Protein AF-0000000079335166 (afdb_homodimer)

Solvent-accessible surface area (backbone atoms only — not comparable to full-atom values): 75278 Å² total; per-residue (Å²): 142,80,84,79,75,81,80,76,81,77,76,79,67,79,77,89,66,68,81,70,73,46,71,49,46,24,44,39,24,45,56,52,44,36,50,33,38,49,70,44,66,40,65,79,39,37,27,33,32,36,31,27,32,75,53,46,49,80,72,39,45,51,33,27,40,34,37,55,68,61,47,53,51,45,46,72,63,39,50,53,50,72,69,52,53,54,49,50,60,68,74,43,68,82,82,60,58,70,66,54,56,54,50,52,55,68,42,58,41,37,70,32,35,35,30,28,44,58,53,22,32,64,43,52,56,68,49,57,49,31,39,42,33,23,39,35,50,59,56,53,54,44,44,40,45,48,37,15,46,27,23,36,33,15,41,36,17,30,53,27,32,52,39,33,65,56,50,56,88,47,46,36,30,41,56,21,50,39,48,6,40,24,68,43,16,22,44,48,34,48,56,27,22,35,32,20,56,33,67,28,22,17,42,40,40,42,21,72,77,65,70,41,52,65,44,67,55,57,57,62,60,59,33,62,71,31,73,34,59,85,68,57,72,61,47,61,44,54,30,70,90,55,70,73,64,36,58,44,56,60,50,21,52,55,38,39,64,61,44,29,68,77,68,72,48,57,74,60,58,32,54,48,11,48,37,32,28,52,47,47,43,31,66,65,29,47,69,62,25,45,43,64,28,55,52,72,36,46,77,60,20,22,52,48,43,47,48,14,42,42,52,40,35,44,74,36,63,33,52,51,44,35,38,33,41,62,67,79,61,57,43,62,52,27,40,53,51,46,50,49,27,40,49,48,14,64,74,68,70,35,72,71,48,43,69,44,41,31,31,38,34,63,90,41,44,59,68,51,46,46,51,38,59,75,69,61,41,52,65,48,30,38,43,32,19,56,44,55,45,32,30,54,90,50,46,57,45,66,63,46,73,44,62,13,22,46,71,90,39,65,30,68,56,54,46,94,47,70,86,64,45,56,77,54,32,59,64,39,45,33,41,29,18,37,89,85,58,30,60,61,35,35,38,37,33,54,58,88,54,78,77,82,52,63,71,38,82,37,65,36,27,37,79,86,40,83,86,46,61,46,78,44,62,21,63,36,66,41,75,43,61,38,71,40,33,44,78,61,37,75,65,51,88,77,77,53,63,68,56,26,24,50,34,27,55,55,41,54,65,29,45,54,67,56,33,70,36,79,74,82,35,42,77,69,51,59,25,23,37,74,67,55,57,59,51,47,49,52,52,40,42,65,60,44,60,38,65,71,80,80,78,84,75,86,81,80,81,76,87,83,86,79,86,81,80,84,77,77,81,79,80,69,80,69,84,66,78,75,79,81,77,89,80,89,73,84,69,79,71,75,76,79,71,76,70,75,72,72,72,70,72,71,66,50,28,61,36,68,76,75,80,86,75,87,79,87,80,80,75,76,73,67,73,71,65,79,77,85,64,94,73,86,90,87,64,95,83,80,78,82,78,88,80,86,68,89,85,75,89,73,78,67,89,80,84,75,90,81,90,93,85,93,81,78,65,95,78,81,121,142,81,84,78,78,81,79,78,84,76,76,83,65,76,77,89,67,68,81,69,73,47,72,49,45,24,44,38,24,44,55,54,44,36,50,32,38,50,72,44,66,39,65,79,38,37,26,32,30,35,31,28,34,74,53,47,52,82,73,39,44,51,35,27,39,34,37,56,69,62,47,53,52,44,47,72,63,38,52,52,51,73,70,51,53,54,50,50,60,67,74,43,67,83,82,60,58,67,67,55,56,55,51,52,55,66,42,57,42,38,70,33,35,34,30,30,41,59,53,21,32,63,42,53,55,68,49,58,47,31,40,41,33,22,38,34,51,61,56,54,53,43,44,40,44,48,38,14,47,28,24,36,32,16,42,36,16,31,52,28,32,52,40,33,65,56,50,56,87,46,45,36,31,40,56,19,50,37,48,6,41,24,69,43,15,23,45,48,33,48,56,27,23,35,31,19,56,33,68,28,20,18,42,40,38,43,21,71,78,63,70,41,52,64,45,66,56,57,58,61,59,58,33,63,72,31,73,35,59,86,68,58,73,62,48,60,45,55,30,70,90,57,69,72,62,36,58,45,56,60,51,20,52,54,37,39,63,61,44,28,68,77,68,72,50,57,73,58,59,33,54,50,11,50,38,32,28,52,47,46,42,30,64,66,29,46,68,62,26,45,42,63,27,54,52,73,35,46,78,61,20,23,50,47,43,48,48,14,43,41,50,40,35,45,74,36,62,33,53,52,43,35,38,35,43,61,64,79,61,57,42,63,53,28,40,52,50,46,52,51,27,40,50,48,14,64,75,68,72,36,73,70,48,44,69,46,41,32,30,37,36,63,90,43,44,59,68,50,45,48,51,37,58,75,70,60,44,53,66,47,29,38,42,32,19,57,46,54,45,32,30,54,90,50,45,57,46,64,62,47,73,43,64,12,20,46,71,90,37,64,30,69,56,53,46,95,46,69,89,66,46,56,77,54,31,61,66,39,44,33,40,29,18,36,87,86,59,32,60,61,36,36,38,37,33,54,59,88,54,79,76,82,50,63,72,38,82,38,64,37,27,36,81,87,42,82,86,46,63,47,78,44,62,23,63,37,68,40,75,43,63,40,71,41,33,45,77,60,37,74,66,50,88,77,78,53,64,67,56,26,24,50,34,28,54,55,40,56,66,28,45,54,67,57,32,69,35,79,74,82,34,42,77,70,50,57,26,24,38,73,66,54,58,60,49,48,49,53,50,40,43,66,59,46,62,39,66,71,80,79,77,83,75,83,80,79,81,76,88,82,88,82,85,85,80,83,77,78,89,78,80,76,85,75,84,69,98,75,84,85,79,87,87,90,78,86,76,72,79,73,76,84,66,80,69,78,69,77,71,76,67,80,80,77,31,50,47,70,70,70,83,80,76,77,79,80,75,80,78,72,70,70,78,67,79,68,82,70,83,72,89,80,92,85,89,78,83,89,76,90,78,86,91,77,92,77,92,77,93,79,88,80,84,83,78,78,92,82,86,90,92,85,82,86,79,86,82,82,134

Radius of gyration: 39.81 Å; Cα contacts (8 Å, |Δi|>4): 2363; chains: 2; bounding box: 138×121×122 Å

Foldseek 3Di:
DDCPPDDDPPPPPLQDDDPVLALVLFDVVLVVVLLVCVVVVQQQWKFKKFWFFQQFPPPAFKWFWALVVVLLSSLLPYADDPVRLVVCCVPDDVVRDPVSSVVRRPDGNLQKWKWAFFGLFIDGGQPGRIMIMGRPSNSSSSFSSSCVRTKQLRLLLRQLLLLCVLQPPFAEEEEAQVQAPDNVLSLSNQQSSLLSPHQFYCDPVNCVSAVGDHDDADDLVLLVVFQALVPDPDQWAAFPVGDDTDRLNVQLVVLLVVCCVVLVEDPVQAGRSNLNSQLNVCRVPVQEREEEQPSPHNRHYRLSSNVSSQVSSVVSVHHYAAYEYEDDDQQVSQVVSLVSQVVCCVVVVPVSSNVHAYEYEYQDHSVNSNVSVVSPGNHRYYHYHNCSSCVVSDNTRRIGMDTQDMNQHGDWDDDPDLSPTHQHAAWWKKFFAAPVLATAEIEIEHPPDDFDDAQDWFKWAAPRDRVDIDIDHGNDIGTRIDTQDHSSDGDDDRDGSVVSSVSNVVNVVRHDPQSSDSPNRDHHHYTYGPVSVVVCCVVVCVVCVPVDPPDPDDPDDDDDDDDDPVPDDDDPDDDPDPDDDDDDDDPPPDPPPVVVPPCPVPDDDPDDDDDDDDDDDDDPPPCPCPDDDPDDYDDDDDPDDDDDDDDDDPDDPDDDDDDDDDDDDPPPD/DDCPPDDDPPPPPLQDDDPVLALVLFDVVLVVVLLVCVVVVQQQWKFKKFWFFQQFPPPAFKWFWALVVVLLSSLLPYAADPVRLVVCCVPDDVVRDPVSSVVRRPDGNLQKWKWAFFGLFIDGGQPGRIMIMGRPSNVSSSFSSSCVRTKQLRLLLRQLLLLCVLQPPFAEEEEAQVQAPDNVLSLSNQQSSLLSPHQFYCDPVNCVSAVGDHDDADDLVLLVVFQALVPDPDQWAAFPVDDDTDRLNVQLVVLLVVCCVVLVEDPVQAGRSNLNSQLNQCRVPVQEREEEQPSPHNRHYRLSSNVSSQVSSVVSVHHYAAYEYEDDDQQVSQVVSLVSQVVCCVVVVPVSSNVHAYEYEYQDHSVNSNVSVVSHGNHRYYHYHNCSSCVVSDNTRRMGMDTQDMNQHGDWDDDPDLSPTHQHAAWWKKFFAAPVLATAEIEIEHPPDDFDDAQDWFKWAAPRDRVDIDIDHGNDIGTRIDTQDHSSDGDDDRDGSVVSSVSNVVNVVRHDPQSSDSPNRDHGHYTYGPVSVVVCCVVVCVVCVPVDPPDPPDPDDDDDDDDDPPVDDPDPPDDPPDDPDDDDDDPPPDDPPPPVPPVVPPDDDDDDDDDDDPDDDDCPVPVPPPPPDPDDDDDDDDDDDDDDDDDDDDDDPDPDDDDDDDDDDDPDD

Nearest PDB structures (foldseek):
  4yub-assembly1_B  TM=9.362E-01  e=2.952E-54  Homo sapiens
  4yub-assembly1_A  TM=9.460E-01  e=2.261E-52  Homo sapiens
  4mzy-assembly1_A  TM=9.341E-01  e=2.066E-49  Enterococcus faecalis V583
  2i14-assembly1_E  TM=8.113E-01  e=6.099E-25  Pyrococcus furiosus
  3tqv-assembly1_A  TM=6.255E-01  e=7.702E-09  Francisella tularensis subsp. tularensis SCHU S4

Organism: Tenebrio molitor (NCBI:txid7067)

Secondary structure (DSSP, 8-state):
------------------TT-STTSSBHHHHHHHHHHHHTT-TT-EEEEEEE-SS-STT-S-EE---HHHHHHHHHH----HHHHHHHHHHS-TTS-HHHHHHHHT--STT-EEEEPPTT-EE-TTS-SEEEEEEHHHHHHTHHHHHHHHHHHHHHHHHHHHHHHHHTTSEEEE--GGGSSSHHHHHHHHHHHHHTT--EESBHHHHHHH---B-----HHHHHT---GGG-S--EE--TT--S-EEHHHHHHHHHHHHHHHHT--GGGS-HHHHHHHHHHHHH-TTS-EEE--SS-IIIIIHHHHHHHHHHHHHTT----EEEE-SS-HHHHHHHHHHHHHHHHHHTT-GGGGG-EEEEESS--HHHHHHHHHHT----EEEE-HHHHTTTT-S----EEEEEEETTEE-----SSGGGPPPPS-EEEEEEE-TTS-EEEEEEEETTSPPP-TTS-EEEE-SS-TT-EEEE--SEEEE--EEEEETTEE-SPPP-HHHHHHHHHHHHHTS-HHHH-SSSPPPPEEEE-THHHHHHHHHHHHHHTTS---------------------SGGGGSS-TT-------------------------------------------------------------------------------------------/------------------TT-STTSSBHHHHHHHHHHHHTT-TT-EEEEEEE-SS-STT-S-EE---HHHHHHHHHH----HHHHHHHHHHS-TTS-HHHHHHHHT--STT-EEEEPPTT-EE-TTS-SEEEEEEHHHHHHTHHHHHHHHHHHHHHHHHHHHHHHHHTTSEEEE--GGGSSSHHHHHHHHHHHHHTT--EESBHHHHHHH---B-----HHHHHT---GGG-S--EE--TT--S-EEHHHHHHHHHHHHHHHHT--GGGS-HHHHHHHHHHHHH-TTS-EEE--SS-IIIIIHHHHHHHHHHHHHTT----EEEE-SS-HHHHHHHHHHHHHHHHHHTT-GGGGG-EEEEESS--HHHHHHHHHHT----EEEE-HHHHTTTT-S----EEEEEEETTEE-----SSGGGPPPPS-EEEEEEE-TTS-EEEEEEEETTSPPP-TTS-EEEE-SS-TT-EEEE--SEEEE--EEEEETTEE-SPPP-HHHHHHHHHHHHHTS-HHHH-SSSPPPPEEEE-THHHHHHHHHHHHHHTTS---------------------S--TTS-------------------------------------------------------------------------------------------SS--

InterPro domains:
  IPR006405 Nicotinate phosphoribosyltransferase pncB-type [TIGR01513] (23-531)
  IPR007229 Nicotinate phosphoribosyltransferase family [PTHR11098] (11-535)
  IPR013785 Aldolase-type TIM barrel [G3DSA:3.20.20.70] (168-389)
  IPR036068 Nicotinate phosphoribosyltransferase-like, C-terminal [SSF51690] (156-539)
  IPR040727 Nicotinate phosphoribosyltransferase, N-terminal domain [PF17767] (24-151)
  IPR041619 Nicotinate phosphoribosyltransferase C-terminal domain [PF17956] (426-532)

Structure (mmCIF, N/CA/C/O backbone):
data_AF-0000000079335166-model_v1
#
loop_
_entity.id
_entity.type
_entity.pdbx_description
1 polymer 'Nicotinate phosphoribosyltransferase'
#
loop_
_atom_site.group_PDB
_atom_site.id
_atom_site.type_symbol
_atom_site.label_atom_id
_atom_site.label_alt_id
_atom_site.label_comp_id
_atom_site.label_asym_id
_atom_site.label_entity_id
_atom_site.label_seq_id
_atom_site.pdbx_PDB_ins_code
_atom_site.Cartn_x
_atom_site.Cartn_y
_atom_site.Cartn_z
_atom_site.occupancy
_atom_site.B_iso_or_equiv
_atom_site.auth_seq_id
_atom_site.auth_comp_id
_atom_site.auth_asym_id
_atom_site.auth_atom_id
_atom_site.pdbx_PDB_model_num
ATOM 1 N N . MET A 1 1 ? 25.75 13.297 -56.562 1 22.75 1 MET A N 1
ATOM 2 C CA . MET A 1 1 ? 25.719 12.188 -55.625 1 22.75 1 MET A CA 1
ATOM 3 C C . MET A 1 1 ? 25.562 12.695 -54.188 1 22.75 1 MET A C 1
ATOM 5 O O . MET A 1 1 ? 26.562 12.969 -53.5 1 22.75 1 MET A O 1
ATOM 9 N N . SER A 1 2 ? 24.734 13.633 -53.75 1 21.33 2 SER A N 1
ATOM 10 C CA . SER A 1 2 ? 24.391 14.734 -52.844 1 21.33 2 SER A CA 1
ATOM 11 C C . SER A 1 2 ? 24.031 14.219 -51.469 1 21.33 2 SER A C 1
ATOM 13 O O . SER A 1 2 ? 23.312 13.234 -51.344 1 21.33 2 SER A O 1
ATOM 15 N N . ARG A 1 3 ? 24.922 14.516 -50.312 1 19.81 3 ARG A N 1
ATOM 16 C CA . ARG A 1 3 ? 25.141 14.188 -48.906 1 19.81 3 ARG A CA 1
ATOM 17 C C . ARG A 1 3 ? 23.875 14.43 -48.062 1 19.81 3 ARG A C 1
ATOM 19 O O . ARG A 1 3 ? 23.656 15.531 -47.562 1 19.81 3 ARG A O 1
ATOM 26 N N . VAL A 1 4 ? 22.672 14.203 -48.5 1 24.81 4 VAL A N 1
ATOM 27 C CA . VAL A 1 4 ? 21.422 14.445 -47.781 1 24.81 4 VAL A CA 1
ATOM 28 C C . VAL A 1 4 ? 21.5 13.836 -46.406 1 24.81 4 VAL A C 1
ATOM 30 O O . VAL A 1 4 ? 21.578 12.617 -46.25 1 24.81 4 VAL A O 1
ATOM 33 N N . THR A 1 5 ? 22.156 14.625 -45.406 1 25.12 5 THR A N 1
ATOM 34 C CA . THR A 1 5 ? 22.562 14.375 -44.031 1 25.12 5 THR A CA 1
ATOM 35 C C . THR A 1 5 ? 21.359 13.945 -43.188 1 25.12 5 THR A C 1
ATOM 37 O O . THR A 1 5 ? 20.328 14.602 -43.188 1 25.12 5 THR A O 1
ATOM 40 N N . ASN A 1 6 ? 21.125 12.695 -42.906 1 26.08 6 ASN A N 1
ATOM 41 C CA . ASN A 1 6 ? 20.062 11.898 -42.281 1 26.08 6 ASN A CA 1
ATOM 42 C C . ASN A 1 6 ? 19.734 12.391 -40.875 1 26.08 6 ASN A C 1
ATOM 44 O O . ASN A 1 6 ? 20.641 12.555 -40.062 1 26.08 6 ASN A O 1
ATOM 48 N N . GLY A 1 7 ? 18.766 13.336 -40.688 1 25.58 7 GLY A N 1
ATOM 49 C CA . GLY A 1 7 ? 18.188 14.094 -39.594 1 25.58 7 GLY A CA 1
ATOM 50 C C . GLY A 1 7 ? 18.094 13.289 -38.281 1 25.58 7 GLY A C 1
ATOM 51 O O . GLY A 1 7 ? 17.656 12.133 -38.312 1 25.58 7 GLY A O 1
ATOM 52 N N . SER A 1 8 ? 18.906 13.641 -37.219 1 25.36 8 SER A N 1
ATOM 53 C CA . SER A 1 8 ? 19.219 13.195 -35.875 1 25.36 8 SER A CA 1
ATOM 54 C C . SER A 1 8 ? 17.953 13.031 -35.031 1 25.36 8 SER A C 1
ATOM 56 O O . SER A 1 8 ? 17.109 13.922 -35 1 25.36 8 SER A O 1
ATOM 58 N N . VAL A 1 9 ? 17.344 11.859 -34.906 1 28.78 9 VAL A N 1
ATOM 59 C CA . VAL A 1 9 ? 16.266 11.43 -34 1 28.78 9 VAL A CA 1
ATOM 60 C C . VAL A 1 9 ? 16.5 12.023 -32.625 1 28.78 9 VAL A C 1
ATOM 62 O O . VAL A 1 9 ? 17.5 11.727 -31.953 1 28.78 9 VAL A O 1
ATOM 65 N N . SER A 1 10 ? 16.344 13.312 -32.344 1 27.17 10 SER A N 1
ATOM 66 C CA . SER A 1 10 ? 16.531 14.039 -31.078 1 27.17 10 SER A CA 1
ATOM 67 C C . SER A 1 10 ? 15.906 13.289 -29.906 1 27.17 10 SER A C 1
ATOM 69 O O . SER A 1 10 ? 14.75 12.875 -29.969 1 27.17 10 SER A O 1
ATOM 71 N N . PRO A 1 11 ? 16.562 12.766 -28.969 1 29.08 11 PRO A N 1
ATOM 72 C CA . PRO A 1 11 ? 16.391 11.953 -27.766 1 29.08 11 PRO A CA 1
ATOM 73 C C . PRO A 1 11 ? 15.367 12.547 -26.797 1 29.08 11 PRO A C 1
ATOM 75 O O . PRO A 1 11 ? 15.328 12.172 -25.625 1 29.08 11 PRO A O 1
ATOM 78 N N . GLU A 1 12 ? 14.727 13.711 -26.922 1 32.53 12 GLU A N 1
ATOM 79 C CA . GLU A 1 12 ? 14.039 14.273 -25.766 1 32.53 12 GLU A CA 1
ATOM 80 C C . GLU A 1 12 ? 12.922 13.352 -25.281 1 32.53 12 GLU A C 1
ATOM 82 O O . GLU A 1 12 ? 11.781 13.453 -25.75 1 32.53 12 GLU A O 1
ATOM 87 N N . LYS A 1 13 ? 12.977 12.141 -25.328 1 33.16 13 LYS A N 1
ATOM 88 C CA . LYS A 1 13 ? 11.922 11.242 -24.875 1 33.16 13 LYS A CA 1
ATOM 89 C C . LYS A 1 13 ? 11.461 11.594 -23.469 1 33.16 13 LYS A C 1
ATOM 91 O O . LYS A 1 13 ? 12.234 11.484 -22.516 1 33.16 13 LYS A O 1
ATOM 96 N N . ARG A 1 14 ? 10.594 12.539 -23.172 1 39.28 14 ARG A N 1
ATOM 97 C CA . ARG A 1 14 ? 9.953 12.758 -21.875 1 39.28 14 ARG A CA 1
ATOM 98 C C . ARG A 1 14 ? 9.68 11.438 -21.172 1 39.28 14 ARG A C 1
ATOM 100 O O . ARG A 1 14 ? 9.156 10.5 -21.781 1 39.28 14 ARG A O 1
ATOM 107 N N . LEU A 1 15 ? 10.367 11.078 -20.109 1 45.41 15 LEU A N 1
ATOM 108 C CA . LEU A 1 15 ? 10.344 9.875 -19.281 1 45.41 15 LEU A CA 1
ATOM 109 C C . LEU A 1 15 ? 8.914 9.531 -18.875 1 45.41 15 LEU A C 1
ATOM 111 O O . LEU A 1 15 ? 8.188 10.391 -18.375 1 45.41 15 LEU A O 1
ATOM 115 N N . GLY A 1 16 ? 8.25 8.5 -19.297 1 62.28 16 GLY A N 1
ATOM 116 C CA . GLY A 1 16 ? 6.934 8.023 -18.906 1 62.28 16 GLY A CA 1
ATOM 117 C C . GLY A 1 16 ? 6.773 7.887 -17.406 1 62.28 16 GLY A C 1
ATOM 118 O O . GLY A 1 16 ? 7.699 7.457 -16.719 1 62.28 16 GLY A O 1
ATOM 119 N N . GLN A 1 17 ? 5.875 8.758 -16.766 1 71.94 17 GLN A N 1
ATOM 120 C CA . GLN A 1 17 ? 5.559 8.664 -15.352 1 71.94 17 GLN A CA 1
ATOM 121 C C . GLN A 1 17 ? 4.07 8.391 -15.141 1 71.94 17 GLN A C 1
ATOM 123 O O . GLN A 1 17 ? 3.246 8.711 -16 1 71.94 17 GLN A O 1
ATOM 128 N N . ASN A 1 18 ? 3.83 7.676 -14.008 1 79 18 ASN A N 1
ATOM 129 C CA . ASN A 1 18 ? 2.459 7.438 -13.57 1 79 18 ASN A CA 1
ATOM 130 C C . ASN A 1 18 ? 1.632 8.719 -13.594 1 79 18 ASN A C 1
ATOM 132 O O . ASN A 1 18 ? 2.016 9.727 -13 1 79 18 ASN A O 1
ATOM 136 N N . CYS A 1 19 ? 0.513 8.766 -14.25 1 82.56 19 CYS A N 1
ATOM 137 C CA . CYS A 1 19 ? -0.309 9.945 -14.477 1 82.56 19 CYS A CA 1
ATOM 138 C C . CYS A 1 19 ? -0.905 10.453 -13.172 1 82.56 19 CYS A C 1
ATOM 140 O O . CYS A 1 19 ? -1.353 11.602 -13.086 1 82.56 19 CYS A O 1
ATOM 142 N N . ILE A 1 20 ? -0.908 9.609 -12.172 1 90.19 20 ILE A N 1
ATOM 143 C CA . ILE A 1 20 ? -1.454 10 -10.883 1 90.19 20 ILE A CA 1
ATOM 144 C C . ILE A 1 20 ? -0.507 10.992 -10.203 1 90.19 20 ILE A C 1
ATOM 146 O O . ILE A 1 20 ? -0.936 11.812 -9.383 1 90.19 20 ILE A O 1
ATOM 150 N N . VAL A 1 21 ? 0.794 10.922 -10.539 1 94.75 21 VAL A N 1
ATOM 151 C CA . VAL A 1 21 ? 1.786 11.812 -9.938 1 94.75 21 VAL A CA 1
ATOM 152 C C . VAL A 1 21 ? 1.706 13.188 -10.578 1 94.75 21 VAL A C 1
ATOM 154 O O . VAL A 1 21 ? 2.266 13.414 -11.656 1 94.75 21 VAL A O 1
ATOM 157 N N . GLN A 1 22 ? 1.04 14.062 -9.953 1 95.06 22 GLN A N 1
ATOM 158 C CA . GLN A 1 22 ? 0.802 15.43 -10.406 1 95.06 22 GLN A CA 1
ATOM 159 C C . GLN A 1 22 ? 0.646 16.375 -9.219 1 95.06 22 GLN A C 1
ATOM 161 O O . GLN A 1 22 ? 0.514 15.938 -8.078 1 95.06 22 GLN A O 1
ATOM 166 N N . PRO A 1 23 ? 0.587 17.672 -9.438 1 96.31 23 PRO A N 1
ATOM 167 C CA . PRO A 1 23 ? 0.656 18.641 -8.336 1 96.31 23 PRO A CA 1
ATOM 168 C C . PRO A 1 23 ? -0.552 18.562 -7.406 1 96.31 23 PRO A C 1
ATOM 170 O O . PRO A 1 23 ? -0.447 18.906 -6.227 1 96.31 23 PRO A O 1
ATOM 173 N N . LEU A 1 24 ? -1.709 18.109 -7.898 1 97.69 24 LEU A N 1
ATOM 174 C CA . LEU A 1 24 ? -2.889 18.047 -7.043 1 97.69 24 LEU A CA 1
ATOM 175 C C . LEU A 1 24 ? -2.836 16.812 -6.137 1 97.69 24 LEU A C 1
ATOM 177 O O . LEU A 1 24 ? -3.639 16.688 -5.211 1 97.69 24 LEU A O 1
ATOM 181 N N . LEU A 1 25 ? -1.895 15.844 -6.461 1 97.69 25 LEU A N 1
ATOM 182 C CA . LEU A 1 25 ? -1.641 14.781 -5.5 1 97.69 25 LEU A CA 1
ATOM 183 C C . LEU A 1 25 ? -0.953 15.32 -4.25 1 97.69 25 LEU A C 1
ATOM 185 O O . LEU A 1 25 ? 0.225 15.047 -4.016 1 97.69 25 LEU A O 1
ATOM 189 N N . THR A 1 26 ? -1.664 16.078 -3.492 1 98.25 26 THR A N 1
ATOM 190 C CA . THR A 1 26 ? -1.15 16.781 -2.322 1 98.25 26 THR A CA 1
ATOM 191 C C . THR A 1 26 ? -2.25 16.984 -1.283 1 98.25 26 THR A C 1
ATOM 193 O O . THR A 1 26 ? -3.41 16.641 -1.528 1 98.25 26 THR A O 1
ATOM 196 N N . ASP A 1 27 ? -1.896 17.375 -0.118 1 98.06 27 ASP A N 1
ATOM 197 C CA . ASP A 1 27 ? -2.859 17.703 0.929 1 98.06 27 ASP A CA 1
ATOM 198 C C . ASP A 1 27 ? -3.393 19.125 0.761 1 98.06 27 ASP A C 1
ATOM 200 O O . ASP A 1 27 ? -2.65 20.031 0.37 1 98.06 27 ASP A O 1
ATOM 204 N N . LEU A 1 28 ? -4.57 19.375 1.143 1 97.88 28 LEU A N 1
ATOM 205 C CA . LEU A 1 28 ? -5.207 20.688 0.98 1 97.88 28 LEU A CA 1
ATOM 206 C C . LEU A 1 28 ? -4.434 21.766 1.731 1 97.88 28 LEU A C 1
ATOM 208 O O . LEU A 1 28 ? -4.355 22.906 1.278 1 97.88 28 LEU A O 1
ATOM 212 N N . TYR A 1 29 ? -3.906 21.406 2.889 1 96.69 29 TYR A N 1
ATOM 213 C CA . TYR A 1 29 ? -3.236 22.422 3.688 1 96.69 29 TYR A CA 1
ATOM 214 C C . TYR A 1 29 ? -2.01 22.969 2.965 1 96.69 29 TYR A C 1
ATOM 216 O O . TYR A 1 29 ? -1.561 24.078 3.24 1 96.69 29 TYR A O 1
ATOM 224 N N . GLN A 1 30 ? -1.431 22.219 2.027 1 98.06 30 GLN A N 1
ATOM 225 C CA . GLN A 1 30 ? -0.332 22.734 1.223 1 98.06 30 GLN A CA 1
ATOM 226 C C . GLN A 1 30 ? -0.788 23.922 0.374 1 98.06 30 GLN A C 1
ATOM 228 O O . GLN A 1 30 ? -0.069 24.922 0.25 1 98.06 30 GLN A O 1
ATOM 233 N N . ILE A 1 31 ? -1.954 23.844 -0.164 1 98.06 31 ILE A N 1
ATOM 234 C CA . ILE A 1 31 ? -2.506 24.875 -1.037 1 98.06 31 ILE A CA 1
ATOM 235 C C . ILE A 1 31 ? -2.936 26.078 -0.204 1 98.06 31 ILE A C 1
ATOM 237 O O . ILE A 1 31 ? -2.68 27.219 -0.582 1 98.06 31 ILE A O 1
ATOM 241 N N . THR A 1 32 ? -3.605 25.828 0.88 1 97.38 32 THR A N 1
ATOM 242 C CA . THR A 1 32 ? -4.066 26.922 1.717 1 97.38 32 THR A CA 1
ATOM 243 C C . THR A 1 32 ? -2.881 27.672 2.322 1 97.38 32 THR A C 1
ATOM 245 O O . THR A 1 32 ? -2.904 28.906 2.424 1 97.38 32 THR A O 1
ATOM 248 N N . MET A 1 33 ? -1.856 26.953 2.711 1 97.88 33 MET A N 1
ATOM 249 C CA . MET A 1 33 ? -0.646 27.625 3.186 1 97.88 33 MET A CA 1
ATOM 250 C C . MET A 1 33 ? -0.003 28.438 2.07 1 97.88 33 MET A C 1
ATOM 252 O O . MET A 1 33 ? 0.491 29.547 2.312 1 97.88 33 MET A O 1
ATOM 256 N N . ALA A 1 34 ? -0.014 27.875 0.894 1 98 34 ALA A N 1
ATOM 257 C CA . ALA A 1 34 ? 0.53 28.609 -0.243 1 98 34 ALA A CA 1
ATOM 258 C C . ALA A 1 34 ? -0.165 29.969 -0.404 1 98 34 ALA A C 1
ATOM 260 O O . ALA A 1 34 ? 0.491 30.984 -0.614 1 98 34 ALA A O 1
ATOM 261 N N . TYR A 1 35 ? -1.443 29.984 -0.32 1 97.94 35 TYR A N 1
ATOM 262 C CA . TYR A 1 35 ? -2.199 31.219 -0.43 1 97.94 35 TYR A CA 1
ATOM 263 C C . TYR A 1 35 ? -1.848 32.188 0.704 1 97.94 35 TYR A C 1
ATOM 265 O O . TYR A 1 35 ? -1.622 33.375 0.473 1 97.94 35 TYR A O 1
ATOM 273 N N . ALA A 1 36 ? -1.834 31.641 1.896 1 97.38 36 ALA A N 1
ATOM 274 C CA . ALA A 1 36 ? -1.535 32.469 3.051 1 97.38 36 ALA A CA 1
ATOM 275 C C . ALA A 1 36 ? -0.142 33.094 2.938 1 97.38 36 ALA A C 1
ATOM 277 O O . ALA A 1 36 ? 0.058 34.25 3.271 1 97.38 36 ALA A O 1
ATOM 278 N N . TYR A 1 37 ? 0.837 32.281 2.518 1 97.44 37 TYR A N 1
ATOM 279 C CA . TYR A 1 37 ? 2.178 32.812 2.268 1 97.44 37 TYR A CA 1
ATOM 280 C C . TYR A 1 37 ? 2.148 33.906 1.218 1 97.44 37 TYR A C 1
ATOM 282 O O . TYR A 1 37 ? 2.781 34.969 1.391 1 97.44 37 TYR A O 1
ATOM 290 N N . TRP A 1 38 ? 1.472 33.625 0.143 1 97.56 38 TRP A N 1
ATOM 291 C CA . TRP A 1 38 ? 1.349 34.594 -0.953 1 97.56 38 TRP A CA 1
ATOM 292 C C . TRP A 1 38 ? 0.745 35.906 -0.466 1 97.56 38 TRP A C 1
ATOM 294 O O . TRP A 1 38 ? 1.265 36.969 -0.763 1 97.56 38 TRP A O 1
ATOM 304 N N . LYS A 1 39 ? -0.333 35.812 0.272 1 95.75 39 LYS A N 1
ATOM 305 C CA . LYS A 1 39 ? -1.036 36.969 0.797 1 95.75 39 LYS A CA 1
ATOM 306 C C . LYS A 1 39 ? -0.146 37.781 1.747 1 95.75 39 LYS A C 1
ATOM 308 O O . LYS A 1 39 ? -0.223 39 1.793 1 95.75 39 LYS A O 1
ATOM 313 N N . SER A 1 40 ? 0.686 37.062 2.439 1 93.44 40 SER A N 1
ATOM 314 C CA . SER A 1 40 ? 1.551 37.688 3.428 1 93.44 40 SER A CA 1
ATOM 315 C C . SER A 1 40 ? 2.826 38.219 2.785 1 93.44 40 SER A C 1
ATOM 317 O O . SER A 1 40 ? 3.764 38.625 3.486 1 93.44 40 SER A O 1
ATOM 319 N N . GLY A 1 41 ? 2.961 38.125 1.521 1 92.12 41 GLY A N 1
ATOM 320 C CA . GLY A 1 41 ? 4.102 38.688 0.819 1 92.12 41 GLY A CA 1
ATOM 321 C C . GLY A 1 41 ? 5.352 37.844 0.926 1 92.12 41 GLY A C 1
ATOM 322 O O . GLY A 1 41 ? 6.469 38.344 0.83 1 92.12 41 GLY A O 1
ATOM 323 N N . LYS A 1 42 ? 5.227 36.594 1.112 1 93 42 LYS A N 1
ATOM 324 C CA . LYS A 1 42 ? 6.375 35.719 1.299 1 93 42 LYS A CA 1
ATOM 325 C C . LYS A 1 42 ? 6.719 35 0.007 1 93 42 LYS A C 1
ATOM 327 O O . LYS A 1 42 ? 7.348 33.938 0.039 1 93 42 LYS A O 1
ATOM 332 N N . THR A 1 43 ? 6.348 35.469 -1.109 1 93.69 43 THR A N 1
ATOM 333 C CA . THR A 1 43 ? 6.559 34.812 -2.395 1 93.69 43 THR A CA 1
ATOM 334 C C . THR A 1 43 ? 8.047 34.688 -2.713 1 93.69 43 THR A C 1
ATOM 336 O O . THR A 1 43 ? 8.484 33.781 -3.404 1 93.69 43 THR A O 1
ATOM 339 N N . GLU A 1 44 ? 8.852 35.594 -2.18 1 92.06 44 GLU A N 1
ATOM 340 C CA . GLU A 1 44 ? 10.266 35.625 -2.518 1 92.06 44 GLU A CA 1
ATOM 341 C C . GLU A 1 44 ? 11.117 35.031 -1.409 1 92.06 44 GLU A C 1
ATOM 343 O O . GLU A 1 44 ? 12.336 34.938 -1.526 1 92.06 44 GLU A O 1
ATOM 348 N N . SER A 1 45 ? 10.477 34.594 -0.368 1 95.5 45 SER A N 1
ATOM 349 C CA . SER A 1 45 ? 11.227 33.969 0.706 1 95.5 45 SER A CA 1
ATOM 350 C C . SER A 1 45 ? 11.883 32.656 0.228 1 95.5 45 SER A C 1
ATOM 352 O O . SER A 1 45 ? 11.273 31.891 -0.522 1 95.5 45 SER A O 1
ATOM 354 N N . HIS A 1 46 ? 13.141 32.5 0.613 1 97.38 46 HIS A N 1
ATOM 355 C CA . HIS A 1 46 ? 13.906 31.312 0.253 1 97.38 46 HIS A CA 1
ATOM 356 C C . HIS A 1 46 ? 13.977 30.328 1.414 1 97.38 46 HIS A C 1
ATOM 358 O O . HIS A 1 46 ? 14.375 30.688 2.521 1 97.38 46 HIS A O 1
ATOM 364 N N . ALA A 1 47 ? 13.562 29.062 1.179 1 97.25 47 ALA A N 1
ATOM 365 C CA . ALA A 1 47 ? 13.5 28.078 2.26 1 97.25 47 ALA A CA 1
ATOM 366 C C . ALA A 1 47 ? 14.32 26.828 1.918 1 97.25 47 ALA A C 1
ATOM 368 O O . ALA A 1 47 ? 14.562 26.547 0.744 1 97.25 47 ALA A O 1
ATOM 369 N N . VAL A 1 48 ? 14.773 26.125 2.959 1 97.81 48 VAL A N 1
ATOM 370 C CA . VAL A 1 48 ? 15.461 24.844 2.863 1 97.81 48 VAL A CA 1
ATOM 371 C C . VAL A 1 48 ? 14.703 23.797 3.678 1 97.81 48 VAL A C 1
ATOM 373 O O . VAL A 1 48 ? 14.414 24 4.859 1 97.81 48 VAL A O 1
ATOM 376 N N . PHE A 1 49 ? 14.336 22.719 3.014 1 98.12 49 PHE A N 1
ATOM 377 C CA . PHE A 1 49 ? 13.648 21.609 3.664 1 98.12 49 PHE A CA 1
ATOM 378 C C . PHE A 1 49 ? 14.477 20.344 3.58 1 98.12 49 PHE A C 1
ATOM 380 O O . PHE A 1 49 ? 15.125 20.078 2.564 1 98.12 49 PHE A O 1
ATOM 387 N N . ASP A 1 50 ? 14.406 19.516 4.633 1 97.75 50 ASP A N 1
ATOM 388 C CA . ASP A 1 50 ? 14.984 18.172 4.664 1 97.75 50 ASP A CA 1
ATOM 389 C C . ASP A 1 50 ? 13.898 17.109 4.66 1 97.75 50 ASP A C 1
ATOM 391 O O . ASP A 1 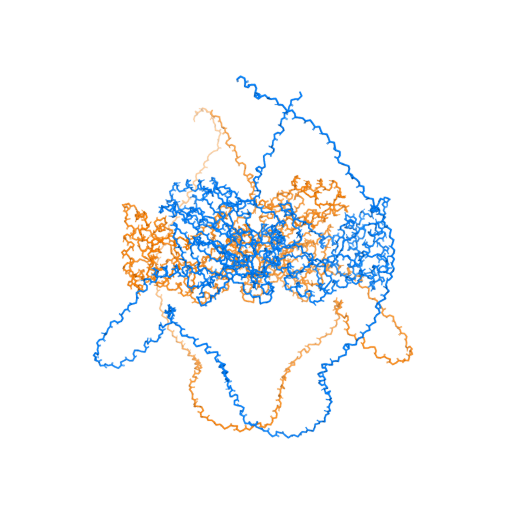50 ? 12.906 17.219 5.383 1 97.75 50 ASP A O 1
ATOM 395 N N . LEU A 1 51 ? 14.023 16.141 3.785 1 98.56 51 LEU A N 1
ATOM 396 C CA . LEU A 1 51 ? 13.266 14.898 3.879 1 98.56 51 LEU A CA 1
ATOM 397 C C . LEU A 1 51 ? 14.102 13.797 4.523 1 98.56 51 LEU A C 1
ATOM 399 O O . LEU A 1 51 ? 15.141 13.406 3.986 1 98.56 51 LEU A O 1
ATOM 403 N N . PHE A 1 52 ? 13.719 13.336 5.637 1 97.94 52 PHE A N 1
ATOM 404 C CA . PHE A 1 52 ? 14.445 12.312 6.379 1 97.94 52 PHE A CA 1
ATOM 405 C C . PHE A 1 52 ? 13.492 11.445 7.188 1 97.94 52 PHE A C 1
ATOM 407 O O . PHE A 1 52 ? 12.273 11.508 7 1 97.94 52 PHE A O 1
ATOM 414 N N . PHE A 1 53 ? 13.945 10.484 7.895 1 97.44 53 PHE A N 1
ATOM 415 C CA . PHE A 1 53 ? 13.172 9.648 8.805 1 97.44 53 PHE A CA 1
ATOM 416 C C . PHE A 1 53 ? 13.867 9.539 10.164 1 97.44 53 PHE A C 1
ATOM 418 O O . PHE A 1 53 ? 15.039 9.891 10.297 1 97.44 53 PHE A O 1
ATOM 425 N N . ARG A 1 54 ? 13.211 9.062 11.141 1 95.12 54 ARG A N 1
ATOM 426 C CA . ARG A 1 54 ? 13.734 9.164 12.5 1 95.12 54 ARG A CA 1
ATOM 427 C C . ARG A 1 54 ? 14.125 7.797 13.039 1 95.12 54 ARG A C 1
ATOM 429 O O . ARG A 1 54 ? 14.891 7.703 14.008 1 95.12 54 ARG A O 1
ATOM 436 N N . LYS A 1 55 ? 13.531 6.785 12.492 1 95.88 55 LYS A N 1
ATOM 437 C CA . LYS A 1 55 ? 13.797 5.43 12.953 1 95.88 55 LYS A CA 1
ATOM 438 C C . LYS A 1 55 ? 13.891 4.453 11.781 1 95.88 55 LYS A C 1
ATOM 440 O O . LYS A 1 55 ? 13.102 4.535 10.836 1 95.88 55 LYS A O 1
ATOM 445 N N . ASN A 1 56 ? 14.891 3.553 11.922 1 97.88 56 ASN A N 1
ATOM 446 C CA . ASN A 1 56 ? 14.969 2.506 10.906 1 97.88 56 ASN A CA 1
ATOM 447 C C . ASN A 1 56 ? 13.766 1.568 10.977 1 97.88 56 ASN A C 1
ATOM 449 O O . ASN A 1 56 ? 13.195 1.361 12.047 1 97.88 56 ASN A O 1
ATOM 453 N N . PRO A 1 57 ? 13.414 1.001 9.852 1 97.94 57 PRO A N 1
ATOM 454 C CA . PRO A 1 57 ? 12.258 0.1 9.836 1 97.94 57 PRO A CA 1
ATOM 455 C C . PRO A 1 57 ? 12.625 -1.337 10.203 1 97.94 57 PRO A C 1
ATOM 457 O O . PRO A 1 57 ? 13.812 -1.689 10.227 1 97.94 57 PRO A O 1
ATOM 460 N N . PHE A 1 58 ? 11.602 -2.184 10.547 1 97.25 58 PHE A N 1
ATOM 461 C CA . PHE A 1 58 ? 11.656 -3.631 10.711 1 97.25 58 PHE A CA 1
ATOM 462 C C . PHE A 1 58 ? 12.562 -4.012 11.875 1 97.25 58 PHE A C 1
ATOM 464 O O . PHE A 1 58 ? 13.227 -5.047 11.836 1 97.25 58 PHE A O 1
ATOM 471 N N . GLN A 1 59 ? 12.656 -3.098 12.789 1 95.62 59 GLN A N 1
ATOM 472 C CA . GLN A 1 59 ? 13.555 -3.299 13.93 1 95.62 59 GLN A CA 1
ATOM 473 C C . GLN A 1 59 ? 14.992 -3.52 13.469 1 95.62 59 GLN A C 1
ATOM 475 O O . GLN A 1 59 ? 15.742 -4.266 14.102 1 95.62 59 GLN A O 1
ATOM 480 N N . GLY A 1 60 ? 15.258 -2.961 12.305 1 96.62 60 GLY A N 1
ATOM 481 C CA . GLY A 1 60 ? 16.609 -2.992 11.766 1 96.62 60 GLY A CA 1
ATOM 482 C C . GLY A 1 60 ? 17.375 -1.709 12.016 1 96.62 60 GLY A C 1
ATOM 483 O O . GLY A 1 60 ? 16.906 -0.819 12.719 1 96.62 60 GLY A O 1
ATOM 484 N N . GLU A 1 61 ? 18.594 -1.682 11.438 1 97.44 61 GLU A N 1
ATOM 485 C CA . GLU A 1 61 ? 19.438 -0.53 11.742 1 97.44 61 GLU A CA 1
ATOM 486 C C . GLU A 1 61 ? 19.953 0.124 10.461 1 97.44 61 GLU A C 1
ATOM 488 O O . GLU A 1 61 ? 20.953 0.848 10.484 1 97.44 61 GLU A O 1
ATOM 493 N N . PHE A 1 62 ? 19.266 -0.155 9.383 1 97.88 62 PHE A N 1
ATOM 494 C CA . PHE A 1 62 ? 19.578 0.57 8.156 1 97.88 62 PHE A CA 1
ATOM 495 C C . PHE A 1 62 ? 18.328 0.756 7.301 1 97.88 62 PHE A C 1
ATOM 497 O O . PHE A 1 62 ? 17.328 0.066 7.5 1 97.88 62 PHE A O 1
ATOM 504 N N . THR A 1 63 ? 18.359 1.679 6.41 1 98.75 63 THR A N 1
ATOM 505 C CA . THR A 1 63 ? 17.359 1.95 5.387 1 98.75 63 THR A CA 1
ATOM 506 C C . THR A 1 63 ? 18.016 2.172 4.027 1 98.75 63 THR A C 1
ATOM 508 O O . THR A 1 63 ? 19.094 2.773 3.945 1 98.75 63 THR A O 1
ATOM 511 N N . VAL A 1 64 ? 17.484 1.649 3 1 98.88 64 VAL A N 1
ATOM 512 C CA . VAL A 1 64 ? 17.953 1.895 1.642 1 98.88 64 VAL A CA 1
ATOM 513 C C . VAL A 1 64 ? 17.156 3.033 1.013 1 98.88 64 VAL A C 1
ATOM 515 O O . VAL A 1 64 ? 15.914 2.99 0.981 1 98.88 64 VAL A O 1
ATOM 518 N N . PHE A 1 65 ? 17.859 4.043 0.541 1 98.88 65 PHE A N 1
ATOM 519 C CA . PHE A 1 65 ? 17.172 5.152 -0.107 1 98.88 65 PHE A CA 1
ATOM 520 C C . PHE A 1 65 ? 16.734 4.766 -1.514 1 98.88 65 PHE A C 1
ATOM 522 O O . PHE A 1 65 ? 17.531 4.262 -2.305 1 98.88 65 PHE A O 1
ATOM 529 N N . ALA A 1 66 ? 15.453 5.02 -1.844 1 98.81 66 ALA A N 1
ATOM 530 C CA . ALA A 1 66 ? 14.883 4.773 -3.166 1 98.81 66 ALA A CA 1
ATOM 531 C C . ALA A 1 66 ? 13.797 5.797 -3.492 1 98.81 66 ALA A C 1
ATOM 533 O O . ALA A 1 66 ? 13.242 6.426 -2.594 1 98.81 66 ALA A O 1
ATOM 534 N N . GLY A 1 67 ? 13.508 6.008 -4.805 1 97.88 67 GLY A N 1
ATOM 535 C CA . GLY A 1 67 ? 12.445 6.898 -5.258 1 97.88 67 GLY A CA 1
ATOM 536 C C . GLY A 1 67 ? 12.969 8.164 -5.914 1 97.88 67 GLY A C 1
ATOM 537 O O . GLY A 1 67 ? 12.188 9.023 -6.316 1 97.88 67 GLY A O 1
ATOM 538 N N . LEU A 1 68 ? 14.273 8.289 -6.098 1 98.12 68 LEU A N 1
ATOM 539 C CA . LEU A 1 68 ? 14.898 9.508 -6.59 1 98.12 68 LEU A CA 1
ATOM 540 C C . LEU A 1 68 ? 14.422 9.836 -8 1 98.12 68 LEU A C 1
ATOM 542 O O . LEU A 1 68 ? 14.086 10.984 -8.289 1 98.12 68 LEU A O 1
ATOM 546 N N . GLU A 1 69 ? 14.422 8.844 -8.867 1 96.31 69 GLU A N 1
ATOM 547 C CA . GLU A 1 69 ? 14.039 9.078 -10.258 1 96.31 69 GLU A CA 1
ATOM 548 C C . GLU A 1 69 ? 12.648 9.688 -10.359 1 96.31 69 GLU A C 1
ATOM 550 O O . GLU A 1 69 ? 12.43 10.641 -11.109 1 96.31 69 GLU A O 1
ATOM 555 N N . GLU A 1 70 ? 11.711 9.117 -9.633 1 96.5 70 GLU A N 1
ATOM 556 C CA . GLU A 1 70 ? 10.336 9.617 -9.664 1 96.5 70 GLU A CA 1
ATOM 557 C C . GLU A 1 70 ? 10.25 11.031 -9.117 1 96.5 70 GLU A C 1
ATOM 559 O O . GLU A 1 70 ? 9.43 11.836 -9.57 1 96.5 70 GLU A O 1
ATOM 564 N N . CYS A 1 71 ? 11.047 11.359 -8.109 1 97.88 71 CYS A N 1
ATOM 565 C CA . CYS A 1 71 ? 11.078 12.711 -7.559 1 97.88 71 CYS A CA 1
ATOM 566 C C . CYS A 1 71 ? 11.555 13.719 -8.602 1 97.88 71 CYS A C 1
ATOM 568 O O . CYS A 1 71 ? 10.953 14.781 -8.758 1 97.88 71 CYS A O 1
ATOM 570 N N . VAL A 1 72 ? 12.617 13.383 -9.273 1 97.31 72 VAL A N 1
ATOM 571 C CA . VAL A 1 72 ? 13.195 14.273 -10.273 1 97.31 72 VAL A CA 1
ATOM 572 C C . VAL A 1 72 ? 12.227 14.453 -11.438 1 97.31 72 VAL A C 1
ATOM 574 O O . VAL A 1 72 ? 12.047 15.555 -11.945 1 97.31 72 VAL A O 1
ATOM 577 N N . LYS A 1 73 ? 11.578 13.391 -11.859 1 95.81 73 LYS A N 1
ATOM 578 C CA . LYS A 1 73 ? 10.57 13.469 -12.914 1 95.81 73 LYS A CA 1
ATOM 579 C C . LYS A 1 73 ? 9.422 14.375 -12.508 1 95.81 73 LYS A C 1
ATOM 581 O O . LYS A 1 73 ? 8.898 15.141 -13.328 1 95.81 73 LYS A O 1
ATOM 586 N N . PHE A 1 74 ? 9.062 14.227 -11.297 1 97.19 74 PHE A N 1
ATOM 587 C CA . PHE A 1 74 ? 7.98 15.055 -10.781 1 97.19 74 PHE A CA 1
ATOM 588 C C . PHE A 1 74 ? 8.344 16.531 -10.867 1 97.19 74 PHE A C 1
ATOM 590 O O . PHE A 1 74 ? 7.523 17.359 -11.281 1 97.19 74 PHE A O 1
ATOM 597 N N . LEU A 1 75 ? 9.555 16.859 -10.43 1 97.75 75 LEU A N 1
ATOM 598 C CA . LEU A 1 75 ? 10.016 18.25 -10.531 1 97.75 75 LEU A CA 1
ATOM 599 C C . LEU A 1 75 ? 10.008 18.719 -11.984 1 97.75 75 LEU A C 1
ATOM 601 O O . LEU A 1 75 ? 9.586 19.844 -12.273 1 97.75 75 LEU A O 1
ATOM 605 N N . ASP A 1 76 ? 10.414 17.891 -12.812 1 95.56 76 ASP A N 1
ATOM 606 C CA . ASP A 1 76 ? 10.516 18.203 -14.227 1 95.56 76 ASP A CA 1
ATOM 607 C C . ASP A 1 76 ? 9.148 18.516 -14.82 1 95.56 76 ASP A C 1
ATOM 609 O O . ASP A 1 76 ? 9.023 19.375 -15.711 1 95.56 76 ASP A O 1
ATOM 613 N N . LYS A 1 77 ? 8.117 17.875 -14.32 1 94.75 77 LYS A N 1
ATOM 614 C CA . LYS A 1 77 ? 6.789 17.984 -14.906 1 94.75 77 LYS A CA 1
ATOM 615 C C . LYS A 1 77 ? 5.883 18.859 -14.047 1 94.75 77 LYS A C 1
ATOM 617 O O . LYS A 1 77 ? 4.699 19.031 -14.359 1 94.75 77 LYS A O 1
ATOM 622 N N . PHE A 1 78 ? 6.375 19.453 -13.062 1 96.94 78 PHE A N 1
ATOM 623 C CA . PHE A 1 78 ? 5.551 20.172 -12.094 1 96.94 78 PHE A CA 1
ATOM 624 C C . PHE A 1 78 ? 4.914 21.391 -12.734 1 96.94 78 PHE A C 1
ATOM 626 O O . PHE A 1 78 ? 5.613 22.344 -13.109 1 96.94 78 PHE A O 1
ATOM 633 N N . SER A 1 79 ? 3.633 21.391 -12.883 1 96.88 79 SER A N 1
ATOM 634 C CA . SER A 1 79 ? 2.816 22.484 -13.398 1 96.88 79 SER A CA 1
ATOM 635 C C . SER A 1 79 ? 1.331 22.203 -13.195 1 96.88 79 SER A C 1
ATOM 637 O O . SER A 1 79 ? 0.888 21.062 -13.297 1 96.88 79 SER A O 1
ATOM 639 N N . TYR A 1 80 ? 0.585 23.219 -12.891 1 97.75 80 TYR A N 1
ATOM 640 C CA . TYR A 1 80 ? -0.859 23.062 -12.758 1 97.75 80 TYR A CA 1
ATOM 641 C C . TYR A 1 80 ? -1.55 23.219 -14.102 1 97.75 80 TYR A C 1
ATOM 643 O O . TYR A 1 80 ? -1.219 24.125 -14.875 1 97.75 80 TYR A O 1
ATOM 651 N N . SER A 1 81 ? -2.504 22.375 -14.391 1 96.38 81 SER A N 1
ATOM 652 C CA . SER A 1 81 ? -3.324 22.516 -15.586 1 96.38 81 SER A CA 1
ATOM 653 C C . SER A 1 81 ? -4.461 23.516 -15.359 1 96.38 81 SER A C 1
ATOM 655 O O . SER A 1 81 ? -4.719 23.922 -14.227 1 96.38 81 SER A O 1
ATOM 657 N N . LYS A 1 82 ? -5.086 23.906 -16.469 1 97.38 82 LYS A N 1
ATOM 658 C CA . LYS A 1 82 ? -6.262 24.766 -16.359 1 97.38 82 LYS A CA 1
ATOM 659 C C . LYS A 1 82 ? -7.363 24.094 -15.547 1 97.38 82 LYS A C 1
ATOM 661 O O . LYS A 1 82 ? -8.039 24.75 -14.742 1 97.38 82 LYS A O 1
ATOM 666 N N . SER A 1 83 ? -7.516 22.812 -15.758 1 96.88 83 SER A N 1
ATOM 667 C CA . SER A 1 83 ? -8.516 22.062 -15.008 1 96.88 83 SER A CA 1
ATOM 668 C C . SER A 1 83 ? -8.195 22.047 -13.516 1 96.88 83 SER A C 1
ATOM 670 O O . SER A 1 83 ? -9.102 22.062 -12.68 1 96.88 83 SER A O 1
ATOM 672 N N . ASP A 1 84 ? -6.957 22.016 -13.18 1 97.44 84 ASP A N 1
ATOM 673 C CA . ASP A 1 84 ? -6.535 22.047 -11.781 1 97.44 84 ASP A CA 1
ATOM 674 C C . ASP A 1 84 ? -6.922 23.375 -11.133 1 97.44 84 ASP A C 1
ATOM 676 O O . ASP A 1 84 ? -7.477 23.391 -10.031 1 97.44 84 ASP A O 1
ATOM 680 N N . ILE A 1 85 ? -6.629 24.438 -11.773 1 98.38 85 ILE A N 1
ATOM 681 C CA . ILE A 1 85 ? -6.895 25.766 -11.258 1 98.38 85 ILE A CA 1
ATOM 682 C C . ILE A 1 85 ? -8.398 25.969 -11.109 1 98.38 85 ILE A C 1
ATOM 684 O O . ILE A 1 85 ? -8.867 26.547 -10.125 1 98.38 85 ILE A O 1
ATOM 688 N N . ASP A 1 86 ? -9.141 25.516 -12.102 1 98 86 ASP A N 1
ATOM 689 C CA . ASP A 1 86 ? -10.594 25.625 -12.039 1 98 86 ASP A CA 1
ATOM 690 C C . ASP A 1 86 ? -11.148 24.875 -10.836 1 98 86 ASP A C 1
ATOM 692 O O . ASP A 1 86 ? -12.047 25.359 -10.148 1 98 86 ASP A O 1
ATOM 696 N N . TYR A 1 87 ? -10.672 23.766 -10.594 1 97.88 87 TYR A N 1
ATOM 697 C CA . TYR A 1 87 ? -11.117 22.984 -9.445 1 97.88 87 TYR A CA 1
ATOM 698 C C . TYR A 1 87 ? -10.773 23.688 -8.141 1 97.88 87 TYR A C 1
ATOM 700 O O . TYR A 1 87 ? -11.594 23.75 -7.227 1 97.88 87 TYR A O 1
ATOM 708 N N . LEU A 1 88 ? -9.547 24.172 -8.008 1 98.19 88 LEU A N 1
ATOM 709 C CA . LEU A 1 88 ? -9.125 24.875 -6.801 1 98.19 88 LEU A CA 1
ATOM 710 C C . LEU A 1 88 ? -10.016 26.078 -6.543 1 98.19 88 LEU A C 1
ATOM 712 O O . LEU A 1 88 ? -10.367 26.375 -5.395 1 98.19 88 LEU A O 1
ATOM 716 N N . ARG A 1 89 ? -10.391 26.766 -7.578 1 97.38 89 ARG A N 1
ATOM 717 C CA . ARG A 1 89 ? -11.297 27.906 -7.473 1 97.38 89 ARG A CA 1
ATOM 718 C C . ARG A 1 89 ? -12.641 27.484 -6.883 1 97.38 89 ARG A C 1
ATOM 720 O O . ARG A 1 89 ? -13.266 28.25 -6.137 1 97.38 89 ARG A O 1
ATOM 727 N N . GLN A 1 90 ? -12.992 26.297 -7.176 1 96.69 90 GLN A N 1
ATOM 728 C CA . GLN A 1 90 ? -14.281 25.781 -6.738 1 96.69 90 GLN A CA 1
ATOM 729 C C . GLN A 1 90 ? -14.258 25.438 -5.254 1 96.69 90 GLN A C 1
ATOM 731 O O . GLN A 1 90 ? -15.258 25.609 -4.551 1 96.69 90 GLN A O 1
ATOM 736 N N . ILE A 1 91 ? -13.188 24.922 -4.777 1 95.44 91 ILE A N 1
ATOM 737 C CA . ILE A 1 91 ? -13.219 24.344 -3.438 1 95.44 91 ILE A CA 1
ATOM 738 C C . ILE A 1 91 ? -12.672 25.359 -2.428 1 95.44 91 ILE A C 1
ATOM 740 O O . ILE A 1 91 ? -12.914 25.219 -1.224 1 95.44 91 ILE A O 1
ATOM 744 N N . LEU A 1 92 ? -11.922 26.312 -2.84 1 96.38 92 LEU A N 1
ATOM 745 C CA . LEU A 1 92 ? -11.383 27.328 -1.935 1 96.38 92 LEU A CA 1
ATOM 746 C C . LEU A 1 92 ? -12.367 28.469 -1.745 1 96.38 92 LEU A C 1
ATOM 748 O O . LEU A 1 92 ? -13.273 28.656 -2.564 1 96.38 92 LEU A O 1
ATOM 752 N N . PRO A 1 93 ? -12.242 29.219 -0.624 1 94.31 93 PRO A N 1
ATOM 753 C CA . PRO A 1 93 ? -13.172 30.312 -0.372 1 94.31 93 PRO A CA 1
ATOM 754 C C . PRO A 1 93 ? -13.188 31.344 -1.504 1 94.31 93 PRO A C 1
ATOM 756 O O . PRO A 1 93 ? -12.141 31.656 -2.078 1 94.31 93 PRO A O 1
ATOM 759 N N . PRO A 1 94 ? -14.305 31.906 -1.729 1 92.25 94 PRO A N 1
ATOM 760 C CA . PRO A 1 94 ? -14.43 32.906 -2.811 1 92.25 94 PRO A CA 1
ATOM 761 C C . PRO A 1 94 ? -13.672 34.188 -2.527 1 92.25 94 PRO A C 1
ATOM 763 O O . PRO A 1 94 ? -13.453 35 -3.436 1 92.25 94 PRO A O 1
ATOM 766 N N . THR A 1 95 ? -13.297 34.406 -1.355 1 90.44 95 THR A N 1
ATOM 767 C CA . THR A 1 95 ? -12.586 35.594 -0.983 1 90.44 95 THR A CA 1
ATOM 768 C C . THR A 1 95 ? -11.156 35.594 -1.519 1 90.44 95 THR A C 1
ATOM 770 O O . THR A 1 95 ? -10.477 36.625 -1.533 1 90.44 95 THR A O 1
ATOM 773 N N . ILE A 1 96 ? -10.711 34.5 -2.01 1 95.69 96 ILE A N 1
ATOM 774 C CA . ILE A 1 96 ? -9.336 34.375 -2.484 1 95.69 96 ILE A CA 1
ATOM 775 C C . ILE A 1 96 ? -9.172 35.156 -3.785 1 95.69 96 ILE A C 1
ATOM 777 O O . ILE A 1 96 ? -10.008 35.062 -4.684 1 95.69 96 ILE A O 1
ATOM 781 N N . GLU A 1 97 ? -8.133 35.938 -3.877 1 96.5 97 GLU A N 1
ATOM 782 C CA . GLU A 1 97 ? -7.867 36.812 -4.996 1 96.5 97 GLU A CA 1
ATOM 783 C C . GLU A 1 97 ? -7.547 36.031 -6.266 1 96.5 97 GLU A C 1
ATOM 785 O O . GLU A 1 97 ? -6.859 35.031 -6.219 1 96.5 97 GLU A O 1
ATOM 790 N N . GLU A 1 98 ? -7.984 36.562 -7.387 1 97.5 98 GLU A N 1
ATOM 791 C CA . GLU A 1 98 ? -7.73 35.938 -8.688 1 97.5 98 GLU A CA 1
ATOM 792 C C . GLU A 1 98 ? -6.234 35.875 -8.984 1 97.5 98 GLU A C 1
ATOM 794 O O . GLU A 1 98 ? -5.766 34.938 -9.648 1 97.5 98 GLU A O 1
ATOM 799 N N . ASP A 1 99 ? -5.492 36.844 -8.469 1 97.94 99 ASP A N 1
ATOM 800 C CA . ASP A 1 99 ? -4.055 36.906 -8.719 1 97.94 99 ASP A CA 1
ATOM 801 C C . ASP A 1 99 ? -3.332 35.719 -8.117 1 97.94 99 ASP A C 1
ATOM 803 O O . ASP A 1 99 ? -2.271 35.312 -8.602 1 97.94 99 ASP A O 1
ATOM 807 N N . PHE A 1 100 ? -3.893 35.188 -7.137 1 98 100 PHE A N 1
ATOM 808 C CA . PHE A 1 100 ? -3.295 34 -6.566 1 98 100 PHE A CA 1
ATOM 809 C C . PHE A 1 100 ? -3.414 32.812 -7.531 1 98 100 PHE A C 1
ATOM 811 O O . PHE A 1 100 ? -2.471 32.031 -7.691 1 98 100 PHE A O 1
ATOM 818 N N . TYR A 1 101 ? -4.551 32.656 -8.141 1 98.38 101 TYR A N 1
ATOM 819 C CA . TYR A 1 101 ? -4.742 31.578 -9.094 1 98.38 101 TYR A CA 1
ATOM 820 C C . TYR A 1 101 ? -3.812 31.734 -10.297 1 98.38 101 TYR A C 1
ATOM 822 O O . TYR A 1 101 ? -3.307 30.75 -10.828 1 98.38 101 TYR A O 1
ATOM 830 N N . LYS A 1 102 ? -3.621 32.969 -10.711 1 98.12 102 LYS A N 1
ATOM 831 C CA . LYS A 1 102 ? -2.648 33.25 -11.773 1 98.12 102 LYS A CA 1
ATOM 832 C C . LYS A 1 102 ? -1.241 32.844 -11.336 1 98.12 102 LYS A C 1
ATOM 834 O O . LYS A 1 102 ? -0.468 32.312 -12.125 1 98.12 102 LYS A O 1
ATOM 839 N N . TYR A 1 103 ? -0.979 33.219 -10.109 1 97.81 103 TYR A N 1
ATOM 840 C CA . TYR A 1 103 ? 0.308 32.844 -9.539 1 97.81 103 TYR A CA 1
ATOM 841 C C . TYR A 1 103 ? 0.494 31.328 -9.562 1 97.81 103 TYR A C 1
ATOM 843 O O . TYR A 1 103 ? 1.526 30.828 -10.016 1 97.81 103 TYR A O 1
ATOM 851 N N . LEU A 1 104 ? -0.5 30.547 -9.133 1 97.81 104 LEU A N 1
ATOM 852 C CA . LEU A 1 104 ? -0.442 29.094 -9.117 1 97.81 104 LEU A CA 1
ATOM 853 C C . LEU A 1 104 ? -0.268 28.531 -10.523 1 97.81 104 LEU A C 1
ATOM 855 O O . LEU A 1 104 ? 0.492 27.578 -10.734 1 97.81 104 LEU A O 1
ATOM 859 N N . ALA A 1 105 ? -0.978 29.062 -11.445 1 97.88 105 ALA A N 1
ATOM 860 C CA . ALA A 1 105 ? -0.978 28.594 -12.828 1 97.88 105 ALA A CA 1
ATOM 861 C C . ALA A 1 105 ? 0.408 28.719 -13.453 1 97.88 105 ALA A C 1
ATOM 863 O O . ALA A 1 105 ? 0.756 27.969 -14.367 1 97.88 105 ALA A O 1
ATOM 864 N N . ASN A 1 106 ? 1.194 29.609 -12.938 1 96.94 106 ASN A N 1
ATOM 865 C CA . ASN A 1 106 ? 2.498 29.875 -13.531 1 96.94 106 ASN A CA 1
ATOM 866 C C . ASN A 1 106 ? 3.625 29.234 -12.727 1 96.94 106 ASN A C 1
ATOM 868 O O . ASN A 1 106 ? 4.801 29.391 -13.062 1 96.94 106 ASN A O 1
ATOM 872 N N . LEU A 1 107 ? 3.312 28.547 -11.734 1 96.88 107 LEU A N 1
ATOM 873 C CA . LEU A 1 107 ? 4.32 27.922 -10.883 1 96.88 107 LEU A CA 1
ATOM 874 C C . LEU A 1 107 ? 5.004 26.766 -11.609 1 96.88 107 LEU A C 1
ATOM 876 O O . LEU A 1 107 ? 4.359 26.031 -12.359 1 96.88 107 LEU A O 1
ATOM 880 N N . ASN A 1 108 ? 6.246 26.625 -11.43 1 97.19 108 ASN A N 1
ATOM 881 C CA . ASN A 1 108 ? 7.066 25.5 -11.859 1 97.19 108 ASN A CA 1
ATOM 882 C C . ASN A 1 108 ? 8.25 25.266 -10.922 1 97.19 108 ASN A C 1
ATOM 884 O O . ASN A 1 108 ? 8.383 25.969 -9.914 1 97.19 108 ASN A O 1
ATOM 888 N N . ALA A 1 109 ? 9.055 24.297 -11.203 1 97.44 109 ALA A N 1
ATOM 889 C CA . ALA A 1 109 ? 10.117 23.938 -10.273 1 97.44 109 ALA A CA 1
ATOM 890 C C . ALA A 1 109 ? 11.477 24.438 -10.766 1 97.44 109 ALA A C 1
ATOM 892 O O . ALA A 1 109 ? 12.516 23.922 -10.359 1 97.44 109 ALA A O 1
ATOM 893 N N . LYS A 1 110 ? 11.539 25.422 -11.609 1 97.62 110 LYS A N 1
ATOM 894 C CA . LYS A 1 110 ? 12.789 25.906 -12.188 1 97.62 110 LYS A CA 1
ATOM 895 C C . LYS A 1 110 ? 13.688 26.516 -11.117 1 97.62 110 LYS A C 1
ATOM 897 O O . LYS A 1 110 ? 14.914 26.406 -11.195 1 97.62 110 LYS A O 1
ATOM 902 N N . GLU A 1 111 ? 13.102 27.156 -10.141 1 97.56 111 GLU A N 1
ATOM 903 C CA . GLU A 1 111 ? 13.875 27.844 -9.117 1 97.56 111 GLU A CA 1
ATOM 904 C C . GLU A 1 111 ? 14.188 26.922 -7.941 1 97.56 111 GLU A C 1
ATOM 906 O O . GLU A 1 111 ? 14.758 27.359 -6.941 1 97.56 111 GLU A O 1
ATOM 911 N N . VAL A 1 112 ? 13.805 25.688 -8.031 1 98.44 112 VAL A N 1
ATOM 912 C CA . VAL A 1 112 ? 14.047 24.703 -6.98 1 98.44 112 VAL A CA 1
ATOM 913 C C . VAL A 1 112 ? 15.406 24.031 -7.211 1 98.44 112 VAL A C 1
ATOM 915 O O . VAL A 1 112 ? 15.805 23.812 -8.352 1 98.44 112 VAL A O 1
ATOM 918 N N . THR A 1 113 ? 16.141 23.812 -6.191 1 98.75 113 THR A N 1
ATOM 919 C CA . THR A 1 113 ? 17.359 23.016 -6.188 1 98.75 113 THR A CA 1
ATOM 920 C C . THR A 1 113 ? 17.172 21.766 -5.32 1 98.75 113 THR A C 1
ATOM 922 O O . THR A 1 113 ? 16.719 21.859 -4.18 1 98.75 113 THR A O 1
ATOM 925 N N . LEU A 1 114 ? 17.5 20.609 -5.871 1 98.75 114 LEU A N 1
ATOM 926 C CA . LEU A 1 114 ? 17.328 19.359 -5.145 1 98.75 114 LEU A CA 1
ATOM 927 C C . LEU A 1 114 ? 18.656 18.609 -5.012 1 98.75 114 LEU A C 1
ATOM 929 O O . LEU A 1 114 ? 19.297 18.297 -6.012 1 98.75 114 LEU A O 1
ATOM 933 N N . TYR A 1 115 ? 19.078 18.438 -3.797 1 98.69 115 TYR A N 1
ATOM 934 C CA . TYR A 1 115 ? 20.172 17.547 -3.443 1 98.69 115 TYR A CA 1
ATOM 935 C C . TYR A 1 115 ? 19.625 16.219 -2.914 1 98.69 115 TYR A C 1
ATOM 937 O O . TYR A 1 115 ? 18.609 16.188 -2.215 1 98.69 115 TYR A O 1
ATOM 945 N N . ALA A 1 116 ? 20.281 15.117 -3.273 1 98.62 116 ALA A N 1
ATOM 946 C CA . ALA A 1 116 ? 19.812 13.812 -2.799 1 98.62 116 ALA A CA 1
ATOM 947 C C . ALA A 1 116 ? 20.984 12.859 -2.6 1 98.62 116 ALA A C 1
ATOM 949 O O . ALA A 1 116 ? 22.047 13.023 -3.207 1 98.62 116 ALA A O 1
ATOM 950 N N . VAL A 1 117 ? 20.766 11.961 -1.726 1 98.12 117 VAL A N 1
ATOM 951 C CA . VAL A 1 117 ? 21.625 10.789 -1.639 1 98.12 117 VAL A CA 1
ATOM 952 C C . VAL A 1 117 ? 21.469 9.93 -2.893 1 98.12 117 VAL A C 1
ATOM 954 O O . VAL A 1 117 ? 20.375 9.875 -3.479 1 98.12 117 VAL A O 1
ATOM 957 N N . LYS A 1 118 ? 22.578 9.273 -3.24 1 97.75 118 LYS A N 1
ATOM 958 C CA . LYS A 1 118 ? 22.5 8.383 -4.395 1 97.75 118 LYS A CA 1
ATOM 959 C C . LYS A 1 118 ? 21.484 7.266 -4.152 1 97.75 118 LYS A C 1
ATOM 961 O O . LYS A 1 118 ? 21.484 6.637 -3.094 1 97.75 118 LYS A O 1
ATOM 966 N N . GLU A 1 119 ? 20.609 7.066 -5.145 1 98.38 119 GLU A N 1
ATOM 967 C CA . GLU A 1 119 ? 19.625 5.996 -5 1 98.38 119 GLU A CA 1
ATOM 968 C C . GLU A 1 119 ? 20.312 4.645 -4.816 1 98.38 119 GLU A C 1
ATOM 970 O O . GLU A 1 119 ? 21.312 4.348 -5.488 1 98.38 119 GLU A O 1
ATOM 975 N N . GLY A 1 120 ? 19.812 3.857 -3.91 1 98.56 120 GLY A N 1
ATOM 976 C CA . GLY A 1 120 ? 20.422 2.57 -3.582 1 98.56 120 GLY A CA 1
ATOM 977 C C . GLY A 1 120 ? 21.375 2.639 -2.406 1 98.56 120 GLY A C 1
ATOM 978 O O . GLY A 1 120 ? 21.844 1.607 -1.923 1 98.56 120 GLY A O 1
ATOM 979 N N . THR A 1 121 ? 21.609 3.799 -1.857 1 98.5 121 THR A N 1
ATOM 980 C CA . THR A 1 121 ? 22.547 3.998 -0.755 1 98.5 121 THR A CA 1
ATOM 981 C C . THR A 1 121 ? 21.859 3.73 0.584 1 98.5 121 THR A C 1
ATOM 983 O O . THR A 1 121 ? 20.719 4.113 0.789 1 98.5 121 THR A O 1
ATOM 986 N N . VAL A 1 122 ? 22.578 3.031 1.486 1 98.5 122 VAL A N 1
ATOM 987 C CA . VAL A 1 122 ? 22.094 2.857 2.852 1 98.5 122 VAL A CA 1
ATOM 988 C C . VAL A 1 122 ? 22.141 4.195 3.59 1 98.5 122 VAL A C 1
ATOM 990 O O . VAL A 1 122 ? 23.109 4.938 3.479 1 98.5 122 VAL A O 1
ATOM 993 N N . ILE A 1 123 ? 21.094 4.492 4.207 1 98.5 123 ILE A N 1
ATOM 994 C CA . ILE A 1 123 ? 20.953 5.766 4.906 1 98.5 123 ILE A CA 1
ATOM 995 C C . ILE A 1 123 ? 20.422 5.523 6.32 1 98.5 123 ILE A C 1
ATOM 997 O O . ILE A 1 123 ? 19.906 4.449 6.621 1 98.5 123 ILE A O 1
ATOM 1001 N N . PHE A 1 124 ? 20.609 6.504 7.195 1 98.12 124 PHE A N 1
ATOM 1002 C CA . PHE A 1 124 ? 20.328 6.32 8.617 1 98.12 124 PHE A CA 1
ATOM 1003 C C . PHE A 1 124 ? 19.469 7.453 9.148 1 98.12 124 PHE A C 1
ATOM 1005 O O . PHE A 1 124 ? 19.312 8.492 8.492 1 98.12 124 PHE A O 1
ATOM 1012 N N . PRO A 1 125 ? 18.812 7.223 10.281 1 96.75 125 PRO A N 1
ATOM 1013 C CA . PRO A 1 125 ? 17.891 8.219 10.844 1 96.75 125 PRO A CA 1
ATOM 1014 C C . PRO A 1 125 ? 18.516 9.602 10.953 1 96.75 125 PRO A C 1
ATOM 1016 O O . PRO A 1 125 ? 19.672 9.727 11.383 1 96.75 125 PRO A O 1
ATOM 1019 N N . ARG A 1 126 ? 17.734 10.664 10.516 1 95.06 126 ARG A N 1
ATOM 1020 C CA . ARG A 1 126 ? 18.062 12.07 10.68 1 95.06 126 ARG A CA 1
ATOM 1021 C C . ARG A 1 126 ? 18.953 12.562 9.547 1 95.06 126 ARG A C 1
ATOM 1023 O O . ARG A 1 126 ? 19.109 13.766 9.336 1 95.06 126 ARG A O 1
ATOM 1030 N N . ILE A 1 127 ? 19.594 11.68 8.867 1 97.5 127 ILE A N 1
ATOM 1031 C CA . ILE A 1 127 ? 20.328 12.102 7.676 1 97.5 127 ILE A CA 1
ATOM 1032 C C . ILE A 1 127 ? 19.344 12.43 6.559 1 97.5 127 ILE A C 1
ATOM 1034 O O . ILE A 1 127 ? 18.516 11.594 6.188 1 97.5 127 ILE A O 1
ATOM 1038 N N . PRO A 1 128 ? 19.391 13.609 6 1 98.06 128 PRO A N 1
ATOM 1039 C CA . PRO A 1 128 ? 18.469 13.938 4.91 1 98.06 128 PRO A CA 1
ATOM 1040 C C . PRO A 1 128 ? 18.672 13.055 3.682 1 98.06 128 PRO A C 1
ATOM 1042 O O . PRO A 1 128 ? 19.781 12.953 3.162 1 98.06 128 PRO A O 1
ATOM 1045 N N . MET A 1 129 ? 17.609 12.445 3.262 1 98.62 129 MET A N 1
ATOM 1046 C CA . MET A 1 129 ? 17.609 11.742 1.982 1 98.62 129 MET A CA 1
ATOM 1047 C C . MET A 1 129 ? 17.531 12.727 0.818 1 98.62 129 MET A C 1
ATOM 1049 O O . MET A 1 129 ? 18.141 12.5 -0.227 1 98.62 129 MET A O 1
ATOM 1053 N N . LEU A 1 130 ? 16.719 13.727 1.022 1 98.75 130 LEU A N 1
ATOM 1054 C CA . LEU A 1 130 ? 16.578 14.859 0.114 1 98.75 130 LEU A CA 1
ATOM 1055 C C . LEU A 1 130 ? 16.734 16.188 0.866 1 98.75 130 LEU A C 1
ATOM 1057 O O . LEU A 1 130 ? 16.234 16.328 1.983 1 98.75 130 LEU A O 1
ATOM 1061 N N . ARG A 1 131 ? 17.453 17.078 0.321 1 98.62 131 ARG A N 1
ATOM 1062 C CA . ARG A 1 131 ? 17.406 18.484 0.689 1 98.62 131 ARG A CA 1
ATOM 1063 C C . ARG A 1 131 ? 16.891 19.344 -0.467 1 98.62 131 ARG A C 1
ATOM 1065 O O . ARG A 1 131 ? 17.469 19.328 -1.556 1 98.62 131 ARG A O 1
ATOM 1072 N N . VAL A 1 132 ? 15.836 19.984 -0.251 1 98.81 132 VAL A N 1
ATOM 1073 C CA . VAL A 1 132 ? 15.172 20.781 -1.279 1 98.81 132 VAL A CA 1
ATOM 1074 C C . VAL A 1 132 ? 15.203 22.25 -0.893 1 98.81 132 VAL A C 1
ATOM 1076 O O . VAL A 1 132 ? 14.82 22.609 0.222 1 98.81 132 VAL A O 1
ATOM 1079 N N . GLU A 1 133 ? 15.648 23.109 -1.747 1 98.31 133 GLU A N 1
ATOM 1080 C CA . GLU A 1 133 ? 15.719 24.531 -1.458 1 98.31 133 GLU A CA 1
ATOM 1081 C C . GLU A 1 133 ? 15.156 25.359 -2.609 1 98.31 133 GLU A C 1
ATOM 1083 O O . GLU A 1 133 ? 15.164 24.922 -3.76 1 98.31 133 GLU A O 1
ATOM 1088 N N . GLY A 1 134 ? 14.633 26.469 -2.318 1 98.38 134 GLY A N 1
ATOM 1089 C CA . GLY A 1 134 ? 14.023 27.359 -3.285 1 98.38 134 GLY A CA 1
ATOM 1090 C C . GLY A 1 134 ? 12.961 28.266 -2.676 1 98.38 134 GLY A C 1
ATOM 1091 O O . GLY A 1 134 ? 12.922 28.453 -1.459 1 98.38 134 GLY A O 1
ATOM 1092 N N . PRO A 1 135 ? 12.164 28.906 -3.553 1 98.19 135 PRO A N 1
ATOM 1093 C CA . PRO A 1 135 ? 11.07 29.719 -3.016 1 98.19 135 PRO A CA 1
ATOM 1094 C C . PRO A 1 135 ? 10.172 28.938 -2.064 1 98.19 135 PRO A C 1
ATOM 1096 O O . PRO A 1 135 ? 9.758 27.828 -2.381 1 98.19 135 PRO A O 1
ATOM 1099 N N . LEU A 1 136 ? 9.875 29.516 -0.954 1 97.75 136 LEU A N 1
ATOM 1100 C CA . LEU A 1 136 ? 9.18 28.875 0.152 1 97.75 136 LEU A CA 1
ATOM 1101 C C . LEU A 1 136 ? 7.898 28.188 -0.332 1 97.75 136 LEU A C 1
ATOM 1103 O O . LEU A 1 136 ? 7.664 27.016 -0.04 1 97.75 136 LEU A O 1
ATOM 1107 N N . ILE A 1 137 ? 7.094 28.875 -1.086 1 98.06 137 ILE A N 1
ATOM 1108 C CA . ILE A 1 137 ? 5.777 28.391 -1.489 1 98.06 137 ILE A CA 1
ATOM 1109 C C . ILE A 1 137 ? 5.93 27.141 -2.361 1 98.06 137 ILE A C 1
ATOM 1111 O O . ILE A 1 137 ? 5.234 26.141 -2.154 1 98.06 137 ILE A O 1
ATOM 1115 N N . ILE A 1 138 ? 6.848 27.156 -3.291 1 98 138 ILE A N 1
ATOM 1116 C CA . ILE A 1 138 ? 7.02 26.047 -4.215 1 98 138 ILE A CA 1
ATOM 1117 C C . ILE A 1 138 ? 7.535 24.828 -3.455 1 98 138 ILE A C 1
ATOM 1119 O O . ILE A 1 138 ? 7.016 23.719 -3.623 1 98 138 ILE A O 1
ATOM 1123 N N . VAL A 1 139 ? 8.555 24.984 -2.652 1 98.25 139 VAL A N 1
ATOM 1124 C CA . VAL A 1 139 ? 9.164 23.875 -1.936 1 98.25 139 VAL A CA 1
ATOM 1125 C C . VAL A 1 139 ? 8.141 23.234 -0.993 1 98.25 139 VAL A C 1
ATOM 1127 O O . VAL A 1 139 ? 8.086 22.016 -0.851 1 98.25 139 VAL A O 1
ATOM 1130 N N . GLN A 1 140 ? 7.355 24.078 -0.395 1 97.31 140 GLN A N 1
ATOM 1131 C CA . GLN A 1 140 ? 6.309 23.578 0.496 1 97.31 140 GLN A CA 1
ATOM 1132 C C . GLN A 1 140 ? 5.289 22.734 -0.263 1 97.31 140 GLN A C 1
ATOM 1134 O O . GLN A 1 140 ? 4.832 21.719 0.239 1 97.31 140 GLN A O 1
ATOM 1139 N N . LEU A 1 141 ? 4.914 23.156 -1.43 1 98.31 141 LEU A N 1
ATOM 1140 C CA . LEU A 1 141 ? 3.924 22.469 -2.254 1 98.31 141 LEU A CA 1
ATOM 1141 C C . LEU A 1 141 ? 4.422 21.094 -2.666 1 98.31 141 LEU A C 1
ATOM 1143 O O . LEU A 1 141 ? 3.623 20.219 -3.004 1 98.31 141 LEU A O 1
ATOM 1147 N N . LEU A 1 142 ? 5.715 20.844 -2.611 1 98.5 142 LEU A N 1
ATOM 1148 C CA . LEU A 1 142 ? 6.305 19.594 -3.07 1 98.5 142 LEU A CA 1
ATOM 1149 C C . LEU A 1 142 ? 6.273 18.547 -1.968 1 98.5 142 LEU A C 1
ATOM 1151 O O . LEU A 1 142 ? 6.484 17.359 -2.23 1 98.5 142 LEU A O 1
ATOM 1155 N N . GLU A 1 143 ? 5.988 18.859 -0.759 1 98.31 143 GLU A N 1
ATOM 1156 C CA . GLU A 1 143 ? 6.164 18.031 0.435 1 98.31 143 GLU A CA 1
ATOM 1157 C C . GLU A 1 143 ? 5.438 16.703 0.3 1 98.31 143 GLU A C 1
ATOM 1159 O O . GLU A 1 143 ? 6.062 15.633 0.372 1 98.31 143 GLU A O 1
ATOM 1164 N N . THR A 1 144 ? 4.148 16.75 0.093 1 98.44 144 THR A N 1
ATOM 1165 C CA . THR A 1 144 ? 3.309 15.57 0.161 1 98.44 144 THR A CA 1
ATOM 1166 C C . THR A 1 144 ? 3.713 14.555 -0.907 1 98.44 144 THR A C 1
ATOM 1168 O O . THR A 1 144 ? 3.867 13.367 -0.618 1 98.44 144 THR A O 1
ATOM 1171 N N . THR A 1 145 ? 3.912 15.031 -2.129 1 98.5 145 THR A N 1
ATOM 1172 C CA . THR A 1 145 ? 4.219 14.141 -3.242 1 98.5 145 THR A CA 1
ATOM 1173 C C . THR A 1 145 ? 5.602 13.508 -3.068 1 98.5 145 THR A C 1
ATOM 1175 O O . THR A 1 145 ? 5.777 12.312 -3.295 1 98.5 145 THR A O 1
ATOM 1178 N N . LEU A 1 146 ? 6.59 14.336 -2.664 1 98.75 146 LEU A N 1
ATOM 1179 C CA . LEU A 1 146 ? 7.934 13.805 -2.457 1 98.75 146 LEU A CA 1
ATOM 1180 C C . LEU A 1 146 ? 7.93 12.734 -1.364 1 98.75 146 LEU A C 1
ATOM 1182 O O . LEU A 1 146 ? 8.586 11.703 -1.498 1 98.75 146 LEU A O 1
ATOM 1186 N N . LEU A 1 147 ? 7.211 13.016 -0.318 1 98.81 147 LEU A N 1
ATOM 1187 C CA . LEU A 1 147 ? 7.117 12.039 0.763 1 98.81 147 LEU A CA 1
ATOM 1188 C C . LEU A 1 147 ? 6.469 10.742 0.274 1 98.81 147 LEU A C 1
ATOM 1190 O O . LEU A 1 147 ? 6.941 9.648 0.594 1 98.81 147 LEU A O 1
ATOM 1194 N N . ASN A 1 148 ? 5.383 10.82 -0.457 1 98.56 148 ASN A N 1
ATOM 1195 C CA . ASN A 1 148 ? 4.699 9.641 -0.974 1 98.56 148 ASN A CA 1
ATOM 1196 C C . ASN A 1 148 ? 5.617 8.805 -1.864 1 98.56 148 ASN A C 1
ATOM 1198 O O . ASN A 1 148 ? 5.605 7.574 -1.798 1 98.56 148 ASN A O 1
ATOM 1202 N N . LEU A 1 149 ? 6.418 9.469 -2.697 1 98.38 149 LEU A N 1
ATOM 1203 C CA . LEU A 1 149 ? 7.27 8.805 -3.678 1 98.38 149 LEU A CA 1
ATOM 1204 C C . LEU A 1 149 ? 8.461 8.141 -3.002 1 98.38 149 LEU A C 1
ATOM 1206 O O . LEU A 1 149 ? 8.984 7.137 -3.494 1 98.38 149 LEU A O 1
ATOM 1210 N N . VAL A 1 150 ? 8.906 8.617 -1.85 1 98.69 150 VAL A N 1
ATOM 1211 C CA . VAL A 1 150 ? 10.148 8.148 -1.226 1 98.69 150 VAL A CA 1
ATOM 1212 C C . VAL A 1 150 ? 9.82 7.121 -0.146 1 98.69 150 VAL A C 1
ATOM 1214 O O . VAL A 1 150 ? 10.539 6.129 0.008 1 98.69 150 VAL A O 1
ATOM 1217 N N . ASN A 1 151 ? 8.734 7.309 0.611 1 98.81 151 ASN A N 1
ATOM 1218 C CA . ASN A 1 151 ? 8.453 6.496 1.791 1 98.81 151 ASN A CA 1
ATOM 1219 C C . ASN A 1 151 ? 8.32 5.02 1.438 1 98.81 151 ASN A C 1
ATOM 1221 O O . ASN A 1 151 ? 9.055 4.184 1.977 1 98.81 151 ASN A O 1
ATOM 1225 N N . TYR A 1 152 ? 7.43 4.707 0.537 1 98.69 152 TYR A N 1
ATOM 1226 C CA . TYR A 1 152 ? 7.199 3.303 0.218 1 98.69 152 TYR A CA 1
ATOM 1227 C C . TYR A 1 152 ? 8.375 2.721 -0.555 1 98.69 152 TYR A C 1
ATOM 1229 O O . TYR A 1 152 ? 8.773 1.576 -0.324 1 98.69 152 TYR A O 1
ATOM 1237 N N . ALA A 1 153 ? 8.922 3.48 -1.515 1 98.75 153 ALA A N 1
ATOM 1238 C CA . ALA A 1 153 ? 10.047 3.023 -2.318 1 98.75 153 ALA A CA 1
ATOM 1239 C C . ALA A 1 153 ? 11.219 2.6 -1.432 1 98.75 153 ALA A C 1
ATOM 1241 O O . ALA A 1 153 ? 11.766 1.509 -1.603 1 98.75 153 ALA A O 1
ATOM 1242 N N . SER A 1 154 ? 11.578 3.443 -0.472 1 98.88 154 SER A N 1
ATOM 1243 C CA . SER A 1 154 ? 12.68 3.143 0.43 1 98.88 154 SER A CA 1
ATOM 1244 C C . SER A 1 154 ? 12.344 1.979 1.354 1 98.88 154 SER A C 1
ATOM 1246 O O . SER A 1 154 ? 13.195 1.144 1.651 1 98.88 154 SER A O 1
ATOM 1248 N N . LEU A 1 155 ? 11.102 1.927 1.782 1 98.81 155 LEU A N 1
ATOM 1249 C CA . LEU A 1 155 ? 10.656 0.874 2.686 1 98.81 155 LEU A CA 1
ATOM 1250 C C . LEU A 1 155 ? 10.773 -0.496 2.025 1 98.81 155 LEU A C 1
ATOM 1252 O O . LEU A 1 155 ? 11.344 -1.422 2.604 1 98.81 155 LEU A O 1
ATOM 1256 N N . ILE A 1 156 ? 10.211 -0.645 0.84 1 98.69 156 ILE A N 1
ATOM 1257 C CA . ILE A 1 156 ? 10.172 -1.938 0.165 1 98.69 156 ILE A CA 1
ATOM 1258 C C . ILE A 1 156 ? 11.586 -2.332 -0.272 1 98.69 156 ILE A C 1
ATOM 1260 O O . ILE A 1 156 ? 11.93 -3.518 -0.292 1 98.69 156 ILE A O 1
ATOM 1264 N N . ALA A 1 157 ? 12.391 -1.367 -0.739 1 98.88 157 ALA A N 1
ATOM 1265 C CA . ALA A 1 157 ? 13.781 -1.673 -1.072 1 98.88 157 ALA A CA 1
ATOM 1266 C C . ALA A 1 157 ? 14.531 -2.217 0.142 1 98.88 157 ALA A C 1
ATOM 1268 O O . ALA A 1 157 ? 15.312 -3.162 0.025 1 98.88 157 ALA A O 1
ATOM 1269 N N . THR A 1 158 ? 14.328 -1.593 1.282 1 98.75 158 THR A N 1
ATOM 1270 C CA . THR A 1 158 ? 14.945 -2.051 2.523 1 98.75 158 THR A CA 1
ATOM 1271 C C . THR A 1 158 ? 14.461 -3.453 2.883 1 98.75 158 THR A C 1
ATOM 1273 O O . THR A 1 158 ? 15.266 -4.32 3.232 1 98.75 158 THR A O 1
ATOM 1276 N N . ASN A 1 159 ? 13.148 -3.637 2.803 1 98.56 159 ASN A N 1
ATOM 1277 C CA . ASN A 1 159 ? 12.562 -4.945 3.078 1 98.56 159 ASN A CA 1
ATOM 1278 C C . ASN A 1 159 ? 13.156 -6.023 2.174 1 98.56 159 ASN A C 1
ATOM 1280 O O . ASN A 1 159 ? 13.531 -7.098 2.645 1 98.56 159 ASN A O 1
ATOM 1284 N N . ALA A 1 160 ? 13.227 -5.723 0.925 1 98.69 160 ALA A N 1
ATOM 1285 C CA . ALA A 1 160 ? 13.766 -6.648 -0.063 1 98.69 160 ALA A CA 1
ATOM 1286 C C . ALA A 1 160 ? 15.234 -6.969 0.233 1 98.69 160 ALA A C 1
ATOM 1288 O O . ALA A 1 160 ? 15.672 -8.109 0.072 1 98.69 160 ALA A O 1
ATOM 1289 N N . SER A 1 161 ? 15.984 -5.988 0.601 1 98.44 161 SER A N 1
ATOM 1290 C CA . SER A 1 161 ? 17.391 -6.195 0.931 1 98.44 161 SER A CA 1
ATOM 1291 C C . SER A 1 161 ? 17.547 -7.137 2.117 1 98.44 161 SER A C 1
ATOM 1293 O O . SER A 1 161 ? 18.484 -7.941 2.16 1 98.44 161 SER A O 1
ATOM 1295 N N . ARG A 1 162 ? 16.719 -7 3.057 1 97.56 162 ARG A N 1
ATOM 1296 C CA . ARG A 1 162 ? 16.75 -7.891 4.211 1 97.56 162 ARG A CA 1
ATOM 1297 C C . ARG A 1 162 ? 16.438 -9.328 3.803 1 97.56 162 ARG A C 1
ATOM 1299 O O . ARG A 1 162 ? 17.094 -10.266 4.277 1 97.56 162 ARG A O 1
ATOM 1306 N N . TYR A 1 163 ? 15.461 -9.508 2.947 1 98.19 163 TYR A N 1
ATOM 1307 C CA . TYR A 1 163 ? 15.164 -10.836 2.418 1 98.19 163 TYR A CA 1
ATOM 1308 C C . TYR A 1 163 ? 16.375 -11.414 1.684 1 98.19 163 TYR A C 1
ATOM 1310 O O . TYR A 1 163 ? 16.672 -12.602 1.818 1 98.19 163 TYR A O 1
ATOM 1318 N N . ARG A 1 164 ? 17.016 -10.586 0.874 1 98.06 164 ARG A N 1
ATOM 1319 C CA . ARG A 1 164 ? 18.188 -11.008 0.127 1 98.06 164 ARG A CA 1
ATOM 1320 C C . ARG A 1 164 ? 19.297 -11.477 1.068 1 98.06 164 ARG A C 1
ATOM 1322 O O . ARG A 1 164 ? 19.922 -12.516 0.831 1 98.06 164 ARG A O 1
ATOM 1329 N N . MET A 1 165 ? 19.531 -10.766 2.094 1 96.44 165 MET A N 1
ATOM 1330 C CA . MET A 1 165 ? 20.547 -11.141 3.068 1 96.44 165 MET A CA 1
ATOM 1331 C C . MET A 1 165 ? 20.203 -12.461 3.74 1 96.44 165 MET A C 1
ATOM 1333 O O . MET A 1 165 ? 21.078 -13.305 3.959 1 96.44 165 MET A O 1
ATOM 1337 N N . ALA A 1 166 ? 18.953 -12.656 4.023 1 96.38 166 ALA A N 1
ATOM 1338 C CA . ALA A 1 166 ? 18.5 -13.883 4.664 1 96.38 166 ALA A CA 1
ATOM 1339 C C . ALA A 1 166 ? 18.625 -15.07 3.713 1 96.38 166 ALA A C 1
ATOM 1341 O O . ALA A 1 166 ? 18.984 -16.172 4.129 1 96.38 166 ALA A O 1
ATOM 1342 N N . ALA A 1 167 ? 18.359 -14.844 2.445 1 97.19 167 ALA A N 1
ATOM 1343 C CA . ALA A 1 167 ? 18.281 -15.922 1.461 1 97.19 167 ALA A CA 1
ATOM 1344 C C . ALA A 1 167 ? 19.656 -16.297 0.935 1 97.19 167 ALA A C 1
ATOM 1346 O O . ALA A 1 167 ? 19.844 -17.359 0.357 1 97.19 167 ALA A O 1
ATOM 1347 N N . GLY A 1 168 ? 20.609 -15.359 1.102 1 95 168 GLY A N 1
ATOM 1348 C CA . GLY A 1 168 ? 21.938 -15.617 0.55 1 95 168 GLY A CA 1
ATOM 1349 C C . GLY A 1 168 ? 21.953 -15.672 -0.966 1 95 168 GLY A C 1
ATOM 1350 O O . GLY A 1 168 ? 21.484 -14.734 -1.63 1 95 168 GLY A O 1
ATOM 1351 N N . LYS A 1 169 ? 22.406 -16.812 -1.51 1 94.44 169 LYS A N 1
ATOM 1352 C CA . LYS A 1 169 ? 22.609 -16.906 -2.951 1 94.44 169 LYS A CA 1
ATOM 1353 C C . LYS A 1 169 ? 21.375 -17.5 -3.643 1 94.44 169 LYS A C 1
ATOM 1355 O O . LYS A 1 169 ? 21.328 -17.562 -4.871 1 94.44 169 LYS A O 1
ATOM 1360 N N . LEU A 1 170 ? 20.438 -17.906 -2.914 1 97.44 170 LEU A N 1
ATOM 1361 C CA . LEU A 1 170 ? 19.219 -18.453 -3.51 1 97.44 170 LEU A CA 1
ATOM 1362 C C . LEU A 1 170 ? 18.5 -17.406 -4.359 1 97.44 170 LEU A C 1
ATOM 1364 O O . LEU A 1 170 ? 18.562 -16.219 -4.059 1 97.44 170 LEU A O 1
ATOM 1368 N N . LYS A 1 171 ? 17.844 -17.844 -5.371 1 98.06 171 LYS A N 1
ATOM 1369 C CA . LYS A 1 171 ? 17.094 -16.922 -6.219 1 98.06 171 LYS A CA 1
ATOM 1370 C C . LYS A 1 171 ? 15.828 -16.438 -5.516 1 98.06 171 LYS A C 1
ATOM 1372 O O . LYS A 1 171 ? 15.164 -17.203 -4.809 1 98.06 171 LYS A O 1
ATOM 1377 N N . LEU A 1 172 ? 15.539 -15.164 -5.684 1 98.44 172 LEU A N 1
ATOM 1378 C CA . LEU A 1 172 ? 14.359 -14.523 -5.109 1 98.44 172 LEU A CA 1
ATOM 1379 C C . LEU A 1 172 ? 13.508 -13.891 -6.199 1 98.44 172 LEU A C 1
ATOM 1381 O O . LEU A 1 172 ? 14.008 -13.109 -7.012 1 98.44 172 LEU A O 1
ATOM 1385 N N . TYR A 1 173 ? 12.234 -14.188 -6.215 1 98.38 173 TYR A N 1
ATOM 1386 C CA . TYR A 1 173 ? 11.297 -13.602 -7.164 1 98.38 173 TYR A CA 1
ATOM 1387 C C . TYR A 1 173 ? 10.125 -12.938 -6.445 1 98.38 173 TYR A C 1
ATOM 1389 O O . TYR A 1 173 ? 9.594 -13.5 -5.48 1 98.38 173 TYR A O 1
ATOM 1397 N N . GLU A 1 174 ? 9.734 -11.727 -6.84 1 98.38 174 GLU A N 1
ATOM 1398 C CA . GLU A 1 174 ? 8.578 -11.016 -6.297 1 98.38 174 GLU A CA 1
ATOM 1399 C C . GLU A 1 174 ? 7.281 -11.5 -6.941 1 98.38 174 GLU A C 1
ATOM 1401 O O . GLU A 1 174 ? 7.098 -11.359 -8.156 1 98.38 174 GLU A O 1
ATOM 1406 N N . PHE A 1 175 ? 6.34 -12.031 -6.16 1 97.5 175 PHE A N 1
ATOM 1407 C CA . PHE A 1 175 ? 5.086 -12.609 -6.621 1 97.5 175 PHE A CA 1
ATOM 1408 C C . PHE A 1 175 ? 3.896 -11.945 -5.938 1 97.5 175 PHE A C 1
ATOM 1410 O O . PHE A 1 175 ? 2.846 -12.562 -5.762 1 97.5 175 PHE A O 1
ATOM 1417 N N . GLY A 1 176 ? 3.982 -10.656 -5.57 1 97.38 176 GLY A N 1
ATOM 1418 C CA . GLY A 1 176 ? 3.008 -10.117 -4.637 1 97.38 176 GLY A CA 1
ATOM 1419 C C . GLY A 1 176 ? 2.016 -9.172 -5.289 1 97.38 176 GLY A C 1
ATOM 1420 O O . GLY A 1 176 ? 1.248 -8.5 -4.598 1 97.38 176 GLY A O 1
ATOM 1421 N N . LEU A 1 177 ? 1.837 -9.086 -6.602 1 98 177 LEU A N 1
ATOM 1422 C CA . LEU A 1 177 ? 1.038 -8.078 -7.297 1 98 177 LEU A CA 1
ATOM 1423 C C . LEU A 1 177 ? -0.418 -8.141 -6.852 1 98 177 LEU A C 1
ATOM 1425 O O . LEU A 1 177 ? -1.038 -7.098 -6.605 1 98 177 LEU A O 1
ATOM 1429 N N . ARG A 1 178 ? -0.997 -9.25 -6.652 1 97.06 178 ARG A N 1
ATOM 1430 C CA . ARG A 1 178 ? -2.422 -9.477 -6.418 1 97.06 178 ARG A CA 1
ATOM 1431 C C . ARG A 1 178 ? -2.873 -8.82 -5.117 1 97.06 178 ARG A C 1
ATOM 1433 O O . ARG A 1 178 ? -4.023 -8.398 -4.996 1 97.06 178 ARG A O 1
ATOM 1440 N N . ARG A 1 179 ? -2.002 -8.758 -4.168 1 96.25 179 ARG A N 1
ATOM 1441 C CA . ARG A 1 179 ? -2.438 -8.297 -2.855 1 96.25 179 ARG A CA 1
ATOM 1442 C C . ARG A 1 179 ? -1.709 -7.02 -2.453 1 96.25 179 ARG A C 1
ATOM 1444 O O . ARG A 1 179 ? -1.808 -6.578 -1.307 1 96.25 179 ARG A O 1
ATOM 1451 N N . ALA A 1 180 ? -0.96 -6.438 -3.406 1 98.38 180 ALA A N 1
ATOM 1452 C CA . ALA A 1 180 ? -0.361 -5.125 -3.182 1 98.38 180 ALA A CA 1
ATOM 1453 C C . ALA A 1 180 ? -1.434 -4.066 -2.939 1 98.38 180 ALA A C 1
ATOM 1455 O O . ALA A 1 180 ? -2.605 -4.277 -3.266 1 98.38 180 ALA A O 1
ATOM 1456 N N . GLN A 1 181 ? -1.074 -2.98 -2.275 1 98.12 181 GLN A N 1
ATOM 1457 C CA . GLN A 1 181 ? -2.045 -1.927 -1.999 1 98.12 181 GLN A CA 1
ATOM 1458 C C . GLN A 1 181 ? -2.215 -1.006 -3.203 1 98.12 181 GLN A C 1
ATOM 1460 O O . GLN A 1 181 ? -1.655 0.092 -3.236 1 98.12 181 GLN A O 1
ATOM 1465 N N . GLY A 1 182 ? -3.012 -1.507 -4.184 1 96.25 182 GLY A N 1
ATOM 1466 C CA . GLY A 1 182 ? -3.322 -0.764 -5.395 1 96.25 182 GLY A CA 1
ATOM 1467 C C . GLY A 1 182 ? -2.385 -1.08 -6.543 1 96.25 182 GLY A C 1
ATOM 1468 O O . GLY A 1 182 ? -1.335 -1.694 -6.348 1 96.25 182 GLY A O 1
ATOM 1469 N N . PRO A 1 183 ? -2.744 -0.621 -7.738 1 97 183 PRO A N 1
ATOM 1470 C CA . PRO A 1 183 ? -1.965 -0.911 -8.945 1 97 183 PRO A CA 1
ATOM 1471 C C . PRO A 1 183 ? -0.55 -0.338 -8.883 1 97 183 PRO A C 1
ATOM 1473 O O . PRO A 1 183 ? 0.413 -1.024 -9.234 1 97 183 PRO A O 1
ATOM 1476 N N . ASP A 1 184 ? -0.422 0.899 -8.391 1 97.06 184 ASP A N 1
ATOM 1477 C CA . ASP A 1 184 ? 0.914 1.479 -8.305 1 97.06 184 ASP A CA 1
ATOM 1478 C C . ASP A 1 184 ? 1.71 0.848 -7.16 1 97.06 184 ASP A C 1
ATOM 1480 O O . ASP A 1 184 ? 2.936 0.737 -7.238 1 97.06 184 ASP A O 1
ATOM 1484 N N . GLY A 1 185 ? 0.979 0.508 -6.098 1 97.12 185 GLY A N 1
ATOM 1485 C CA . GLY A 1 185 ? 1.664 -0.237 -5.051 1 97.12 185 GLY A CA 1
ATOM 1486 C C . GLY A 1 185 ? 2.314 -1.512 -5.559 1 97.12 185 GLY A C 1
ATOM 1487 O O . GLY A 1 185 ? 3.434 -1.843 -5.16 1 97.12 185 GLY A O 1
ATOM 1488 N N . GLY A 1 186 ? 1.603 -2.191 -6.453 1 97.75 186 GLY A N 1
ATOM 1489 C CA . GLY A 1 186 ? 2.143 -3.398 -7.062 1 97.75 186 GLY A CA 1
ATOM 1490 C C . GLY A 1 186 ? 3.318 -3.127 -7.98 1 97.75 186 GLY A C 1
ATOM 1491 O O . GLY A 1 186 ? 4.324 -3.84 -7.941 1 97.75 186 GLY A O 1
ATOM 1492 N N . LEU A 1 187 ? 3.24 -2.109 -8.805 1 96.88 187 LEU A N 1
ATOM 1493 C CA . LEU A 1 187 ? 4.301 -1.741 -9.734 1 96.88 187 LEU A CA 1
ATOM 1494 C C . LEU A 1 187 ? 5.547 -1.283 -8.984 1 96.88 187 LEU A C 1
ATOM 1496 O O . LEU A 1 187 ? 6.664 -1.675 -9.328 1 96.88 187 LEU A O 1
ATOM 1500 N N . SER A 1 188 ? 5.336 -0.439 -7.949 1 97.25 188 SER A N 1
ATOM 1501 C CA . SER A 1 188 ? 6.445 0.043 -7.137 1 97.25 188 SER A CA 1
ATOM 1502 C C . SER A 1 188 ? 7.129 -1.103 -6.395 1 97.25 188 SER A C 1
ATOM 1504 O O . SER A 1 188 ? 8.352 -1.123 -6.266 1 97.25 188 SER A O 1
ATOM 1506 N N . ALA A 1 189 ? 6.305 -2.014 -5.93 1 98.31 189 ALA A N 1
ATOM 1507 C CA . ALA A 1 189 ? 6.875 -3.162 -5.23 1 98.31 189 ALA A CA 1
ATOM 1508 C C . ALA A 1 189 ? 7.809 -3.953 -6.145 1 98.31 189 ALA A C 1
ATOM 1510 O O . ALA A 1 189 ? 8.891 -4.371 -5.723 1 98.31 189 ALA A O 1
ATOM 1511 N N . SER A 1 190 ? 7.387 -4.184 -7.359 1 98.38 190 SER A N 1
ATOM 1512 C CA . SER A 1 190 ? 8.219 -4.906 -8.32 1 98.38 190 SER A CA 1
ATOM 1513 C C . SER A 1 190 ? 9.508 -4.152 -8.609 1 98.38 190 SER A C 1
ATOM 1515 O O . SER A 1 190 ? 10.594 -4.738 -8.594 1 98.38 190 SER A O 1
ATOM 1517 N N . ARG A 1 191 ? 9.391 -2.881 -8.812 1 97.94 191 ARG A N 1
ATOM 1518 C CA . ARG A 1 191 ? 10.523 -2.029 -9.164 1 97.94 191 ARG A CA 1
ATOM 1519 C C . ARG A 1 191 ? 11.555 -2.008 -8.039 1 97.94 191 ARG A C 1
ATOM 1521 O O . ARG A 1 191 ? 12.734 -2.262 -8.273 1 97.94 191 ARG A O 1
ATOM 1528 N N . TYR A 1 192 ? 11.117 -1.789 -6.875 1 98.69 192 TYR A N 1
ATOM 1529 C CA . TYR A 1 192 ? 12.055 -1.479 -5.801 1 98.69 192 TYR A CA 1
ATOM 1530 C C . TYR A 1 192 ? 12.5 -2.748 -5.082 1 98.69 192 TYR A C 1
ATOM 1532 O O . TYR A 1 192 ? 13.539 -2.762 -4.422 1 98.69 192 TYR A O 1
ATOM 1540 N N . SER A 1 193 ? 11.727 -3.859 -5.168 1 98.75 193 SER A N 1
ATOM 1541 C CA . SER A 1 193 ? 12.266 -5.129 -4.691 1 98.75 193 SER A CA 1
ATOM 1542 C C . SER A 1 193 ? 13.43 -5.594 -5.551 1 98.75 193 SER A C 1
ATOM 1544 O O . SER A 1 193 ? 14.375 -6.207 -5.047 1 98.75 193 SER A O 1
ATOM 1546 N N . TYR A 1 194 ? 13.375 -5.312 -6.852 1 98.75 194 TYR A N 1
ATOM 1547 C CA . TYR A 1 194 ? 14.477 -5.66 -7.746 1 98.75 194 TYR A CA 1
ATOM 1548 C C . TYR A 1 194 ? 15.758 -4.961 -7.324 1 98.75 194 TYR A C 1
ATOM 1550 O O . TYR A 1 194 ? 16.812 -5.594 -7.223 1 98.75 194 TYR A O 1
ATOM 1558 N N . ILE A 1 195 ? 15.719 -3.684 -7.074 1 98.31 195 ILE A N 1
ATOM 1559 C CA . ILE A 1 195 ? 16.938 -2.973 -6.699 1 98.31 195 ILE A CA 1
ATOM 1560 C C . ILE A 1 195 ? 17.391 -3.424 -5.316 1 98.31 195 ILE A C 1
ATOM 1562 O O . ILE A 1 195 ? 18.578 -3.336 -4.988 1 98.31 195 ILE A O 1
ATOM 1566 N N . GLY A 1 196 ? 16.406 -3.916 -4.496 1 98.44 196 GLY A N 1
ATOM 1567 C CA . GLY A 1 196 ? 16.734 -4.406 -3.166 1 98.44 196 GLY A CA 1
ATOM 1568 C C . GLY A 1 196 ? 17.375 -5.777 -3.178 1 98.44 196 GLY A C 1
ATOM 1569 O O . GLY A 1 196 ? 17.75 -6.301 -2.127 1 98.44 196 GLY A O 1
ATOM 1570 N N . GLY A 1 197 ? 17.438 -6.398 -4.363 1 98.38 197 GLY A N 1
ATOM 1571 C CA . GLY A 1 197 ? 18.203 -7.629 -4.43 1 98.38 197 GLY A CA 1
ATOM 1572 C C . GLY A 1 197 ? 17.438 -8.781 -5.043 1 98.38 197 GLY A C 1
ATOM 1573 O O . GLY A 1 197 ? 18 -9.867 -5.25 1 98.38 197 GLY A O 1
ATOM 1574 N N . PHE A 1 198 ? 16.203 -8.641 -5.359 1 98.62 198 PHE A N 1
ATOM 1575 C CA . PHE A 1 198 ? 15.43 -9.711 -5.984 1 98.62 198 PHE A CA 1
ATOM 1576 C C . PHE A 1 198 ? 15.875 -9.922 -7.43 1 98.62 198 PHE A C 1
ATOM 1578 O O . PHE A 1 198 ? 16.391 -9 -8.07 1 98.62 198 PHE A O 1
ATOM 1585 N N . ASP A 1 199 ? 15.68 -11.133 -7.926 1 98.38 199 ASP A N 1
ATOM 1586 C CA . ASP A 1 199 ? 16.219 -11.523 -9.227 1 98.38 199 ASP A CA 1
ATOM 1587 C C . ASP A 1 199 ? 15.188 -11.289 -10.336 1 98.38 199 ASP A C 1
ATOM 1589 O O . ASP A 1 199 ? 15.539 -11.281 -11.516 1 98.38 199 ASP A O 1
ATOM 1593 N N . GLY A 1 200 ? 14 -11.148 -9.992 1 98.12 200 GLY A N 1
ATOM 1594 C CA . GLY A 1 200 ? 12.945 -10.93 -10.969 1 98.12 200 GLY A CA 1
ATOM 1595 C C . GLY A 1 200 ? 11.578 -10.766 -10.336 1 98.12 200 GLY A C 1
ATOM 1596 O O . GLY A 1 200 ? 11.453 -10.711 -9.117 1 98.12 200 GLY A O 1
ATOM 1597 N N . THR A 1 201 ? 10.555 -10.625 -11.188 1 98.44 201 THR A N 1
ATOM 1598 C CA . THR A 1 201 ? 9.172 -10.43 -10.758 1 98.44 201 THR A CA 1
ATOM 1599 C C . THR A 1 201 ? 8.219 -11.234 -11.641 1 98.44 201 THR A C 1
ATOM 1601 O O . THR A 1 201 ? 8.578 -11.656 -12.734 1 98.44 201 THR A O 1
ATOM 1604 N N . SER A 1 202 ? 7.02 -11.492 -11.102 1 98.12 202 SER A N 1
ATOM 1605 C CA . SER A 1 202 ? 5.969 -12.078 -11.93 1 98.12 202 SER A CA 1
ATOM 1606 C C . SER A 1 202 ? 5.199 -11 -12.688 1 98.12 202 SER A C 1
ATOM 1608 O O . SER A 1 202 ? 4.445 -11.305 -13.617 1 98.12 202 SER A O 1
ATOM 1610 N N . ASN A 1 203 ? 5.332 -9.758 -12.344 1 98.5 203 ASN A N 1
ATOM 1611 C CA . ASN A 1 203 ? 4.59 -8.625 -12.891 1 98.5 203 ASN A CA 1
ATOM 1612 C C . ASN A 1 203 ? 5.055 -8.281 -14.297 1 98.5 203 ASN A C 1
ATOM 1614 O O . ASN A 1 203 ? 6.109 -7.672 -14.477 1 98.5 203 ASN A O 1
ATOM 1618 N N . VAL A 1 204 ? 4.207 -8.516 -15.289 1 98.5 204 VAL A N 1
ATOM 1619 C CA . VAL A 1 204 ? 4.578 -8.375 -16.688 1 98.5 204 VAL A CA 1
ATOM 1620 C C . VAL A 1 204 ? 4.73 -6.898 -17.047 1 98.5 204 VAL A C 1
ATOM 1622 O O . VAL A 1 204 ? 5.645 -6.52 -17.781 1 98.5 204 VAL A O 1
ATOM 1625 N N . LEU A 1 205 ? 3.869 -6.062 -16.5 1 97.75 205 LEU A N 1
ATOM 1626 C CA . LEU A 1 205 ? 3.955 -4.633 -16.781 1 97.75 205 LEU A CA 1
ATOM 1627 C C . LEU A 1 205 ? 5.254 -4.051 -16.25 1 97.75 205 LEU A C 1
ATOM 1629 O O . LEU A 1 205 ? 5.871 -3.195 -16.891 1 97.75 205 LEU A O 1
ATOM 1633 N N . ALA A 1 206 ? 5.648 -4.453 -15.062 1 97.56 206 ALA A N 1
ATOM 1634 C CA . ALA A 1 206 ? 6.906 -3.99 -14.484 1 97.56 206 ALA A CA 1
ATOM 1635 C C . ALA A 1 206 ? 8.094 -4.391 -15.359 1 97.56 206 ALA A C 1
ATOM 1637 O O . ALA A 1 206 ? 9.055 -3.631 -15.492 1 97.56 206 ALA A O 1
ATOM 1638 N N . GLY A 1 207 ? 8.031 -5.641 -15.898 1 97.75 207 GLY A N 1
ATOM 1639 C CA . GLY A 1 207 ? 9.07 -6.039 -16.828 1 97.75 207 GLY A CA 1
ATOM 1640 C C . GLY A 1 207 ? 9.18 -5.113 -18.031 1 97.75 207 GLY A C 1
ATOM 1641 O O . GLY A 1 207 ? 10.281 -4.703 -18.406 1 97.75 207 GLY A O 1
ATOM 1642 N N . LYS A 1 208 ? 8.078 -4.754 -18.578 1 96.69 208 LYS A N 1
ATOM 1643 C CA . LYS A 1 208 ? 8.031 -3.91 -19.766 1 96.69 208 LYS A CA 1
ATOM 1644 C C . LYS A 1 208 ? 8.539 -2.506 -19.469 1 96.69 208 LYS A C 1
ATOM 1646 O O . LYS A 1 208 ? 9.344 -1.954 -20.219 1 96.69 208 LYS A O 1
ATOM 1651 N N . LEU A 1 209 ? 8.102 -1.945 -18.328 1 94.88 209 LEU A N 1
ATOM 1652 C CA . LEU A 1 209 ? 8.359 -0.541 -18.031 1 94.88 209 LEU A CA 1
ATOM 1653 C C . LEU A 1 209 ? 9.773 -0.353 -17.484 1 94.88 209 LEU A C 1
ATOM 1655 O O . LEU A 1 209 ? 10.398 0.68 -17.719 1 94.88 209 LEU A O 1
ATOM 1659 N N . PHE A 1 210 ? 10.289 -1.381 -16.734 1 95.38 210 PHE A N 1
ATOM 1660 C CA . PHE A 1 210 ? 11.516 -1.156 -15.984 1 95.38 210 PHE A CA 1
ATOM 1661 C C . PHE A 1 210 ? 12.602 -2.135 -16.422 1 95.38 210 PHE A C 1
ATOM 1663 O O . PHE A 1 210 ? 13.695 -2.152 -15.844 1 95.38 210 PHE A O 1
ATOM 1670 N N . ASN A 1 211 ? 12.32 -2.994 -17.328 1 94.88 211 ASN A N 1
ATOM 1671 C CA . ASN A 1 211 ? 13.273 -3.975 -17.844 1 94.88 211 ASN A CA 1
ATOM 1672 C C . ASN A 1 211 ? 13.742 -4.922 -16.734 1 94.88 211 ASN A C 1
ATOM 1674 O O . ASN A 1 211 ? 14.945 -5.145 -16.578 1 94.88 211 ASN A O 1
ATOM 1678 N N . ILE A 1 212 ? 12.844 -5.336 -15.961 1 96.69 212 ILE A N 1
ATOM 1679 C CA . ILE A 1 212 ? 13.062 -6.324 -14.914 1 96.69 212 ILE A CA 1
ATOM 1680 C C . ILE A 1 212 ? 12.742 -7.719 -15.445 1 96.69 212 ILE A C 1
ATOM 1682 O O . ILE A 1 212 ? 11.734 -7.918 -16.125 1 96.69 212 ILE A O 1
ATOM 1686 N N . PRO A 1 213 ? 13.625 -8.695 -15.211 1 97.56 213 PRO A N 1
ATOM 1687 C CA . PRO A 1 213 ? 13.297 -10.055 -15.648 1 97.56 213 PRO A CA 1
ATOM 1688 C C . PRO A 1 213 ? 11.969 -10.555 -15.086 1 97.56 213 PRO A C 1
ATOM 1690 O O . PRO A 1 213 ? 11.703 -10.391 -13.891 1 97.56 213 PRO A O 1
ATOM 1693 N N . VAL A 1 214 ? 11.203 -11.125 -15.977 1 97.69 214 VAL A N 1
ATOM 1694 C CA . VAL A 1 214 ? 9.898 -11.633 -15.57 1 97.69 214 VAL A CA 1
ATOM 1695 C C . VAL A 1 214 ? 9.945 -13.156 -15.484 1 97.69 214 VAL A C 1
ATOM 1697 O O . VAL A 1 214 ? 10.555 -13.82 -16.328 1 97.69 214 VAL A O 1
ATOM 1700 N N . LYS A 1 215 ? 9.359 -13.672 -14.383 1 94.81 215 LYS A N 1
ATOM 1701 C CA . LYS A 1 215 ? 9.344 -15.109 -14.125 1 94.81 215 LYS A CA 1
ATOM 1702 C C . LYS A 1 215 ? 7.953 -15.578 -13.711 1 94.81 215 LYS A C 1
ATOM 1704 O O . LYS A 1 215 ? 7.164 -14.805 -13.164 1 94.81 215 LYS A O 1
ATOM 1709 N N . GLY A 1 216 ? 7.68 -16.797 -14.062 1 88.31 216 GLY A N 1
ATOM 1710 C CA . GLY A 1 216 ? 6.398 -17.375 -13.68 1 88.31 216 GLY A CA 1
ATOM 1711 C C . GLY A 1 216 ? 6.309 -18.859 -13.961 1 88.31 216 GLY A C 1
ATOM 1712 O O . GLY A 1 216 ? 7.117 -19.406 -14.719 1 88.31 216 GLY A O 1
ATOM 1713 N N . THR A 1 217 ? 5.414 -19.438 -13.297 1 87.75 217 THR A N 1
ATOM 1714 C CA . THR A 1 217 ? 5.141 -20.859 -13.461 1 87.75 217 THR A CA 1
ATOM 1715 C C . THR A 1 217 ? 3.729 -21.078 -14 1 87.75 217 THR A C 1
ATOM 1717 O O . THR A 1 217 ? 3.4 -20.625 -15.102 1 87.75 217 THR A O 1
ATOM 1720 N N . HIS A 1 218 ? 2.979 -21.938 -13.547 1 92.06 218 HIS A N 1
ATOM 1721 C CA . HIS A 1 218 ? 1.538 -22.062 -13.742 1 92.06 218 HIS A CA 1
ATOM 1722 C C . HIS A 1 218 ? 0.812 -22.203 -12.406 1 92.06 218 HIS A C 1
ATOM 1724 O O . HIS A 1 218 ? 1.447 -22.391 -11.367 1 92.06 218 HIS A O 1
ATOM 1730 N N . ALA A 1 219 ? -0.468 -22 -12.453 1 92.62 219 ALA A N 1
ATOM 1731 C CA . ALA A 1 219 ? -1.284 -22.016 -11.242 1 92.62 219 ALA A CA 1
ATOM 1732 C C . ALA A 1 219 ? -2.039 -23.328 -11.102 1 92.62 219 ALA A C 1
ATOM 1734 O O . ALA A 1 219 ? -2.014 -24.172 -12.008 1 92.62 219 ALA A O 1
ATOM 1735 N N . HIS A 1 220 ? -2.648 -23.5 -9.961 1 91.12 220 HIS A N 1
ATOM 1736 C CA . HIS A 1 220 ? -3.475 -24.672 -9.695 1 91.12 220 HIS A CA 1
ATOM 1737 C C . HIS A 1 220 ? -4.645 -24.75 -10.664 1 91.12 220 HIS A C 1
ATOM 1739 O O . HIS A 1 220 ? -5.105 -25.844 -11 1 91.12 220 HIS A O 1
ATOM 1745 N N . SER A 1 221 ? -5.121 -23.656 -11.078 1 92.12 221 SER A N 1
ATOM 1746 C CA . SER A 1 221 ? -6.238 -23.641 -12.016 1 92.12 221 SER A CA 1
ATOM 1747 C C . SER A 1 221 ? -5.883 -24.344 -13.312 1 92.12 221 SER A C 1
ATOM 1749 O O . SER A 1 221 ? -6.742 -24.969 -13.945 1 92.12 221 SER A O 1
ATOM 1751 N N . TYR A 1 222 ? -4.625 -24.266 -13.734 1 95.94 222 TYR A N 1
ATOM 1752 C CA . TYR A 1 222 ? -4.215 -25 -14.93 1 95.94 222 TYR A CA 1
ATOM 1753 C C . TYR A 1 222 ? -4.348 -26.5 -14.727 1 95.94 222 TYR A C 1
ATOM 1755 O O . TYR A 1 222 ? -4.867 -27.203 -15.594 1 95.94 222 TYR A O 1
ATOM 1763 N N . VAL A 1 223 ? -3.889 -26.953 -13.617 1 94.5 223 VAL A N 1
ATOM 1764 C CA . VAL A 1 223 ? -3.914 -28.375 -13.305 1 94.5 223 VAL A CA 1
ATOM 1765 C C . VAL A 1 223 ? -5.359 -28.859 -13.195 1 94.5 223 VAL A C 1
ATOM 1767 O O . VAL A 1 223 ? -5.727 -29.891 -13.773 1 94.5 223 VAL A O 1
ATOM 1770 N N . THR A 1 224 ? -6.148 -28.094 -12.562 1 91.06 224 THR A N 1
ATOM 1771 C CA . THR A 1 224 ? -7.516 -28.516 -12.297 1 91.06 224 THR A CA 1
ATOM 1772 C C . THR A 1 224 ? -8.383 -28.375 -13.547 1 91.06 224 THR A C 1
ATOM 1774 O O . THR A 1 224 ? -9.508 -28.859 -13.586 1 91.06 224 THR A O 1
ATOM 1777 N N . SER A 1 225 ? -7.883 -27.797 -14.555 1 93 225 SER A N 1
ATOM 1778 C CA . SER A 1 225 ? -8.625 -27.672 -15.797 1 93 225 SER A CA 1
ATOM 1779 C C . SER A 1 225 ? -8.602 -28.953 -16.609 1 93 225 SER A C 1
ATOM 1781 O O . SER A 1 225 ? -9.312 -29.094 -17.594 1 93 225 SER A O 1
ATOM 1783 N N . PHE A 1 226 ? -7.82 -29.938 -16.219 1 93.12 226 PHE A N 1
ATOM 1784 C CA . PHE A 1 226 ? -7.754 -31.25 -16.844 1 93.12 226 PHE A CA 1
ATOM 1785 C C . PHE A 1 226 ? -8.312 -32.312 -15.93 1 93.12 226 PHE A C 1
ATOM 1787 O O . PHE A 1 226 ? -8.078 -32.281 -14.719 1 93.12 226 PHE A O 1
ATOM 1794 N N . ASN A 1 227 ? -9.023 -33.281 -16.547 1 88.31 227 ASN A N 1
ATOM 1795 C CA . ASN A 1 227 ? -9.602 -34.344 -15.766 1 88.31 227 ASN A CA 1
ATOM 1796 C C . ASN A 1 227 ? -8.969 -35.688 -16.109 1 88.31 227 ASN A C 1
ATOM 1798 O O . ASN A 1 227 ? -8.969 -36.625 -15.297 1 88.31 227 ASN A O 1
ATOM 1802 N N . SER A 1 228 ? -8.641 -35.812 -17.312 1 91.62 228 SER A N 1
ATOM 1803 C CA . SER A 1 228 ? -8.07 -37.062 -17.766 1 91.62 228 SER A CA 1
ATOM 1804 C C . SER A 1 228 ? -7.199 -36.875 -19 1 91.62 228 SER A C 1
ATOM 1806 O O . SER A 1 228 ? -7.176 -35.781 -19.594 1 91.62 228 SER A O 1
ATOM 1808 N N . LEU A 1 229 ? -6.531 -37.906 -19.391 1 94.81 229 LEU A N 1
ATOM 1809 C CA . LEU A 1 229 ? -5.625 -37.875 -20.531 1 94.81 229 LEU A CA 1
ATOM 1810 C C . LEU A 1 229 ? -6.398 -37.719 -21.844 1 94.81 229 LEU A C 1
ATOM 1812 O O . LEU A 1 229 ? -5.852 -37.25 -22.828 1 94.81 229 LEU A O 1
ATOM 1816 N N . ASP A 1 230 ? -7.672 -38.094 -21.781 1 92.62 230 ASP A N 1
ATOM 1817 C CA . ASP A 1 230 ? -8.508 -38.062 -22.984 1 92.62 230 ASP A CA 1
ATOM 1818 C C . ASP A 1 230 ? -8.742 -36.625 -23.438 1 92.62 230 ASP A C 1
ATOM 1820 O O . ASP A 1 230 ? -9.125 -36.375 -24.578 1 92.62 230 ASP A O 1
ATOM 1824 N N . GLU A 1 231 ? -8.43 -35.719 -22.609 1 90.94 231 GLU A N 1
ATOM 1825 C CA . GLU A 1 231 ? -8.664 -34.281 -22.891 1 90.94 231 GLU A CA 1
ATOM 1826 C C . GLU A 1 231 ? -7.504 -33.688 -23.688 1 90.94 231 GLU A C 1
ATOM 1828 O O . GLU A 1 231 ? -7.605 -32.562 -24.188 1 90.94 231 GLU A O 1
ATOM 1833 N N . LEU A 1 232 ? -6.438 -34.469 -23.797 1 94.94 232 LEU A N 1
ATOM 1834 C CA . LEU A 1 232 ? -5.27 -33.969 -24.516 1 94.94 232 LEU A CA 1
ATOM 1835 C C . LEU A 1 232 ? -5.508 -34 -26.031 1 94.94 232 LEU A C 1
ATOM 1837 O O . LEU A 1 232 ? -5.66 -35.094 -26.609 1 94.94 232 LEU A O 1
ATOM 1841 N N . THR A 1 233 ? -5.559 -32.906 -26.656 1 92.62 233 THR A N 1
ATOM 1842 C CA . THR A 1 233 ? -5.77 -32.812 -28.094 1 92.62 233 THR A CA 1
ATOM 1843 C C . THR A 1 233 ? -4.434 -32.812 -28.844 1 92.62 233 THR A C 1
ATOM 1845 O O . THR A 1 233 ? -4.359 -33.25 -30 1 92.62 233 THR A O 1
ATOM 1848 N N . VAL A 1 234 ? -3.432 -32.281 -28.234 1 94.56 234 VAL A N 1
ATOM 1849 C CA . VAL A 1 234 ? -2.068 -32.344 -28.75 1 94.56 234 VAL A CA 1
ATOM 1850 C C . VAL A 1 234 ? -1.27 -33.406 -28.016 1 94.56 234 VAL A C 1
ATOM 1852 O O . VAL A 1 234 ? -1.072 -33.312 -26.797 1 94.56 234 VAL A O 1
ATOM 1855 N N . ARG A 1 235 ? -0.785 -34.375 -28.734 1 95.81 235 ARG A N 1
ATOM 1856 C CA . ARG A 1 235 ? -0.197 -35.531 -28.078 1 95.81 235 ARG A CA 1
ATOM 1857 C C . ARG A 1 235 ? 1.269 -35.688 -28.469 1 95.81 235 ARG A C 1
ATOM 1859 O O . ARG A 1 235 ? 2.006 -36.438 -27.812 1 95.81 235 ARG A O 1
ATOM 1866 N N . ASN A 1 236 ? 1.672 -34.938 -29.562 1 96.56 236 ASN A N 1
ATOM 1867 C CA . ASN A 1 236 ? 2.996 -35.188 -30.141 1 96.56 236 ASN A CA 1
ATOM 1868 C C . ASN A 1 236 ? 3.934 -34 -29.875 1 96.56 236 ASN A C 1
ATOM 1870 O O . ASN A 1 236 ? 3.484 -32.875 -29.703 1 96.56 236 ASN A O 1
ATOM 1874 N N . LEU A 1 237 ? 5.18 -34.281 -29.766 1 96.75 237 LEU A N 1
ATOM 1875 C CA . LEU A 1 237 ? 6.254 -33.312 -29.656 1 96.75 237 LEU A CA 1
ATOM 1876 C C . LEU A 1 237 ? 7.488 -33.75 -30.438 1 96.75 237 LEU A C 1
ATOM 1878 O O . LEU A 1 237 ? 7.906 -34.906 -30.328 1 96.75 237 LEU A O 1
ATOM 1882 N N . ALA A 1 238 ? 7.957 -32.875 -31.266 1 96.12 238 ALA A N 1
ATOM 1883 C CA . ALA A 1 238 ? 9.18 -33.188 -32 1 96.12 238 ALA A CA 1
ATOM 1884 C C . ALA A 1 238 ? 10.406 -33.094 -31.094 1 96.12 238 ALA A C 1
ATOM 1886 O O . ALA A 1 238 ? 10.477 -32.219 -30.234 1 96.12 238 ALA A O 1
ATOM 1887 N N . PRO A 1 239 ? 11.344 -33.969 -31.328 1 96.81 239 PRO A N 1
ATOM 1888 C CA . PRO A 1 239 ? 12.594 -33.844 -30.578 1 96.81 239 PRO A CA 1
ATOM 1889 C C . PRO A 1 239 ? 13.289 -32.5 -30.812 1 96.81 239 PRO A C 1
ATOM 1891 O O . PRO A 1 239 ? 13.156 -31.922 -31.875 1 96.81 239 PRO A O 1
ATOM 1894 N N . LYS A 1 240 ? 14.062 -32.062 -29.781 1 94.88 240 LYS A N 1
ATOM 1895 C CA . LYS A 1 240 ? 14.742 -30.781 -29.812 1 94.88 240 LYS A CA 1
ATOM 1896 C C . LYS A 1 240 ? 15.688 -30.688 -31.016 1 94.88 240 LYS A C 1
ATOM 1898 O O . LYS A 1 240 ? 15.82 -29.641 -31.641 1 94.88 240 LYS A O 1
ATOM 1903 N N . GLY A 1 241 ? 16.422 -31.766 -31.391 1 91 241 GLY A N 1
ATOM 1904 C CA . GLY A 1 241 ? 17.391 -31.797 -32.469 1 91 241 GLY A CA 1
ATOM 1905 C C . GLY A 1 241 ? 16.766 -31.984 -33.844 1 91 241 GLY A C 1
ATOM 1906 O O . GLY A 1 241 ? 17.469 -32.031 -34.844 1 91 241 GLY A O 1
ATOM 1907 N N . GLY A 1 242 ? 15.523 -32.125 -33.906 1 89.44 242 GLY A N 1
ATOM 1908 C CA . GLY A 1 242 ? 14.852 -32.344 -35.188 1 89.44 242 GLY A CA 1
ATOM 1909 C C . GLY A 1 242 ? 14.391 -33.75 -35.375 1 89.44 242 GLY A C 1
ATOM 1910 O O . GLY A 1 242 ? 14.805 -34.656 -34.625 1 89.44 242 GLY A O 1
ATOM 1911 N N . GLY A 1 243 ? 13.508 -33.969 -36.312 1 91 243 GLY A N 1
ATOM 1912 C CA . GLY A 1 243 ? 12.992 -35.312 -36.594 1 91 243 GLY A CA 1
ATOM 1913 C C . GLY A 1 243 ? 11.477 -35.375 -36.531 1 91 243 GLY A C 1
ATOM 1914 O O . GLY A 1 243 ? 10.805 -34.344 -36.438 1 91 243 GLY A O 1
ATOM 1915 N N . LYS A 1 244 ? 11.086 -36.625 -36.594 1 94.25 244 LYS A N 1
ATOM 1916 C CA . LYS A 1 244 ? 9.641 -36.844 -36.625 1 94.25 244 LYS A CA 1
ATOM 1917 C C . LYS A 1 244 ? 9.055 -36.688 -35.219 1 94.25 244 LYS A C 1
ATOM 1919 O O . LYS A 1 244 ? 9.641 -37.125 -34.219 1 94.25 244 LYS A O 1
ATOM 1924 N N . ALA A 1 245 ? 7.941 -36.031 -35.188 1 95.75 245 ALA A N 1
ATOM 1925 C CA . ALA A 1 245 ? 7.238 -35.875 -33.906 1 95.75 245 ALA A CA 1
ATOM 1926 C C . ALA A 1 245 ? 6.895 -37.219 -33.312 1 95.75 245 ALA A C 1
ATOM 1928 O O . ALA A 1 245 ? 6.523 -38.156 -34.031 1 95.75 245 ALA A O 1
ATOM 1929 N N . MET A 1 246 ? 7.098 -37.281 -32.062 1 97.06 246 MET A N 1
ATOM 1930 C CA . MET A 1 246 ? 6.816 -38.531 -31.312 1 97.06 246 MET A CA 1
ATOM 1931 C C . MET A 1 246 ? 5.574 -38.375 -30.453 1 97.06 246 MET A C 1
ATOM 1933 O O . MET A 1 246 ? 5.219 -37.25 -30.062 1 97.06 246 MET A O 1
ATOM 1937 N N . ASP A 1 247 ? 4.973 -39.531 -30.125 1 97.75 247 ASP A N 1
ATOM 1938 C CA . ASP A 1 247 ? 3.822 -39.5 -29.234 1 97.75 247 ASP A CA 1
ATOM 1939 C C . ASP A 1 247 ? 4.262 -39.281 -27.781 1 97.75 247 ASP A C 1
ATOM 1941 O O . ASP A 1 247 ? 4.559 -40.25 -27.062 1 97.75 247 ASP A O 1
ATOM 1945 N N . PHE A 1 248 ? 4.168 -38.094 -27.422 1 98.25 248 PHE A N 1
ATOM 1946 C CA . PHE A 1 248 ? 4.637 -37.688 -26.109 1 98.25 248 PHE A CA 1
ATOM 1947 C C . PHE A 1 248 ? 3.826 -38.375 -25.016 1 98.25 248 PHE A C 1
ATOM 1949 O O . PHE A 1 248 ? 4.375 -38.75 -23.984 1 98.25 248 PHE A O 1
ATOM 1956 N N . VAL A 1 249 ? 2.51 -38.5 -25.172 1 98.06 249 VAL A N 1
ATOM 1957 C CA . VAL A 1 249 ? 1.603 -39.062 -24.172 1 98.06 249 VAL A CA 1
ATOM 1958 C C . VAL A 1 249 ? 1.971 -40.531 -23.922 1 98.06 249 VAL A C 1
ATOM 1960 O O . VAL A 1 249 ? 2.041 -40.969 -22.781 1 98.06 249 VAL A O 1
ATOM 1963 N N . ASP A 1 250 ? 2.217 -41.219 -24.969 1 97.94 250 ASP A N 1
ATOM 1964 C CA . ASP A 1 250 ? 2.584 -42.625 -24.859 1 97.94 250 ASP A CA 1
ATOM 1965 C C . ASP A 1 250 ? 3.918 -42.781 -24.125 1 97.94 250 ASP A C 1
ATOM 1967 O O . ASP A 1 250 ? 4.055 -43.625 -23.25 1 97.94 250 ASP A O 1
ATOM 1971 N N . LEU A 1 251 ? 4.871 -42 -24.531 1 98.19 251 LEU A N 1
ATOM 1972 C CA . LEU A 1 251 ? 6.188 -42.062 -23.906 1 98.19 251 LEU A CA 1
ATOM 1973 C C . LEU A 1 251 ? 6.094 -41.75 -22.422 1 98.19 251 LEU A C 1
ATOM 1975 O O . LEU A 1 251 ? 6.688 -42.438 -21.578 1 98.19 251 LEU A O 1
ATOM 1979 N N . ALA A 1 252 ? 5.375 -40.75 -22.062 1 98.62 252 ALA A N 1
ATOM 1980 C CA . ALA A 1 252 ? 5.227 -40.312 -20.688 1 98.62 252 ALA A CA 1
ATOM 1981 C C . ALA A 1 252 ? 4.496 -41.375 -19.859 1 98.62 252 ALA A C 1
ATOM 1983 O O . ALA A 1 252 ? 4.824 -41.594 -18.688 1 98.62 252 ALA A O 1
ATOM 1984 N N . THR A 1 253 ? 3.482 -41.938 -20.453 1 98.06 253 THR A N 1
ATOM 1985 C CA . THR A 1 253 ? 2.723 -43 -19.766 1 98.06 253 THR A CA 1
ATOM 1986 C C . THR A 1 253 ? 3.613 -44.188 -19.438 1 98.06 253 THR A C 1
ATOM 1988 O O . THR A 1 253 ? 3.504 -44.75 -18.359 1 98.06 253 THR A O 1
ATOM 1991 N N . LYS A 1 254 ? 4.461 -44.562 -20.312 1 97.88 254 LYS A N 1
ATOM 1992 C CA . LYS A 1 254 ? 5.406 -45.656 -20.078 1 97.88 254 LYS A CA 1
ATOM 1993 C C . LYS A 1 254 ? 6.348 -45.312 -18.922 1 97.88 254 LYS A C 1
ATOM 1995 O O . LYS A 1 254 ? 6.637 -46.188 -18.078 1 97.88 254 LYS A O 1
ATOM 2000 N N . TRP A 1 255 ? 6.801 -44.125 -18.953 1 98.12 255 TRP A N 1
ATOM 2001 C CA . TRP A 1 255 ? 7.664 -43.688 -17.859 1 98.12 255 TRP A CA 1
ATOM 2002 C C . TRP A 1 255 ? 6.918 -43.719 -16.531 1 98.12 255 TRP A C 1
ATOM 2004 O O . TRP A 1 255 ? 7.48 -44.094 -15.5 1 98.12 255 TRP A O 1
ATOM 2014 N N . ARG A 1 256 ? 5.703 -43.156 -16.516 1 97.81 256 ARG A N 1
ATOM 2015 C CA . ARG A 1 256 ? 4.914 -43.125 -15.297 1 97.81 256 ARG A CA 1
ATOM 2016 C C . ARG A 1 256 ? 4.766 -44.531 -14.711 1 97.81 256 ARG A C 1
ATOM 2018 O O . ARG A 1 256 ? 4.855 -44.719 -13.5 1 97.81 256 ARG A O 1
ATOM 2025 N N . GLU A 1 257 ? 4.59 -45.531 -15.547 1 96.44 257 GLU A N 1
ATOM 2026 C CA . GLU A 1 257 ? 4.457 -46.938 -15.125 1 96.44 257 GLU A CA 1
ATOM 2027 C C . GLU A 1 257 ? 5.758 -47.438 -14.531 1 96.44 257 GLU A C 1
ATOM 2029 O O . GLU A 1 257 ? 5.746 -48.219 -13.555 1 96.44 257 GLU A O 1
ATOM 2034 N N . ARG A 1 258 ? 6.785 -47.094 -15.07 1 95.5 258 ARG A N 1
ATOM 2035 C CA . ARG A 1 258 ? 8.094 -47.531 -14.602 1 95.5 258 ARG A CA 1
ATOM 2036 C C . ARG A 1 258 ? 8.445 -46.875 -13.266 1 95.5 258 ARG A C 1
ATOM 2038 O O . ARG A 1 258 ? 9.086 -47.5 -12.422 1 95.5 258 ARG A O 1
ATOM 2045 N N . LEU A 1 259 ? 8.023 -45.719 -13.117 1 96.75 259 LEU A N 1
ATOM 2046 C CA . LEU A 1 259 ? 8.461 -44.906 -11.977 1 96.75 259 LEU A CA 1
ATOM 2047 C C . LEU A 1 259 ? 7.652 -45.25 -10.727 1 96.75 259 LEU A C 1
ATOM 2049 O O . LEU A 1 259 ? 8.047 -44.906 -9.617 1 96.75 259 LEU A O 1
ATOM 2053 N N . VAL A 1 260 ? 6.562 -45.875 -10.867 1 93.88 260 VAL A N 1
ATOM 2054 C CA . VAL A 1 260 ? 5.738 -46.25 -9.727 1 93.88 260 VAL A CA 1
ATOM 2055 C C . VAL A 1 260 ? 6.578 -47.062 -8.727 1 93.88 260 VAL A C 1
ATOM 2057 O O . VAL A 1 260 ? 6.398 -46.906 -7.512 1 93.88 260 VAL A O 1
ATOM 2060 N N . ALA A 1 261 ? 7.473 -47.812 -9.219 1 90.31 261 ALA A N 1
ATOM 2061 C CA . ALA A 1 261 ? 8.336 -48.625 -8.367 1 90.31 261 ALA A CA 1
ATOM 2062 C C . ALA A 1 261 ? 9.32 -47.781 -7.59 1 90.31 261 ALA A C 1
ATOM 2064 O O . ALA A 1 261 ? 9.648 -48.062 -6.441 1 90.31 261 ALA A O 1
ATOM 2065 N N . VAL A 1 262 ? 9.75 -46.781 -8.227 1 90.69 262 VAL A N 1
ATOM 2066 C CA . VAL A 1 262 ? 10.695 -45.875 -7.594 1 90.69 262 VAL A CA 1
ATOM 2067 C C . VAL A 1 262 ? 10.023 -45.125 -6.438 1 90.69 262 VAL A C 1
ATOM 2069 O O . VAL A 1 262 ? 10.641 -44.906 -5.395 1 90.69 262 VAL A O 1
ATOM 2072 N N . PHE A 1 263 ? 8.812 -44.75 -6.574 1 92.69 263 PHE A N 1
ATOM 2073 C CA . PHE A 1 263 ? 8.07 -43.969 -5.602 1 92.69 263 PHE A CA 1
ATOM 2074 C C . PHE A 1 263 ? 7.359 -44.875 -4.598 1 92.69 263 PHE A C 1
ATOM 2076 O O . PHE A 1 263 ? 6.895 -44.406 -3.557 1 92.69 263 PHE A O 1
ATOM 2083 N N . SER A 1 264 ? 7.324 -46.156 -4.812 1 90.25 264 SER A N 1
ATOM 2084 C CA . SER A 1 264 ? 6.613 -47.125 -3.975 1 90.25 264 SER A CA 1
ATOM 2085 C C . SER A 1 264 ? 5.156 -46.719 -3.785 1 90.25 264 SER A C 1
ATOM 2087 O O . SER A 1 264 ? 4.66 -46.656 -2.656 1 90.25 264 SER A O 1
ATOM 2089 N N . VAL A 1 265 ? 4.504 -46.281 -4.859 1 90 265 VAL A N 1
ATOM 2090 C CA . VAL A 1 265 ? 3.094 -45.906 -4.844 1 90 265 VAL A CA 1
ATOM 2091 C C . VAL A 1 265 ? 2.328 -46.719 -5.883 1 90 265 VAL A C 1
ATOM 2093 O O . VAL A 1 265 ? 2.932 -47.344 -6.754 1 90 265 VAL A O 1
ATOM 2096 N N . MET A 1 266 ? 0.994 -46.75 -5.715 1 89.5 266 MET A N 1
ATOM 2097 C CA . MET A 1 266 ? 0.138 -47.375 -6.734 1 89.5 266 MET A CA 1
ATOM 2098 C C . MET A 1 266 ? -0.291 -46.344 -7.766 1 89.5 266 MET A C 1
ATOM 2100 O O . MET A 1 266 ? -0.565 -45.188 -7.422 1 89.5 266 MET A O 1
ATOM 2104 N N . LEU A 1 267 ? -0.306 -46.812 -8.938 1 89.56 267 LEU A N 1
ATOM 2105 C CA . LEU A 1 267 ? -0.682 -45.906 -10.031 1 89.56 267 LEU A CA 1
ATOM 2106 C C . LEU A 1 267 ? -2.062 -45.312 -9.781 1 89.56 267 LEU A C 1
ATOM 2108 O O . LEU A 1 267 ? -2.324 -44.156 -10.172 1 89.56 267 LEU A O 1
ATOM 2112 N N . SER A 1 268 ? -2.836 -46.031 -9.062 1 87.75 268 SER A N 1
ATOM 2113 C CA . SER A 1 268 ? -4.203 -45.594 -8.797 1 87.75 268 SER A CA 1
ATOM 2114 C C . SER A 1 268 ? -4.223 -44.406 -7.836 1 87.75 268 SER A C 1
ATOM 2116 O O . SER A 1 268 ? -5.223 -43.688 -7.746 1 87.75 268 SER A O 1
ATOM 2118 N N . GLU A 1 269 ? -3.154 -44.125 -7.254 1 89.88 269 GLU A N 1
ATOM 2119 C CA . GLU A 1 269 ? -3.066 -43.031 -6.301 1 89.88 269 GLU A CA 1
ATOM 2120 C C . GLU A 1 269 ? -2.672 -41.719 -6.992 1 89.88 269 GLU A C 1
ATOM 2122 O O . GLU A 1 269 ? -2.807 -40.656 -6.418 1 89.88 269 GLU A O 1
ATOM 2127 N N . ALA A 1 270 ? -2.207 -41.906 -8.125 1 92.81 270 ALA A N 1
ATOM 2128 C CA . ALA A 1 270 ? -1.776 -40.719 -8.883 1 92.81 270 ALA A CA 1
ATOM 2129 C C . ALA A 1 270 ? -2.936 -40.125 -9.672 1 92.81 270 ALA A C 1
ATOM 2131 O O . ALA A 1 270 ? -3.777 -40.844 -10.203 1 92.81 270 ALA A O 1
ATOM 2132 N N . ASN A 1 271 ? -2.982 -38.844 -9.742 1 93.56 271 ASN A N 1
ATOM 2133 C CA . ASN A 1 271 ? -4.074 -38.125 -10.414 1 93.56 271 ASN A CA 1
ATOM 2134 C C . ASN A 1 271 ? -3.828 -38.031 -11.914 1 93.56 271 ASN A C 1
ATOM 2136 O O . ASN A 1 271 ? -2.848 -37.406 -12.344 1 93.56 271 ASN A O 1
ATOM 2140 N N . ASP A 1 272 ? -4.738 -38.5 -12.734 1 95.81 272 ASP A N 1
ATOM 2141 C CA . ASP A 1 272 ? -4.609 -38.5 -14.188 1 95.81 272 ASP A CA 1
ATOM 2142 C C . ASP A 1 272 ? -4.785 -37.094 -14.766 1 95.81 272 ASP A C 1
ATOM 2144 O O . ASP A 1 272 ? -4.191 -36.75 -15.789 1 95.81 272 ASP A O 1
ATOM 2148 N N . GLY A 1 273 ? -5.664 -36.344 -14.117 1 94.06 273 GLY A N 1
ATOM 2149 C CA . GLY A 1 273 ? -5.82 -34.938 -14.547 1 94.06 273 GLY A CA 1
ATOM 2150 C C . GLY A 1 273 ? -4.555 -34.125 -14.406 1 94.06 273 GLY A C 1
ATOM 2151 O O . GLY A 1 273 ? -4.223 -33.344 -15.281 1 94.06 273 GLY A O 1
ATOM 2152 N N . GLU A 1 274 ? -3.93 -34.344 -13.289 1 95.94 274 GLU A N 1
ATOM 2153 C CA . GLU A 1 274 ? -2.648 -33.688 -13.047 1 95.94 274 GLU A CA 1
ATOM 2154 C C . GLU A 1 274 ? -1.612 -34.094 -14.086 1 95.94 274 GLU A C 1
ATOM 2156 O O . GLU A 1 274 ? -0.872 -33.25 -14.602 1 95.94 274 GLU A O 1
ATOM 2161 N N . PHE A 1 275 ? -1.588 -35.344 -14.391 1 97.94 275 PHE A N 1
ATOM 2162 C CA . PHE A 1 275 ? -0.686 -35.906 -15.398 1 97.94 275 PHE A CA 1
ATOM 2163 C C . PHE A 1 275 ? -0.958 -35.281 -16.766 1 97.94 275 PHE A C 1
ATOM 2165 O O . PHE A 1 275 ? -0.029 -34.875 -17.453 1 97.94 275 PHE A O 1
ATOM 2172 N N . ALA A 1 276 ? -2.203 -35.219 -17.109 1 97.75 276 ALA A N 1
ATOM 2173 C CA . ALA A 1 276 ? -2.605 -34.594 -18.375 1 97.75 276 ALA A CA 1
ATOM 2174 C C . ALA A 1 276 ? -2.176 -33.125 -18.438 1 97.75 276 ALA A C 1
ATOM 2176 O O . ALA A 1 276 ? -1.684 -32.656 -19.469 1 97.75 276 ALA A O 1
ATOM 2177 N N . ALA A 1 277 ? -2.385 -32.438 -17.359 1 97.19 277 ALA A N 1
ATOM 2178 C CA . ALA A 1 277 ? -2.012 -31.016 -17.281 1 97.19 277 ALA A CA 1
ATOM 2179 C C . ALA A 1 277 ? -0.508 -30.844 -17.469 1 97.19 277 ALA A C 1
ATOM 2181 O O . ALA A 1 277 ? -0.071 -29.938 -18.188 1 97.19 277 ALA A O 1
ATOM 2182 N N . PHE A 1 278 ? 0.292 -31.672 -16.812 1 98.44 278 PHE A N 1
ATOM 2183 C CA . PHE A 1 278 ? 1.745 -31.578 -16.906 1 98.44 278 PHE A CA 1
ATOM 2184 C C . PHE A 1 278 ? 2.221 -31.875 -18.328 1 98.44 278 PHE A C 1
ATOM 2186 O O . PHE A 1 278 ? 3.109 -31.188 -18.844 1 98.44 278 PHE A O 1
ATOM 2193 N N . ILE A 1 279 ? 1.618 -32.906 -18.969 1 98.5 279 ILE A N 1
ATOM 2194 C CA . ILE A 1 279 ? 1.97 -33.25 -20.344 1 98.5 279 ILE A CA 1
ATOM 2195 C C . ILE A 1 279 ? 1.664 -32.062 -21.266 1 98.5 279 ILE A C 1
ATOM 2197 O O . ILE A 1 279 ? 2.51 -31.656 -22.062 1 98.5 279 ILE A O 1
ATOM 2201 N N . SER A 1 280 ? 0.472 -31.562 -21.109 1 97.75 280 SER A N 1
ATOM 2202 C CA . SER A 1 280 ? 0.043 -30.438 -21.938 1 97.75 280 SER A CA 1
ATOM 2203 C C . SER A 1 280 ? 0.981 -29.25 -21.781 1 97.75 280 SER A C 1
ATOM 2205 O O . SER A 1 280 ? 1.368 -28.625 -22.781 1 97.75 280 SER A O 1
ATOM 2207 N N . PHE A 1 281 ? 1.349 -28.938 -20.547 1 97.94 281 PHE A N 1
ATOM 2208 C CA . PHE A 1 281 ? 2.217 -27.797 -20.297 1 97.94 281 PHE A CA 1
ATOM 2209 C C . PHE A 1 281 ? 3.621 -28.047 -20.828 1 97.94 281 PHE A C 1
ATOM 2211 O O . PHE A 1 281 ? 4.266 -27.141 -21.344 1 97.94 281 PHE A O 1
ATOM 2218 N N . ALA A 1 282 ? 4.133 -29.219 -20.734 1 98 282 ALA A N 1
ATOM 2219 C CA . ALA A 1 282 ? 5.453 -29.594 -21.234 1 98 282 ALA A CA 1
ATOM 2220 C C . ALA A 1 282 ? 5.52 -29.469 -22.75 1 98 282 ALA A C 1
ATOM 2222 O O . ALA A 1 282 ? 6.543 -29.047 -23.297 1 98 282 ALA A O 1
ATOM 2223 N N . ILE A 1 283 ? 4.473 -29.906 -23.391 1 97.19 283 ILE A N 1
ATOM 2224 C CA . ILE A 1 283 ? 4.434 -29.828 -24.844 1 97.19 283 ILE A CA 1
ATOM 2225 C C . ILE A 1 283 ? 4.445 -28.359 -25.281 1 97.19 283 ILE A C 1
ATOM 2227 O O . ILE A 1 283 ? 5.098 -28 -26.266 1 97.19 283 ILE A O 1
ATOM 2231 N N . ALA A 1 284 ? 3.773 -27.562 -24.516 1 96.38 284 ALA A N 1
ATOM 2232 C CA . ALA A 1 284 ? 3.729 -26.125 -24.812 1 96.38 284 ALA A CA 1
ATOM 2233 C C . ALA A 1 284 ? 5.078 -25.469 -24.531 1 96.38 284 ALA A C 1
ATOM 2235 O O . ALA A 1 284 ? 5.504 -24.578 -25.281 1 96.38 284 ALA A O 1
ATOM 2236 N N . PHE A 1 285 ? 5.711 -25.859 -23.438 1 96.44 285 PHE A N 1
ATOM 2237 C CA . PHE A 1 285 ? 6.977 -25.266 -23.016 1 96.44 285 PHE A CA 1
ATOM 2238 C C . PHE A 1 285 ? 8.016 -26.359 -22.75 1 96.44 285 PHE A C 1
ATOM 2240 O O . PHE A 1 285 ? 8.461 -26.516 -21.609 1 96.44 285 PHE A O 1
ATOM 2247 N N . PRO A 1 286 ? 8.531 -26.906 -23.75 1 95.94 286 PRO A N 1
ATOM 2248 C CA . PRO A 1 286 ? 9.43 -28.047 -23.531 1 95.94 286 PRO A CA 1
ATOM 2249 C C . PRO A 1 286 ? 10.742 -27.641 -22.859 1 95.94 286 PRO A C 1
ATOM 2251 O O . PRO A 1 286 ? 11.32 -28.422 -22.109 1 95.94 286 PRO A O 1
ATOM 2254 N N . ASN A 1 287 ? 11.234 -26.406 -23.078 1 93.12 287 ASN A N 1
ATOM 2255 C CA . ASN A 1 287 ? 12.453 -25.938 -22.422 1 93.12 287 ASN A CA 1
ATOM 2256 C C . ASN A 1 287 ? 12.133 -25.125 -21.172 1 93.12 287 ASN A C 1
ATOM 2258 O O . ASN A 1 287 ? 13.039 -24.656 -20.484 1 93.12 287 ASN A O 1
ATOM 2262 N N . GLY A 1 288 ? 10.938 -24.984 -20.906 1 93.25 288 GLY A N 1
ATOM 2263 C CA . GLY A 1 288 ? 10.508 -24.141 -19.797 1 93.25 288 GLY A CA 1
ATOM 2264 C C . GLY A 1 288 ? 9.531 -24.844 -18.875 1 93.25 288 GLY A C 1
ATOM 2265 O O . GLY A 1 288 ? 8.734 -24.188 -18.203 1 93.25 288 GLY A O 1
ATOM 2266 N N . PHE A 1 289 ? 9.695 -26.141 -18.828 1 97.12 289 PHE A N 1
ATOM 2267 C CA . PHE A 1 289 ? 8.727 -26.938 -18.078 1 97.12 289 PHE A CA 1
ATOM 2268 C C . PHE A 1 289 ? 9.008 -26.859 -16.578 1 97.12 289 PHE A C 1
ATOM 2270 O O . PHE A 1 289 ? 10.016 -27.391 -16.094 1 97.12 289 PHE A O 1
ATOM 2277 N N . LEU A 1 290 ? 8.25 -26.109 -15.836 1 97.38 290 LEU A N 1
ATOM 2278 C CA . LEU A 1 290 ? 8.188 -25.953 -14.391 1 97.38 290 LEU A CA 1
ATOM 2279 C C . LEU A 1 290 ? 6.777 -26.203 -13.875 1 97.38 290 LEU A C 1
ATOM 2281 O O . LEU A 1 290 ? 5.836 -25.516 -14.289 1 97.38 290 LEU A O 1
ATOM 2285 N N . SER A 1 291 ? 6.621 -27.156 -12.93 1 97.44 291 SER A N 1
ATOM 2286 C CA . SER A 1 291 ? 5.258 -27.562 -12.609 1 97.44 291 SER A CA 1
ATOM 2287 C C . SER A 1 291 ? 4.973 -27.391 -11.117 1 97.44 291 SER A C 1
ATOM 2289 O O . SER A 1 291 ? 5.848 -27.641 -10.289 1 97.44 291 SER A O 1
ATOM 2291 N N . LEU A 1 292 ? 3.779 -27 -10.859 1 95.75 292 LEU A N 1
ATOM 2292 C CA . LEU A 1 292 ? 3.242 -27 -9.5 1 95.75 292 LEU A CA 1
ATOM 2293 C C . LEU A 1 292 ? 2.793 -28.391 -9.086 1 95.75 292 LEU A C 1
ATOM 2295 O O . LEU A 1 292 ? 1.815 -28.922 -9.625 1 95.75 292 LEU A O 1
ATOM 2299 N N . VAL A 1 293 ? 3.395 -28.984 -8.008 1 95.88 293 VAL A N 1
ATOM 2300 C CA . VAL A 1 293 ? 3.242 -30.422 -7.801 1 95.88 293 VAL A CA 1
ATOM 2301 C C . VAL A 1 293 ? 2.389 -30.688 -6.562 1 95.88 293 VAL A C 1
ATOM 2303 O O . VAL A 1 293 ? 2.219 -31.828 -6.141 1 95.88 293 VAL A O 1
ATOM 2306 N N . ASP A 1 294 ? 1.8 -29.625 -5.992 1 92.38 294 ASP A N 1
ATOM 2307 C CA . ASP A 1 294 ? 1.093 -29.812 -4.73 1 92.38 294 ASP A CA 1
ATOM 2308 C C . ASP A 1 294 ? -0.409 -29.594 -4.902 1 92.38 294 ASP A C 1
ATOM 2310 O O . ASP A 1 294 ? -1.105 -29.25 -3.949 1 92.38 294 ASP A O 1
ATOM 2314 N N . THR A 1 295 ? -0.941 -29.672 -6.082 1 90.38 295 THR A N 1
ATOM 2315 C CA . THR A 1 295 ? -2.371 -29.484 -6.312 1 90.38 295 THR A CA 1
ATOM 2316 C C . THR A 1 295 ? -3.176 -30.578 -5.598 1 90.38 295 THR A C 1
ATOM 2318 O O . THR A 1 295 ? -4.234 -30.297 -5.035 1 90.38 295 THR A O 1
ATOM 2321 N N . TYR A 1 296 ? -2.664 -31.844 -5.629 1 89.38 296 TYR A N 1
ATOM 2322 C CA . TYR A 1 296 ? -3.363 -32.969 -4.984 1 89.38 296 TYR A CA 1
ATOM 2323 C C . TYR A 1 296 ? -2.51 -33.562 -3.883 1 89.38 296 TYR A C 1
ATOM 2325 O O . TYR A 1 296 ? -2.844 -33.469 -2.699 1 89.38 296 TYR A O 1
ATOM 2333 N N . ASP A 1 297 ? -1.446 -34.188 -4.266 1 90.81 297 ASP A N 1
ATOM 2334 C CA . ASP A 1 297 ? -0.474 -34.75 -3.342 1 90.81 297 ASP A CA 1
ATOM 2335 C C . ASP A 1 297 ? 0.94 -34.688 -3.912 1 90.81 297 ASP A C 1
ATOM 2337 O O . ASP A 1 297 ? 1.197 -35.156 -5.016 1 90.81 297 ASP A O 1
ATOM 2341 N N . VAL A 1 298 ? 1.808 -34.219 -3.057 1 94.06 298 VAL A N 1
ATOM 2342 C CA . VAL A 1 298 ? 3.156 -33.969 -3.557 1 94.06 298 VAL A CA 1
ATOM 2343 C C . VAL A 1 298 ? 3.861 -35.281 -3.811 1 94.06 298 VAL A C 1
ATOM 2345 O O . VAL A 1 298 ? 4.426 -35.5 -4.887 1 94.06 298 VAL A O 1
ATOM 2348 N N . LYS A 1 299 ? 3.846 -36.25 -2.922 1 92.81 299 LYS A N 1
ATOM 2349 C CA . LYS A 1 299 ? 4.633 -37.469 -2.953 1 92.81 299 LYS A CA 1
ATOM 2350 C C . LYS A 1 299 ? 3.973 -38.531 -3.834 1 92.81 299 LYS A C 1
ATOM 2352 O O . LYS A 1 299 ? 4.633 -39.125 -4.676 1 92.81 299 LYS A O 1
ATOM 2357 N N . LYS A 1 300 ? 2.688 -38.625 -3.732 1 92.75 300 LYS A N 1
ATOM 2358 C CA . LYS A 1 300 ? 1.989 -39.75 -4.352 1 92.75 300 LYS A CA 1
ATOM 2359 C C . LYS A 1 300 ? 1.598 -39.406 -5.789 1 92.75 300 LYS A C 1
ATOM 2361 O O . LYS A 1 300 ? 1.389 -40.312 -6.598 1 92.75 300 LYS A O 1
ATOM 2366 N N . SER A 1 301 ? 1.491 -38.188 -6.082 1 95.06 301 SER A N 1
ATOM 2367 C CA . SER A 1 301 ? 0.978 -37.844 -7.402 1 95.06 301 SER A CA 1
ATOM 2368 C C . SER A 1 301 ? 1.88 -36.812 -8.094 1 95.06 301 SER A C 1
ATOM 2370 O O . SER A 1 301 ? 2.434 -37.094 -9.164 1 95.06 301 SER A O 1
ATOM 2372 N N . GLY A 1 302 ? 2.123 -35.719 -7.469 1 96.44 302 GLY A N 1
ATOM 2373 C CA . GLY A 1 302 ? 2.814 -34.594 -8.094 1 96.44 302 GLY A CA 1
ATOM 2374 C C . GLY A 1 302 ? 4.215 -34.969 -8.555 1 96.44 302 GLY A C 1
ATOM 2375 O O . GLY A 1 302 ? 4.555 -34.781 -9.727 1 96.44 302 GLY A O 1
ATOM 2376 N N . LEU A 1 303 ? 5.027 -35.438 -7.711 1 98 303 LEU A N 1
ATOM 2377 C CA . LEU A 1 303 ? 6.414 -35.781 -8.031 1 98 303 LEU A CA 1
ATOM 2378 C C . LEU A 1 303 ? 6.496 -36.906 -9.047 1 98 303 LEU A C 1
ATOM 2380 O O . LEU A 1 303 ? 7.359 -36.906 -9.922 1 98 303 LEU A O 1
ATOM 2384 N N . LEU A 1 304 ? 5.605 -37.906 -8.922 1 97.94 304 LEU A N 1
ATOM 2385 C CA . LEU A 1 304 ? 5.562 -39 -9.867 1 97.94 304 LEU A CA 1
ATOM 2386 C C . LEU A 1 304 ? 5.238 -38.5 -11.273 1 97.94 304 LEU A C 1
ATOM 2388 O O . LEU A 1 304 ? 5.961 -38.812 -12.219 1 97.94 304 LEU A O 1
ATOM 2392 N N . ASN A 1 305 ? 4.156 -37.75 -11.352 1 98.38 305 ASN A N 1
ATOM 2393 C CA . ASN A 1 305 ? 3.705 -37.25 -12.648 1 98.38 305 ASN A CA 1
ATOM 2394 C C . ASN A 1 305 ? 4.738 -36.312 -13.266 1 98.38 305 ASN A C 1
ATOM 2396 O O . ASN A 1 305 ? 5 -36.375 -14.469 1 98.38 305 ASN A O 1
ATOM 2400 N N . PHE A 1 306 ? 5.312 -35.469 -12.469 1 98.56 306 PHE A N 1
ATOM 2401 C CA . PHE A 1 306 ? 6.344 -34.562 -12.961 1 98.56 306 PHE A CA 1
ATOM 2402 C C . PHE A 1 306 ? 7.527 -35.344 -13.523 1 98.56 306 PHE A C 1
ATOM 2404 O O . PHE A 1 306 ? 8.023 -35.031 -14.609 1 98.56 306 PHE A O 1
ATOM 2411 N N . SER A 1 307 ? 7.996 -36.281 -12.766 1 98.69 307 SER A N 1
ATOM 2412 C CA . SER A 1 307 ? 9.188 -37.062 -13.133 1 98.69 307 SER A CA 1
ATOM 2413 C C . SER A 1 307 ? 8.977 -37.812 -14.445 1 98.69 307 SER A C 1
ATOM 2415 O O . SER A 1 307 ? 9.883 -37.875 -15.273 1 98.69 307 SER A O 1
ATOM 2417 N N . ALA A 1 308 ? 7.816 -38.375 -14.594 1 98.62 308 ALA A N 1
ATOM 2418 C CA . ALA A 1 308 ? 7.504 -39.062 -15.836 1 98.62 308 ALA A CA 1
ATOM 2419 C C . ALA A 1 308 ? 7.578 -38.125 -17.031 1 98.62 308 ALA A C 1
ATOM 2421 O O . ALA A 1 308 ? 8.18 -38.469 -18.062 1 98.62 308 ALA A O 1
ATOM 2422 N N . VAL A 1 309 ? 6.992 -37 -16.859 1 98.75 309 VAL A N 1
ATOM 2423 C CA . VAL A 1 309 ? 6.953 -36 -17.938 1 98.75 309 VAL A CA 1
ATOM 2424 C C . VAL A 1 309 ? 8.359 -35.469 -18.188 1 98.75 309 VAL A C 1
ATOM 2426 O O . VAL A 1 309 ? 8.773 -35.281 -19.328 1 98.75 309 VAL A O 1
ATOM 2429 N N . ALA A 1 310 ? 9.07 -35.188 -17.109 1 98.62 310 ALA A N 1
ATOM 2430 C CA . ALA A 1 310 ? 10.43 -34.656 -17.203 1 98.62 310 ALA A CA 1
ATOM 2431 C C . ALA A 1 310 ? 11.359 -35.625 -17.922 1 98.62 310 ALA A C 1
ATOM 2433 O O . ALA A 1 310 ? 12.164 -35.219 -18.766 1 98.62 310 ALA A O 1
ATOM 2434 N N . LEU A 1 311 ? 11.289 -36.906 -17.594 1 98.5 311 LEU A N 1
ATOM 2435 C CA . LEU A 1 311 ? 12.117 -37.906 -18.234 1 98.5 311 LEU A CA 1
ATOM 2436 C C . LEU A 1 311 ? 11.789 -38.031 -19.719 1 98.5 311 LEU A C 1
ATOM 2438 O O . LEU A 1 311 ? 12.672 -38.25 -20.547 1 98.5 311 LEU A O 1
ATOM 2442 N N . THR A 1 312 ? 10.492 -37.938 -20.016 1 98.56 312 THR A N 1
ATOM 2443 C CA . THR A 1 312 ? 10.086 -37.938 -21.422 1 98.56 312 THR A CA 1
ATOM 2444 C C . THR A 1 312 ? 10.727 -36.781 -22.172 1 98.56 312 THR A C 1
ATOM 2446 O O . THR A 1 312 ? 11.172 -36.938 -23.312 1 98.56 312 THR A O 1
ATOM 2449 N N . LEU A 1 313 ? 10.734 -35.562 -21.594 1 98.19 313 LEU A N 1
ATOM 2450 C CA . LEU A 1 313 ? 11.398 -34.406 -22.203 1 98.19 313 LEU A CA 1
ATOM 2451 C C . LEU A 1 313 ? 12.883 -34.688 -22.406 1 98.19 313 LEU A C 1
ATOM 2453 O O . LEU A 1 313 ? 13.43 -34.375 -23.469 1 98.19 313 LEU A O 1
ATOM 2457 N N . TYR A 1 314 ? 13.523 -35.344 -21.438 1 96.75 314 TYR A N 1
ATOM 2458 C CA . TYR A 1 314 ? 14.922 -35.719 -21.578 1 96.75 314 TYR A CA 1
ATOM 2459 C C . TYR A 1 314 ? 15.133 -36.625 -22.766 1 96.75 314 TYR A C 1
ATOM 2461 O O . TYR A 1 314 ? 16.109 -36.5 -23.5 1 96.75 314 TYR A O 1
ATOM 2469 N N . ASP A 1 315 ? 14.227 -37.562 -22.922 1 96.75 315 ASP A N 1
ATOM 2470 C CA . ASP A 1 315 ? 14.305 -38.531 -24.031 1 96.75 315 ASP A CA 1
ATOM 2471 C C . ASP A 1 315 ? 14.297 -37.781 -25.375 1 96.75 315 ASP A C 1
ATOM 2473 O O . ASP A 1 315 ? 14.898 -38.25 -26.344 1 96.75 315 ASP A O 1
ATOM 2477 N N . LEU A 1 316 ? 13.602 -36.719 -25.375 1 97.38 316 LEU A N 1
ATOM 2478 C CA . LEU A 1 316 ? 13.438 -36 -26.625 1 97.38 316 LEU A CA 1
ATOM 2479 C C . LEU A 1 316 ? 14.477 -34.875 -26.734 1 97.38 316 LEU A C 1
ATOM 2481 O O . LEU A 1 316 ? 14.406 -34.062 -27.656 1 97.38 316 LEU A O 1
ATOM 2485 N N . GLY A 1 317 ? 15.398 -34.75 -25.781 1 95.81 317 GLY A N 1
ATOM 2486 C CA . GLY A 1 317 ? 16.531 -33.844 -25.875 1 95.81 317 GLY A CA 1
ATOM 2487 C C . GLY A 1 317 ? 16.266 -32.531 -25.203 1 95.81 317 GLY A C 1
ATOM 2488 O O . GLY A 1 317 ? 17.094 -31.609 -25.297 1 95.81 317 GLY A O 1
ATOM 2489 N N . TYR A 1 318 ? 15.117 -32.375 -24.594 1 96.62 318 TYR A N 1
ATOM 2490 C CA . TYR A 1 318 ? 14.797 -31.125 -23.906 1 96.62 318 TYR A CA 1
ATOM 2491 C C . TYR A 1 318 ? 15.281 -31.156 -22.469 1 96.62 318 TYR A C 1
ATOM 2493 O O . TYR A 1 318 ? 15.695 -32.219 -21.969 1 96.62 318 TYR A O 1
ATOM 2501 N N . GLU A 1 319 ? 15.328 -30 -21.844 1 94.69 319 GLU A N 1
ATOM 2502 C CA . GLU A 1 319 ? 15.734 -29.875 -20.453 1 94.69 319 GLU A CA 1
ATOM 2503 C C . GLU A 1 319 ? 14.656 -29.203 -19.609 1 94.69 319 GLU A C 1
ATOM 2505 O O . GLU A 1 319 ? 14.555 -27.969 -19.594 1 94.69 319 GLU A O 1
ATOM 2510 N N . PRO A 1 320 ? 13.953 -30.031 -18.828 1 96.69 320 PRO A N 1
ATOM 2511 C CA . PRO A 1 320 ? 12.961 -29.422 -17.922 1 96.69 320 PRO A CA 1
ATOM 2512 C C . PRO A 1 320 ? 13.602 -28.531 -16.859 1 96.69 320 PRO A C 1
ATOM 2514 O O . PRO A 1 320 ? 14.781 -28.703 -16.531 1 96.69 320 PRO A O 1
ATOM 2517 N N . LEU A 1 321 ? 12.867 -27.625 -16.297 1 96.81 321 LEU A N 1
ATOM 2518 C CA . LEU A 1 321 ? 13.398 -26.672 -15.328 1 96.81 321 LEU A CA 1
ATOM 2519 C C . LEU A 1 321 ? 13.305 -27.234 -13.914 1 96.81 321 LEU A C 1
ATOM 2521 O O . LEU A 1 321 ? 14.25 -27.125 -13.133 1 96.81 321 LEU A O 1
ATOM 2525 N N . GLY A 1 322 ? 12.086 -27.688 -13.555 1 98.06 322 GLY A N 1
ATOM 2526 C CA . GLY A 1 322 ? 11.93 -28.172 -12.195 1 98.06 322 GLY A CA 1
ATOM 2527 C C . GLY A 1 322 ? 10.508 -28.062 -11.68 1 98.06 322 GLY A C 1
ATOM 2528 O O . GLY A 1 322 ? 9.547 -28.234 -12.445 1 98.06 322 GLY A O 1
ATOM 2529 N N . ILE A 1 323 ? 10.406 -27.922 -10.281 1 98.44 323 ILE A N 1
ATOM 2530 C CA . ILE A 1 323 ? 9.078 -27.953 -9.664 1 98.44 323 ILE A CA 1
ATOM 2531 C C . ILE A 1 323 ? 8.906 -26.75 -8.758 1 98.44 323 ILE A C 1
ATOM 2533 O O . ILE A 1 323 ? 9.883 -26.062 -8.414 1 98.44 323 ILE A O 1
ATOM 2537 N N . ARG A 1 324 ? 7.652 -26.469 -8.461 1 97.56 324 ARG A N 1
ATOM 2538 C CA . ARG A 1 324 ? 7.293 -25.469 -7.453 1 97.56 324 ARG A CA 1
ATOM 2539 C C . ARG A 1 324 ? 6.438 -26.094 -6.355 1 97.56 324 ARG A C 1
ATOM 2541 O O . ARG A 1 324 ? 5.543 -26.891 -6.633 1 97.56 324 ARG A O 1
ATOM 2548 N N . LEU A 1 325 ? 6.797 -25.797 -5.129 1 96.12 325 LEU A N 1
ATOM 2549 C CA . LEU A 1 325 ? 6.043 -26.156 -3.932 1 96.12 325 LEU A CA 1
ATOM 2550 C C . LEU A 1 325 ? 5.336 -24.938 -3.354 1 96.12 325 LEU A C 1
ATOM 2552 O O . LEU A 1 325 ? 5.973 -23.922 -3.078 1 96.12 325 LEU A O 1
ATOM 2556 N N . ASP A 1 326 ? 4.008 -24.984 -3.105 1 92.44 326 ASP A N 1
ATOM 2557 C CA . ASP A 1 326 ? 3.244 -23.844 -2.631 1 92.44 326 ASP A CA 1
ATOM 2558 C C . ASP A 1 326 ? 2.465 -24.188 -1.364 1 92.44 326 ASP A C 1
ATOM 2560 O O . ASP A 1 326 ? 1.595 -23.422 -0.938 1 92.44 326 ASP A O 1
ATOM 2564 N N . SER A 1 327 ? 2.646 -25.359 -0.812 1 88.5 327 SER A N 1
ATOM 2565 C CA . SER A 1 327 ? 1.923 -25.734 0.396 1 88.5 327 SER A CA 1
ATOM 2566 C C . SER A 1 327 ? 2.678 -26.812 1.175 1 88.5 327 SER A C 1
ATOM 2568 O O . SER A 1 327 ? 3.648 -27.391 0.673 1 88.5 327 SER A O 1
ATOM 2570 N N . GLY A 1 328 ? 2.268 -26.984 2.389 1 88.38 328 GLY A N 1
ATOM 2571 C CA . GLY A 1 328 ? 2.844 -28.016 3.23 1 88.38 328 GLY A CA 1
ATOM 2572 C C . GLY A 1 328 ? 4.152 -27.594 3.877 1 88.38 328 GLY A C 1
ATOM 2573 O O . GLY A 1 328 ? 4.465 -26.406 3.949 1 88.38 328 GLY A O 1
ATOM 2574 N N . ASP A 1 329 ? 4.789 -28.594 4.449 1 93.62 329 ASP A N 1
ATOM 2575 C CA . ASP A 1 329 ? 6.105 -28.391 5.043 1 93.62 329 ASP A CA 1
ATOM 2576 C C . ASP A 1 329 ? 7.18 -28.25 3.967 1 93.62 329 ASP A C 1
ATOM 2578 O O . ASP A 1 329 ? 7.789 -29.234 3.557 1 93.62 329 ASP A O 1
ATOM 2582 N N . LEU A 1 330 ? 7.496 -27.047 3.674 1 96.06 330 LEU A N 1
ATOM 2583 C CA . LEU A 1 330 ? 8.336 -26.734 2.521 1 96.06 330 LEU A CA 1
ATOM 2584 C C . LEU A 1 330 ? 9.727 -27.344 2.682 1 96.06 330 LEU A C 1
ATOM 2586 O O . LEU A 1 330 ? 10.312 -27.828 1.711 1 96.06 330 LEU A O 1
ATOM 2590 N N . ALA A 1 331 ? 10.305 -27.25 3.854 1 97.19 331 ALA A N 1
ATOM 2591 C CA . ALA A 1 331 ? 11.633 -27.828 4.086 1 97.19 331 ALA A CA 1
ATOM 2592 C C . ALA A 1 331 ? 11.617 -29.328 3.859 1 97.19 331 ALA A C 1
ATOM 2594 O O . ALA A 1 331 ? 12.43 -29.859 3.1 1 97.19 331 ALA A O 1
ATOM 2595 N N . TYR A 1 332 ? 10.68 -30.016 4.473 1 97.38 332 TYR A N 1
ATOM 2596 C CA . TYR A 1 332 ? 10.547 -31.453 4.375 1 97.38 332 TYR A CA 1
ATOM 2597 C C . TYR A 1 332 ? 10.305 -31.891 2.93 1 97.38 332 TYR A C 1
ATOM 2599 O O . TYR A 1 332 ? 10.977 -32.781 2.422 1 97.38 332 TYR A O 1
ATOM 2607 N N . LEU A 1 333 ? 9.375 -31.25 2.307 1 97.19 333 LEU A N 1
ATOM 2608 C CA . LEU A 1 333 ? 8.984 -31.625 0.952 1 97.19 333 LEU A CA 1
ATOM 2609 C C . LEU A 1 333 ? 10.117 -31.359 -0.033 1 97.19 333 LEU A C 1
ATOM 2611 O O . LEU A 1 333 ? 10.289 -32.094 -1.008 1 97.19 333 LEU A O 1
ATOM 2615 N N . SER A 1 334 ? 10.875 -30.281 0.179 1 98.38 334 SER A N 1
ATOM 2616 C CA . SER A 1 334 ? 12 -29.984 -0.703 1 98.38 334 SER A CA 1
ATOM 2617 C C . SER A 1 334 ? 13.078 -31.062 -0.617 1 98.38 334 SER A C 1
ATOM 2619 O O . SER A 1 334 ? 13.68 -31.422 -1.629 1 98.38 334 SER A O 1
ATOM 2621 N N . VAL A 1 335 ? 13.328 -31.562 0.546 1 98.31 335 VAL A N 1
ATOM 2622 C CA . VAL A 1 335 ? 14.32 -32.625 0.743 1 98.31 335 VAL A CA 1
ATOM 2623 C C . VAL A 1 335 ? 13.844 -33.906 0.071 1 98.31 335 VAL A C 1
ATOM 2625 O O . VAL A 1 335 ? 14.625 -34.594 -0.577 1 98.31 335 VAL A O 1
ATOM 2628 N N . ILE A 1 336 ? 12.555 -34.219 0.258 1 97.56 336 ILE A N 1
ATOM 2629 C CA . ILE A 1 336 ? 11.984 -35.406 -0.382 1 97.56 336 ILE A CA 1
ATOM 2630 C C . ILE A 1 336 ? 12.148 -35.281 -1.896 1 97.56 336 ILE A C 1
ATOM 2632 O O . ILE A 1 336 ? 12.562 -36.25 -2.551 1 97.56 336 ILE A O 1
ATOM 2636 N N . ALA A 1 337 ? 11.836 -34.188 -2.43 1 98.44 337 ALA A N 1
ATOM 2637 C CA . ALA A 1 337 ? 11.945 -33.969 -3.871 1 98.44 337 ALA A CA 1
ATOM 2638 C C . ALA A 1 337 ? 13.383 -34.156 -4.344 1 98.44 337 ALA A C 1
ATOM 2640 O O . ALA A 1 337 ? 13.633 -34.812 -5.344 1 98.44 337 ALA A O 1
ATOM 2641 N N . ARG A 1 338 ? 14.328 -33.531 -3.639 1 98.56 338 ARG A N 1
ATOM 2642 C CA . ARG A 1 338 ? 15.734 -33.625 -4 1 98.56 338 ARG A CA 1
ATOM 2643 C C . ARG A 1 338 ? 16.219 -35.062 -3.973 1 98.56 338 ARG A C 1
ATOM 2645 O O . ARG A 1 338 ? 16.953 -35.5 -4.859 1 98.56 338 ARG A O 1
ATOM 2652 N N . ASN A 1 339 ? 15.836 -35.781 -2.996 1 97.81 339 ASN A N 1
ATOM 2653 C CA . ASN A 1 339 ? 16.219 -37.188 -2.873 1 97.81 339 ASN A CA 1
ATOM 2654 C C . ASN A 1 339 ? 15.672 -38 -4.027 1 97.81 339 ASN A C 1
ATOM 2656 O O . ASN A 1 339 ? 16.375 -38.875 -4.57 1 97.81 339 ASN A O 1
ATOM 2660 N N . VAL A 1 340 ? 14.461 -37.781 -4.316 1 97.5 340 VAL A N 1
ATOM 2661 C CA . VAL A 1 340 ? 13.836 -38.5 -5.414 1 97.5 340 VAL A CA 1
ATOM 2662 C C . VAL A 1 340 ? 14.539 -38.188 -6.727 1 97.5 340 VAL A C 1
ATOM 2664 O O . VAL A 1 340 ? 14.797 -39.062 -7.539 1 97.5 340 VAL A O 1
ATOM 2667 N N . PHE A 1 341 ? 14.852 -36.938 -6.938 1 98.38 341 PHE A N 1
ATOM 2668 C CA . PHE A 1 341 ? 15.555 -36.5 -8.148 1 98.38 341 PHE A CA 1
ATOM 2669 C C . PHE A 1 341 ? 16.922 -37.188 -8.242 1 98.38 341 PHE A C 1
ATOM 2671 O O . PHE A 1 341 ? 17.312 -37.656 -9.32 1 98.38 341 PHE A O 1
ATOM 2678 N N . ALA A 1 342 ? 17.594 -37.25 -7.125 1 98 342 ALA A N 1
ATOM 2679 C CA . ALA A 1 342 ? 18.906 -37.875 -7.09 1 98 342 ALA A CA 1
ATOM 2680 C C . ALA A 1 342 ? 18.781 -39.375 -7.41 1 98 342 ALA A C 1
ATOM 2682 O O . ALA A 1 342 ? 19.609 -39.938 -8.141 1 98 342 ALA A O 1
ATOM 2683 N N . LYS A 1 343 ? 17.797 -40 -6.844 1 97.44 343 LYS A N 1
ATOM 2684 C CA . LYS A 1 343 ? 17.562 -41.406 -7.078 1 97.44 343 LYS A CA 1
ATOM 2685 C C . LYS A 1 343 ? 17.281 -41.688 -8.555 1 97.44 343 LYS A C 1
ATOM 2687 O O . LYS A 1 343 ? 17.828 -42.625 -9.133 1 97.44 343 LYS A O 1
ATOM 2692 N N . ILE A 1 344 ? 16.422 -40.906 -9.109 1 97.81 344 ILE A N 1
ATOM 2693 C CA . ILE A 1 344 ? 16.062 -41.062 -10.516 1 97.81 344 ILE A CA 1
ATOM 2694 C C . ILE A 1 344 ? 17.281 -40.812 -11.398 1 97.81 344 ILE A C 1
ATOM 2696 O O . ILE A 1 344 ? 17.516 -41.531 -12.367 1 97.81 344 ILE A O 1
ATOM 2700 N N . SER A 1 345 ? 18.016 -39.781 -11.062 1 97.81 345 SER A N 1
ATOM 2701 C CA . SER A 1 345 ? 19.234 -39.469 -11.797 1 97.81 345 SER A CA 1
ATOM 2702 C C . SER A 1 345 ? 20.172 -40.656 -11.852 1 97.81 345 SER A C 1
ATOM 2704 O O . SER A 1 345 ? 20.719 -41 -12.914 1 97.81 345 SER A O 1
ATOM 2706 N N . ARG A 1 346 ? 20.328 -41.375 -10.797 1 96.62 346 ARG A N 1
ATOM 2707 C CA . ARG A 1 346 ? 21.219 -42.531 -10.703 1 96.62 346 ARG A CA 1
ATOM 2708 C C . ARG A 1 346 ? 20.625 -43.75 -11.414 1 96.62 346 ARG A C 1
ATOM 2710 O O . ARG A 1 346 ? 21.297 -44.406 -12.211 1 96.62 346 ARG A O 1
ATOM 2717 N N . GLU A 1 347 ? 19.422 -44 -11.141 1 96.5 347 GLU A N 1
ATOM 2718 C CA . GLU A 1 347 ? 18.766 -45.188 -11.625 1 96.5 347 GLU A CA 1
ATOM 2719 C C . GLU A 1 347 ? 18.625 -45.188 -13.141 1 96.5 347 GLU A C 1
ATOM 2721 O O . GLU A 1 347 ? 18.734 -46.219 -13.797 1 96.5 347 GLU A O 1
ATOM 2726 N N . PHE A 1 348 ? 18.328 -44.031 -13.617 1 96.69 348 PHE A N 1
ATOM 2727 C CA . PHE A 1 348 ? 18.047 -44 -15.047 1 96.69 348 PHE A CA 1
ATOM 2728 C C . PHE A 1 348 ? 19.141 -43.219 -15.797 1 96.69 348 PHE A C 1
ATOM 2730 O O . PHE A 1 348 ? 18.953 -42.844 -16.953 1 96.69 348 PHE A O 1
ATOM 2737 N N . LYS A 1 349 ? 20.25 -42.938 -15.18 1 95.25 349 LYS A N 1
ATOM 2738 C CA . LYS A 1 349 ? 21.469 -42.344 -15.75 1 95.25 349 LYS A CA 1
ATOM 2739 C C . LYS A 1 349 ? 21.172 -41.031 -16.453 1 95.25 349 LYS A C 1
ATOM 2741 O O . LYS A 1 349 ? 21.516 -40.844 -17.625 1 95.25 349 LYS A O 1
ATOM 2746 N N . ARG A 1 350 ? 20.516 -40.156 -15.797 1 95.69 350 ARG A N 1
ATOM 2747 C CA . ARG A 1 350 ? 20.234 -38.812 -16.219 1 95.69 350 ARG A CA 1
ATOM 2748 C C . ARG A 1 350 ? 20.812 -37.781 -15.234 1 95.69 350 ARG A C 1
ATOM 2750 O O . ARG A 1 350 ? 20.078 -37.25 -14.398 1 95.69 350 ARG A O 1
ATOM 2757 N N . PRO A 1 351 ? 22.062 -37.438 -15.32 1 93.5 351 PRO A N 1
ATOM 2758 C CA . PRO A 1 351 ? 22.719 -36.625 -14.305 1 93.5 351 PRO A CA 1
ATOM 2759 C C . PRO A 1 351 ? 22.047 -35.25 -14.117 1 93.5 351 PRO A C 1
ATOM 2761 O O . PRO A 1 351 ? 22 -34.719 -13 1 93.5 351 PRO A O 1
ATOM 2764 N N . GLY A 1 352 ? 21.531 -34.688 -15.133 1 95.06 352 GLY A N 1
ATOM 2765 C CA . GLY A 1 352 ? 20.891 -33.406 -15.031 1 95.06 352 GLY A CA 1
ATOM 2766 C C . GLY A 1 352 ? 19.641 -33.406 -14.164 1 95.06 352 GLY A C 1
ATOM 2767 O O . GLY A 1 352 ? 19.25 -32.375 -13.625 1 95.06 352 GLY A O 1
ATOM 2768 N N . PHE A 1 353 ? 19.062 -34.562 -13.945 1 97.31 353 PHE A N 1
ATOM 2769 C CA . PHE A 1 353 ? 17.828 -34.719 -13.203 1 97.31 353 PHE A CA 1
ATOM 2770 C C . PHE A 1 353 ? 18.031 -34.406 -11.727 1 97.31 353 PHE A C 1
ATOM 2772 O O . PHE A 1 353 ? 17.109 -33.906 -11.055 1 97.31 353 PHE A O 1
ATOM 2779 N N . ALA A 1 354 ? 19.219 -34.562 -11.211 1 97.12 354 ALA A N 1
ATOM 2780 C CA . ALA A 1 354 ? 19.531 -34.375 -9.797 1 97.12 354 ALA A CA 1
ATOM 2781 C C . ALA A 1 354 ? 19.547 -32.875 -9.438 1 97.12 354 ALA A C 1
ATOM 2783 O O . ALA A 1 354 ? 19.344 -32.531 -8.273 1 97.12 354 ALA A O 1
ATOM 2784 N N . ASN A 1 355 ? 19.703 -32.031 -10.453 1 96.38 355 ASN A N 1
ATOM 2785 C CA . ASN A 1 355 ? 19.891 -30.609 -10.195 1 96.38 355 ASN A CA 1
ATOM 2786 C C . ASN A 1 355 ? 18.672 -29.797 -10.625 1 96.38 355 ASN A C 1
ATOM 2788 O O . ASN A 1 355 ? 18.766 -28.578 -10.773 1 96.38 355 ASN A O 1
ATOM 2792 N N . LEU A 1 356 ? 17.578 -30.5 -10.805 1 98.19 356 LEU A N 1
ATOM 2793 C CA . LEU A 1 356 ? 16.359 -29.797 -11.18 1 98.19 356 LEU A CA 1
ATOM 2794 C C . LEU A 1 356 ? 15.984 -28.75 -10.125 1 98.19 356 LEU A C 1
ATOM 2796 O O . LEU A 1 356 ? 16.172 -28.969 -8.93 1 98.19 356 LEU A O 1
ATOM 2800 N N . LEU A 1 357 ? 15.469 -27.688 -10.586 1 98.06 357 LEU A N 1
ATOM 2801 C CA . LEU A 1 357 ? 15.117 -26.547 -9.75 1 98.06 357 LEU A CA 1
ATOM 2802 C C . LEU A 1 357 ? 13.961 -26.891 -8.812 1 98.06 357 LEU A C 1
ATOM 2804 O O . LEU A 1 357 ? 12.992 -27.531 -9.227 1 98.06 357 LEU A O 1
ATOM 2808 N N . ILE A 1 358 ? 14.078 -26.562 -7.562 1 98.56 358 ILE A N 1
ATOM 2809 C CA . ILE A 1 358 ? 12.992 -26.625 -6.59 1 98.56 358 ILE A CA 1
ATOM 2810 C C . ILE A 1 358 ? 12.656 -25.219 -6.102 1 98.56 358 ILE A C 1
ATOM 2812 O O . ILE A 1 358 ? 13.414 -24.625 -5.324 1 98.56 358 ILE A O 1
ATOM 2816 N N . MET A 1 359 ? 11.523 -24.734 -6.531 1 98 359 MET A N 1
ATOM 2817 C CA . MET A 1 359 ? 11.031 -23.422 -6.121 1 98 359 MET A CA 1
ATOM 2818 C C . MET A 1 359 ? 9.977 -23.562 -5.027 1 98 359 MET A C 1
ATOM 2820 O O . MET A 1 359 ? 9.156 -24.484 -5.059 1 98 359 MET A O 1
ATOM 2824 N N . ALA A 1 360 ? 10.008 -22.625 -4.086 1 97.31 360 ALA A N 1
ATOM 2825 C CA . ALA A 1 360 ? 9.016 -22.625 -3.012 1 97.31 360 ALA A CA 1
ATOM 2826 C C . ALA A 1 360 ? 8.32 -21.266 -2.902 1 97.31 360 ALA A C 1
ATOM 2828 O O . ALA A 1 360 ? 8.953 -20.219 -3.078 1 97.31 360 ALA A O 1
ATOM 2829 N N . SER A 1 361 ? 7.082 -21.328 -2.666 1 94.75 361 SER A N 1
ATOM 2830 C CA . SER A 1 361 ? 6.258 -20.156 -2.41 1 94.75 361 SER A CA 1
ATOM 2831 C C . SER A 1 361 ? 5.184 -20.453 -1.371 1 94.75 361 SER A C 1
ATOM 2833 O O . SER A 1 361 ? 4.805 -21.609 -1.171 1 94.75 361 SER A O 1
ATOM 2835 N N . ASN A 1 362 ? 4.812 -19.547 -0.466 1 88.75 362 ASN A N 1
ATOM 2836 C CA . ASN A 1 362 ? 3.729 -19.641 0.506 1 88.75 362 ASN A CA 1
ATOM 2837 C C . ASN A 1 362 ? 4.035 -18.812 1.76 1 88.75 362 ASN A C 1
ATOM 2839 O O . ASN A 1 362 ? 4.664 -19.328 2.693 1 88.75 362 ASN A O 1
ATOM 2843 N N . ASP A 1 363 ? 3.533 -17.641 1.719 1 86.56 363 ASP A N 1
ATOM 2844 C CA . ASP A 1 363 ? 3.572 -16.766 2.881 1 86.56 363 ASP A CA 1
ATOM 2845 C C . ASP A 1 363 ? 4.977 -16.703 3.479 1 86.56 363 ASP A C 1
ATOM 2847 O O . ASP A 1 363 ? 5.148 -16.875 4.688 1 86.56 363 ASP A O 1
ATOM 2851 N N . ILE A 1 364 ? 5.934 -16.625 2.668 1 94.62 364 ILE A N 1
ATOM 2852 C CA . ILE A 1 364 ? 7.332 -16.562 3.076 1 94.62 364 ILE A CA 1
ATOM 2853 C C . ILE A 1 364 ? 7.695 -15.148 3.498 1 94.62 364 ILE A C 1
ATOM 2855 O O . ILE A 1 364 ? 7.375 -14.18 2.797 1 94.62 364 ILE A O 1
ATOM 2859 N N . ASN A 1 365 ? 8.242 -15 4.668 1 95.19 365 ASN A N 1
ATOM 2860 C CA . ASN A 1 365 ? 8.836 -13.75 5.141 1 95.19 365 ASN A CA 1
ATOM 2861 C C . ASN A 1 365 ? 10.273 -13.953 5.602 1 95.19 365 ASN A C 1
ATOM 2863 O O . ASN A 1 365 ? 10.859 -15.023 5.391 1 95.19 365 ASN A O 1
ATOM 2867 N N . GLU A 1 366 ? 10.898 -12.93 6.117 1 95.56 366 GLU A N 1
ATOM 2868 C CA . GLU A 1 366 ? 12.305 -12.977 6.52 1 95.56 366 GLU A CA 1
ATOM 2869 C C . GLU A 1 366 ? 12.547 -14.086 7.543 1 95.56 366 GLU A C 1
ATOM 2871 O O . GLU A 1 366 ? 13.469 -14.883 7.391 1 95.56 366 GLU A O 1
ATOM 2876 N N . GLU A 1 367 ? 11.734 -14.18 8.562 1 95.25 367 GLU A N 1
ATOM 2877 C CA . GLU A 1 367 ? 11.859 -15.164 9.625 1 95.25 367 GLU A CA 1
ATOM 2878 C C . GLU A 1 367 ? 11.68 -16.578 9.086 1 95.25 367 GLU A C 1
ATOM 2880 O O . GLU A 1 367 ? 12.367 -17.516 9.516 1 95.25 367 GLU A O 1
ATOM 2885 N N . THR A 1 368 ? 10.758 -16.734 8.188 1 95.75 368 THR A N 1
ATOM 2886 C CA . THR A 1 368 ? 10.516 -18.031 7.582 1 95.75 368 THR A CA 1
ATOM 2887 C C . THR A 1 368 ? 11.742 -18.516 6.812 1 95.75 368 THR A C 1
ATOM 2889 O O . THR A 1 368 ? 12.086 -19.703 6.855 1 95.75 368 THR A O 1
ATOM 2892 N N . ILE A 1 369 ? 12.375 -17.609 6.074 1 97.06 369 ILE A N 1
ATOM 2893 C CA . ILE A 1 369 ? 13.562 -17.969 5.309 1 97.06 369 ILE A CA 1
ATOM 2894 C C . ILE A 1 369 ? 14.664 -18.453 6.258 1 97.06 369 ILE A C 1
ATOM 2896 O O . ILE A 1 369 ? 15.305 -19.469 6.012 1 97.06 369 ILE A O 1
ATOM 2900 N N . LEU A 1 370 ? 14.891 -17.719 7.32 1 95.75 370 LEU A N 1
ATOM 2901 C CA . LEU A 1 370 ? 15.914 -18.078 8.297 1 95.75 370 LEU A CA 1
ATOM 2902 C C . LEU A 1 370 ? 15.609 -19.438 8.914 1 95.75 370 LEU A C 1
ATOM 2904 O O . LEU A 1 370 ? 16.516 -20.266 9.078 1 95.75 370 LEU A O 1
ATOM 2908 N N . SER A 1 371 ? 14.367 -19.656 9.211 1 96.06 371 SER A N 1
ATOM 2909 C CA . SER A 1 371 ? 13.945 -20.938 9.781 1 96.06 371 SER A CA 1
ATOM 2910 C C . SER A 1 371 ? 14.172 -22.078 8.805 1 96.06 371 SER A C 1
ATOM 2912 O O . SER A 1 371 ? 14.625 -23.156 9.195 1 96.06 371 SER A O 1
ATOM 2914 N N . LEU A 1 372 ? 13.805 -21.844 7.574 1 97 372 LEU A N 1
ATOM 2915 C CA . LEU A 1 372 ? 14.008 -22.859 6.543 1 97 372 LEU A CA 1
ATOM 2916 C C . LEU A 1 372 ? 15.492 -23.172 6.379 1 97 372 LEU A C 1
ATOM 2918 O O . LEU A 1 372 ? 15.859 -24.344 6.207 1 97 372 LEU A O 1
ATOM 2922 N N . ASN A 1 373 ? 16.297 -22.188 6.422 1 95.88 373 ASN A N 1
ATOM 2923 C CA . ASN A 1 373 ? 17.75 -22.406 6.352 1 95.88 373 ASN A CA 1
ATOM 2924 C C . ASN A 1 373 ? 18.234 -23.297 7.488 1 95.88 373 ASN A C 1
ATOM 2926 O O . ASN A 1 373 ? 19.047 -24.188 7.273 1 95.88 373 ASN A O 1
ATOM 2930 N N . GLU A 1 374 ? 17.781 -23.078 8.656 1 95.5 374 GLU A N 1
ATOM 2931 C CA . GLU A 1 374 ? 18.172 -23.828 9.836 1 95.5 374 GLU A CA 1
ATOM 2932 C C . GLU A 1 374 ? 17.734 -25.281 9.734 1 95.5 374 GLU A C 1
ATOM 2934 O O . GLU A 1 374 ? 18.391 -26.188 10.266 1 95.5 374 GLU A O 1
ATOM 2939 N N . GLN A 1 375 ? 16.656 -25.469 9.039 1 95.38 375 GLN A N 1
ATOM 2940 C CA . GLN A 1 375 ? 16.094 -26.797 8.906 1 95.38 375 GLN A CA 1
ATOM 2941 C C . GLN A 1 375 ? 16.812 -27.609 7.832 1 95.38 375 GLN A C 1
ATOM 2943 O O . GLN A 1 375 ? 16.641 -28.828 7.734 1 95.38 375 GLN A O 1
ATOM 2948 N N . GLY A 1 376 ? 17.609 -26.984 7.082 1 95.25 376 GLY A N 1
ATOM 2949 C CA . GLY A 1 376 ? 18.344 -27.688 6.031 1 95.25 376 GLY A CA 1
ATOM 2950 C C . GLY A 1 376 ? 17.469 -28.031 4.836 1 95.25 376 GLY A C 1
ATOM 2951 O O . GLY A 1 376 ? 17.438 -29.188 4.398 1 95.25 376 GLY A O 1
ATOM 2952 N N . HIS A 1 377 ? 16.875 -27.141 4.258 1 97.38 377 HIS A N 1
ATOM 2953 C CA . HIS A 1 377 ? 16 -27.328 3.104 1 97.38 377 HIS A CA 1
ATOM 2954 C C . HIS A 1 377 ? 16.812 -27.469 1.819 1 97.38 377 HIS A C 1
ATOM 2956 O O . HIS A 1 377 ? 18.016 -27.234 1.816 1 97.38 377 HIS A O 1
ATOM 2962 N N . GLU A 1 378 ? 16.141 -27.906 0.719 1 98.38 378 GLU A N 1
ATOM 2963 C CA . GLU A 1 378 ? 16.766 -28.078 -0.588 1 98.38 378 GLU A CA 1
ATOM 2964 C C . GLU A 1 378 ? 16.141 -27.141 -1.623 1 98.38 378 GLU A C 1
ATOM 2966 O O . GLU A 1 378 ? 16.094 -27.469 -2.811 1 98.38 378 GLU A O 1
ATOM 2971 N N . ILE A 1 379 ? 15.633 -26.062 -1.168 1 98.31 379 ILE A N 1
ATOM 2972 C CA . ILE A 1 379 ? 15 -25.078 -2.035 1 98.31 379 ILE A CA 1
ATOM 2973 C C . ILE A 1 379 ? 16.078 -24.281 -2.783 1 98.31 379 ILE A C 1
ATOM 2975 O O . ILE A 1 379 ? 17.094 -23.922 -2.207 1 98.31 379 ILE A O 1
ATOM 2979 N N . ASP A 1 380 ? 15.766 -24.016 -4.109 1 98.12 380 ASP A N 1
ATOM 2980 C CA . ASP A 1 380 ? 16.719 -23.297 -4.938 1 98.12 380 ASP A CA 1
ATOM 2981 C C . ASP A 1 380 ? 16.281 -21.844 -5.164 1 98.12 380 ASP A C 1
ATOM 2983 O O . ASP A 1 380 ? 17.094 -20.984 -5.5 1 98.12 380 ASP A O 1
ATOM 2987 N N . ALA A 1 381 ? 14.992 -21.656 -5.062 1 98 381 ALA A N 1
ATOM 2988 C CA . ALA A 1 381 ? 14.422 -20.344 -5.352 1 98 381 ALA A CA 1
ATOM 2989 C C . ALA A 1 381 ? 13.156 -20.094 -4.535 1 98 381 ALA A C 1
ATOM 2991 O O . ALA A 1 381 ? 12.367 -21.016 -4.309 1 98 381 ALA A O 1
ATOM 2992 N N . PHE A 1 382 ? 12.945 -18.859 -4.105 1 98.06 382 PHE A N 1
ATOM 2993 C CA . PHE A 1 382 ? 11.734 -18.469 -3.395 1 98.06 382 PHE A CA 1
ATOM 2994 C C . PHE A 1 382 ? 10.898 -17.5 -4.234 1 98.06 382 PHE A C 1
ATOM 2996 O O . PHE A 1 382 ? 11.438 -16.578 -4.852 1 98.06 382 PHE A O 1
ATOM 3003 N N . GLY A 1 383 ? 9.609 -17.781 -4.398 1 97.56 383 GLY A N 1
ATOM 3004 C CA . GLY A 1 383 ? 8.625 -16.781 -4.805 1 97.56 383 GLY A CA 1
ATOM 3005 C C . GLY A 1 383 ? 7.918 -16.141 -3.631 1 97.56 383 GLY A C 1
ATOM 3006 O O . GLY A 1 383 ? 7.137 -16.797 -2.932 1 97.56 383 GLY A O 1
ATOM 3007 N N . ILE A 1 384 ? 8.18 -14.883 -3.389 1 97.88 384 ILE A N 1
ATOM 3008 C CA . ILE A 1 384 ? 7.668 -14.203 -2.199 1 97.88 384 ILE A CA 1
ATOM 3009 C C . ILE A 1 384 ? 6.668 -13.133 -2.609 1 97.88 384 ILE A C 1
ATOM 3011 O O . ILE A 1 384 ? 6.957 -12.305 -3.48 1 97.88 384 ILE A O 1
ATOM 3015 N N . GLY A 1 385 ? 5.504 -13.117 -1.943 1 96.88 385 GLY A N 1
ATOM 3016 C CA . GLY A 1 385 ? 4.434 -12.242 -2.406 1 96.88 385 GLY A CA 1
ATOM 3017 C C . GLY A 1 385 ? 3.977 -11.25 -1.356 1 96.88 385 GLY A C 1
ATOM 3018 O O . GLY A 1 385 ? 4.637 -10.234 -1.127 1 96.88 385 GLY A O 1
ATOM 3019 N N . THR A 1 386 ? 2.924 -11.516 -0.587 1 96.88 386 THR A N 1
ATOM 3020 C CA . THR A 1 386 ? 2.143 -10.625 0.261 1 96.88 386 THR A CA 1
ATOM 3021 C C . THR A 1 386 ? 3.029 -9.969 1.317 1 96.88 386 THR A C 1
ATOM 3023 O O . THR A 1 386 ? 2.98 -8.75 1.509 1 96.88 386 THR A O 1
ATOM 3026 N N . HIS A 1 387 ? 3.859 -10.703 1.982 1 96.69 387 HIS A N 1
ATOM 3027 C CA . HIS A 1 387 ? 4.645 -10.203 3.105 1 96.69 387 HIS A CA 1
ATOM 3028 C C . HIS A 1 387 ? 5.719 -9.227 2.635 1 96.69 387 HIS A C 1
ATOM 3030 O O . HIS A 1 387 ? 6.078 -8.297 3.357 1 96.69 387 HIS A O 1
ATOM 3036 N N . LEU A 1 388 ? 6.16 -9.453 1.448 1 98.31 388 LEU A N 1
ATOM 3037 C CA . LEU A 1 388 ? 7.152 -8.555 0.872 1 98.31 388 LEU A CA 1
ATOM 3038 C C . LEU A 1 388 ? 6.512 -7.246 0.425 1 98.31 388 LEU A C 1
ATOM 3040 O O . LEU A 1 388 ? 6.91 -6.168 0.873 1 98.31 388 LEU A O 1
ATOM 3044 N N . VAL A 1 389 ? 5.445 -7.316 -0.374 1 98.38 389 VAL A N 1
ATOM 3045 C CA . VAL A 1 389 ? 4.973 -6.156 -1.122 1 98.38 389 VAL A CA 1
ATOM 3046 C C . VAL A 1 389 ? 4.176 -5.234 -0.199 1 98.38 389 VAL A C 1
ATOM 3048 O O . VAL A 1 389 ? 4.066 -4.035 -0.456 1 98.38 389 VAL A O 1
ATOM 3051 N N . THR A 1 390 ? 3.584 -5.723 0.911 1 98.12 390 THR A N 1
ATOM 3052 C CA . THR A 1 390 ? 2.832 -4.891 1.844 1 98.12 390 THR A CA 1
ATOM 3053 C C . THR A 1 390 ? 3.699 -4.496 3.037 1 98.12 390 THR A C 1
ATOM 3055 O O . THR A 1 390 ? 3.258 -3.752 3.914 1 98.12 390 THR A O 1
ATOM 3058 N N . CYS A 1 391 ? 4.941 -5.012 3.035 1 98.12 391 CYS A N 1
ATOM 3059 C CA . CYS A 1 391 ? 5.801 -4.801 4.195 1 98.12 391 CYS A CA 1
ATOM 3060 C C . CYS A 1 391 ? 5.059 -5.117 5.488 1 98.12 391 CYS A C 1
ATOM 3062 O O . CYS A 1 391 ? 4.996 -4.285 6.391 1 98.12 391 CYS A O 1
ATOM 3064 N N . GLN A 1 392 ? 4.617 -6.324 5.566 1 95.25 392 GLN A N 1
ATOM 3065 C CA . GLN A 1 392 ? 3.676 -6.773 6.59 1 95.25 392 GLN A CA 1
ATOM 3066 C C . GLN A 1 392 ? 4.18 -6.43 7.988 1 95.25 392 GLN A C 1
ATOM 3068 O O . GLN A 1 392 ? 3.393 -6.059 8.867 1 95.25 392 GLN A O 1
ATOM 3073 N N . LYS A 1 393 ? 5.457 -6.504 8.266 1 94.75 393 LYS A N 1
ATOM 3074 C CA . LYS A 1 393 ? 6.035 -6.254 9.586 1 94.75 393 LYS A CA 1
ATOM 3075 C C . LYS A 1 393 ? 5.871 -4.789 9.984 1 94.75 393 LYS A C 1
ATOM 3077 O O . LYS A 1 393 ? 5.738 -4.477 11.172 1 94.75 393 LYS A O 1
ATOM 3082 N N . GLN A 1 394 ? 5.992 -3.953 9.023 1 97.31 394 GLN A N 1
ATOM 3083 C CA . GLN A 1 394 ? 5.883 -2.506 9.18 1 97.31 394 GLN A CA 1
ATOM 3084 C C . GLN A 1 394 ? 5.523 -1.834 7.859 1 97.31 394 GLN A C 1
ATOM 3086 O O . GLN A 1 394 ? 6.406 -1.494 7.07 1 97.31 394 GLN A O 1
ATOM 3091 N N . PRO A 1 395 ? 4.324 -1.492 7.723 1 97.75 395 PRO A N 1
ATOM 3092 C CA . PRO A 1 395 ? 3.852 -1.114 6.387 1 97.75 395 PRO A CA 1
ATOM 3093 C C . PRO A 1 395 ? 4.137 0.349 6.055 1 97.75 395 PRO A C 1
ATOM 3095 O O . PRO A 1 395 ? 3.742 0.831 4.988 1 97.75 395 PRO A O 1
ATOM 3098 N N . ALA A 1 396 ? 4.863 1.139 6.945 1 97.62 396 ALA A N 1
ATOM 3099 C CA . ALA A 1 396 ? 5.215 2.529 6.664 1 97.62 396 ALA A CA 1
ATOM 3100 C C . ALA A 1 396 ? 6.59 2.873 7.227 1 97.62 396 ALA A C 1
ATOM 3102 O O . ALA A 1 396 ? 6.965 2.387 8.297 1 97.62 396 ALA A O 1
ATOM 3103 N N . LEU A 1 397 ? 7.336 3.73 6.551 1 97.69 397 LEU A N 1
ATOM 3104 C CA . LEU A 1 397 ? 8.672 4.141 6.98 1 97.69 397 LEU A CA 1
ATOM 3105 C C . LEU A 1 397 ? 8.594 5.285 7.984 1 97.69 397 LEU A C 1
ATOM 3107 O O . LEU A 1 397 ? 9.414 5.375 8.898 1 97.69 397 LEU A O 1
ATOM 3111 N N . GLY A 1 398 ? 7.727 6.191 7.805 1 95.94 398 GLY A N 1
ATOM 3112 C CA . GLY A 1 398 ? 7.594 7.34 8.68 1 95.94 398 GLY A CA 1
ATOM 3113 C C . GLY A 1 398 ? 8.469 8.508 8.273 1 95.94 398 GLY A C 1
ATOM 3114 O O . GLY A 1 398 ? 8.992 9.227 9.125 1 95.94 398 GLY A O 1
ATOM 3115 N N . GLY A 1 399 ? 8.641 8.703 7.023 1 97.19 399 GLY A N 1
ATOM 3116 C CA . GLY A 1 399 ? 9.383 9.844 6.52 1 97.19 399 GLY A CA 1
ATOM 3117 C C . GLY A 1 399 ? 8.711 11.172 6.812 1 97.19 399 GLY A C 1
ATOM 3118 O O . GLY A 1 399 ? 7.48 11.266 6.824 1 97.19 399 GLY A O 1
ATOM 3119 N N . VAL A 1 400 ? 9.531 12.219 7.066 1 96.56 400 VAL A N 1
ATOM 3120 C CA . VAL A 1 400 ? 9.031 13.555 7.363 1 96.56 400 VAL A CA 1
ATOM 3121 C C . VAL A 1 400 ? 9.719 14.578 6.465 1 96.56 400 VAL A C 1
ATOM 3123 O O . VAL A 1 400 ? 10.773 14.297 5.887 1 96.56 400 VAL A O 1
ATOM 3126 N N . PHE A 1 401 ? 9.133 15.656 6.262 1 97.12 401 PHE A N 1
ATOM 3127 C CA . PHE A 1 401 ? 9.602 16.812 5.504 1 97.12 401 PHE A CA 1
ATOM 3128 C C . PHE A 1 401 ? 9.555 18.078 6.355 1 97.12 401 PHE A C 1
ATOM 3130 O O . PHE A 1 401 ? 8.477 18.578 6.672 1 97.12 401 PHE A O 1
ATOM 3137 N N . LYS A 1 402 ? 10.75 18.625 6.691 1 95.62 402 LYS A N 1
ATOM 3138 C CA . LYS A 1 402 ? 10.797 19.688 7.688 1 95.62 402 LYS A CA 1
ATOM 3139 C C . LYS A 1 402 ? 11.602 20.891 7.184 1 95.62 402 LYS A C 1
ATOM 3141 O O . LYS A 1 402 ? 12.688 20.719 6.617 1 95.62 402 LYS A O 1
ATOM 3146 N N . MET A 1 403 ? 11.055 22.062 7.395 1 95.44 403 MET A N 1
ATOM 3147 C CA . MET A 1 403 ? 11.797 23.281 7.098 1 95.44 403 MET A CA 1
ATOM 3148 C C . MET A 1 403 ? 12.938 23.484 8.094 1 95.44 403 MET A C 1
ATOM 3150 O O . MET A 1 403 ? 12.719 23.469 9.305 1 95.44 403 MET A O 1
ATOM 3154 N N . VAL A 1 404 ? 14.117 23.719 7.609 1 95 404 VAL A N 1
ATOM 3155 C CA . VAL A 1 404 ? 15.258 23.812 8.508 1 95 404 VAL A CA 1
ATOM 3156 C C . VAL A 1 404 ? 15.891 25.203 8.398 1 95 404 VAL A C 1
ATOM 3158 O O . VAL A 1 404 ? 16.703 25.578 9.234 1 95 404 VAL A O 1
ATOM 3161 N N . GLU A 1 405 ? 15.523 25.906 7.387 1 94.88 405 GLU A N 1
ATOM 3162 C CA . GLU A 1 405 ? 16.062 27.25 7.176 1 94.88 405 GLU A CA 1
ATOM 3163 C C . GLU A 1 405 ? 15.125 28.094 6.324 1 94.88 405 GLU A C 1
ATOM 3165 O O . GLU A 1 405 ? 14.477 27.578 5.406 1 94.88 405 GLU A O 1
ATOM 3170 N N . ILE A 1 406 ? 15.008 29.375 6.613 1 94.56 406 ILE A N 1
ATOM 3171 C CA . ILE A 1 406 ? 14.281 30.328 5.789 1 94.56 406 ILE A CA 1
ATOM 3172 C C . ILE A 1 406 ? 15.047 31.656 5.715 1 94.56 406 ILE A C 1
ATOM 3174 O O . ILE A 1 406 ? 15.453 32.188 6.742 1 94.56 406 ILE A O 1
ATOM 3178 N N . ASN A 1 407 ? 15.242 32.125 4.527 1 94.56 407 ASN A N 1
ATOM 3179 C CA . ASN A 1 407 ? 15.984 33.375 4.27 1 94.56 407 ASN A CA 1
ATOM 3180 C C . ASN A 1 407 ? 17.312 33.406 5.012 1 94.56 407 ASN A C 1
ATOM 3182 O O . ASN A 1 407 ? 17.656 34.375 5.652 1 94.56 407 ASN A O 1
ATOM 3186 N N . GLY A 1 408 ? 17.969 32.281 5.043 1 91.75 408 GLY A N 1
ATOM 3187 C CA . GLY A 1 408 ? 19.297 32.188 5.598 1 91.75 408 GLY A CA 1
ATOM 3188 C C . GLY A 1 408 ? 19.312 32 7.105 1 91.75 408 GLY A C 1
ATOM 3189 O O . GLY A 1 408 ? 20.375 31.859 7.711 1 91.75 408 GLY A O 1
ATOM 3190 N N . ARG A 1 409 ? 18.188 31.938 7.691 1 90.25 409 ARG A N 1
ATOM 3191 C CA . ARG A 1 409 ? 18.109 31.781 9.141 1 90.25 409 ARG A CA 1
ATOM 3192 C C . ARG A 1 409 ? 17.625 30.391 9.508 1 90.25 409 ARG A C 1
ATOM 3194 O O . ARG A 1 409 ? 16.594 29.922 9 1 90.25 409 ARG A O 1
ATOM 3201 N N . ALA A 1 410 ? 18.312 29.781 10.445 1 90.19 410 ALA A N 1
ATOM 3202 C CA . ALA A 1 410 ? 17.969 28.438 10.883 1 90.19 410 ALA A CA 1
ATOM 3203 C C . ALA A 1 410 ? 16.641 28.422 11.625 1 90.19 410 ALA A C 1
ATOM 3205 O O . ALA A 1 410 ? 16.312 29.359 12.344 1 90.19 410 ALA A O 1
ATOM 3206 N N . ARG A 1 411 ? 15.875 27.375 11.367 1 84.38 411 ARG A N 1
ATOM 3207 C CA . ARG A 1 411 ? 14.594 27.172 12.039 1 84.38 411 ARG A CA 1
ATOM 3208 C C . ARG A 1 411 ? 14.562 25.828 12.758 1 84.38 411 ARG A C 1
ATOM 3210 O O . ARG A 1 411 ? 15.133 24.844 12.273 1 84.38 411 ARG A O 1
ATOM 3217 N N . ILE A 1 412 ? 13.938 25.797 13.984 1 76.94 412 ILE A N 1
ATOM 3218 C CA . ILE A 1 412 ? 13.844 24.547 14.742 1 76.94 412 ILE A CA 1
ATOM 3219 C C . ILE A 1 412 ? 12.43 24.375 15.273 1 76.94 412 ILE A C 1
ATOM 3221 O O . ILE A 1 412 ? 11.766 25.344 15.633 1 76.94 412 ILE A O 1
ATOM 3225 N N . LYS A 1 413 ? 11.883 23.219 15.094 1 69 413 LYS A N 1
ATOM 3226 C CA . LYS A 1 413 ? 10.656 22.859 15.797 1 69 413 LYS A CA 1
ATOM 3227 C C . LYS A 1 413 ? 10.969 22.281 17.172 1 69 413 LYS A C 1
ATOM 3229 O O . LYS A 1 413 ? 11.789 21.359 17.297 1 69 413 LYS A O 1
ATOM 3234 N N . LEU A 1 414 ? 10.367 22.969 18.172 1 63.31 414 LEU A N 1
ATOM 3235 C CA . LEU A 1 414 ? 10.508 22.422 19.516 1 63.31 414 LEU A CA 1
ATOM 3236 C C . LEU A 1 414 ? 9.367 21.453 19.844 1 63.31 414 LEU A C 1
ATOM 3238 O O . LEU A 1 414 ? 8.25 21.641 19.359 1 63.31 414 LEU A O 1
ATOM 3242 N N . SER A 1 415 ? 9.672 20.219 20.188 1 62.41 415 SER A N 1
ATOM 3243 C CA . SER A 1 415 ? 8.633 19.25 20.531 1 62.41 415 SER A CA 1
ATOM 3244 C C . SER A 1 415 ? 8.773 18.797 21.984 1 62.41 415 SER A C 1
ATOM 3246 O O . SER A 1 415 ? 9.867 18.828 22.547 1 62.41 415 SER A O 1
ATOM 3248 N N . HIS A 1 416 ? 7.566 18.562 22.484 1 62.03 416 HIS A N 1
ATOM 3249 C CA . HIS A 1 416 ? 7.57 17.906 23.797 1 62.03 416 HIS A CA 1
ATOM 3250 C C . HIS A 1 416 ? 8.266 16.562 23.734 1 62.03 416 HIS A C 1
ATOM 3252 O O . HIS A 1 416 ? 8.773 16.062 24.75 1 62.03 416 HIS A O 1
ATOM 3258 N N . ASP A 1 417 ? 8.234 16.047 22.562 1 62.69 417 ASP A N 1
ATOM 3259 C CA . ASP A 1 417 ? 8.93 14.797 22.312 1 62.69 417 ASP A CA 1
ATOM 3260 C C . ASP A 1 417 ? 10.32 15.047 21.734 1 62.69 417 ASP A C 1
ATOM 3262 O O . ASP A 1 417 ? 10.453 15.422 20.562 1 62.69 417 ASP A O 1
ATOM 3266 N N . VAL A 1 418 ? 11.297 14.805 22.531 1 63.94 418 VAL A N 1
ATOM 3267 C CA . VAL A 1 418 ? 12.688 15.07 22.172 1 63.94 418 VAL A CA 1
ATOM 3268 C C . VAL A 1 418 ? 13.023 14.336 20.875 1 63.94 418 VAL A C 1
ATOM 3270 O O . VAL A 1 418 ? 13.797 14.844 20.047 1 63.94 418 VAL A O 1
ATOM 3273 N N . ALA A 1 419 ? 12.344 13.25 20.734 1 67.38 419 ALA A N 1
ATOM 3274 C CA . ALA A 1 419 ? 12.625 12.438 19.547 1 67.38 419 ALA A CA 1
ATOM 3275 C C . ALA A 1 419 ? 12.164 13.141 18.281 1 67.38 419 ALA A C 1
ATOM 3277 O O . ALA A 1 419 ? 12.641 12.836 17.188 1 67.38 419 ALA A O 1
ATOM 3278 N N . LYS A 1 420 ? 11.445 14.148 18.391 1 70.81 420 LYS A N 1
ATOM 3279 C CA . LYS A 1 420 ? 10.867 14.82 17.219 1 70.81 420 LYS A CA 1
ATOM 3280 C C . LYS A 1 420 ? 11.547 16.156 16.969 1 70.81 420 LYS A C 1
ATOM 3282 O O . LYS A 1 420 ? 11.227 16.844 15.992 1 70.81 420 LYS A O 1
ATOM 3287 N N . VAL A 1 421 ? 12.57 16.359 17.703 1 74.81 421 VAL A N 1
ATOM 3288 C CA . VAL A 1 421 ? 13.305 17.609 17.5 1 74.81 421 VAL A CA 1
ATOM 3289 C C . VAL A 1 421 ? 14.094 17.547 16.203 1 74.81 421 VAL A C 1
ATOM 3291 O O . VAL A 1 421 ? 14.648 16.5 15.852 1 74.81 421 VAL A O 1
ATOM 3294 N N . THR A 1 422 ? 14.078 18.625 15.539 1 82.19 422 THR A N 1
ATOM 3295 C CA . THR A 1 422 ? 14.773 18.672 14.258 1 82.19 422 THR A CA 1
ATOM 3296 C C . THR A 1 422 ? 16.141 19.328 14.414 1 82.19 422 THR A C 1
ATOM 3298 O O . THR A 1 422 ? 16.359 20.141 15.32 1 82.19 422 THR A O 1
ATOM 3301 N N . ILE A 1 423 ? 17.062 18.969 13.57 1 85.12 423 ILE A N 1
ATOM 3302 C CA . ILE A 1 423 ? 18.375 19.625 13.484 1 85.12 423 ILE A CA 1
ATOM 3303 C C . ILE A 1 423 ? 18.281 20.844 12.562 1 85.12 423 ILE A C 1
ATOM 3305 O O . ILE A 1 423 ? 18.016 20.703 11.367 1 85.12 423 ILE A O 1
ATOM 3309 N N . PRO A 1 424 ? 18.5 21.984 13.031 1 89.19 424 PRO A N 1
ATOM 3310 C CA . PRO A 1 424 ? 18.234 23.203 12.281 1 89.19 424 PRO A CA 1
ATOM 3311 C C . PRO A 1 424 ? 19.312 23.5 11.242 1 89.19 424 PRO A C 1
ATOM 3313 O O . PRO A 1 424 ? 20.422 22.938 11.312 1 89.19 424 PRO A O 1
ATOM 3316 N N . GLY A 1 425 ? 18.969 24.344 10.266 1 92.19 425 GLY A N 1
ATOM 3317 C CA . GLY A 1 425 ? 19.922 24.906 9.32 1 92.19 425 GLY A CA 1
ATOM 3318 C C . GLY A 1 425 ? 20.141 24.031 8.109 1 92.19 425 GLY A C 1
ATOM 3319 O O . GLY A 1 425 ? 19.781 22.844 8.117 1 92.19 425 GLY A O 1
ATOM 3320 N N . LYS A 1 426 ? 20.688 24.703 7.137 1 95.62 426 LYS A N 1
ATOM 3321 C CA . LYS A 1 426 ? 21.125 23.969 5.949 1 95.62 426 LYS A CA 1
ATOM 3322 C C . LYS A 1 426 ? 22.359 23.125 6.254 1 95.62 426 LYS A C 1
ATOM 3324 O O . LYS A 1 426 ? 23.375 23.625 6.738 1 95.62 426 LYS A O 1
ATOM 3329 N N . LYS A 1 427 ? 22.219 21.844 5.961 1 95.38 427 LYS A N 1
ATOM 3330 C CA . LYS A 1 427 ? 23.281 20.938 6.379 1 95.38 427 LYS A CA 1
ATOM 3331 C C . LYS A 1 427 ? 23.844 20.172 5.188 1 95.38 427 LYS A C 1
ATOM 3333 O O . LYS A 1 427 ? 23.156 19.969 4.184 1 95.38 427 LYS A O 1
ATOM 3338 N N . GLU A 1 428 ? 25.078 19.844 5.367 1 97 428 GLU A N 1
ATOM 3339 C CA . GLU A 1 428 ? 25.719 18.812 4.555 1 97 428 GLU A CA 1
ATOM 3340 C C . GLU A 1 428 ? 25.906 17.516 5.34 1 97 428 GLU A C 1
ATOM 3342 O O . GLU A 1 428 ? 25.953 17.531 6.57 1 97 428 GLU A O 1
ATOM 3347 N N . ALA A 1 429 ? 25.906 16.453 4.621 1 97.94 429 ALA A N 1
ATOM 3348 C CA . ALA A 1 429 ? 26.094 15.148 5.254 1 97.94 429 ALA A CA 1
ATOM 3349 C C . ALA A 1 429 ? 27.297 14.43 4.676 1 97.94 429 ALA A C 1
ATOM 3351 O O . ALA A 1 429 ? 27.484 14.375 3.455 1 97.94 429 ALA A O 1
ATOM 3352 N N . TYR A 1 430 ? 28.188 13.922 5.559 1 98.12 430 TYR A N 1
ATOM 3353 C CA . TYR A 1 430 ? 29.375 13.188 5.16 1 98.12 430 TYR A CA 1
ATOM 3354 C C . TYR A 1 430 ? 29.422 11.82 5.836 1 98.12 430 TYR A C 1
ATOM 3356 O O . TYR A 1 430 ? 29.078 11.688 7.012 1 98.12 430 TYR A O 1
ATOM 3364 N N . ARG A 1 431 ? 29.797 10.805 5.133 1 98.06 431 ARG A N 1
ATOM 3365 C CA . ARG A 1 431 ? 30.094 9.5 5.703 1 98.06 431 ARG A CA 1
ATOM 3366 C C . ARG A 1 431 ? 31.594 9.305 5.871 1 98.06 431 ARG A C 1
ATOM 3368 O O . ARG A 1 431 ? 32.344 9.445 4.91 1 98.06 431 ARG A O 1
ATOM 3375 N N . LEU A 1 432 ? 32.031 9.047 7.078 1 97.88 432 LEU A N 1
ATOM 3376 C CA . LEU A 1 432 ? 33.406 8.828 7.414 1 97.88 432 LEU A CA 1
ATOM 3377 C C . LEU A 1 432 ? 33.719 7.34 7.496 1 97.88 432 LEU A C 1
ATOM 3379 O O . LEU A 1 432 ? 33 6.578 8.117 1 97.88 432 LEU A O 1
ATOM 3383 N N . TYR A 1 433 ? 34.812 6.965 6.859 1 97.25 433 TYR A N 1
ATOM 3384 C CA . TYR A 1 433 ? 35.188 5.559 6.809 1 97.25 433 TYR A CA 1
ATOM 3385 C C . TYR A 1 433 ? 36.438 5.305 7.637 1 97.25 433 TYR A C 1
ATOM 3387 O O . TYR A 1 433 ? 37.25 6.211 7.852 1 97.25 433 TYR A O 1
ATOM 3395 N N . GLY A 1 434 ? 36.5 4.098 8.055 1 94.38 434 GLY A N 1
ATOM 3396 C CA . GLY A 1 434 ? 37.719 3.65 8.734 1 94.38 434 GLY A CA 1
ATOM 3397 C C . GLY A 1 434 ? 38.75 3.055 7.789 1 94.38 434 GLY A C 1
ATOM 3398 O O . GLY A 1 434 ? 38.5 2.961 6.582 1 94.38 434 GLY A O 1
ATOM 3399 N N . GLU A 1 435 ? 39.844 2.613 8.414 1 92.69 435 GLU A N 1
ATOM 3400 C CA . GLU A 1 435 ? 40.969 2.068 7.645 1 92.69 435 GLU A CA 1
ATOM 3401 C C . GLU A 1 435 ? 40.594 0.747 6.984 1 92.69 435 GLU A C 1
ATOM 3403 O O . GLU A 1 435 ? 41.094 0.419 5.906 1 92.69 435 GLU A O 1
ATOM 3408 N N . ASN A 1 436 ? 39.656 0.139 7.59 1 92.88 436 ASN A N 1
ATOM 3409 C CA . ASN A 1 436 ? 39.281 -1.164 7.066 1 92.88 436 ASN A CA 1
ATOM 3410 C C . ASN A 1 436 ? 38.219 -1.03 5.961 1 92.88 436 ASN A C 1
ATOM 3412 O O . ASN A 1 436 ? 37.719 -2.033 5.449 1 92.88 436 ASN A O 1
ATOM 3416 N N . GLY A 1 437 ? 37.844 0.174 5.699 1 92.94 437 GLY A N 1
ATOM 3417 C CA . GLY A 1 437 ? 36.875 0.385 4.613 1 92.94 437 GLY A CA 1
ATOM 3418 C C . GLY A 1 437 ? 35.438 0.419 5.078 1 92.94 437 GLY A C 1
ATOM 3419 O O . GLY A 1 437 ? 34.531 0.668 4.281 1 92.94 437 GLY A O 1
ATOM 3420 N N . ASN A 1 438 ? 35.25 0.223 6.352 1 95.44 438 ASN A N 1
ATOM 3421 C CA . ASN A 1 438 ? 33.906 0.251 6.898 1 95.44 438 ASN A CA 1
ATOM 3422 C C . ASN A 1 438 ? 33.469 1.676 7.199 1 95.44 438 ASN A C 1
ATOM 3424 O O . ASN A 1 438 ? 34.281 2.523 7.578 1 95.44 438 ASN A O 1
ATOM 3428 N N . ALA A 1 439 ? 32.188 1.883 6.934 1 97 439 ALA A N 1
ATOM 3429 C CA . ALA A 1 439 ? 31.609 3.146 7.379 1 97 439 ALA A CA 1
ATOM 3430 C C . ALA A 1 439 ? 31.578 3.23 8.898 1 97 439 ALA A C 1
ATOM 3432 O O . ALA A 1 439 ? 31.188 2.279 9.57 1 97 439 ALA A O 1
ATOM 3433 N N . LEU A 1 440 ? 32.031 4.324 9.398 1 95.38 440 LEU A N 1
ATOM 3434 C CA . LEU A 1 440 ? 32.125 4.477 10.844 1 95.38 440 LEU A CA 1
ATOM 3435 C C . LEU A 1 440 ? 31 5.34 11.391 1 95.38 440 LEU A C 1
ATOM 3437 O O . LEU A 1 440 ? 30.391 5 12.406 1 95.38 440 LEU A O 1
ATOM 3441 N N . ILE A 1 441 ? 30.828 6.418 10.727 1 96.31 441 ILE A N 1
ATOM 3442 C CA . ILE A 1 441 ? 29.906 7.418 11.266 1 96.31 441 ILE A CA 1
ATOM 3443 C C . ILE A 1 441 ? 29.469 8.359 10.148 1 96.31 441 ILE A C 1
ATOM 3445 O O . ILE A 1 441 ? 30.219 8.609 9.203 1 96.31 441 ILE A O 1
ATOM 3449 N N . ASP A 1 442 ? 28.219 8.766 10.203 1 97.88 442 ASP A N 1
ATOM 3450 C CA . ASP A 1 442 ? 27.75 9.867 9.367 1 97.88 442 ASP A CA 1
ATOM 3451 C C . ASP A 1 442 ? 27.75 11.18 10.148 1 97.88 442 ASP A C 1
ATOM 3453 O O . ASP A 1 442 ? 27.312 11.234 11.297 1 97.88 442 ASP A O 1
ATOM 3457 N N . LEU A 1 443 ? 28.234 12.195 9.5 1 97 443 LEU A N 1
ATOM 3458 C CA . LEU A 1 443 ? 28.406 13.5 10.141 1 97 443 LEU A CA 1
ATOM 3459 C C . LEU A 1 443 ? 27.594 14.57 9.438 1 97 443 LEU A C 1
ATOM 3461 O O . LEU A 1 443 ? 27.719 14.758 8.227 1 97 443 LEU A O 1
ATOM 3465 N N . LEU A 1 444 ? 26.734 15.172 10.203 1 97 444 LEU A N 1
ATOM 3466 C CA . LEU A 1 444 ? 26.016 16.344 9.719 1 97 444 LEU A CA 1
ATOM 3467 C C . LEU A 1 444 ? 26.766 17.625 10.078 1 97 444 LEU A C 1
ATOM 3469 O O . LEU A 1 444 ? 27.188 17.797 11.227 1 97 444 LEU A O 1
ATOM 3473 N N . GLN A 1 445 ? 26.953 18.469 9.078 1 95 445 GLN A N 1
ATOM 3474 C CA . GLN A 1 445 ? 27.609 19.766 9.266 1 95 445 GLN A CA 1
ATOM 3475 C C . GLN A 1 445 ? 26.797 20.891 8.648 1 95 445 GLN A C 1
ATOM 3477 O O . GLN A 1 445 ? 26.062 20.672 7.668 1 95 445 GLN A O 1
ATOM 3482 N N . ILE A 1 446 ? 26.938 22.016 9.281 1 92.75 446 ILE A N 1
ATOM 3483 C CA . ILE A 1 446 ? 26.344 23.188 8.648 1 92.75 446 ILE A CA 1
ATOM 3484 C C . ILE A 1 446 ? 27.016 23.438 7.301 1 92.75 446 ILE A C 1
ATOM 3486 O O . ILE A 1 446 ? 28.219 23.266 7.156 1 92.75 446 ILE A O 1
ATOM 3490 N N . SER A 1 447 ? 26.234 23.875 6.383 1 92.19 447 SER A N 1
ATOM 3491 C CA . SER A 1 447 ? 26.688 23.938 4.992 1 92.19 447 SER A CA 1
ATOM 3492 C C . SER A 1 447 ? 27.859 24.891 4.836 1 92.19 447 SER A C 1
ATOM 3494 O O . SER A 1 447 ? 28.656 24.75 3.906 1 92.19 447 SER A O 1
ATOM 3496 N N . SER A 1 448 ? 28.031 25.844 5.703 1 90.56 448 SER A N 1
ATOM 3497 C CA . SER A 1 448 ? 29.109 26.828 5.609 1 90.56 448 SER A CA 1
ATOM 3498 C C . SER A 1 448 ? 30.438 26.25 6.125 1 90.56 448 SER A C 1
ATOM 3500 O O . SER A 1 448 ? 31.5 26.812 5.875 1 90.56 448 SER A O 1
ATOM 3502 N N . GLU A 1 449 ? 30.375 25.156 6.781 1 92.12 449 GLU A N 1
ATOM 3503 C CA . GLU A 1 449 ? 31.578 24.531 7.336 1 92.12 449 GLU A CA 1
ATOM 3504 C C . GLU A 1 449 ? 32.406 23.828 6.25 1 92.12 449 GLU A C 1
ATOM 3506 O O . GLU A 1 449 ? 31.828 23.344 5.27 1 92.12 449 GLU A O 1
ATOM 3511 N N . ALA A 1 450 ? 33.656 23.828 6.527 1 93.88 450 ALA A N 1
ATOM 3512 C CA . ALA A 1 450 ? 34.531 23.078 5.613 1 93.88 450 ALA A CA 1
ATOM 3513 C C . ALA A 1 450 ? 34.312 21.578 5.773 1 93.88 450 ALA A C 1
ATOM 3515 O O . ALA A 1 450 ? 34.094 21.078 6.887 1 93.88 450 ALA A O 1
ATOM 3516 N N . ALA A 1 451 ? 34.406 20.891 4.688 1 95.81 451 ALA A N 1
ATOM 3517 C CA . ALA A 1 451 ? 34.281 19.438 4.715 1 95.81 451 ALA A CA 1
ATOM 3518 C C . ALA A 1 451 ? 35.375 18.781 5.555 1 95.81 451 ALA A C 1
ATOM 3520 O O . ALA A 1 451 ? 36.5 19.281 5.605 1 95.81 451 ALA A O 1
ATOM 3521 N N . PRO A 1 452 ? 35 17.688 6.207 1 95.94 452 PRO A N 1
ATOM 3522 C CA . PRO A 1 452 ? 36.062 16.938 6.887 1 95.94 452 PRO A CA 1
ATOM 3523 C C . PRO A 1 452 ? 37.156 16.438 5.926 1 95.94 452 PRO A C 1
ATOM 3525 O O . PRO A 1 452 ? 36.844 16.156 4.762 1 95.94 452 PRO A O 1
ATOM 3528 N N . GLU A 1 453 ? 38.312 16.344 6.48 1 96.62 453 GLU A N 1
ATOM 3529 C CA . GLU A 1 453 ? 39.438 15.922 5.652 1 96.62 453 GLU A CA 1
ATOM 3530 C C . GLU A 1 453 ? 39.969 14.562 6.082 1 96.62 453 GLU A C 1
ATOM 3532 O O . GLU A 1 453 ? 40.031 14.258 7.273 1 96.62 453 GLU A O 1
ATOM 3537 N N . VAL A 1 454 ? 40.406 13.844 5.098 1 96.69 454 VAL A N 1
ATOM 3538 C CA . VAL A 1 454 ? 41.031 12.547 5.359 1 96.69 454 VAL A CA 1
ATOM 3539 C C . VAL A 1 454 ? 42.25 12.727 6.23 1 96.69 454 VAL A C 1
ATOM 3541 O O . VAL A 1 454 ? 43.062 13.633 6 1 96.69 454 VAL A O 1
ATOM 3544 N N . GLY A 1 455 ? 42.375 11.938 7.234 1 95.5 455 GLY A N 1
ATOM 3545 C CA . GLY A 1 455 ? 43.562 11.93 8.078 1 95.5 455 GLY A CA 1
ATOM 3546 C C . GLY A 1 455 ? 43.531 12.969 9.172 1 95.5 455 GLY A C 1
ATOM 3547 O O . GLY A 1 455 ? 44.406 13.008 10.031 1 95.5 455 GLY A O 1
ATOM 3548 N N . LYS A 1 456 ? 42.562 13.797 9.195 1 95.81 456 LYS A N 1
ATOM 3549 C CA . LYS A 1 456 ? 42.469 14.844 10.219 1 95.81 456 LYS A CA 1
ATOM 3550 C C . LYS A 1 456 ? 41.406 14.484 11.258 1 95.81 456 LYS A C 1
ATOM 3552 O O . LYS A 1 456 ? 40.344 13.945 10.922 1 95.81 456 LYS A O 1
ATOM 3557 N N . LYS A 1 457 ? 41.781 14.805 12.414 1 94.75 457 LYS A N 1
ATOM 3558 C CA . LYS A 1 457 ? 40.875 14.523 13.531 1 94.75 457 LYS A CA 1
ATOM 3559 C C . LYS A 1 457 ? 39.594 15.336 13.43 1 94.75 457 LYS A C 1
ATOM 3561 O O . LYS A 1 457 ? 39.625 16.547 13.242 1 94.75 457 LYS A O 1
ATOM 3566 N N . VAL A 1 458 ? 38.469 14.648 13.586 1 94.38 458 VAL A N 1
ATOM 3567 C CA . VAL A 1 458 ? 37.156 15.273 13.5 1 94.38 458 VAL A CA 1
ATOM 3568 C C . VAL A 1 458 ? 36.344 15 14.773 1 94.38 458 VAL A C 1
ATOM 3570 O O . VAL A 1 458 ? 36.188 13.852 15.18 1 94.38 458 VAL A O 1
ATOM 3573 N N . LEU A 1 459 ? 35.906 16.016 15.406 1 93.12 459 LEU A N 1
ATOM 3574 C CA . LEU A 1 459 ? 35.062 15.859 16.594 1 93.12 459 LEU A CA 1
ATOM 3575 C C . LEU A 1 459 ? 33.625 15.578 16.203 1 93.12 459 LEU A C 1
ATOM 3577 O O . LEU A 1 459 ? 33 16.375 15.492 1 93.12 459 LEU A O 1
ATOM 3581 N N . CYS A 1 460 ? 33.125 14.453 16.625 1 93.94 460 CYS A N 1
ATOM 3582 C CA . CYS A 1 460 ? 31.75 14.023 16.328 1 93.94 460 CYS A CA 1
ATOM 3583 C C . CYS A 1 460 ? 30.906 13.961 17.609 1 93.94 460 CYS A C 1
ATOM 3585 O O . CYS A 1 460 ? 31.234 13.219 18.531 1 93.94 460 CYS A O 1
ATOM 3587 N N . ARG A 1 461 ? 29.781 14.656 17.531 1 92.31 461 ARG A N 1
ATOM 3588 C CA . ARG A 1 461 ? 28.922 14.727 18.703 1 92.31 461 ARG A CA 1
ATOM 3589 C C . ARG A 1 461 ? 27.547 14.125 18.422 1 92.31 461 ARG A C 1
ATOM 3591 O O . ARG A 1 461 ? 27 14.305 17.328 1 92.31 461 ARG A O 1
ATOM 3598 N N . HIS A 1 462 ? 27.047 13.43 19.438 1 89.56 462 HIS A N 1
ATOM 3599 C CA . HIS A 1 462 ? 25.656 12.984 19.312 1 89.56 462 HIS A CA 1
ATOM 3600 C C . HIS A 1 462 ? 24.703 14.172 19.203 1 89.56 462 HIS A C 1
ATOM 3602 O O . HIS A 1 462 ? 24.875 15.172 19.906 1 89.56 462 HIS A O 1
ATOM 3608 N N . PRO A 1 463 ? 23.734 14.055 18.406 1 85.31 463 PRO A N 1
ATOM 3609 C CA . PRO A 1 463 ? 22.859 15.211 18.156 1 85.31 463 PRO A CA 1
ATOM 3610 C C . PRO A 1 463 ? 22.047 15.617 19.375 1 85.31 463 PRO A C 1
ATOM 3612 O O . PRO A 1 463 ? 21.703 16.781 19.531 1 85.31 463 PRO A O 1
ATOM 3615 N N . PHE A 1 464 ? 21.734 14.711 20.297 1 81.88 464 PHE A N 1
ATOM 3616 C CA . PHE A 1 464 ? 20.797 15.031 21.359 1 81.88 464 PHE A CA 1
ATOM 3617 C C . PHE A 1 464 ? 21.375 14.695 22.719 1 81.88 464 PHE A C 1
ATOM 3619 O O . PHE A 1 464 ? 20.781 15.008 23.75 1 81.88 464 PHE A O 1
ATOM 3626 N N . GLN A 1 465 ? 22.531 14.016 22.656 1 83 465 GLN A N 1
ATOM 3627 C CA . GLN A 1 465 ? 23.219 13.695 23.906 1 83 465 GLN A CA 1
ATOM 3628 C C . GLN A 1 465 ? 24.594 14.344 23.969 1 83 465 GLN A C 1
ATOM 3630 O O . GLN A 1 465 ? 25.594 13.758 23.516 1 83 465 GLN A O 1
ATOM 3635 N N . GLU A 1 466 ? 24.703 15.352 24.656 1 76.19 466 GLU A N 1
ATOM 3636 C CA . GLU A 1 466 ? 25.906 16.188 24.688 1 76.19 466 GLU A CA 1
ATOM 3637 C C . GLU A 1 466 ? 27.109 15.406 25.203 1 76.19 466 GLU A C 1
ATOM 3639 O O . GLU A 1 466 ? 28.234 15.641 24.766 1 76.19 466 GLU A O 1
ATOM 3644 N N . ALA A 1 467 ? 26.828 14.523 26.062 1 79.12 467 ALA A N 1
ATOM 3645 C CA . ALA A 1 467 ? 27.922 13.805 26.719 1 79.12 467 ALA A CA 1
ATOM 3646 C C . ALA A 1 467 ? 28.516 12.75 25.766 1 79.12 467 ALA A C 1
ATOM 3648 O O . ALA A 1 467 ? 29.656 12.32 25.953 1 79.12 467 ALA A O 1
ATOM 3649 N N . LYS A 1 468 ? 27.844 12.453 24.828 1 87.12 468 LYS A N 1
ATOM 3650 C CA . LYS A 1 468 ? 28.297 11.43 23.891 1 87.12 468 LYS A CA 1
ATOM 3651 C C . LYS A 1 468 ? 29.047 12.047 22.703 1 87.12 468 LYS A C 1
ATOM 3653 O O . LYS A 1 468 ? 28.422 12.602 21.797 1 87.12 468 LYS A O 1
ATOM 3658 N N . ARG A 1 469 ? 30.359 12.031 22.781 1 88.5 469 ARG A N 1
ATOM 3659 C CA . ARG A 1 469 ? 31.219 12.586 21.719 1 88.5 469 ARG A CA 1
ATOM 3660 C C . ARG A 1 469 ? 32.406 11.688 21.453 1 88.5 469 ARG A C 1
ATOM 3662 O O . ARG A 1 469 ? 32.781 10.859 22.297 1 88.5 469 ARG A O 1
ATOM 3669 N N . ALA A 1 470 ? 32.875 11.742 20.266 1 90.56 470 ALA A N 1
ATOM 3670 C CA . ALA A 1 470 ? 34.031 10.945 19.875 1 90.56 470 ALA A CA 1
ATOM 3671 C C . ALA A 1 470 ? 34.875 11.656 18.797 1 90.56 470 ALA A C 1
ATOM 3673 O O . ALA A 1 470 ? 34.344 12.469 18.047 1 90.56 470 ALA A O 1
ATOM 3674 N N . PHE A 1 471 ? 36.125 11.398 18.828 1 93.88 471 PHE A N 1
ATOM 3675 C CA . PHE A 1 471 ? 37 11.844 17.75 1 93.88 471 PHE A CA 1
ATOM 3676 C C . PHE A 1 471 ? 37.219 10.734 16.719 1 93.88 471 PHE A C 1
ATOM 3678 O O . PHE A 1 471 ? 37.406 9.57 17.094 1 93.88 471 PHE A O 1
ATOM 3685 N N . VAL A 1 472 ? 37.094 11.148 15.461 1 94.56 472 VAL A N 1
ATOM 3686 C CA . VAL A 1 472 ? 37.25 10.18 14.375 1 94.56 472 VAL A CA 1
ATOM 3687 C C . VAL A 1 472 ? 38.312 10.695 13.406 1 94.56 472 VAL A C 1
ATOM 3689 O O . VAL A 1 472 ? 38.375 11.883 13.086 1 94.56 472 VAL A O 1
ATOM 3692 N N . ILE A 1 473 ? 39.25 9.836 13.008 1 96.38 473 ILE A N 1
ATOM 3693 C CA . ILE A 1 473 ? 40.188 10.117 11.93 1 96.38 473 ILE A CA 1
ATOM 3694 C C . ILE A 1 473 ? 39.844 9.281 10.703 1 96.38 473 ILE A C 1
ATOM 3696 O O . ILE A 1 473 ? 40.281 8.125 10.578 1 96.38 473 ILE A O 1
ATOM 3700 N N . PRO A 1 474 ? 39.156 9.922 9.797 1 96.88 474 PRO A N 1
ATOM 3701 C CA . PRO A 1 474 ? 38.625 9.133 8.672 1 96.88 474 PRO A CA 1
ATOM 3702 C C . PRO A 1 474 ? 39.719 8.789 7.648 1 96.88 474 PRO A C 1
ATOM 3704 O O . PRO A 1 474 ? 40.594 9.617 7.375 1 96.88 474 PRO A O 1
ATOM 3707 N N . SER A 1 475 ? 39.656 7.645 7.078 1 97.31 475 SER A N 1
ATOM 3708 C CA . SER A 1 475 ? 40.5 7.23 5.961 1 97.31 475 SER A CA 1
ATOM 3709 C C . SER A 1 475 ? 39.875 7.625 4.625 1 97.31 475 SER A C 1
ATOM 3711 O O . SER A 1 475 ? 40.562 7.656 3.602 1 97.31 475 SER A O 1
ATOM 3713 N N . LYS A 1 476 ? 38.656 7.859 4.633 1 97.31 476 LYS A N 1
ATOM 3714 C CA . LYS A 1 476 ? 37.875 8.312 3.482 1 97.31 476 LYS A CA 1
ATOM 3715 C C . LYS A 1 476 ? 36.656 9.148 3.922 1 97.31 476 LYS A C 1
ATOM 3717 O O . LYS A 1 476 ? 36.062 8.859 4.949 1 97.31 476 LYS A O 1
ATOM 3722 N N . VAL A 1 477 ? 36.438 10.203 3.209 1 97.81 477 VAL A N 1
ATOM 3723 C CA . VAL A 1 477 ? 35.281 11.062 3.455 1 97.81 477 VAL A CA 1
ATOM 3724 C C . VAL A 1 477 ? 34.406 11.109 2.209 1 97.81 477 VAL A C 1
ATOM 3726 O O . VAL A 1 477 ? 34.875 11.445 1.121 1 97.81 477 VAL A O 1
ATOM 3729 N N . GLU A 1 478 ? 33.156 10.719 2.369 1 97.88 478 GLU A N 1
ATOM 3730 C CA . GLU A 1 478 ? 32.219 10.703 1.24 1 97.88 478 GLU A CA 1
ATOM 3731 C C . GLU A 1 478 ? 31.062 11.664 1.47 1 97.88 478 GLU A C 1
ATOM 3733 O O . GLU A 1 478 ? 30.281 11.484 2.4 1 97.88 478 GLU A O 1
ATOM 3738 N N . PRO A 1 479 ? 30.984 12.75 0.625 1 98 479 PRO A N 1
ATOM 3739 C CA . PRO A 1 479 ? 29.75 13.547 0.682 1 98 479 PRO A CA 1
ATOM 3740 C C . PRO A 1 479 ? 28.516 12.758 0.245 1 98 479 PRO A C 1
ATOM 3742 O O . PRO A 1 479 ? 28.531 12.117 -0.808 1 98 479 PRO A O 1
ATOM 3745 N N . LEU A 1 480 ? 27.484 12.805 1.01 1 98.31 480 LEU A N 1
ATOM 3746 C CA . LEU A 1 480 ? 26.312 11.977 0.742 1 98.31 480 LEU A CA 1
ATOM 3747 C C . LEU A 1 480 ? 25.328 12.711 -0.165 1 98.31 480 LEU A C 1
ATOM 3749 O O . LEU A 1 480 ? 24.703 12.094 -1.026 1 98.31 480 LEU A O 1
ATOM 3753 N N . LEU A 1 481 ? 25.125 14 -0.005 1 98.25 481 LEU A N 1
ATOM 3754 C CA . LEU A 1 481 ? 24.172 14.773 -0.794 1 98.25 481 LEU A CA 1
ATOM 3755 C C . LEU A 1 481 ? 24.812 15.242 -2.102 1 98.25 481 LEU A C 1
ATOM 3757 O O . LEU A 1 481 ? 25.844 15.898 -2.092 1 98.25 481 LEU A O 1
ATOM 3761 N N . GLN A 1 482 ? 24.172 14.898 -3.154 1 97.81 482 GLN A N 1
ATOM 3762 C CA . GLN A 1 482 ? 24.609 15.297 -4.488 1 97.81 482 GLN A CA 1
ATOM 3763 C C . GLN A 1 482 ? 23.531 16.109 -5.203 1 97.81 482 GLN A C 1
ATOM 3765 O O . GLN A 1 482 ? 22.344 15.898 -4.977 1 97.81 482 GLN A O 1
ATOM 3770 N N . LEU A 1 483 ? 23.984 17 -6.074 1 98.19 483 LEU A N 1
ATOM 3771 C CA . LEU A 1 483 ? 23.078 17.875 -6.805 1 98.19 483 LEU A CA 1
ATOM 3772 C C . LEU A 1 483 ? 22.422 17.125 -7.957 1 98.19 483 LEU A C 1
ATOM 3774 O O . LEU A 1 483 ? 23.094 16.625 -8.852 1 98.19 483 LEU A O 1
ATOM 3778 N N . TYR A 1 484 ? 21.062 17.062 -7.996 1 98.38 484 TYR A N 1
ATOM 3779 C CA . TYR A 1 484 ? 20.375 16.312 -9.039 1 98.38 484 TYR A CA 1
ATOM 3780 C C . TYR A 1 484 ? 19.484 17.234 -9.867 1 98.38 484 TYR A C 1
ATOM 3782 O O . TYR A 1 484 ? 19.172 16.938 -11.023 1 98.38 484 TYR A O 1
ATOM 3790 N N . TRP A 1 485 ? 18.969 18.328 -9.344 1 98.5 485 TRP A N 1
ATOM 3791 C CA . TRP A 1 485 ? 18.062 19.25 -10.039 1 98.5 485 TRP A CA 1
ATOM 3792 C C . TRP A 1 485 ? 18.422 20.703 -9.719 1 98.5 485 TRP A C 1
ATOM 3794 O O . TRP A 1 485 ? 18.547 21.062 -8.547 1 98.5 485 TRP A O 1
ATOM 3804 N N . LYS A 1 486 ? 18.578 21.531 -10.656 1 98.31 486 LYS A N 1
ATOM 3805 C CA . LYS A 1 486 ? 18.844 22.953 -10.523 1 98.31 486 LYS A CA 1
ATOM 3806 C C . LYS A 1 486 ? 18.484 23.703 -11.805 1 98.31 486 LYS A C 1
ATOM 3808 O O . LYS A 1 486 ? 18.672 23.188 -12.906 1 98.31 486 LYS A O 1
ATOM 3813 N N . ASP A 1 487 ? 17.922 24.812 -11.68 1 97.12 487 ASP A N 1
ATOM 3814 C CA . ASP A 1 487 ? 17.625 25.719 -12.797 1 97.12 487 ASP A CA 1
ATOM 3815 C C . ASP A 1 487 ? 16.75 25.016 -13.844 1 97.12 487 ASP A C 1
ATOM 3817 O O . ASP A 1 487 ? 16.984 25.172 -15.047 1 97.12 487 ASP A O 1
ATOM 3821 N N . GLY A 1 488 ? 15.945 24.125 -13.391 1 96.12 488 GLY A N 1
ATOM 3822 C CA . GLY A 1 488 ? 14.953 23.5 -14.258 1 96.12 488 GLY A CA 1
ATOM 3823 C C . GLY A 1 488 ? 15.508 22.312 -15.039 1 96.12 488 GLY A C 1
ATOM 3824 O O . GLY A 1 488 ? 14.898 21.875 -16.016 1 96.12 488 GLY A O 1
ATOM 3825 N N . GLU A 1 489 ? 16.641 21.844 -14.57 1 96.25 489 GLU A N 1
ATOM 3826 C CA . GLU A 1 489 ? 17.266 20.766 -15.32 1 96.25 489 GLU A CA 1
ATOM 3827 C C . GLU A 1 489 ? 17.828 19.703 -14.391 1 96.25 489 GLU A C 1
ATOM 3829 O O . GLU A 1 489 ? 18.203 20 -13.258 1 96.25 489 GLU A O 1
ATOM 3834 N N . ILE A 1 490 ? 17.891 18.484 -14.945 1 95.69 490 ILE A N 1
ATOM 3835 C CA . ILE A 1 490 ? 18.578 17.391 -14.266 1 95.69 490 ILE A CA 1
ATOM 3836 C C . ILE A 1 490 ? 20.078 17.562 -14.383 1 95.69 490 ILE A C 1
ATOM 3838 O O . ILE A 1 490 ? 20.625 17.625 -15.492 1 95.69 490 ILE A O 1
ATOM 3842 N N . CYS A 1 491 ? 20.781 17.594 -13.312 1 96.31 491 CYS A N 1
ATOM 3843 C CA . CYS A 1 491 ? 22.172 18.031 -13.281 1 96.31 491 CYS A CA 1
ATOM 3844 C C . CYS A 1 491 ? 23.125 16.844 -13.422 1 96.31 491 CYS A C 1
ATOM 3846 O O . CYS A 1 491 ? 24.297 17 -13.734 1 96.31 491 CYS A O 1
ATOM 3848 N N . GLN A 1 492 ? 22.719 15.688 -13.164 1 93.12 492 GLN A N 1
ATOM 3849 C CA . GLN A 1 492 ? 23.531 14.492 -13.367 1 93.12 492 GLN A CA 1
ATOM 3850 C C . GLN A 1 492 ? 22.672 13.328 -13.859 1 93.12 492 GLN A C 1
ATOM 3852 O O . GLN A 1 492 ? 21.469 13.258 -13.555 1 93.12 492 GLN A O 1
ATOM 3857 N N . PRO A 1 493 ? 23.391 12.438 -14.625 1 92.62 493 PRO A N 1
ATOM 3858 C CA . PRO A 1 493 ? 22.609 11.305 -15.133 1 92.62 493 PRO A CA 1
ATOM 3859 C C . PRO A 1 493 ? 22.031 10.438 -14.023 1 92.62 493 PRO A C 1
ATOM 3861 O O . PRO A 1 493 ? 22.688 10.211 -13 1 92.62 493 PRO A O 1
ATOM 3864 N N . LEU A 1 494 ? 20.844 9.969 -14.266 1 94.56 494 LEU A N 1
ATOM 3865 C CA . LEU A 1 494 ? 20.188 9.07 -13.312 1 94.56 494 LEU A CA 1
ATOM 3866 C C . LEU A 1 494 ? 20.594 7.621 -13.57 1 94.56 494 LEU A C 1
ATOM 3868 O O . LEU A 1 494 ? 20.719 7.203 -14.727 1 94.56 494 LEU A O 1
ATOM 3872 N N . PRO A 1 495 ? 20.844 6.93 -12.539 1 94.81 495 PRO A N 1
ATOM 3873 C CA . PRO A 1 495 ? 21.25 5.531 -12.711 1 94.81 495 PRO A CA 1
ATOM 3874 C C . PRO A 1 495 ? 20.109 4.652 -13.219 1 94.81 495 PRO A C 1
ATOM 3876 O O . PRO A 1 495 ? 18.938 4.945 -12.961 1 94.81 495 PRO A O 1
ATOM 3879 N N . ASN A 1 496 ? 20.484 3.629 -13.945 1 94.31 496 ASN A N 1
ATOM 3880 C CA . ASN A 1 496 ? 19.484 2.639 -14.336 1 94.31 496 ASN A CA 1
ATOM 3881 C C . ASN A 1 496 ? 19.266 1.606 -13.234 1 94.31 496 ASN A C 1
ATOM 3883 O O . ASN A 1 496 ? 19.922 1.65 -12.195 1 94.31 496 ASN A O 1
ATOM 3887 N N . MET A 1 497 ? 18.406 0.672 -13.453 1 95.75 497 MET A N 1
ATOM 3888 C CA . MET A 1 497 ? 17.969 -0.271 -12.43 1 95.75 497 MET A CA 1
ATOM 3889 C C . MET A 1 497 ? 19.125 -1.139 -11.953 1 95.75 497 MET A C 1
ATOM 3891 O O . MET A 1 497 ? 19.281 -1.377 -10.758 1 95.75 497 MET A O 1
ATOM 3895 N N . GLN A 1 498 ? 19.906 -1.64 -12.82 1 96.19 498 GLN A N 1
ATOM 3896 C CA . GLN A 1 498 ? 21.031 -2.508 -12.484 1 96.19 498 GLN A CA 1
ATOM 3897 C C . GLN A 1 498 ? 22.078 -1.755 -11.68 1 96.19 498 GLN A C 1
ATOM 3899 O O . GLN A 1 498 ? 22.656 -2.303 -10.734 1 96.19 498 GLN A O 1
ATOM 3904 N N . GLU A 1 499 ? 22.312 -0.528 -12.086 1 97.19 499 GLU A N 1
ATOM 3905 C CA . GLU A 1 499 ? 23.281 0.304 -11.367 1 97.19 499 GLU A CA 1
ATOM 3906 C C . GLU A 1 499 ? 22.828 0.555 -9.93 1 97.19 499 GLU A C 1
ATOM 3908 O O . GLU A 1 499 ? 23.641 0.536 -9.008 1 97.19 499 GLU A O 1
ATOM 3913 N N . ILE A 1 500 ? 21.578 0.834 -9.766 1 98.38 500 ILE A N 1
ATOM 3914 C CA . ILE A 1 500 ? 21.031 1.069 -8.43 1 98.38 500 ILE A CA 1
ATOM 3915 C C . ILE A 1 500 ? 21.156 -0.205 -7.594 1 98.38 500 ILE A C 1
ATOM 3917 O O . ILE A 1 500 ? 21.516 -0.154 -6.418 1 98.38 500 ILE A O 1
ATOM 3921 N N . LYS A 1 501 ? 20.797 -1.329 -8.188 1 98.25 501 LYS A N 1
ATOM 3922 C CA . LYS A 1 501 ? 20.891 -2.617 -7.504 1 98.25 501 LYS A CA 1
ATOM 3923 C C . LYS A 1 501 ? 22.328 -2.873 -7.027 1 98.25 501 LYS A C 1
ATOM 3925 O O . LYS A 1 501 ? 22.531 -3.318 -5.895 1 98.25 501 LYS A O 1
ATOM 3930 N N . GLU A 1 502 ? 23.281 -2.631 -7.859 1 98 502 GLU A N 1
ATOM 3931 C CA . GLU A 1 502 ? 24.688 -2.781 -7.5 1 98 502 GLU A CA 1
ATOM 3932 C C . GLU A 1 502 ? 25.078 -1.82 -6.379 1 98 502 GLU A C 1
ATOM 3934 O O . GLU A 1 502 ? 25.875 -2.168 -5.504 1 98 502 GLU A O 1
ATOM 3939 N N . GLN A 1 503 ? 24.531 -0.628 -6.477 1 98.06 503 GLN A N 1
ATOM 3940 C CA . GLN A 1 503 ? 24.797 0.35 -5.426 1 98.06 503 GLN A CA 1
ATOM 3941 C C . GLN A 1 503 ? 24.281 -0.148 -4.078 1 98.06 503 GLN A C 1
ATOM 3943 O O . GLN A 1 503 ? 24.922 0.092 -3.045 1 98.06 503 GLN A O 1
ATOM 3948 N N . VAL A 1 504 ? 23.094 -0.792 -4.039 1 98.56 504 VAL A N 1
ATOM 3949 C CA . VAL A 1 504 ? 22.562 -1.348 -2.801 1 98.56 504 VAL A CA 1
ATOM 3950 C C . VAL A 1 504 ? 23.531 -2.375 -2.229 1 98.56 504 VAL A C 1
ATOM 3952 O O . VAL A 1 504 ? 23.859 -2.34 -1.037 1 98.56 504 VAL A O 1
ATOM 3955 N N . VAL A 1 505 ? 24.047 -3.248 -3.068 1 97.44 505 VAL A N 1
ATOM 3956 C CA . VAL A 1 505 ? 24.969 -4.297 -2.648 1 97.44 505 VAL A CA 1
ATOM 3957 C C . VAL A 1 505 ? 26.25 -3.67 -2.08 1 97.44 505 VAL A C 1
ATOM 3959 O O . VAL A 1 505 ? 26.703 -4.043 -0.995 1 97.44 505 VAL A O 1
ATOM 3962 N N . ASN A 1 506 ? 26.766 -2.721 -2.803 1 97 506 ASN A N 1
ATOM 3963 C CA . ASN A 1 506 ? 28 -2.064 -2.391 1 97 506 ASN A CA 1
ATOM 3964 C C . ASN A 1 506 ? 27.828 -1.29 -1.089 1 97 506 ASN A C 1
ATOM 3966 O O . ASN A 1 506 ? 28.719 -1.277 -0.237 1 97 506 ASN A O 1
ATOM 3970 N N . SER A 1 507 ? 26.688 -0.676 -1.001 1 97.25 507 SER A N 1
ATOM 3971 C CA . SER A 1 507 ? 26.422 0.147 0.172 1 97.25 507 SER A CA 1
ATOM 3972 C C . SER A 1 507 ? 26.219 -0.711 1.417 1 97.25 507 SER A C 1
ATOM 3974 O O . SER A 1 507 ? 26.547 -0.285 2.527 1 97.25 507 SER A O 1
ATOM 3976 N N . LEU A 1 508 ? 25.688 -1.874 1.285 1 97.25 508 LEU A N 1
ATOM 3977 C CA . LEU A 1 508 ? 25.484 -2.775 2.414 1 97.25 508 LEU A CA 1
ATOM 3978 C C . LEU A 1 508 ? 26.797 -3.426 2.834 1 97.25 508 LEU A C 1
ATOM 3980 O O . LEU A 1 508 ? 27 -3.711 4.016 1 97.25 508 LEU A O 1
ATOM 3984 N N . LYS A 1 509 ? 27.703 -3.619 1.935 1 95.5 509 LYS A N 1
ATOM 3985 C CA . LYS A 1 509 ? 28.969 -4.281 2.182 1 95.5 509 LYS A CA 1
ATOM 3986 C C . LYS A 1 509 ? 29.859 -3.441 3.096 1 95.5 509 LYS A C 1
ATOM 3988 O O . LYS A 1 509 ? 30.719 -3.979 3.801 1 95.5 509 LYS A O 1
ATOM 3993 N N . ILE A 1 510 ? 29.672 -2.18 3.057 1 95.62 510 ILE A N 1
ATOM 3994 C CA . ILE A 1 510 ? 30.562 -1.297 3.809 1 95.62 510 ILE A CA 1
ATOM 3995 C C . ILE A 1 510 ? 30.125 -1.24 5.27 1 95.62 510 ILE A C 1
ATOM 3997 O O . ILE A 1 510 ? 30.828 -0.691 6.117 1 95.62 510 ILE A O 1
ATOM 4001 N N . LEU A 1 511 ? 28.969 -1.767 5.617 1 96.81 511 LEU A N 1
ATOM 4002 C CA . LEU A 1 511 ? 28.484 -1.788 6.992 1 96.81 511 LEU A CA 1
ATOM 4003 C C . LEU A 1 511 ? 29.047 -2.984 7.75 1 96.81 511 LEU A C 1
ATOM 4005 O O . LEU A 1 511 ? 29.172 -4.078 7.191 1 96.81 511 LEU A O 1
ATOM 4009 N N . ARG A 1 512 ? 29.391 -2.762 8.914 1 95.06 512 ARG A N 1
ATOM 4010 C CA . ARG A 1 512 ? 29.797 -3.869 9.773 1 95.06 512 ARG A CA 1
ATOM 4011 C C . ARG A 1 512 ? 28.672 -4.895 9.906 1 95.06 512 ARG A C 1
ATOM 4013 O O . ARG A 1 512 ? 27.5 -4.535 9.977 1 95.06 512 ARG A O 1
ATOM 4020 N N . PRO A 1 513 ? 29 -6.137 10.078 1 93.62 513 PRO A N 1
ATOM 4021 C CA . PRO A 1 513 ? 28 -7.203 10.148 1 93.62 513 PRO A CA 1
ATOM 4022 C C . PRO A 1 513 ? 27.047 -7.039 11.336 1 93.62 513 PRO A C 1
ATOM 4024 O O . PRO A 1 513 ? 25.875 -7.445 11.258 1 93.62 513 PRO A O 1
ATOM 4027 N N . ASP A 1 514 ? 27.5 -6.473 12.406 1 94.75 514 ASP A N 1
ATOM 4028 C CA . ASP A 1 514 ? 26.656 -6.34 13.594 1 94.75 514 ASP A CA 1
ATOM 4029 C C . ASP A 1 514 ? 25.547 -5.309 13.367 1 94.75 514 ASP A C 1
ATOM 4031 O O . ASP A 1 514 ? 24.547 -5.305 14.078 1 94.75 514 ASP A O 1
ATOM 4035 N N . ILE A 1 515 ? 25.734 -4.469 12.383 1 96.06 515 ILE A N 1
ATOM 4036 C CA . ILE A 1 515 ? 24.734 -3.471 12.047 1 96.06 515 ILE A CA 1
ATOM 4037 C C . ILE A 1 515 ? 23.672 -4.098 11.141 1 96.06 515 ILE A C 1
ATOM 4039 O O . ILE A 1 515 ? 22.484 -3.742 11.227 1 96.06 515 ILE A O 1
ATOM 4043 N N . ARG A 1 516 ? 24.047 -5.094 10.383 1 94.94 516 ARG A N 1
ATOM 4044 C CA . ARG A 1 516 ? 23.188 -5.672 9.359 1 94.94 516 ARG A CA 1
ATOM 4045 C C . ARG A 1 516 ? 22.422 -6.883 9.898 1 94.94 516 ARG A C 1
ATOM 4047 O O . ARG A 1 516 ? 21.469 -7.355 9.266 1 94.94 516 ARG A O 1
ATOM 4054 N N . ARG A 1 517 ? 22.781 -7.293 11.031 1 91.81 517 ARG A N 1
ATOM 4055 C CA . ARG A 1 517 ? 22.219 -8.547 11.5 1 91.81 517 ARG A CA 1
ATOM 4056 C C . ARG A 1 517 ? 20.734 -8.383 11.859 1 91.81 517 ARG A C 1
ATOM 4058 O O . ARG A 1 517 ? 20.281 -7.27 12.117 1 91.81 517 ARG A O 1
ATOM 4065 N N . THR A 1 518 ? 19.984 -9.492 11.859 1 87.88 518 THR A N 1
ATOM 4066 C CA . THR A 1 518 ? 18.547 -9.484 12.023 1 87.88 518 THR A CA 1
ATOM 4067 C C . THR A 1 518 ? 18.172 -9.344 13.492 1 87.88 518 THR A C 1
ATOM 4069 O O . THR A 1 518 ? 17.188 -8.664 13.828 1 87.88 518 THR A O 1
ATOM 4072 N N . LEU A 1 519 ? 18.938 -9.961 14.289 1 88.38 519 LEU A N 1
ATOM 4073 C CA . LEU A 1 519 ? 18.609 -9.984 15.711 1 88.38 519 LEU A CA 1
ATOM 4074 C C . LEU A 1 519 ? 19.453 -8.984 16.484 1 88.38 519 LEU A C 1
ATOM 4076 O O . LEU A 1 519 ? 20.688 -9.07 16.484 1 88.38 519 LEU A O 1
ATOM 4080 N N . ASN A 1 520 ? 18.922 -8.031 17.094 1 90.75 520 ASN A N 1
ATOM 4081 C CA . ASN A 1 520 ? 19.547 -7.031 17.953 1 90.75 520 ASN A CA 1
ATOM 4082 C C . ASN A 1 520 ? 20.719 -6.348 17.25 1 90.75 520 ASN A C 1
ATOM 4084 O O . ASN A 1 520 ? 21.828 -6.336 17.781 1 90.75 520 ASN A O 1
ATOM 4088 N N . PRO A 1 521 ? 20.406 -5.82 16.188 1 94.62 521 PRO A N 1
ATOM 4089 C CA . PRO A 1 521 ? 21.484 -5.133 15.484 1 94.62 521 PRO A CA 1
ATOM 4090 C C . PRO A 1 521 ? 22.016 -3.922 16.25 1 94.62 521 PRO A C 1
ATOM 4092 O O . PRO A 1 521 ? 21.281 -3.316 17.031 1 94.62 521 PRO A O 1
ATOM 4095 N N . THR A 1 522 ? 23.297 -3.605 16 1 95.44 522 THR A N 1
ATOM 4096 C CA . THR A 1 522 ? 23.922 -2.451 16.625 1 95.44 522 THR A CA 1
ATOM 4097 C C . THR A 1 522 ? 23.562 -1.166 15.891 1 95.44 522 THR A C 1
ATOM 4099 O O . THR A 1 522 ? 23.672 -1.091 14.664 1 95.44 522 THR A O 1
ATOM 4102 N N . PRO A 1 523 ? 23.172 -0.18 16.578 1 94.44 523 PRO A N 1
ATOM 4103 C CA . PRO A 1 523 ? 22.812 1.087 15.938 1 94.44 523 PRO A CA 1
ATOM 4104 C C . PRO A 1 523 ? 24.016 1.765 15.281 1 94.44 523 PRO A C 1
ATOM 4106 O O . PRO A 1 523 ? 25.125 1.755 15.844 1 94.44 523 PRO A O 1
ATOM 4109 N N . TYR A 1 524 ? 23.812 2.207 14.109 1 95.62 524 TYR A N 1
ATOM 4110 C CA . TYR A 1 524 ? 24.812 3.008 13.422 1 95.62 524 TYR A CA 1
ATOM 4111 C C . TYR A 1 524 ? 24.906 4.406 14.023 1 95.62 524 TYR A C 1
ATOM 4113 O O . TYR A 1 524 ? 23.906 4.949 14.5 1 95.62 524 TYR A O 1
ATOM 4121 N N . LYS A 1 525 ? 26.047 5.051 13.969 1 93.62 525 LYS A N 1
ATOM 4122 C CA . LYS A 1 525 ? 26.266 6.336 14.625 1 93.62 525 LYS A CA 1
ATOM 4123 C C . LYS A 1 525 ? 26.031 7.492 13.656 1 93.62 525 LYS A C 1
ATOM 4125 O O . LYS A 1 525 ? 26.609 7.52 12.57 1 93.62 525 LYS A O 1
ATOM 4130 N N . VAL A 1 526 ? 25.188 8.32 14.062 1 95.56 526 VAL A N 1
ATOM 4131 C CA . VAL A 1 526 ? 24.969 9.594 13.383 1 95.56 526 VAL A CA 1
ATOM 4132 C C . VAL A 1 526 ? 25.328 10.75 14.32 1 95.56 526 VAL A C 1
ATOM 4134 O O . VAL A 1 526 ? 24.875 10.797 15.469 1 95.56 526 VAL A O 1
ATOM 4137 N N . SER A 1 527 ? 26.156 11.68 13.797 1 95.31 527 SER A N 1
ATOM 4138 C CA . SER A 1 527 ? 26.688 12.75 14.648 1 95.31 527 SER A CA 1
ATOM 4139 C C . SER A 1 527 ? 26.562 14.109 13.961 1 95.31 527 SER A C 1
ATOM 4141 O O . SER A 1 527 ? 26.219 14.188 12.781 1 95.31 527 SER A O 1
ATOM 4143 N N . VAL A 1 528 ? 26.75 15.125 14.758 1 94.12 528 VAL A N 1
ATOM 4144 C CA . VAL A 1 528 ? 26.797 16.5 14.273 1 94.12 528 VAL A CA 1
ATOM 4145 C C . VAL A 1 528 ? 28.156 17.109 14.578 1 94.12 528 VAL A C 1
ATOM 4147 O O . VAL A 1 528 ? 28.875 16.641 15.453 1 94.12 528 VAL A O 1
ATOM 4150 N N . SER A 1 529 ? 28.484 18.094 13.789 1 91.94 529 SER A N 1
ATOM 4151 C CA . SER A 1 529 ? 29.734 18.797 14.031 1 91.94 529 SER A CA 1
ATOM 4152 C C . SER A 1 529 ? 29.672 19.625 15.312 1 91.94 529 SER A C 1
ATOM 4154 O O . SER A 1 529 ? 28.609 19.781 15.898 1 91.94 529 SER A O 1
ATOM 4156 N N . ASP A 1 530 ? 30.828 20.141 15.719 1 82.19 530 ASP A N 1
ATOM 4157 C CA . ASP A 1 530 ? 30.953 20.906 16.953 1 82.19 530 ASP A CA 1
ATOM 4158 C C . ASP A 1 530 ? 30.234 22.25 16.844 1 82.19 530 ASP A C 1
ATOM 4160 O O . ASP A 1 530 ? 29.875 22.859 17.844 1 82.19 530 ASP A O 1
ATOM 4164 N N . ASN A 1 531 ? 29.969 22.688 15.711 1 78.06 531 ASN A N 1
ATOM 4165 C CA . ASN A 1 531 ? 29.391 24 15.492 1 78.06 531 ASN A CA 1
ATOM 4166 C C . ASN A 1 531 ? 27.891 24 15.727 1 78.06 531 ASN A C 1
ATOM 4168 O O . ASN A 1 531 ? 27.266 25.062 15.805 1 78.06 531 ASN A O 1
ATOM 4172 N N . PHE A 1 532 ? 27.25 22.875 15.82 1 75.19 532 PHE A N 1
ATOM 4173 C CA . PHE A 1 532 ? 25.812 22.828 16.062 1 75.19 532 PHE A CA 1
ATOM 4174 C C . PHE A 1 532 ? 25.5 23.203 17.5 1 75.19 532 PHE A C 1
ATOM 4176 O O . PHE A 1 532 ? 24.391 23.656 17.812 1 75.19 532 PHE A O 1
ATOM 4183 N N . GLU A 1 533 ? 26.422 22.938 18.438 1 58.16 533 GLU A N 1
ATOM 4184 C CA . GLU A 1 533 ? 26.203 23.297 19.828 1 58.16 533 GLU A CA 1
ATOM 4185 C C . GLU A 1 533 ? 26.094 24.812 20.016 1 58.16 533 GLU A C 1
ATOM 4187 O O . GLU A 1 533 ? 25.25 25.281 20.781 1 58.16 533 GLU A O 1
ATOM 4192 N N . ASP A 1 534 ? 26.938 25.5 19.281 1 51.91 534 ASP A N 1
ATOM 4193 C CA . ASP A 1 534 ? 26.906 26.938 19.438 1 51.91 534 ASP A CA 1
ATOM 4194 C C . ASP A 1 534 ? 25.625 27.531 18.844 1 51.91 534 ASP A C 1
ATOM 4196 O O . ASP A 1 534 ? 25.078 28.484 19.391 1 51.91 534 ASP A O 1
ATOM 4200 N N . GLU A 1 535 ? 25.156 26.906 17.922 1 51.81 535 GLU A N 1
ATOM 4201 C CA . GLU A 1 535 ? 23.953 27.391 17.266 1 51.81 535 GLU A CA 1
ATOM 4202 C C . GLU A 1 535 ? 22.703 27.062 18.062 1 51.81 535 GLU A C 1
ATOM 4204 O O . GLU A 1 535 ? 21.766 27.859 18.141 1 51.81 535 GLU A O 1
ATOM 4209 N N . ASP A 1 536 ? 22.688 25.938 18.672 1 51.5 536 ASP A N 1
ATOM 4210 C CA . ASP A 1 536 ? 21.562 25.531 19.5 1 51.5 536 ASP A CA 1
ATOM 4211 C C . ASP A 1 536 ? 21.438 26.422 20.75 1 51.5 536 ASP A C 1
ATOM 4213 O O . ASP A 1 536 ? 20.328 26.781 21.156 1 51.5 536 ASP A O 1
ATOM 4217 N N . GLU A 1 537 ? 22.625 26.781 21.297 1 44.25 537 GLU A N 1
ATOM 4218 C CA . GLU A 1 537 ? 22.625 27.656 22.453 1 44.25 537 GLU A CA 1
ATOM 4219 C C . GLU A 1 537 ? 22.125 29.062 22.094 1 44.25 537 GLU A C 1
ATOM 4221 O O . GLU A 1 537 ? 21.375 29.672 22.844 1 44.25 537 GLU A O 1
ATOM 4226 N N . ASP A 1 538 ? 22.562 29.469 21.016 1 41.75 538 ASP A N 1
ATOM 4227 C CA . ASP A 1 538 ? 22.125 30.797 20.578 1 41.75 538 ASP A CA 1
ATOM 4228 C C . ASP A 1 538 ? 20.625 30.797 20.281 1 41.75 538 ASP A C 1
ATOM 4230 O O . ASP A 1 538 ? 19.906 31.734 20.641 1 41.75 538 ASP A O 1
ATOM 4234 N N . HIS A 1 539 ? 20.234 29.719 19.719 1 47.5 539 HIS A N 1
ATOM 4235 C CA . HIS A 1 539 ? 18.812 29.656 19.359 1 47.5 539 HIS A CA 1
ATOM 4236 C C . HIS A 1 539 ? 17.953 29.266 20.562 1 47.5 539 HIS A C 1
ATOM 4238 O O . HIS A 1 539 ? 16.828 29.734 20.703 1 47.5 539 HIS A O 1
ATOM 4244 N N . ALA A 1 540 ? 18.531 28.422 21.438 1 42.5 540 ALA A N 1
ATOM 4245 C CA . ALA A 1 540 ? 17.859 28.125 22.703 1 42.5 540 ALA A CA 1
ATOM 4246 C C . ALA A 1 540 ? 17.812 29.359 23.594 1 42.5 540 ALA A C 1
ATOM 4248 O O . ALA A 1 540 ? 16.812 29.609 24.281 1 42.5 540 ALA A O 1
ATOM 4249 N N . ASP A 1 541 ? 18.938 30.078 23.641 1 39.03 541 ASP A N 1
ATOM 4250 C CA . ASP A 1 541 ? 18.984 31.328 24.406 1 39.03 541 ASP A CA 1
ATOM 4251 C C . ASP A 1 541 ? 18 32.344 23.844 1 39.03 541 ASP A C 1
ATOM 4253 O O . ASP A 1 541 ? 17.359 33.062 24.594 1 39.03 541 ASP A O 1
ATOM 4257 N N . GLU A 1 542 ? 18.047 32.406 22.609 1 36.88 542 GLU A N 1
ATOM 4258 C CA . GLU A 1 542 ? 17.047 33.312 22.062 1 36.88 542 GLU A CA 1
ATOM 4259 C C . GLU A 1 542 ? 15.625 32.875 22.406 1 36.88 542 GLU A C 1
ATOM 4261 O O . GLU A 1 542 ? 14.75 33.688 22.688 1 36.88 542 GLU A O 1
ATOM 4266 N N . GLN A 1 543 ? 15.508 31.562 22.391 1 35.59 543 GLN A N 1
ATOM 4267 C CA . GLN A 1 543 ? 14.203 31.031 22.797 1 35.59 543 GLN A CA 1
ATOM 4268 C C . GLN A 1 543 ? 14.109 30.891 24.312 1 35.59 543 GLN A C 1
ATOM 4270 O O . GLN A 1 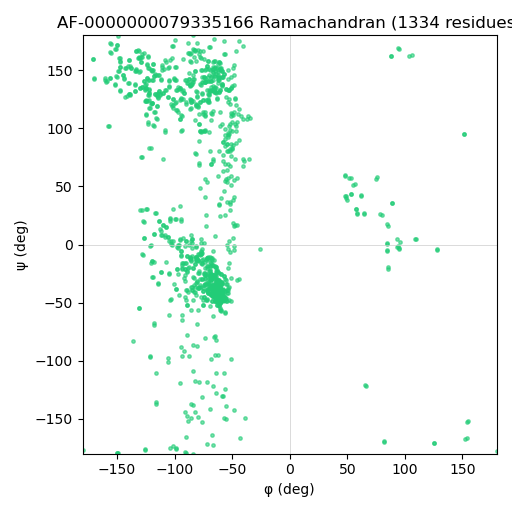543 ? 13.039 31.094 24.891 1 35.59 543 GLN A O 1
ATOM 4275 N N . THR A 1 544 ? 15.203 30.516 25.031 1 32.28 544 THR A N 1
ATOM 4276 C CA . THR A 1 544 ? 15.195 30.453 26.484 1 32.28 544 THR A CA 1
ATOM 4277 C C . THR A 1 544 ? 15.219 31.859 27.094 1 32.28 544 THR A C 1
ATOM 4279 O O . THR A 1 544 ? 15.07 32.031 28.297 1 32.28 544 THR A O 1
ATOM 4282 N N . GLY A 1 545 ? 15.75 32.875 26.344 1 29.41 545 GLY A N 1
ATOM 4283 C CA . GLY A 1 545 ? 15.633 34.156 27.016 1 29.41 545 GLY A CA 1
ATOM 4284 C C . GLY A 1 545 ? 14.266 34.406 27.625 1 29.41 545 GLY A C 1
ATOM 4285 O O . GLY A 1 545 ? 14.055 35.375 28.344 1 29.41 545 GLY A O 1
ATOM 4286 N N . LEU A 1 546 ? 13.273 33.844 27 1 28.27 546 LEU A N 1
ATOM 4287 C CA . LEU A 1 546 ? 11.977 34.156 27.594 1 28.27 546 LEU A CA 1
ATOM 4288 C C . LEU A 1 546 ? 11.766 33.375 28.891 1 28.27 546 LEU A C 1
ATOM 4290 O O . LEU A 1 546 ? 10.688 33.438 29.484 1 28.27 546 LEU A O 1
ATOM 4294 N N . LEU A 1 547 ? 12.539 32.375 29.234 1 26.34 547 LEU A N 1
ATOM 4295 C CA . LEU A 1 547 ? 12.234 31.797 30.547 1 26.34 547 LEU A CA 1
ATOM 4296 C C . LEU A 1 547 ? 12.805 32.656 31.672 1 26.34 547 LEU A C 1
ATOM 4298 O O . LEU A 1 547 ? 14.023 32.781 31.812 1 26.34 547 LEU A O 1
ATOM 4302 N N . GLY A 1 548 ? 12.273 33.938 31.938 1 22.09 548 GLY A N 1
ATOM 4303 C CA . GLY A 1 548 ? 12.555 34.812 33.062 1 22.09 548 GLY A CA 1
ATOM 4304 C C . GLY A 1 548 ? 12.648 34.062 34.375 1 22.09 548 GLY A C 1
ATOM 4305 O O . GLY A 1 548 ? 11.797 33.219 34.688 1 22.09 548 GLY A O 1
ATOM 4306 N N . CYS A 1 549 ? 13.766 33.906 34.938 1 21.67 549 CYS A N 1
ATOM 4307 C CA . CYS A 1 549 ? 14.086 33.562 36.344 1 21.67 549 CYS A CA 1
ATOM 4308 C C . CYS A 1 549 ? 13.383 34.531 37.312 1 21.67 549 CYS A C 1
ATOM 4310 O O . CYS A 1 549 ? 13.711 35.688 37.375 1 21.67 549 CYS A O 1
ATOM 4312 N N . SER A 1 550 ? 12.055 34.594 37.531 1 20.67 550 SER A N 1
ATOM 4313 C CA . SER A 1 550 ? 11.438 35.375 38.594 1 20.67 550 SER A CA 1
ATOM 4314 C C . SER A 1 550 ? 12.148 35.156 39.938 1 20.67 550 SER A C 1
ATOM 4316 O O . SER A 1 550 ? 12.312 34.031 40.375 1 20.67 550 SER A O 1
ATOM 4318 N N . SER A 1 551 ? 13.008 36.094 40.375 1 19.33 551 SER A N 1
ATOM 4319 C CA . SER A 1 551 ? 13.625 36.344 41.688 1 19.33 551 SER A CA 1
ATOM 4320 C C . SER A 1 551 ? 12.578 36.438 42.781 1 19.33 551 SER A C 1
ATOM 4322 O O . SER A 1 551 ? 11.625 37.219 42.656 1 19.33 551 SER A O 1
ATOM 4324 N N . TYR A 1 552 ? 12.172 35.375 43.594 1 19.8 552 TYR A N 1
ATOM 4325 C CA . TYR A 1 552 ? 11.422 35.375 44.844 1 19.8 552 TYR A CA 1
ATOM 4326 C C . TYR A 1 552 ? 11.977 36.438 45.812 1 19.8 552 TYR A C 1
ATOM 4328 O O . TYR A 1 552 ? 13.141 36.375 46.219 1 19.8 552 TYR A O 1
ATOM 4336 N N . ALA A 1 553 ? 11.523 37.688 45.75 1 18.81 553 ALA A N 1
ATOM 4337 C CA . ALA A 1 553 ? 11.703 38.719 46.75 1 18.81 553 ALA A CA 1
ATOM 4338 C C . ALA A 1 553 ? 11.359 38.219 48.156 1 18.81 553 ALA A C 1
ATOM 4340 O O . ALA A 1 553 ? 10.555 37.281 48.312 1 18.81 553 ALA A O 1
ATOM 4341 N N . GLY A 1 554 ? 12.031 38.656 49.25 1 19.08 554 GLY A N 1
ATOM 4342 C CA . GLY A 1 554 ? 12.25 38.531 50.688 1 19.08 554 GLY A CA 1
ATOM 4343 C C . GLY A 1 554 ? 11.016 38.844 51.5 1 19.08 554 GLY A C 1
ATOM 4344 O O . GLY A 1 554 ? 10.711 40.031 51.75 1 19.08 554 GLY A O 1
ATOM 4345 N N . VAL A 1 555 ? 9.797 38.188 51.406 1 19.17 555 VAL A N 1
ATOM 4346 C CA . VAL A 1 555 ? 8.703 38.5 52.312 1 19.17 555 VAL A CA 1
ATOM 4347 C C . VAL A 1 555 ? 9.172 38.406 53.75 1 19.17 555 VAL A C 1
ATOM 4349 O O . VAL A 1 555 ? 9.969 37.531 54.094 1 19.17 555 VAL A O 1
ATOM 4352 N N . SER A 1 556 ? 8.992 39.469 54.531 1 18.95 556 SER A N 1
ATOM 4353 C CA . SER A 1 556 ? 9.133 39.875 55.906 1 18.95 556 SER A CA 1
ATOM 4354 C C . SER A 1 556 ? 8.484 38.875 56.844 1 18.95 556 SER A C 1
ATOM 4356 O O . SER A 1 556 ? 7.609 38.094 56.438 1 18.95 556 SER A O 1
ATOM 4358 N N . ASP A 1 557 ? 8.883 38.656 58.125 1 19.61 557 ASP A N 1
ATOM 4359 C CA . ASP A 1 557 ? 8.914 37.781 59.281 1 19.61 557 ASP A CA 1
ATOM 4360 C C . ASP A 1 557 ? 7.535 37.656 59.938 1 19.61 557 ASP A C 1
ATOM 4362 O O . ASP A 1 557 ? 7.375 37 60.969 1 19.61 557 ASP A O 1
ATOM 4366 N N . ASP A 1 558 ? 6.605 38.562 59.781 1 18.89 558 ASP A N 1
ATOM 4367 C CA . ASP A 1 558 ? 5.879 38.719 61.031 1 18.89 558 ASP A CA 1
ATOM 4368 C C . ASP A 1 558 ? 5.141 37.438 61.406 1 18.89 558 ASP A C 1
ATOM 4370 O O . ASP A 1 558 ? 5.32 36.906 62.531 1 18.89 558 ASP A O 1
ATOM 4374 N N . ALA A 1 559 ? 3.777 37.562 61.688 1 20.09 559 ALA A N 1
ATOM 4375 C CA . ALA A 1 559 ? 2.941 37.219 62.812 1 20.09 559 ALA A CA 1
ATOM 4376 C C . ALA A 1 559 ? 2.598 35.719 62.812 1 20.09 559 ALA A C 1
ATOM 4378 O O . ALA A 1 559 ? 2.779 35.031 61.781 1 20.09 559 ALA A O 1
ATOM 4379 N N . ASP A 1 560 ? 1.449 35.25 63.281 1 19.66 560 ASP A N 1
ATOM 4380 C CA . ASP A 1 560 ? 0.919 34.281 64.25 1 19.66 560 ASP A CA 1
ATOM 4381 C C . ASP A 1 560 ? 0.65 32.938 63.562 1 19.66 560 ASP A C 1
ATOM 4383 O O . ASP A 1 560 ? 1.087 31.891 64.062 1 19.66 560 ASP A O 1
ATOM 4387 N N . GLY A 1 561 ? -0.64 32.688 63.125 1 20.55 561 GLY A N 1
ATOM 4388 C CA . GLY A 1 561 ? -1.402 31.469 63.406 1 20.55 561 GLY A CA 1
ATOM 4389 C C . GLY A 1 561 ? -1.016 30.297 62.531 1 20.55 561 GLY A C 1
ATOM 4390 O O . GLY A 1 561 ? -0.361 30.484 61.5 1 20.55 561 GLY A O 1
ATOM 4391 N N . GLU A 1 562 ? -1.35 28.922 62.781 1 18.95 562 GLU A N 1
ATOM 4392 C CA . GLU A 1 562 ? -0.972 27.516 62.688 1 18.95 562 GLU A CA 1
ATOM 4393 C C . GLU A 1 562 ? -1.193 26.984 61.25 1 18.95 562 GLU A C 1
ATOM 4395 O O . GLU A 1 562 ? -0.73 25.906 60.906 1 18.95 562 GLU A O 1
ATOM 4400 N N . THR A 1 563 ? -2.166 27.5 60.438 1 20.17 563 THR A N 1
ATOM 4401 C CA . THR A 1 563 ? -2.852 26.562 59.562 1 20.17 563 THR A CA 1
ATOM 4402 C C . THR A 1 563 ? -1.905 26.047 58.5 1 20.17 563 THR A C 1
ATOM 4404 O O . THR A 1 563 ? -1.235 26.828 57.812 1 20.17 563 THR A O 1
ATOM 4407 N N . GLY A 1 564 ? -1.369 24.734 58.5 1 18.73 564 GLY A N 1
ATOM 4408 C CA . GLY A 1 564 ? -0.328 23.906 57.906 1 18.73 564 GLY A CA 1
ATOM 4409 C C . GLY A 1 564 ? -0.458 23.781 56.406 1 18.73 564 GLY A C 1
ATOM 4410 O O . GLY A 1 564 ? -1.404 23.156 55.906 1 18.73 564 GLY A O 1
ATOM 4411 N N . CYS A 1 565 ? 0.007 24.797 55.469 1 17.84 565 CYS A N 1
ATOM 4412 C CA . CYS A 1 565 ? -0.002 24.891 54.031 1 17.84 565 CYS A CA 1
ATOM 4413 C C . CYS A 1 565 ? 0.908 23.844 53.406 1 17.84 565 CYS A C 1
ATOM 4415 O O . CYS A 1 565 ? 2.129 23.906 53.562 1 17.84 565 CYS A O 1
ATOM 4417 N N . GLN A 1 566 ? 0.662 22.453 53.344 1 18.25 566 GLN A N 1
ATOM 4418 C CA . GLN A 1 566 ? 1.496 21.359 52.875 1 18.25 566 GLN A CA 1
ATOM 4419 C C . GLN A 1 566 ? 1.862 21.531 51.375 1 18.25 566 GLN A C 1
ATOM 4421 O O . GLN A 1 566 ? 1.312 20.844 50.531 1 18.25 566 GLN A O 1
ATOM 4426 N N . ALA A 1 567 ? 1.905 22.688 50.656 1 19.58 567 ALA A N 1
ATOM 4427 C CA . ALA A 1 567 ? 1.906 22.844 49.219 1 19.58 567 ALA A CA 1
ATOM 4428 C C . ALA A 1 567 ? 3.279 22.531 48.625 1 19.58 567 ALA A C 1
ATOM 4430 O O . ALA A 1 567 ? 3.533 22.797 47.438 1 19.58 567 ALA A O 1
ATOM 4431 N N . GLY A 1 568 ? 4.398 22.047 49.344 1 18.97 568 GLY A N 1
ATOM 4432 C CA . GLY A 1 568 ? 5.758 22.359 48.906 1 18.97 568 GLY A CA 1
ATOM 4433 C C . GLY A 1 568 ? 6.117 21.766 47.562 1 18.97 568 GLY A C 1
ATOM 4434 O O . GLY A 1 568 ? 6.668 22.453 46.719 1 18.97 568 GLY A O 1
ATOM 4435 N N . GLU A 1 569 ? 6.469 20.438 47.375 1 20.33 569 GLU A N 1
ATOM 4436 C CA . GLU A 1 569 ? 7.707 19.844 46.875 1 20.33 569 GLU A CA 1
ATOM 4437 C C . GLU A 1 569 ? 7.691 19.75 45.344 1 20.33 569 GLU A C 1
ATOM 4439 O O . GLU A 1 569 ? 8.664 19.281 44.75 1 20.33 569 GLU A O 1
ATOM 4444 N N . THR A 1 570 ? 6.691 19.906 44.562 1 20.47 570 THR A N 1
ATOM 4445 C CA . THR A 1 570 ? 6.66 19.078 43.375 1 20.47 570 THR A CA 1
ATOM 4446 C C . THR A 1 570 ? 7.59 19.641 42.312 1 20.47 570 THR A C 1
ATOM 4448 O O . THR A 1 570 ? 7.914 18.969 41.312 1 20.47 570 THR A O 1
ATOM 4451 N N . TYR A 1 571 ? 7.996 20.969 42.25 1 19.91 571 TYR A N 1
ATOM 4452 C CA . TYR A 1 571 ? 8.25 21.531 40.906 1 19.91 571 TYR A CA 1
ATOM 4453 C C . TYR A 1 571 ? 9.672 21.219 40.469 1 19.91 571 TYR A C 1
ATOM 4455 O O . TYR A 1 571 ? 10.219 21.906 39.594 1 19.91 571 TYR A O 1
ATOM 4463 N N . ARG A 1 572 ? 10.57 20.453 41.031 1 19.97 572 ARG A N 1
ATOM 4464 C CA . ARG A 1 572 ? 12 20.625 40.844 1 19.97 572 ARG A CA 1
ATOM 4465 C C . ARG A 1 572 ? 12.406 20.156 39.438 1 19.97 572 ARG A C 1
ATOM 4467 O O . ARG A 1 572 ? 13.586 20.203 39.094 1 19.97 572 ARG A O 1
ATOM 4474 N N . LYS A 1 573 ? 11.766 19.266 38.75 1 23.3 573 LYS A N 1
ATOM 4475 C CA . LYS A 1 573 ? 12.625 18.453 37.906 1 23.3 573 LYS A CA 1
ATOM 4476 C C . LYS A 1 573 ? 13.25 19.297 36.781 1 23.3 573 LYS A C 1
ATOM 4478 O O . LYS A 1 573 ? 13.844 18.75 35.875 1 23.3 573 LYS A O 1
ATOM 4483 N N . THR A 1 574 ? 12.867 20.562 36.656 1 19.73 574 THR A N 1
ATOM 4484 C CA . THR A 1 574 ? 13.055 20.922 35.25 1 19.73 574 THR A CA 1
ATOM 4485 C C . THR A 1 574 ? 14.539 21.094 34.938 1 19.73 574 THR A C 1
ATOM 4487 O O . THR A 1 574 ? 15.023 20.562 33.938 1 19.73 574 THR A O 1
ATOM 4490 N N . CYS A 1 575 ? 15.258 22.297 35.25 1 20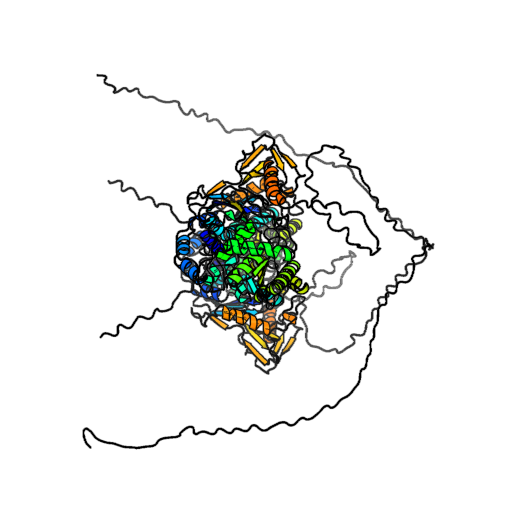.39 575 CYS A N 1
ATOM 4491 C CA . CYS A 1 575 ? 16.141 23.047 34.375 1 20.39 575 CYS A CA 1
ATOM 4492 C C . CYS A 1 575 ? 17.594 22.641 34.562 1 20.39 575 CYS A C 1
ATOM 4494 O O . CYS A 1 575 ? 18.375 23.359 35.188 1 20.39 575 CYS A O 1
ATOM 4496 N N . THR A 1 576 ? 18 21.453 35.125 1 21.39 576 THR A N 1
ATOM 4497 C CA . THR A 1 576 ? 19.359 21.312 35.594 1 21.39 576 THR A CA 1
ATOM 4498 C C . THR A 1 576 ? 20.375 21.5 34.469 1 21.39 576 THR A C 1
ATOM 4500 O O . THR A 1 576 ? 21.531 21.859 34.719 1 21.39 576 THR A O 1
ATOM 4503 N N . GLN A 1 577 ? 20.156 21.062 33.25 1 20.2 577 GLN A N 1
ATOM 4504 C CA . GLN A 1 577 ? 21.359 20.5 32.656 1 20.2 577 GLN A CA 1
ATOM 4505 C C . GLN A 1 577 ? 22.312 21.609 32.188 1 20.2 577 GLN A C 1
ATOM 4507 O O . GLN A 1 577 ? 23.266 21.344 31.469 1 20.2 577 GLN A O 1
ATOM 4512 N N . ILE A 1 578 ? 22.109 22.875 32.312 1 20.5 578 ILE A N 1
ATOM 4513 C CA . ILE A 1 578 ? 23.016 23.594 31.422 1 20.5 578 ILE A CA 1
ATOM 4514 C C . ILE A 1 578 ? 24.422 23.609 32 1 20.5 578 ILE A C 1
ATOM 4516 O O . ILE A 1 578 ? 25.281 24.359 31.547 1 20.5 578 ILE A O 1
ATOM 4520 N N . ALA A 1 579 ? 24.719 23.078 33.219 1 18.34 579 ALA A N 1
ATOM 4521 C CA . ALA A 1 579 ? 26 23.5 33.781 1 18.34 579 ALA A CA 1
ATOM 4522 C C . ALA A 1 579 ? 27.156 22.953 32.938 1 18.34 579 ALA A C 1
ATOM 4524 O O . ALA A 1 579 ? 27.219 21.75 32.656 1 18.34 579 ALA A O 1
ATOM 4525 N N . THR A 1 580 ? 28 23.781 32.25 1 19.17 580 THR A N 1
ATOM 4526 C CA . THR A 1 580 ? 29.141 23.625 31.375 1 19.17 580 THR A CA 1
ATOM 4527 C C . THR A 1 580 ? 30.25 22.828 32.062 1 19.17 580 THR A C 1
ATOM 4529 O O . THR A 1 580 ? 30.719 21.812 31.547 1 19.17 580 THR A O 1
ATOM 4532 N N . SER A 1 581 ? 31.469 23.484 32.438 1 17.66 581 SER A N 1
ATOM 4533 C CA . SER A 1 581 ? 32.906 23.266 32.188 1 17.66 581 SER A CA 1
ATOM 4534 C C . SER A 1 581 ? 33.531 22.406 33.25 1 17.66 581 SER A C 1
ATOM 4536 O O . SER A 1 581 ? 34.688 22 33.125 1 17.66 581 SER A O 1
ATOM 4538 N N . SER A 1 582 ? 33.344 22.547 34.562 1 17.97 582 SER A N 1
ATOM 4539 C CA . SER A 1 582 ? 34.469 22.297 35.469 1 17.97 582 SER A CA 1
ATOM 4540 C C . SER A 1 582 ? 34.906 20.844 35.438 1 17.97 582 SER A C 1
ATOM 4542 O O . SER A 1 582 ? 34.125 19.969 35.062 1 17.97 582 SER A O 1
ATOM 4544 N N . GLY A 1 583 ? 36.281 20.422 35.719 1 18.23 583 GLY A N 1
ATOM 4545 C CA . GLY A 1 583 ? 37.375 19.484 35.438 1 18.23 583 GLY A CA 1
ATOM 4546 C C . GLY A 1 583 ? 37.188 18.141 36.125 1 18.23 583 GLY A C 1
ATOM 4547 O O . GLY A 1 583 ? 37.844 17.172 35.781 1 18.23 583 GLY A O 1
ATOM 4548 N N . ILE A 1 584 ? 36.594 18.047 37.375 1 17.88 584 ILE A N 1
ATOM 4549 C CA . ILE A 1 584 ? 37.188 17.062 38.281 1 17.88 584 ILE A CA 1
ATOM 4550 C C . ILE A 1 584 ? 36.938 15.648 37.719 1 17.88 584 ILE A C 1
ATOM 4552 O O . ILE A 1 584 ? 35.844 15.344 37.25 1 17.88 584 ILE A O 1
ATOM 4556 N N . TYR A 1 585 ? 38 14.734 37.75 1 18.11 585 TYR A N 1
ATOM 4557 C CA . TYR A 1 585 ? 38.531 13.492 37.188 1 18.11 585 TYR A CA 1
ATOM 4558 C C . TYR A 1 585 ? 37.719 12.297 37.688 1 18.11 585 TYR A C 1
ATOM 4560 O O . TYR A 1 585 ? 37.469 11.359 36.906 1 18.11 585 TYR A O 1
ATOM 4568 N N . ARG A 1 586 ? 37.25 12.211 39 1 18.12 586 ARG A N 1
ATOM 4569 C CA . ARG A 1 586 ? 37.531 10.922 39.625 1 18.12 586 ARG A CA 1
ATOM 4570 C C . ARG A 1 586 ? 36.625 9.844 39.062 1 18.12 586 ARG A C 1
ATOM 4572 O O . ARG A 1 586 ? 35.375 9.984 39.125 1 18.12 586 ARG A O 1
ATOM 4579 N N . CYS A 1 587 ? 37 9.016 38.094 1 17.08 587 CYS A N 1
ATOM 4580 C CA . CYS A 1 587 ? 36.406 7.867 37.406 1 17.08 587 CYS A CA 1
ATOM 4581 C C . CYS A 1 587 ? 35.844 6.859 38.406 1 17.08 587 CYS A C 1
ATOM 4583 O O . CYS A 1 587 ? 35.5 5.734 38.062 1 17.08 587 CYS A O 1
ATOM 4585 N N . PHE A 1 588 ? 35.562 7.23 39.75 1 17.72 588 PHE A N 1
ATOM 4586 C CA . PHE A 1 588 ? 35.531 6.008 40.531 1 17.72 588 PHE A CA 1
ATOM 4587 C C . PHE A 1 588 ? 34.5 5.035 40.031 1 17.72 588 PHE A C 1
ATOM 4589 O O . PHE A 1 588 ? 33.344 5.418 39.812 1 17.72 588 PHE A O 1
ATOM 4596 N N . VAL A 1 589 ? 34.844 3.961 39.312 1 17.86 589 VAL A N 1
ATOM 4597 C CA . VAL A 1 589 ? 34.312 2.717 38.781 1 17.86 589 VAL A CA 1
ATOM 4598 C C . VAL A 1 589 ? 33.562 1.971 39.875 1 17.86 589 VAL A C 1
ATOM 4600 O O . VAL A 1 589 ? 32.906 0.968 39.625 1 17.86 589 VAL A O 1
ATOM 4603 N N . GLU A 1 590 ? 33.562 2.449 41.156 1 17.58 590 GLU A N 1
ATOM 4604 C CA . GLU A 1 590 ? 33.469 1.326 42.094 1 17.58 590 GLU A CA 1
ATOM 4605 C C . GLU A 1 590 ? 32.188 0.512 41.844 1 17.58 590 GLU A C 1
ATOM 4607 O O . GLU A 1 590 ? 31.203 1.031 41.281 1 17.58 590 GLU A O 1
ATOM 4612 N N . GLU A 1 591 ? 32.312 -0.872 42.031 1 19.08 591 GLU A N 1
ATOM 4613 C CA . GLU A 1 591 ? 31.688 -2.189 42 1 19.08 591 GLU A CA 1
ATOM 4614 C C . GLU A 1 591 ? 30.391 -2.217 42.812 1 19.08 591 GLU A C 1
ATOM 4616 O O . GLU A 1 591 ? 30.406 -2.447 44 1 19.08 591 GLU A O 1
ATOM 4621 N N . LEU A 1 592 ? 29.656 -1.103 42.938 1 17.45 592 LEU A N 1
ATOM 4622 C CA . LEU A 1 592 ? 28.703 -1.209 44.031 1 17.45 592 LEU A CA 1
ATOM 4623 C C . LEU A 1 592 ? 27.797 -2.42 43.844 1 17.45 592 LEU A C 1
ATOM 4625 O O . LEU A 1 592 ? 27.031 -2.486 42.875 1 17.45 592 LEU A O 1
ATOM 4629 N N . MET A 1 593 ? 28.312 -3.648 44.312 1 18.22 593 MET A N 1
ATOM 4630 C CA . MET A 1 593 ? 27.734 -4.98 44.5 1 18.22 593 MET A CA 1
ATOM 4631 C C . MET A 1 593 ? 26.422 -4.906 45.25 1 18.22 593 MET A C 1
ATOM 4633 O O . MET A 1 593 ? 26.406 -4.77 46.5 1 18.22 593 MET A O 1
ATOM 4637 N N . ILE A 1 594 ? 25.609 -4 45 1 17.61 594 ILE A N 1
ATOM 4638 C CA . ILE A 1 594 ? 24.516 -3.877 45.938 1 17.61 594 ILE A CA 1
ATOM 4639 C C . ILE A 1 594 ? 23.797 -5.223 46.094 1 17.61 594 ILE A C 1
ATOM 4641 O O . ILE A 1 594 ? 23.25 -5.746 45.125 1 17.61 594 ILE A O 1
ATOM 4645 N N . TRP A 1 595 ? 24.438 -6.062 46.938 1 17.81 595 TRP A N 1
ATOM 4646 C CA . TRP A 1 595 ? 24.031 -7.387 47.375 1 17.81 595 TRP A CA 1
ATOM 4647 C C . TRP A 1 595 ? 22.641 -7.352 48 1 17.81 595 TRP A C 1
ATOM 4649 O O . TRP A 1 595 ? 22.406 -6.66 49 1 17.81 595 TRP A O 1
ATOM 4659 N N . PHE A 1 596 ? 21.703 -6.867 47.25 1 17.94 596 PHE A N 1
ATOM 4660 C CA . PHE A 1 596 ? 20.438 -6.832 47.969 1 17.94 596 PHE A CA 1
ATOM 4661 C C . PHE A 1 596 ? 20.125 -8.195 48.594 1 17.94 596 PHE A C 1
ATOM 4663 O O . PHE A 1 596 ? 20.125 -9.211 47.875 1 17.94 596 PHE A O 1
ATOM 4670 N N . ASP A 1 597 ? 20.641 -8.359 49.75 1 18.48 597 ASP A N 1
ATOM 4671 C CA . ASP A 1 597 ? 20.469 -9.492 50.656 1 18.48 597 ASP A CA 1
ATOM 4672 C C . ASP A 1 597 ? 19 -9.773 50.938 1 18.48 597 ASP A C 1
ATOM 4674 O O . ASP A 1 597 ? 18.312 -8.969 51.562 1 18.48 597 ASP A O 1
ATOM 4678 N N . PHE A 1 598 ? 18.25 -9.93 49.781 1 18.73 598 PHE A N 1
ATOM 4679 C CA . PHE A 1 598 ? 16.891 -10.305 50.156 1 18.73 598 PHE A CA 1
ATOM 4680 C C . PHE A 1 598 ? 16.875 -11.445 51.156 1 18.73 598 PHE A C 1
ATOM 4682 O O . PHE A 1 598 ? 17.469 -12.5 50.906 1 18.73 598 PHE A O 1
ATOM 4689 N N . ARG A 1 599 ? 16.984 -11.023 52.344 1 17.98 599 ARG A N 1
ATOM 4690 C CA . ARG A 1 599 ? 16.859 -11.867 53.531 1 17.98 599 ARG A CA 1
ATOM 4691 C C . ARG A 1 599 ? 15.586 -12.695 53.469 1 17.98 599 ARG A C 1
ATOM 4693 O O . ARG A 1 599 ? 14.477 -12.148 53.562 1 17.98 599 ARG A O 1
ATOM 4700 N N . VAL A 1 600 ? 15.5 -13.578 52.312 1 18.23 600 VAL A N 1
ATOM 4701 C CA . VAL A 1 600 ? 14.469 -14.609 52.406 1 18.23 600 VAL A CA 1
ATOM 4702 C C . VAL A 1 600 ? 14.562 -15.289 53.781 1 18.23 600 VAL A C 1
ATOM 4704 O O . VAL A 1 600 ? 15.609 -15.828 54.125 1 18.23 600 VAL A O 1
ATOM 4707 N N . GLY A 1 601 ? 14.125 -14.531 54.688 1 17.14 601 GLY A N 1
ATOM 4708 C CA . GLY A 1 601 ? 13.969 -15.125 56 1 17.14 601 GLY A CA 1
ATOM 4709 C C . GLY A 1 601 ? 13.406 -16.531 55.969 1 17.14 601 GLY A C 1
ATOM 4710 O O . GLY A 1 601 ? 12.273 -16.734 55.531 1 17.14 601 GLY A O 1
ATOM 4711 N N . LEU A 1 602 ? 14.359 -17.422 55.531 1 17.89 602 LEU A N 1
ATOM 4712 C CA . LEU A 1 602 ? 14.164 -18.859 55.719 1 17.89 602 LEU A CA 1
ATOM 4713 C C . LEU A 1 602 ? 13.68 -19.172 57.125 1 17.89 602 LEU A C 1
ATOM 4715 O O . LEU A 1 602 ? 14.406 -18.953 58.094 1 17.89 602 LEU A O 1
ATOM 4719 N N . SER A 1 603 ? 12.594 -18.562 57.406 1 16.31 603 SER A N 1
ATOM 4720 C CA . SER A 1 603 ? 12.242 -19.078 58.719 1 16.31 603 SER A CA 1
ATOM 4721 C C . SER A 1 603 ? 12.508 -20.578 58.812 1 16.31 603 SER A C 1
ATOM 4723 O O . SER A 1 603 ? 12.625 -21.25 57.781 1 16.31 603 SER A O 1
ATOM 4725 N N . LYS A 1 604 ? 12.398 -21.047 60 1 17.12 604 LYS A N 1
ATOM 4726 C CA . LYS A 1 604 ? 12.883 -22.031 60.969 1 17.12 604 LYS A CA 1
ATOM 4727 C C . LYS A 1 604 ? 12.484 -23.438 60.562 1 17.12 604 LYS A C 1
ATOM 4729 O O . LYS A 1 604 ? 13.258 -24.391 60.75 1 17.12 604 LYS A O 1
ATOM 4734 N N . HIS A 1 605 ? 11.227 -23.656 60.094 1 17.03 605 HIS A N 1
ATOM 4735 C CA . HIS A 1 605 ? 10.758 -24.859 60.781 1 17.03 605 HIS A CA 1
ATOM 4736 C C . HIS A 1 605 ? 11.344 -26.109 60.125 1 17.03 605 HIS A C 1
ATOM 4738 O O . HIS A 1 605 ? 11.156 -26.328 58.906 1 17.03 605 HIS A O 1
ATOM 4744 N N . VAL A 1 606 ? 12.539 -26.531 60.594 1 16.91 606 VAL A N 1
ATOM 4745 C CA . VAL A 1 606 ? 13.43 -27.672 60.438 1 16.91 606 VAL A CA 1
ATOM 4746 C C . VAL A 1 606 ? 12.641 -28.984 60.562 1 16.91 606 VAL A C 1
ATOM 4748 O O . VAL A 1 606 ? 13.211 -30.062 60.5 1 16.91 606 VAL A O 1
ATOM 4751 N N . THR A 1 607 ? 11.273 -28.953 60.438 1 16.52 607 THR A N 1
ATOM 4752 C CA . THR A 1 607 ? 10.992 -30.219 61.125 1 16.52 607 THR A CA 1
ATOM 4753 C C . THR A 1 607 ? 11.719 -31.375 60.469 1 16.52 607 THR A C 1
ATOM 4755 O O . THR A 1 607 ? 12.078 -31.297 59.281 1 16.52 607 THR A O 1
ATOM 4758 N N . ASN A 1 608 ? 11.82 -32.469 61.156 1 16.42 608 ASN A N 1
ATOM 4759 C CA . ASN A 1 608 ? 12.562 -33.688 61.469 1 16.42 608 ASN A CA 1
ATOM 4760 C C . ASN A 1 608 ? 12.336 -34.75 60.406 1 16.42 608 ASN A C 1
ATOM 4762 O O . ASN A 1 608 ? 12.906 -35.844 60.5 1 16.42 608 ASN A O 1
ATOM 4766 N N . LEU A 1 609 ? 11.367 -34.562 59.406 1 17.59 609 LEU A N 1
ATOM 4767 C CA . LEU A 1 609 ? 10.961 -35.969 59.344 1 17.59 609 LEU A CA 1
ATOM 4768 C C . LEU A 1 609 ? 12.133 -36.844 58.875 1 17.59 609 LEU A C 1
ATOM 4770 O O . LEU A 1 609 ? 13.031 -36.375 58.188 1 17.59 609 LEU A O 1
ATOM 4774 N N . SER A 1 610 ? 12.148 -38.094 59.281 1 16.27 610 SER A N 1
ATOM 4775 C CA . SER A 1 610 ? 12.883 -39.312 59.531 1 16.27 610 SER A CA 1
ATOM 4776 C C . SER A 1 610 ? 13.445 -39.875 58.219 1 16.27 610 SER A C 1
ATOM 4778 O O . SER A 1 610 ? 14.648 -40.125 58.125 1 16.27 610 SER A O 1
ATOM 4780 N N . GLY A 1 611 ? 12.961 -40.938 57.75 1 16.38 611 GLY A N 1
ATOM 4781 C CA . GLY A 1 611 ? 13.672 -42.219 57.656 1 16.38 611 GLY A CA 1
ATOM 4782 C C . GLY A 1 611 ? 14.375 -42.375 56.312 1 16.38 611 GLY A C 1
ATOM 4783 O O . GLY A 1 611 ? 15.578 -42.656 56.281 1 16.38 611 GLY A O 1
ATOM 4784 N N . SER A 1 612 ? 13.664 -43 55.312 1 16.75 612 SER A N 1
ATOM 4785 C CA . SER A 1 612 ? 14.141 -44.281 54.812 1 16.75 612 SER A CA 1
ATOM 4786 C C . SER A 1 612 ? 15.195 -44.094 53.75 1 16.75 612 SER A C 1
ATOM 4788 O O . SER A 1 612 ? 15.25 -43.062 53.062 1 16.75 612 SER A O 1
ATOM 4790 N N . ARG A 1 613 ? 15.875 -45.156 53.375 1 16.56 613 ARG A N 1
ATOM 4791 C CA . ARG A 1 613 ? 17.188 -45.656 53.031 1 16.56 613 ARG A CA 1
ATOM 4792 C C . ARG A 1 613 ? 17.453 -45.531 51.531 1 16.56 613 ARG A C 1
ATOM 4794 O O . ARG A 1 613 ? 18.609 -45.375 51.094 1 16.56 613 ARG A O 1
ATOM 4801 N N . TRP A 1 614 ? 16.5 -45.5 50.5 1 17.92 614 TRP A N 1
ATOM 4802 C CA . TRP A 1 614 ? 16.969 -46.562 49.594 1 17.92 614 TRP A CA 1
ATOM 4803 C C . TRP A 1 614 ? 18.188 -46.094 48.812 1 17.92 614 TRP A C 1
ATOM 4805 O O . TRP A 1 614 ? 18.406 -44.906 48.625 1 17.92 614 TRP A O 1
ATOM 4815 N N . PRO A 1 615 ? 19 -47 48.094 1 17.14 615 PRO A N 1
ATOM 4816 C CA . PRO A 1 615 ? 20.406 -47.281 47.781 1 17.14 615 PRO A CA 1
ATOM 4817 C C . PRO A 1 615 ? 20.891 -46.594 46.531 1 17.14 615 PRO A C 1
ATOM 4819 O O . PRO A 1 615 ? 22 -46.031 46.5 1 17.14 615 PRO A O 1
ATOM 4822 N N . PHE A 1 616 ? 20.125 -46.656 45.375 1 19.38 616 PHE A N 1
ATOM 4823 C CA . PHE A 1 616 ? 21 -47.219 44.344 1 19.38 616 PHE A CA 1
ATOM 4824 C C . PHE A 1 616 ? 21.969 -46.156 43.812 1 19.38 616 PHE A C 1
ATOM 4826 O O . PHE A 1 616 ? 21.688 -44.938 43.938 1 19.38 616 PHE A O 1
ATOM 4833 N N . PRO A 1 617 ? 23.031 -46.562 43.062 1 17.98 617 PRO A N 1
ATOM 4834 C CA . PRO A 1 617 ? 24.453 -46.25 42.875 1 17.98 617 PRO A CA 1
ATOM 4835 C C . PRO A 1 617 ? 24.688 -45.156 41.844 1 17.98 617 PRO A C 1
ATOM 4837 O O . PRO A 1 617 ? 25.547 -44.281 42.031 1 17.98 617 PRO A O 1
ATOM 4840 N N . GLY A 1 618 ? 23.891 -45.219 40.688 1 18.69 618 GLY A N 1
ATOM 4841 C CA . GLY A 1 618 ? 24.766 -45.281 39.531 1 18.69 618 GLY A CA 1
ATOM 4842 C C . GLY A 1 618 ? 25.422 -43.969 39.188 1 18.69 618 GLY A C 1
ATOM 4843 O O . GLY A 1 618 ? 24.984 -42.906 39.625 1 18.69 618 GLY A O 1
ATOM 4844 N N . LYS A 1 619 ? 26.516 -44.062 38.438 1 18.47 619 LYS A N 1
ATOM 4845 C CA . LYS A 1 619 ? 27.797 -43.406 38.125 1 18.47 619 LYS A CA 1
ATOM 4846 C C . LYS A 1 619 ? 27.609 -42.219 37.219 1 18.47 619 LYS A C 1
ATOM 4848 O O . LYS A 1 619 ? 27.266 -42.344 36.062 1 18.47 619 LYS A O 1
ATOM 4853 N N . MET A 1 620 ? 26.719 -41.344 37.5 1 17.8 620 MET A N 1
ATOM 4854 C CA . MET A 1 620 ? 26.547 -40.406 36.375 1 17.8 620 MET A CA 1
ATOM 4855 C C . MET A 1 620 ? 27.859 -39.719 36.031 1 17.8 620 MET A C 1
ATOM 4857 O O . MET A 1 620 ? 28.406 -38.969 36.812 1 17.8 620 MET A O 1
ATOM 4861 N N . TRP A 1 621 ? 28.672 -40.531 35.344 1 16.98 621 TRP A N 1
ATOM 4862 C CA . TRP A 1 621 ? 30.016 -40.062 35.031 1 16.98 621 TRP A CA 1
ATOM 4863 C C . TRP A 1 621 ? 29.984 -38.688 34.344 1 16.98 621 TRP A C 1
ATOM 4865 O O . TRP A 1 621 ? 29.109 -38.438 33.5 1 16.98 621 TRP A O 1
ATOM 4875 N N . VAL A 1 622 ? 30.234 -37.844 35.031 1 18.25 622 VAL A N 1
ATOM 4876 C CA . VAL A 1 622 ? 30.484 -36.438 34.688 1 18.25 622 VAL A CA 1
ATOM 4877 C C . VAL A 1 622 ? 31.625 -36.344 33.656 1 18.25 622 VAL A C 1
ATOM 4879 O O . VAL A 1 622 ? 32.438 -35.438 33.719 1 18.25 622 VAL A O 1
ATOM 4882 N N . PHE A 1 623 ? 31.781 -37.438 32.906 1 17.08 623 PHE A N 1
ATOM 4883 C CA . PHE A 1 623 ? 33.125 -37.281 32.344 1 17.08 623 PHE A CA 1
ATOM 4884 C C . PHE A 1 623 ? 33.25 -36 31.562 1 17.08 623 PHE A C 1
ATOM 4886 O O . PHE A 1 623 ? 32.406 -35.688 30.734 1 17.08 623 PHE A O 1
ATOM 4893 N N . PHE A 1 624 ? 33.594 -35 32.219 1 18.5 624 PHE A N 1
ATOM 4894 C CA . PHE A 1 624 ? 34.094 -33.781 31.578 1 18.5 624 PHE A CA 1
ATOM 4895 C C . PHE A 1 624 ? 35.188 -34.156 30.578 1 18.5 624 PHE A C 1
ATOM 4897 O O . PHE A 1 624 ? 36.375 -34.062 30.891 1 18.5 624 PHE A O 1
ATOM 4904 N N . GLY A 1 625 ? 35.031 -35.25 29.875 1 16.36 625 GLY A N 1
ATOM 4905 C CA . GLY A 1 625 ? 36.219 -35.656 29.125 1 16.36 625 GLY A CA 1
ATOM 4906 C C . GLY A 1 625 ? 36.75 -34.562 28.234 1 16.36 625 GLY A C 1
ATOM 4907 O O . GLY A 1 625 ? 36.094 -34.156 27.297 1 16.36 625 GLY A O 1
ATOM 4908 N N . ILE A 1 626 ? 37.219 -33.438 28.656 1 17.88 626 ILE A N 1
ATOM 4909 C CA . ILE A 1 626 ? 37.844 -32.625 27.609 1 17.88 626 ILE A CA 1
ATOM 4910 C C . ILE A 1 626 ? 38.875 -33.438 26.844 1 17.88 626 ILE A C 1
ATOM 4912 O O . ILE A 1 626 ? 40 -33.625 27.312 1 17.88 626 ILE A O 1
ATOM 4916 N N . LEU A 1 627 ? 38.594 -34.75 26.625 1 16.08 627 LEU A N 1
ATOM 4917 C CA . LEU A 1 627 ? 39.688 -35.562 26.109 1 16.08 627 LEU A CA 1
ATOM 4918 C C . LEU A 1 627 ? 40.438 -34.812 25.016 1 16.08 627 LEU A C 1
ATOM 4920 O O . LEU A 1 627 ? 39.938 -33.875 24.438 1 16.08 627 LEU A O 1
ATOM 4924 N N . LEU A 1 628 ? 41.312 -35.625 24.25 1 16.69 628 LEU A N 1
ATOM 4925 C CA . LEU A 1 628 ? 42.594 -36.219 23.875 1 16.69 628 LEU A CA 1
ATOM 4926 C C . LEU A 1 628 ? 43 -35.75 22.484 1 16.69 628 LEU A C 1
ATOM 4928 O O . LEU A 1 628 ? 44.094 -35.219 22.312 1 16.69 628 LEU A O 1
ATOM 4932 N N . GLU A 1 629 ? 42.969 -36.688 21.469 1 15.44 629 GLU A N 1
ATOM 4933 C CA . GLU A 1 629 ? 43.938 -37.375 20.594 1 15.44 629 GLU A CA 1
ATOM 4934 C C . GLU A 1 629 ? 43.906 -36.781 19.188 1 15.44 629 GLU A C 1
ATOM 4936 O O . GLU A 1 629 ? 43.688 -37.5 18.219 1 15.44 629 GLU A O 1
ATOM 4941 N N . ASN A 1 630 ? 43.5 -35.625 18.859 1 15.72 630 ASN A N 1
ATOM 4942 C CA . ASN A 1 630 ? 43.312 -35.812 17.422 1 15.72 630 ASN A CA 1
ATOM 4943 C C . ASN A 1 630 ? 44.5 -36.5 16.781 1 15.72 630 ASN A C 1
ATOM 4945 O O . ASN A 1 630 ? 45.625 -36 16.828 1 15.72 630 ASN A O 1
ATOM 4949 N N . ARG A 1 631 ? 44.5 -37.844 16.531 1 15.56 631 ARG A N 1
ATOM 4950 C CA . ARG A 1 631 ? 45.406 -38.75 15.828 1 15.56 631 ARG A CA 1
ATOM 4951 C C . ARG A 1 631 ? 45.75 -38.25 14.445 1 15.56 631 ARG A C 1
ATOM 4953 O O . ARG A 1 631 ? 46.938 -38.188 14.086 1 15.56 631 ARG A O 1
ATOM 4960 N N . PHE A 1 632 ? 45.031 -38.812 13.383 1 15.37 632 PHE A N 1
ATOM 4961 C CA . PHE A 1 632 ? 45.562 -39.812 12.453 1 15.37 632 PHE A CA 1
ATOM 4962 C C . PHE A 1 632 ? 46.375 -39.125 11.352 1 15.37 632 PHE A C 1
ATOM 4964 O O . PHE A 1 632 ? 46.312 -37.906 11.172 1 15.37 632 PHE A O 1
ATOM 4971 N N . VAL A 1 633 ? 46.219 -39.781 10.125 1 15.18 633 VAL A N 1
ATOM 4972 C CA . VAL A 1 633 ? 46.969 -40.562 9.148 1 15.18 633 VAL A CA 1
ATOM 4973 C C . VAL A 1 633 ? 47.562 -39.625 8.094 1 15.18 633 VAL A C 1
ATOM 4975 O O . VAL A 1 633 ? 47.188 -38.469 7.973 1 15.18 633 VAL A O 1
ATOM 4978 N N . LEU A 1 634 ? 47.562 -40.25 6.762 1 15.08 634 LEU A N 1
ATOM 4979 C CA . LEU A 1 634 ? 48.469 -40.844 5.773 1 15.08 634 LEU A CA 1
ATOM 4980 C C . LEU A 1 634 ? 48.875 -39.781 4.73 1 15.08 634 LEU A C 1
ATOM 4982 O O . LEU A 1 634 ? 50.062 -39.562 4.516 1 15.08 634 LEU A O 1
ATOM 4986 N N . GLY A 1 635 ? 48.469 -40.125 3.334 1 14.61 635 GLY A N 1
ATOM 4987 C CA . GLY A 1 635 ? 49.281 -40.594 2.219 1 14.61 635 GLY A CA 1
ATOM 4988 C C . GLY A 1 635 ? 49.625 -39.5 1.217 1 14.61 635 GLY A C 1
ATOM 4989 O O . GLY A 1 635 ? 50.469 -39.688 0.354 1 14.61 635 GLY A O 1
ATOM 4990 N N . SER A 1 636 ? 48.75 -38.531 0.981 1 14.99 636 SER A N 1
ATOM 4991 C CA . SER A 1 636 ? 48.844 -38.5 -0.475 1 14.99 636 SER A CA 1
ATOM 4992 C C . SER A 1 636 ? 50.281 -38.344 -0.935 1 14.99 636 SER A C 1
ATOM 4994 O O . SER A 1 636 ? 51.094 -37.719 -0.256 1 14.99 636 SER A O 1
ATOM 4996 N N . ARG A 1 637 ? 50.688 -39.094 -2.135 1 15.67 637 ARG A N 1
ATOM 4997 C CA . ARG A 1 637 ? 51.625 -39.625 -3.117 1 15.67 637 ARG A CA 1
ATOM 4998 C C . ARG A 1 637 ? 52.438 -38.531 -3.777 1 15.67 637 ARG A C 1
ATOM 5000 O O . ARG A 1 637 ? 52.094 -37.344 -3.662 1 15.67 637 ARG A O 1
ATOM 5007 N N . GLY A 1 638 ? 52.781 -38.844 -5.082 1 15.13 638 GLY A N 1
ATOM 5008 C CA . GLY A 1 638 ? 53.938 -38.875 -5.984 1 15.13 638 GLY A CA 1
ATOM 5009 C C . GLY A 1 638 ? 54.219 -37.531 -6.613 1 15.13 638 GLY A C 1
ATOM 5010 O O . GLY A 1 638 ? 53.375 -36.656 -6.633 1 15.13 638 GLY A O 1
ATOM 5011 N N . ALA A 1 639 ? 55.5 -37.25 -6.832 1 16.34 639 ALA A N 1
ATOM 5012 C CA . ALA A 1 639 ? 56.406 -36.344 -7.504 1 16.34 639 ALA A CA 1
ATOM 5013 C C . ALA A 1 639 ? 56.125 -36.25 -8.992 1 16.34 639 ALA A C 1
ATOM 5015 O O . ALA A 1 639 ? 56.844 -35.594 -9.75 1 16.34 639 ALA A O 1
ATOM 5016 N N . ASN A 1 640 ? 55.094 -37 -9.57 1 14.71 640 ASN A N 1
ATOM 5017 C CA . ASN A 1 640 ? 55.594 -37.344 -10.898 1 14.71 640 ASN A CA 1
ATOM 5018 C C . ASN A 1 640 ? 56.188 -36.125 -11.594 1 14.71 640 ASN A C 1
ATOM 5020 O O . ASN A 1 640 ? 55.844 -34.969 -11.281 1 14.71 640 ASN A O 1
ATOM 5024 N N . PRO A 1 641 ? 56.938 -36.438 -12.734 1 15.51 641 PRO A N 1
ATOM 5025 C CA . PRO A 1 641 ? 57.969 -36.031 -13.688 1 15.51 641 PRO A CA 1
ATOM 5026 C C . PRO A 1 641 ? 57.5 -34.938 -14.633 1 15.51 641 PRO A C 1
ATOM 5028 O O . PRO A 1 641 ? 58.281 -34.094 -15.047 1 15.51 641 PRO A O 1
ATOM 5031 N N . ILE A 1 642 ? 56.25 -35.156 -15.219 1 15.44 642 ILE A N 1
ATOM 5032 C CA . ILE A 1 642 ? 56.312 -35.156 -16.672 1 15.44 642 ILE A CA 1
ATOM 5033 C C . ILE A 1 642 ? 56.812 -33.812 -17.188 1 15.44 642 ILE A C 1
ATOM 5035 O O . ILE A 1 642 ? 56.5 -32.75 -16.609 1 15.44 642 ILE A O 1
ATOM 5039 N N . ASP A 1 643 ? 57.375 -33.906 -18.438 1 15.02 643 ASP A N 1
ATOM 5040 C CA . ASP A 1 643 ? 58.281 -33.344 -19.438 1 15.02 643 ASP A CA 1
ATOM 5041 C C . ASP A 1 643 ? 57.812 -32 -19.938 1 15.02 643 ASP A C 1
ATOM 5043 O O . ASP A 1 643 ? 58.562 -31.031 -19.922 1 15.02 643 ASP A O 1
ATOM 5047 N N . SER A 1 644 ? 57.062 -32.156 -21.141 1 15.07 644 SER A N 1
ATOM 5048 C CA . SER A 1 644 ? 57.625 -31.812 -22.453 1 15.07 644 SER A CA 1
ATOM 5049 C C . SER A 1 644 ? 57.5 -30.312 -22.719 1 15.07 644 SER A C 1
ATOM 5051 O O . SER A 1 644 ? 58.5 -29.656 -23.031 1 15.07 644 SER A O 1
ATOM 5053 N N . VAL A 1 645 ? 56.688 -30 -23.844 1 14.66 645 VAL A N 1
ATOM 5054 C CA . VAL A 1 645 ? 57.062 -29.656 -25.203 1 14.66 645 VAL A CA 1
ATOM 5055 C C . VAL A 1 645 ? 56.875 -28.156 -25.438 1 14.66 645 VAL A C 1
ATOM 5057 O O . VAL A 1 645 ? 57.719 -27.516 -26.078 1 14.66 645 VAL A O 1
ATOM 5060 N N . LEU A 1 646 ? 55.594 -27.672 -25.281 1 15.76 646 LEU A N 1
ATOM 5061 C CA . LEU A 1 646 ? 55.344 -27.031 -26.562 1 15.76 646 LEU A CA 1
ATOM 5062 C C . LEU A 1 646 ? 56.25 -25.812 -26.734 1 15.76 646 LEU A C 1
ATOM 5064 O O . LEU A 1 646 ? 56.531 -25.094 -25.766 1 15.76 646 LEU A O 1
ATOM 5068 N N . PRO A 1 647 ? 56.75 -25.609 -27.984 1 15.57 647 PRO A N 1
ATOM 5069 C CA . PRO A 1 647 ? 57.812 -24.891 -28.672 1 15.57 647 PRO A CA 1
ATOM 5070 C C . PRO A 1 647 ? 57.812 -23.391 -28.391 1 15.57 647 PRO A C 1
ATOM 5072 O O . PRO A 1 647 ? 56.844 -22.875 -27.812 1 15.57 647 PRO A O 1
ATOM 5075 N N . LEU A 1 648 ? 58.312 -22.75 -29.484 1 14.81 648 LEU A N 1
ATOM 5076 C CA . LEU A 1 648 ? 59.312 -21.828 -29.969 1 14.81 648 LEU A CA 1
ATOM 5077 C C . LEU A 1 648 ? 58.781 -20.406 -30.016 1 14.81 648 LEU A C 1
ATOM 5079 O O . LEU A 1 648 ? 59.438 -19.453 -29.562 1 14.81 648 LEU A O 1
ATOM 5083 N N . ALA A 1 649 ? 57.594 -20.094 -30.875 1 15.41 649 ALA A N 1
ATOM 5084 C CA . ALA A 1 649 ? 57.938 -19.234 -32 1 15.41 649 ALA A CA 1
ATOM 5085 C C . ALA A 1 649 ? 58.062 -17.781 -31.578 1 15.41 649 ALA A C 1
ATOM 5087 O O . ALA A 1 649 ? 57.188 -17.266 -30.859 1 15.41 649 ALA A O 1
ATOM 5088 N N . TYR A 1 650 ? 59.281 -17.172 -31.609 1 14.69 650 TYR A N 1
ATOM 5089 C CA . TYR A 1 650 ? 59.969 -15.906 -31.422 1 14.69 650 TYR A CA 1
ATOM 5090 C C . TYR A 1 650 ? 59.312 -14.812 -32.25 1 14.69 650 TYR A C 1
ATOM 5092 O O . TYR A 1 650 ? 59.719 -13.641 -32.188 1 14.69 650 TYR A O 1
ATOM 5100 N N . ASP A 1 651 ? 58.281 -15.094 -33.156 1 14.84 651 ASP A N 1
ATOM 5101 C CA . ASP A 1 651 ? 58.531 -14.328 -34.375 1 14.84 651 ASP A CA 1
ATOM 5102 C C . ASP A 1 651 ? 58.719 -12.844 -34.062 1 14.84 651 ASP A C 1
ATOM 5104 O O . ASP A 1 651 ? 58.188 -12.328 -33.094 1 14.84 651 ASP A O 1
ATOM 5108 N N . GLN A 1 652 ? 59.562 -12.125 -34.938 1 14.7 652 GLN A N 1
ATOM 5109 C CA . GLN A 1 652 ? 60.406 -10.992 -35.344 1 14.7 652 GLN A CA 1
ATOM 5110 C C . GLN A 1 652 ? 59.562 -9.766 -35.656 1 14.7 652 GLN A C 1
ATOM 5112 O O . GLN A 1 652 ? 60.062 -8.766 -36.156 1 14.7 652 GLN A O 1
ATOM 5117 N N . CYS A 1 653 ? 58.25 -9.688 -35.25 1 15.1 653 CYS A N 1
ATOM 5118 C CA . CYS A 1 653 ? 57.719 -8.742 -36.219 1 15.1 653 CYS A CA 1
ATOM 5119 C C . CYS A 1 653 ? 58.625 -7.527 -36.375 1 15.1 653 CYS A C 1
ATOM 5121 O O . CYS A 1 653 ? 59.031 -6.918 -35.375 1 15.1 653 CYS A O 1
ATOM 5123 N N . ASN A 1 654 ? 59.188 -7.211 -37.625 1 14.32 654 ASN A N 1
ATOM 5124 C CA . ASN A 1 654 ? 60.062 -6.344 -38.375 1 14.32 654 ASN A CA 1
ATOM 5125 C C . ASN A 1 654 ? 59.75 -4.867 -38.156 1 14.32 654 ASN A C 1
ATOM 5127 O O . ASN A 1 654 ? 58.594 -4.512 -37.969 1 14.32 654 ASN A O 1
ATOM 5131 N N . ALA A 1 655 ? 60.844 -3.967 -38.125 1 15.16 655 ALA A N 1
ATOM 5132 C CA . ALA A 1 655 ? 61.344 -2.607 -37.938 1 15.16 655 ALA A CA 1
ATOM 5133 C C . ALA A 1 655 ? 60.875 -1.695 -39.062 1 15.16 655 ALA A C 1
ATOM 5135 O O . ALA A 1 655 ? 61.156 -0.495 -39.062 1 15.16 655 ALA A O 1
ATOM 5136 N N . HIS A 1 656 ? 60.281 -2.145 -40.219 1 14.48 656 HIS A N 1
ATOM 5137 C CA . HIS A 1 656 ? 60.812 -1.423 -41.375 1 14.48 656 HIS A CA 1
ATOM 5138 C C . HIS A 1 656 ? 60.594 0.078 -41.219 1 14.48 656 HIS A C 1
ATOM 5140 O O . HIS A 1 656 ? 61.531 0.865 -41.312 1 14.48 656 HIS A O 1
ATOM 5146 N N . GLY A 1 657 ? 60.031 0.711 -42.312 1 14.65 657 GLY A N 1
ATOM 5147 C CA . GLY A 1 657 ? 60.625 1.584 -43.312 1 14.65 657 GLY A CA 1
ATOM 5148 C C . GLY A 1 657 ? 60.594 3.051 -42.938 1 14.65 657 GLY A C 1
ATOM 5149 O O . GLY A 1 657 ? 59.938 3.42 -41.969 1 14.65 657 GLY A O 1
ATOM 5150 N N . SER A 1 658 ? 60.469 4.035 -43.969 1 15.08 658 SER A N 1
ATOM 5151 C CA . SER A 1 658 ? 61.156 5.105 -44.688 1 15.08 658 SER A CA 1
ATOM 5152 C C . SER A 1 658 ? 60.656 6.477 -44.25 1 15.08 658 SER A C 1
ATOM 5154 O O . SER A 1 658 ? 61.438 7.348 -43.875 1 15.08 658 SER A O 1
ATOM 5156 N N . GLY A 1 659 ? 59.656 7.164 -45.031 1 15.42 659 GLY A N 1
ATOM 5157 C CA . GLY A 1 659 ? 60.062 8.219 -45.969 1 15.42 659 GLY A CA 1
ATOM 5158 C C . GLY A 1 659 ? 60.188 9.57 -45.281 1 15.42 659 GLY A C 1
ATOM 5159 O O . GLY A 1 659 ? 59.844 9.727 -44.125 1 15.42 659 GLY A O 1
ATOM 5160 N N . ASP A 1 660 ? 59.906 10.797 -46.062 1 15.81 660 ASP A N 1
ATOM 5161 C CA . ASP A 1 660 ? 60.438 12.039 -46.594 1 15.81 660 ASP A CA 1
ATOM 5162 C C . ASP A 1 660 ? 60.062 13.227 -45.719 1 15.81 660 ASP A C 1
ATOM 5164 O O . ASP A 1 660 ? 59.094 13.141 -44.938 1 15.81 660 ASP A O 1
ATOM 5168 N N . LEU A 1 661 ? 60.625 14.633 -46.094 1 16.05 661 LEU A N 1
ATOM 5169 C CA . LEU A 1 661 ? 61.281 15.875 -45.719 1 16.05 661 LEU A CA 1
ATOM 5170 C C . LEU A 1 661 ? 60.25 16.953 -45.375 1 16.05 661 LEU A C 1
ATOM 5172 O O . LEU A 1 661 ? 60.406 17.656 -44.375 1 16.05 661 LEU A O 1
ATOM 5176 N N . ALA A 1 662 ? 59.344 17.453 -46.406 1 15.86 662 ALA A N 1
ATOM 5177 C CA . ALA A 1 662 ? 59.375 18.766 -47.062 1 15.86 662 ALA A CA 1
ATOM 5178 C C . ALA A 1 662 ? 59.062 19.875 -46.062 1 15.86 662 ALA A C 1
ATOM 5180 O O . ALA A 1 662 ? 58.438 19.641 -45.031 1 15.86 662 ALA A O 1
ATOM 5181 N N . ARG A 1 663 ? 59.156 21.234 -46.688 1 15.79 663 ARG A N 1
ATOM 5182 C CA . ARG A 1 663 ? 59.594 22.516 -47.219 1 15.79 663 ARG A CA 1
ATOM 5183 C C . ARG A 1 663 ? 58.656 23.641 -46.812 1 15.79 663 ARG A C 1
ATOM 5185 O O . ARG A 1 663 ? 59.094 24.688 -46.344 1 15.79 663 ARG A O 1
ATOM 5192 N N . GLN A 1 664 ? 57.469 23.953 -47.469 1 16.09 664 GLN A N 1
ATOM 5193 C CA . GLN A 1 664 ? 57.469 25.125 -48.344 1 16.09 664 GLN A CA 1
ATOM 5194 C C . GLN A 1 664 ? 57.219 26.406 -47.531 1 16.09 664 GLN A C 1
ATOM 5196 O O . GLN A 1 664 ? 57.938 27.375 -47.656 1 16.09 664 GLN A O 1
ATOM 5201 N N . GLN A 1 665 ? 56.156 27.297 -47.406 1 17 665 GLN A N 1
ATOM 5202 C CA . GLN A 1 665 ? 56.156 28.641 -47.969 1 17 665 GLN A CA 1
ATOM 5203 C C . GLN A 1 665 ? 56.656 29.656 -46.938 1 17 665 GLN A C 1
ATOM 5205 O O . GLN A 1 665 ? 57.25 30.672 -47.312 1 17 665 GLN A O 1
ATOM 5210 N N . PRO A 1 666 ? 57.156 30.297 -45.844 1 20.91 666 PRO A N 1
ATOM 5211 C CA . PRO A 1 666 ? 57.094 31.75 -46.062 1 20.91 666 PRO A CA 1
ATOM 5212 C C . PRO A 1 666 ? 58.094 32.219 -47.125 1 20.91 666 PRO A C 1
ATOM 5214 O O . PRO A 1 666 ? 59.156 31.641 -47.281 1 20.91 666 PRO A O 1
ATOM 5217 N N . ARG A 1 667 ? 57.812 32.469 -48.625 1 17.42 667 ARG A N 1
ATOM 5218 C CA . ARG A 1 667 ? 58.469 33.531 -49.406 1 17.42 667 ARG A CA 1
ATOM 5219 C C . ARG A 1 667 ? 58.344 34.875 -48.688 1 17.42 667 ARG A C 1
ATOM 5221 O O . ARG A 1 667 ? 57.219 35.375 -48.469 1 17.42 667 ARG A O 1
ATOM 5228 N N . PRO A 1 668 ? 59.062 35.25 -47.625 1 17.45 668 PRO A N 1
ATOM 5229 C CA . PRO A 1 668 ? 59.812 36.469 -47.406 1 17.45 668 PRO A CA 1
ATOM 5230 C C . PRO A 1 668 ? 60.469 37 -48.656 1 17.45 668 PRO A C 1
ATOM 5232 O O . PRO A 1 668 ? 61.312 36.312 -49.25 1 17.45 668 PRO A O 1
ATOM 5235 N N . ASP A 1 669 ? 59.688 37.656 -49.75 1 16.77 669 ASP A N 1
ATOM 5236 C CA . ASP A 1 669 ? 59.625 39.094 -49.75 1 16.77 669 ASP A CA 1
ATOM 5237 C C . ASP A 1 669 ? 59 39.625 -48.469 1 16.77 669 ASP A C 1
ATOM 5239 O O . ASP A 1 669 ? 58.062 39.031 -47.938 1 16.77 669 ASP A O 1
ATOM 5243 N N . MET B 1 1 ? -37 31.672 -40.781 1 22.59 1 MET B N 1
ATOM 5244 C CA . MET B 1 1 ? -36.688 31.75 -39.344 1 22.59 1 MET B CA 1
ATOM 5245 C C . MET B 1 1 ? -36.281 30.391 -38.812 1 22.59 1 MET B C 1
ATOM 5247 O O . MET B 1 1 ? -37.125 29.578 -38.438 1 22.59 1 MET B O 1
ATOM 5251 N N . SER B 1 2 ? -35.312 29.578 -39.281 1 21.42 2 SER B N 1
ATOM 5252 C CA . SER B 1 2 ? -34.844 28.219 -39.562 1 21.42 2 SER B CA 1
ATOM 5253 C C . SER B 1 2 ? -34.281 27.562 -38.344 1 21.42 2 SER B C 1
ATOM 5255 O O . SER B 1 2 ? -33.438 28.141 -37.625 1 21.42 2 SER B O 1
ATOM 5257 N N . ARG B 1 3 ? -35.031 26.469 -37.625 1 20.5 3 ARG B N 1
ATOM 5258 C CA . ARG B 1 3 ? -35 25.703 -36.375 1 20.5 3 ARG B CA 1
ATOM 5259 C C . ARG B 1 3 ? -33.688 24.984 -36.188 1 20.5 3 ARG B C 1
ATOM 5261 O O . ARG B 1 3 ? -33.469 23.906 -36.75 1 20.5 3 ARG B O 1
ATOM 5268 N N . VAL B 1 4 ? -32.5 25.531 -36.375 1 25.39 4 VAL B N 1
ATOM 5269 C CA . VAL B 1 4 ? -31.203 24.891 -36.312 1 25.39 4 VAL B CA 1
ATOM 5270 C C . VAL B 1 4 ? -31.062 24.141 -35 1 25.39 4 VAL B C 1
ATOM 5272 O O . VAL B 1 4 ? -31.078 24.75 -33.906 1 25.39 4 VAL B O 1
ATOM 5275 N N . THR B 1 5 ? -31.625 22.844 -34.906 1 24.62 5 THR B N 1
ATOM 5276 C CA . THR B 1 5 ? -31.781 21.875 -33.844 1 24.62 5 THR B CA 1
ATOM 5277 C C . THR B 1 5 ? -30.453 21.609 -33.156 1 24.62 5 THR B C 1
ATOM 5279 O O . THR B 1 5 ? -29.438 21.344 -33.812 1 24.62 5 THR B O 1
ATOM 5282 N N . ASN B 1 6 ? -30.109 22.203 -32 1 26.14 6 ASN B N 1
ATOM 5283 C CA . ASN B 1 6 ? -28.969 22.312 -31.094 1 26.14 6 ASN B CA 1
ATOM 5284 C C . ASN B 1 6 ? -28.469 20.938 -30.656 1 26.14 6 ASN B C 1
ATOM 5286 O O . ASN B 1 6 ? -29.219 20.141 -30.094 1 26.14 6 ASN B O 1
ATOM 5290 N N . GLY B 1 7 ? -27.562 20.25 -31.422 1 25.72 7 GLY B N 1
ATOM 5291 C CA . GLY B 1 7 ? -26.969 18.922 -31.422 1 25.72 7 GLY B CA 1
ATOM 5292 C C . GLY B 1 7 ? -26.531 18.453 -30.047 1 25.72 7 GLY B C 1
ATOM 5293 O O . GLY B 1 7 ? -25.984 19.234 -29.266 1 25.72 7 GLY B O 1
ATOM 5294 N N . SER B 1 8 ? -27.141 17.344 -29.484 1 25.19 8 SER B N 1
ATOM 5295 C CA . SER B 1 8 ? -27.156 16.578 -28.25 1 25.19 8 SER B CA 1
ATOM 5296 C C . SER B 1 8 ? -25.75 16.141 -27.859 1 25.19 8 SER B C 1
ATOM 5298 O O . SER B 1 8 ? -25.016 15.578 -28.688 1 25.19 8 SER B O 1
ATOM 5300 N N . VAL B 1 9 ? -25 16.812 -27 1 28.2 9 VAL B N 1
ATOM 5301 C CA . VAL B 1 9 ? -23.75 16.484 -26.328 1 28.2 9 VAL B CA 1
ATOM 5302 C C . VAL B 1 9 ? -23.781 15.016 -25.891 1 28.2 9 VAL B C 1
ATOM 5304 O O . VAL B 1 9 ? -24.594 14.633 -25.031 1 28.2 9 VAL B O 1
ATOM 5307 N N . SER B 1 10 ? -23.781 14.031 -26.719 1 27.38 10 SER B N 1
ATOM 5308 C CA . SER B 1 10 ? -23.812 12.602 -26.422 1 27.38 10 SER B CA 1
ATOM 5309 C C . SER B 1 10 ? -22.828 12.234 -25.328 1 27.38 10 SER B C 1
ATOM 5311 O O . SER B 1 10 ? -21.641 12.57 -25.406 1 27.38 10 SER B O 1
ATOM 5313 N N . PRO B 1 11 ? -23.141 11.953 -24.109 1 29.77 11 PRO B N 1
ATOM 5314 C CA . PRO B 1 11 ? -22.531 11.656 -22.812 1 29.77 11 PRO B CA 1
ATOM 5315 C C . PRO B 1 11 ? -21.516 10.523 -22.891 1 29.77 11 PRO B C 1
ATOM 5317 O O . PRO B 1 11 ? -21.188 9.914 -21.859 1 29.77 11 PRO B O 1
ATOM 5320 N N . GLU B 1 12 ? -21.141 9.891 -23.984 1 33.94 12 GLU B N 1
ATOM 5321 C CA . GLU B 1 12 ? -20.344 8.672 -23.844 1 33.94 12 GLU B CA 1
ATOM 5322 C C . GLU B 1 12 ? -19.031 8.953 -23.109 1 33.94 12 GLU B C 1
ATOM 5324 O O . GLU B 1 12 ? -18.031 9.289 -23.734 1 33.94 12 GLU B O 1
ATOM 5329 N N . LYS B 1 13 ? -18.953 9.711 -22.141 1 34.81 13 LYS B N 1
ATOM 5330 C CA . LYS B 1 13 ? -17.781 10.078 -21.375 1 34.81 13 LYS B CA 1
ATOM 5331 C C . LYS B 1 13 ? -17.016 8.844 -20.906 1 34.81 13 LYS B C 1
ATOM 5333 O O . LYS B 1 13 ? -17.531 8.062 -20.094 1 34.81 13 LYS B O 1
ATOM 5338 N N . ARG B 1 14 ? -16.234 8.211 -21.625 1 40 14 ARG B N 1
ATOM 5339 C CA . ARG B 1 14 ? -15.344 7.152 -21.172 1 40 14 ARG B CA 1
ATOM 5340 C C . ARG B 1 14 ? -14.789 7.465 -19.797 1 40 14 ARG B C 1
ATOM 5342 O O . ARG B 1 14 ? -14.305 8.57 -19.547 1 40 14 ARG B O 1
ATOM 5349 N N . LEU B 1 15 ? -15.211 6.793 -18.766 1 47.41 15 LEU B N 1
ATOM 5350 C CA . LEU B 1 15 ? -14.875 6.957 -17.344 1 47.41 15 LEU B CA 1
ATOM 5351 C C . LEU B 1 15 ? -13.359 6.977 -17.156 1 47.41 15 LEU B C 1
ATOM 5353 O O . LEU B 1 15 ? -12.648 6.102 -17.656 1 47.41 15 LEU B O 1
ATOM 5357 N N . GLY B 1 16 ? -12.68 7.977 -16.828 1 63.19 16 GLY B N 1
ATOM 5358 C CA . GLY B 1 16 ? -11.266 8.109 -16.5 1 63.19 16 GLY B CA 1
ATOM 5359 C C . GLY B 1 16 ? -10.781 7.078 -15.508 1 63.19 16 GLY B C 1
ATOM 5360 O O . GLY B 1 16 ? -11.492 6.75 -14.555 1 63.19 16 GLY B O 1
ATOM 5361 N N . GLN B 1 17 ? -9.859 6.145 -15.938 1 73.75 17 GLN B N 1
ATOM 5362 C CA . GLN B 1 17 ? -9.234 5.164 -15.055 1 73.75 17 GLN B CA 1
ATOM 5363 C C . GLN B 1 17 ? -7.723 5.332 -15.031 1 73.75 17 GLN B C 1
ATOM 5365 O O . GLN B 1 17 ? -7.133 5.852 -15.977 1 73.75 17 GLN B O 1
ATOM 5370 N N . ASN B 1 18 ? -7.18 4.961 -13.828 1 79.81 18 ASN B N 1
ATOM 5371 C CA . ASN B 1 18 ? -5.73 4.922 -13.664 1 79.81 18 ASN B CA 1
ATOM 5372 C C . ASN B 1 18 ? -5.059 4.191 -14.828 1 79.81 18 ASN B C 1
ATOM 5374 O O . ASN B 1 18 ? -5.391 3.043 -15.117 1 79.81 18 ASN B O 1
ATOM 5378 N N . CYS B 1 19 ? -4.109 4.77 -15.508 1 82.94 19 CYS B N 1
ATOM 5379 C CA . CYS B 1 19 ? -3.48 4.254 -16.719 1 82.94 19 CYS B CA 1
ATOM 5380 C C . CYS B 1 19 ? -2.668 3 -16.406 1 82.94 19 CYS B C 1
ATOM 5382 O O . CYS B 1 19 ? -2.332 2.236 -17.312 1 82.94 19 CYS B O 1
ATOM 5384 N N . ILE B 1 20 ? -2.367 2.805 -15.164 1 90.44 20 ILE B N 1
ATOM 5385 C CA . ILE B 1 20 ? -1.596 1.63 -14.773 1 90.44 20 ILE B CA 1
ATOM 5386 C C . ILE B 1 20 ? -2.465 0.38 -14.883 1 90.44 20 ILE B C 1
ATOM 5388 O O . ILE B 1 20 ? -1.952 -0.724 -15.086 1 90.44 20 ILE B O 1
ATOM 5392 N N . VAL B 1 21 ? -3.793 0.549 -14.773 1 94.75 21 VAL B N 1
ATOM 5393 C CA . VAL B 1 21 ? -4.715 -0.58 -14.852 1 94.75 21 VAL B CA 1
ATOM 5394 C C . VAL B 1 21 ? -4.91 -0.985 -16.312 1 94.75 21 VAL B C 1
ATOM 5396 O O . VAL B 1 21 ? -5.711 -0.381 -17.031 1 94.75 21 VAL B O 1
ATOM 5399 N N . GLN B 1 22 ? -4.211 -1.952 -16.719 1 95.06 22 GLN B N 1
ATOM 5400 C CA . GLN B 1 22 ? -4.215 -2.475 -18.078 1 95.06 22 GLN B CA 1
ATOM 5401 C C . GLN B 1 22 ? -3.902 -3.967 -18.094 1 95.06 22 GLN B C 1
ATOM 5403 O O . GLN B 1 22 ? -3.482 -4.531 -17.078 1 95.06 22 GLN B O 1
ATOM 5408 N N . PRO B 1 23 ? -4.02 -4.648 -19.219 1 96.31 23 PRO B N 1
ATOM 5409 C CA . PRO B 1 23 ? -3.949 -6.109 -19.25 1 96.31 23 PRO B CA 1
ATOM 5410 C C . PRO B 1 23 ? -2.57 -6.645 -18.875 1 96.31 23 PRO B C 1
ATOM 5412 O O . PRO B 1 23 ? -2.453 -7.766 -18.375 1 96.31 23 PRO B O 1
ATOM 5415 N N . LEU B 1 24 ? -1.502 -5.863 -19.078 1 97.69 24 LEU B N 1
ATOM 5416 C CA . LEU B 1 24 ? -0.167 -6.352 -18.75 1 97.69 24 LEU B CA 1
ATOM 5417 C C . LEU B 1 24 ? 0.099 -6.238 -17.25 1 97.69 24 LEU B C 1
ATOM 5419 O O . LEU B 1 24 ? 1.094 -6.77 -16.75 1 97.69 24 LEU B O 1
ATOM 5423 N N . LEU B 1 25 ? -0.783 -5.453 -16.516 1 97.75 25 LEU B N 1
ATOM 5424 C CA . LEU B 1 25 ? -0.716 -5.512 -15.062 1 97.75 25 LEU B CA 1
ATOM 5425 C C . LEU B 1 25 ? -1.172 -6.875 -14.547 1 97.75 25 LEU B C 1
ATOM 5427 O O . LEU B 1 25 ? -2.24 -6.988 -13.945 1 97.75 25 LEU B O 1
ATOM 5431 N N . THR B 1 26 ? -0.395 -7.863 -14.797 1 98.25 26 THR B N 1
ATOM 5432 C CA . THR B 1 26 ? -0.715 -9.258 -14.5 1 98.25 26 THR B CA 1
ATOM 5433 C C . THR B 1 26 ? 0.556 -10.062 -14.242 1 98.25 26 THR B C 1
ATOM 5435 O O . THR B 1 26 ? 1.665 -9.539 -14.391 1 98.25 26 THR B O 1
ATOM 5438 N N . ASP B 1 27 ? 0.412 -11.234 -13.742 1 98.12 27 ASP B N 1
ATOM 5439 C CA . ASP B 1 27 ? 1.537 -12.141 -13.547 1 98.12 27 ASP B CA 1
ATOM 5440 C C . ASP B 1 27 ? 1.874 -12.883 -14.836 1 98.12 27 ASP B C 1
ATOM 5442 O O . ASP B 1 27 ? 0.978 -13.25 -15.602 1 98.12 27 ASP B O 1
ATOM 5446 N N . LEU B 1 28 ? 3.084 -13.211 -15.039 1 97.88 28 LEU B N 1
ATOM 5447 C CA . LEU B 1 28 ? 3.533 -13.875 -16.266 1 97.88 28 LEU B CA 1
ATOM 5448 C C . LEU B 1 28 ? 2.834 -15.211 -16.438 1 97.88 28 LEU B C 1
ATOM 5450 O O . LEU B 1 28 ? 2.547 -15.625 -17.562 1 97.88 28 LEU B O 1
ATOM 5454 N N . TYR B 1 29 ? 2.605 -15.914 -15.344 1 96.75 29 TYR B N 1
ATOM 5455 C CA . TYR B 1 29 ? 2.021 -17.234 -15.469 1 96.75 29 TYR B CA 1
ATOM 5456 C C . TYR B 1 29 ? 0.621 -17.172 -16.062 1 96.75 29 TYR B C 1
ATOM 5458 O O . TYR B 1 29 ? 0.134 -18.141 -16.641 1 96.75 29 TYR B O 1
ATOM 5466 N N . GLN B 1 30 ? -0.071 -16.047 -15.961 1 98.06 30 GLN B N 1
ATOM 5467 C CA . GLN B 1 30 ? -1.362 -15.883 -16.625 1 98.06 30 GLN B CA 1
ATOM 5468 C C . GLN B 1 30 ? -1.219 -15.969 -18.141 1 98.06 30 GLN B C 1
ATOM 5470 O O . GLN B 1 30 ? -2.041 -16.594 -18.812 1 98.06 30 GLN B O 1
ATOM 5475 N N . ILE B 1 31 ? -0.192 -15.383 -18.656 1 98 31 ILE B N 1
ATOM 5476 C CA . ILE B 1 31 ? 0.054 -15.344 -20.094 1 98 31 ILE B CA 1
ATOM 5477 C C . ILE B 1 31 ? 0.529 -16.703 -20.578 1 98 31 ILE B C 1
ATOM 5479 O O . ILE B 1 31 ? 0.086 -17.188 -21.625 1 98 31 ILE B O 1
ATOM 5483 N N . THR B 1 32 ? 1.443 -17.297 -19.859 1 97.31 32 THR B N 1
ATOM 5484 C CA . THR B 1 32 ? 1.959 -18.594 -20.266 1 97.31 32 THR B CA 1
ATOM 5485 C C . THR B 1 32 ? 0.863 -19.656 -20.203 1 97.31 32 THR B C 1
ATOM 5487 O O . THR B 1 32 ? 0.784 -20.531 -21.078 1 97.31 32 THR B O 1
ATOM 5490 N N . MET B 1 33 ? 0.016 -19.578 -19.203 1 97.88 33 MET B N 1
ATOM 5491 C CA . MET B 1 33 ? -1.125 -20.5 -19.156 1 97.88 33 MET B CA 1
ATOM 5492 C C . MET B 1 33 ? -2.07 -20.25 -20.312 1 97.88 33 MET B C 1
ATOM 5494 O O . MET B 1 33 ? -2.609 -21.203 -20.891 1 97.88 33 MET B O 1
ATOM 5498 N N . ALA B 1 34 ? -2.266 -19 -20.625 1 98 34 ALA B N 1
ATOM 5499 C CA . ALA B 1 34 ? -3.111 -18.672 -21.781 1 98 34 ALA B CA 1
ATOM 5500 C C . ALA B 1 34 ? -2.604 -19.359 -23.047 1 98 34 ALA B C 1
ATOM 5502 O O . ALA B 1 34 ? -3.387 -19.922 -23.797 1 98 34 ALA B O 1
ATOM 5503 N N . TYR B 1 35 ? -1.335 -19.297 -23.266 1 97.94 35 TYR B N 1
ATOM 5504 C CA . TYR B 1 35 ? -0.746 -19.938 -24.438 1 97.94 35 TYR B CA 1
ATOM 5505 C C . TYR B 1 35 ? -0.939 -21.453 -24.375 1 97.94 35 TYR B C 1
ATOM 5507 O O . TYR B 1 35 ? -1.326 -22.078 -25.375 1 97.94 35 TYR B O 1
ATOM 5515 N N . ALA B 1 36 ? -0.638 -22.016 -23.234 1 97.38 36 ALA B N 1
ATOM 5516 C CA . ALA B 1 36 ? -0.765 -23.453 -23.094 1 97.38 36 ALA B CA 1
ATOM 5517 C C . ALA B 1 36 ? -2.203 -23.906 -23.328 1 97.38 36 ALA B C 1
ATOM 5519 O O . ALA B 1 36 ? -2.441 -24.938 -23.953 1 97.38 36 ALA B O 1
ATOM 5520 N N . TYR B 1 37 ? -3.172 -23.172 -22.766 1 97.44 37 TYR B N 1
ATOM 5521 C CA . TYR B 1 37 ? -4.578 -23.453 -23.031 1 97.44 37 TYR B CA 1
ATOM 5522 C C . TYR B 1 37 ? -4.887 -23.375 -24.516 1 97.44 37 TYR B C 1
ATOM 5524 O O . TYR B 1 37 ? -5.566 -24.234 -25.062 1 97.44 37 TYR B O 1
ATOM 5532 N N . TRP B 1 38 ? -4.43 -22.297 -25.109 1 97.56 38 TRP B N 1
ATOM 5533 C CA . TRP B 1 38 ? -4.641 -22.078 -26.547 1 97.56 38 TRP B CA 1
ATOM 5534 C C . TRP B 1 38 ? -4.082 -23.234 -27.359 1 97.56 38 TRP B C 1
ATOM 5536 O O . TRP B 1 38 ? -4.758 -23.766 -28.25 1 97.56 38 TRP B O 1
ATOM 5546 N N . LYS B 1 39 ? -2.863 -23.641 -27.062 1 95.75 39 LYS B N 1
ATOM 5547 C CA . LYS B 1 39 ? -2.186 -24.719 -27.781 1 95.75 39 LYS B CA 1
ATOM 5548 C C . LYS B 1 39 ? -2.928 -26.047 -27.594 1 95.75 39 LYS B C 1
ATOM 5550 O O . LYS B 1 39 ? -2.967 -26.875 -28.5 1 95.75 39 LYS B O 1
ATOM 5555 N N . SER B 1 40 ? -3.516 -26.188 -26.453 1 93.44 40 SER B N 1
ATOM 5556 C CA . SER B 1 40 ? -4.207 -27.422 -26.125 1 93.44 40 SER B CA 1
ATOM 5557 C C . SER B 1 40 ? -5.641 -27.422 -26.656 1 93.44 40 SER B C 1
ATOM 5559 O O . SER B 1 40 ? -6.438 -28.297 -26.312 1 93.44 40 SER B O 1
ATOM 5561 N N . GLY B 1 41 ? -6.031 -26.391 -27.328 1 92.31 41 GLY B N 1
ATOM 5562 C CA . GLY B 1 41 ? -7.348 -26.344 -27.938 1 92.31 41 GLY B CA 1
ATOM 5563 C C . GLY B 1 41 ? -8.453 -26 -26.969 1 92.31 41 GLY B C 1
ATOM 5564 O O . GLY B 1 41 ? -9.609 -26.375 -27.156 1 92.31 41 GLY B O 1
ATOM 5565 N N . LYS B 1 42 ? -8.164 -25.344 -25.953 1 93.19 42 LYS B N 1
ATOM 5566 C CA . LYS B 1 42 ? -9.156 -25.016 -24.938 1 93.19 42 LYS B CA 1
ATOM 5567 C C . LYS B 1 42 ? -9.695 -23.609 -25.109 1 93.19 42 LYS B C 1
ATOM 5569 O O . LYS B 1 42 ? -10.195 -23 -24.156 1 93.19 42 LYS B O 1
ATOM 5574 N N . THR B 1 43 ? -9.625 -23.031 -26.234 1 93.88 43 THR B N 1
ATOM 5575 C CA . THR B 1 43 ? -10.047 -21.656 -26.484 1 93.88 43 THR B CA 1
ATOM 5576 C C . THR B 1 43 ? -11.547 -21.5 -26.297 1 93.88 43 THR B C 1
ATOM 5578 O O . THR B 1 43 ? -12.023 -20.438 -25.922 1 93.88 43 THR B O 1
ATOM 5581 N N . GLU B 1 44 ? -12.305 -22.578 -26.469 1 92.25 44 GLU B N 1
ATOM 5582 C CA . GLU B 1 44 ? -13.758 -22.484 -26.391 1 92.25 44 GLU B CA 1
ATOM 5583 C C . GLU B 1 44 ? -14.273 -23 -25.062 1 92.25 44 GLU B C 1
ATOM 5585 O O . GLU B 1 44 ? -15.477 -22.969 -24.797 1 92.25 44 GLU B O 1
ATOM 5590 N N . SER B 1 45 ? -13.383 -23.438 -24.234 1 95.5 45 SER B N 1
ATOM 5591 C CA . SER B 1 45 ? -13.812 -23.906 -22.922 1 95.5 45 SER B CA 1
ATOM 5592 C C . SER B 1 45 ? -14.422 -22.766 -22.094 1 95.5 45 SER B C 1
ATOM 5594 O O . SER B 1 45 ? -13.922 -21.641 -22.125 1 95.5 45 SER B O 1
ATOM 5596 N N . HIS B 1 46 ? -15.555 -23.078 -21.469 1 97.44 46 HIS B N 1
ATOM 5597 C CA . HIS B 1 46 ? -16.25 -22.109 -20.641 1 97.44 46 HIS B CA 1
ATOM 5598 C C . HIS B 1 46 ? -15.977 -22.359 -19.156 1 97.44 46 HIS B C 1
ATOM 5600 O O . HIS B 1 46 ? -16.172 -23.469 -18.656 1 97.44 46 HIS B O 1
ATOM 5606 N N . ALA B 1 47 ? -15.492 -21.328 -18.422 1 97.31 47 ALA B N 1
ATOM 5607 C CA . ALA B 1 47 ? -15.109 -21.5 -17.031 1 97.31 47 ALA B CA 1
ATOM 5608 C C . ALA B 1 47 ? -15.844 -20.516 -16.125 1 97.31 47 ALA B C 1
ATOM 5610 O O . ALA B 1 47 ? -16.312 -19.469 -16.594 1 97.31 47 ALA B O 1
ATOM 5611 N N . VAL B 1 48 ? -15.992 -20.875 -14.852 1 97.81 48 VAL B N 1
ATOM 5612 C CA . VAL B 1 48 ? -16.547 -20.047 -13.797 1 97.81 48 VAL B CA 1
ATOM 5613 C C . VAL B 1 48 ? -15.539 -19.906 -12.664 1 97.81 48 VAL B C 1
ATOM 5615 O O . VAL B 1 48 ? -15.031 -20.891 -12.148 1 97.81 48 VAL B O 1
ATOM 5618 N N . PHE B 1 49 ? -15.211 -18.672 -12.344 1 98.12 49 PHE B N 1
ATOM 5619 C CA . PHE B 1 49 ? -14.297 -18.375 -11.25 1 98.12 49 PHE B CA 1
ATOM 5620 C C . PHE B 1 49 ? -14.984 -17.562 -10.164 1 98.12 49 PHE B C 1
ATOM 5622 O O . PHE B 1 49 ? -15.812 -16.688 -10.461 1 98.12 49 PHE B O 1
ATOM 5629 N N . ASP B 1 50 ? -14.617 -17.812 -8.914 1 97.75 50 ASP B N 1
ATOM 5630 C CA . ASP B 1 50 ? -15.039 -17.031 -7.762 1 97.75 50 ASP B CA 1
ATOM 5631 C C . ASP B 1 50 ? -13.875 -16.219 -7.184 1 97.75 50 ASP B C 1
ATOM 5633 O O . ASP B 1 50 ? -12.773 -16.75 -7.035 1 97.75 50 ASP B O 1
ATOM 5637 N N . LEU B 1 51 ? -14.086 -14.961 -6.965 1 98.62 51 LEU B N 1
ATOM 5638 C CA . LEU B 1 51 ? -13.203 -14.156 -6.133 1 98.62 51 LEU B CA 1
ATOM 5639 C C . LEU B 1 51 ? -13.773 -14.008 -4.723 1 98.62 51 LEU B C 1
ATOM 5641 O O . LEU B 1 51 ? -14.859 -13.461 -4.539 1 98.62 51 LEU B O 1
ATOM 5645 N N . PHE B 1 52 ? -13.117 -14.508 -3.758 1 97.94 52 PHE B N 1
ATOM 5646 C CA . PHE B 1 52 ? -13.562 -14.469 -2.371 1 97.94 52 PHE B CA 1
ATOM 5647 C C . PHE B 1 52 ? -12.375 -14.43 -1.418 1 97.94 52 PHE B C 1
ATOM 5649 O O . PHE B 1 52 ? -11.242 -14.203 -1.843 1 97.94 52 PHE B O 1
ATOM 5656 N N . PHE B 1 53 ? -12.562 -14.398 -0.171 1 97.5 53 PHE B N 1
ATOM 5657 C CA . PHE B 1 53 ? -11.531 -14.461 0.86 1 97.5 53 PHE B CA 1
ATOM 5658 C C . PHE B 1 53 ? -11.906 -15.484 1.93 1 97.5 53 PHE B C 1
ATOM 5660 O O . PHE B 1 53 ? -13.055 -15.922 2.002 1 97.5 53 PHE B O 1
ATOM 5667 N N . ARG B 1 54 ? -11.008 -15.836 2.76 1 95.12 54 ARG B N 1
ATOM 5668 C CA . ARG B 1 54 ? -11.234 -16.984 3.637 1 95.12 54 ARG B CA 1
ATOM 5669 C C . ARG B 1 54 ? -11.359 -16.547 5.09 1 95.12 54 ARG B C 1
ATOM 5671 O O . ARG B 1 54 ? -11.883 -17.281 5.926 1 95.12 54 ARG B O 1
ATOM 5678 N N . LYS B 1 55 ? -10.805 -15.414 5.387 1 95.88 55 LYS B N 1
ATOM 5679 C CA . LYS B 1 55 ? -10.828 -14.906 6.754 1 95.88 55 LYS B CA 1
ATOM 5680 C C . LYS B 1 55 ? -11.07 -13.398 6.781 1 95.88 55 LYS B C 1
ATOM 5682 O O . LYS B 1 55 ? -10.516 -12.664 5.965 1 95.88 55 LYS B O 1
ATOM 5687 N N . ASN B 1 56 ? -11.914 -13.016 7.758 1 97.94 56 ASN B N 1
ATOM 5688 C CA . ASN B 1 56 ? -12.109 -11.586 7.938 1 97.94 56 ASN B CA 1
ATOM 5689 C C . ASN B 1 56 ? -10.836 -10.906 8.43 1 97.94 56 ASN B C 1
ATOM 5691 O O . ASN B 1 56 ? -10.031 -11.523 9.133 1 97.94 56 ASN B O 1
ATOM 5695 N N . PRO B 1 57 ? -10.672 -9.656 8.086 1 97.94 57 PRO B N 1
ATOM 5696 C CA . PRO B 1 57 ? -9.461 -8.945 8.508 1 97.94 57 PRO B CA 1
ATOM 5697 C C . PRO B 1 57 ? -9.594 -8.328 9.898 1 97.94 57 PRO B C 1
ATOM 5699 O O . PRO B 1 57 ? -10.703 -8.227 10.422 1 97.94 57 PRO B O 1
ATOM 5702 N N . PHE B 1 58 ? -8.445 -7.926 10.531 1 97.25 58 PHE B N 1
ATOM 5703 C CA . PHE B 1 58 ? -8.32 -7.117 11.734 1 97.25 58 PHE B CA 1
ATOM 5704 C C . PHE B 1 58 ? -8.914 -7.844 12.938 1 97.25 58 PHE B C 1
ATOM 5706 O O . PHE B 1 58 ? -9.477 -7.211 13.836 1 97.25 58 PHE B O 1
ATOM 5713 N N . GLN B 1 59 ? -8.898 -9.141 12.828 1 95.56 59 GLN B N 1
ATOM 5714 C CA . GLN B 1 59 ? -9.508 -9.953 13.875 1 95.56 59 GLN B CA 1
ATOM 5715 C C . GLN B 1 59 ? -10.977 -9.609 14.062 1 95.56 59 GLN B C 1
ATOM 5717 O O . GLN B 1 59 ? -11.5 -9.68 15.18 1 95.56 59 GLN B O 1
ATOM 5722 N N . GLY B 1 60 ? -11.547 -9.125 12.992 1 96.62 60 GLY B N 1
ATOM 5723 C CA . GLY B 1 60 ? -12.969 -8.836 12.969 1 96.62 60 GLY B CA 1
ATOM 5724 C C . GLY B 1 60 ? -13.789 -9.93 12.312 1 96.62 60 GLY B C 1
ATOM 5725 O O . GLY B 1 60 ? -13.258 -10.984 11.969 1 96.62 60 GLY B O 1
ATOM 5726 N N . GLU B 1 61 ? -15.094 -9.633 12.203 1 97.44 61 GLU B N 1
ATOM 5727 C CA . GLU B 1 61 ? -15.969 -10.695 11.703 1 97.44 61 GLU B CA 1
ATOM 5728 C C . GLU B 1 61 ? -16.797 -10.203 10.516 1 97.44 61 GLU B C 1
ATOM 5730 O O . GLU B 1 61 ? -17.828 -10.805 10.188 1 97.44 61 GLU B O 1
ATOM 5735 N N . PHE B 1 62 ? -16.344 -9.148 9.922 1 97.94 62 PHE B N 1
ATOM 5736 C CA . PHE B 1 62 ? -16.984 -8.727 8.68 1 97.94 62 PHE B CA 1
ATOM 5737 C C . PHE B 1 62 ? -15.977 -8.078 7.738 1 97.94 62 PHE B C 1
ATOM 5739 O O . PHE B 1 62 ? -14.891 -7.676 8.164 1 97.94 62 PHE B O 1
ATOM 5746 N N . THR B 1 63 ? -16.297 -8.008 6.488 1 98.75 63 THR B N 1
ATOM 5747 C CA . THR B 1 63 ? -15.562 -7.305 5.434 1 98.75 63 THR B CA 1
ATOM 5748 C C . THR B 1 63 ? -16.516 -6.496 4.566 1 98.75 63 THR B C 1
ATOM 5750 O O . THR B 1 63 ? -17.641 -6.934 4.293 1 98.75 63 THR B O 1
ATOM 5753 N N . VAL B 1 64 ? -16.172 -5.316 4.219 1 98.88 64 VAL B N 1
ATOM 5754 C CA . VAL B 1 64 ? -16.938 -4.5 3.291 1 98.88 64 VAL B CA 1
ATOM 5755 C C . VAL B 1 64 ? -16.422 -4.684 1.87 1 98.88 64 VAL B C 1
ATOM 5757 O O . VAL B 1 64 ? -15.219 -4.508 1.619 1 98.88 64 VAL B O 1
ATOM 5760 N N . PHE B 1 65 ? -17.297 -5.051 0.958 1 98.88 65 PHE B N 1
ATOM 5761 C CA . PHE B 1 65 ? -16.891 -5.211 -0.429 1 98.88 65 PHE B CA 1
ATOM 5762 C C . PHE B 1 65 ? -16.719 -3.855 -1.105 1 98.88 65 PHE B C 1
ATOM 5764 O O . PHE B 1 65 ? -17.609 -3.01 -1.041 1 98.88 65 PHE B O 1
ATOM 5771 N N . ALA B 1 66 ? -15.586 -3.637 -1.769 1 98.75 66 ALA B N 1
ATOM 5772 C CA . ALA B 1 66 ? -15.289 -2.424 -2.527 1 98.75 66 ALA B CA 1
ATOM 5773 C C . ALA B 1 66 ? -14.406 -2.732 -3.734 1 98.75 66 ALA B C 1
ATOM 5775 O O . ALA B 1 66 ? -13.742 -3.77 -3.777 1 98.75 66 ALA B O 1
ATOM 5776 N N . GLY B 1 67 ? -14.414 -1.846 -4.77 1 97.88 67 GLY B N 1
ATOM 5777 C CA . GLY B 1 67 ? -13.57 -1.977 -5.949 1 97.88 67 GLY B CA 1
ATOM 5778 C C . GLY B 1 67 ? -14.352 -2.361 -7.195 1 97.88 67 GLY B C 1
ATOM 5779 O O . GLY B 1 67 ? -13.766 -2.547 -8.266 1 97.88 67 GLY B O 1
ATOM 5780 N N . LEU B 1 68 ? -15.664 -2.434 -7.133 1 98.12 68 LEU B N 1
ATOM 5781 C CA . LEU B 1 68 ? -16.5 -2.916 -8.219 1 98.12 68 LEU B CA 1
ATOM 5782 C C . LEU B 1 68 ? -16.375 -2.02 -9.445 1 98.12 68 LEU B C 1
ATOM 5784 O O . LEU B 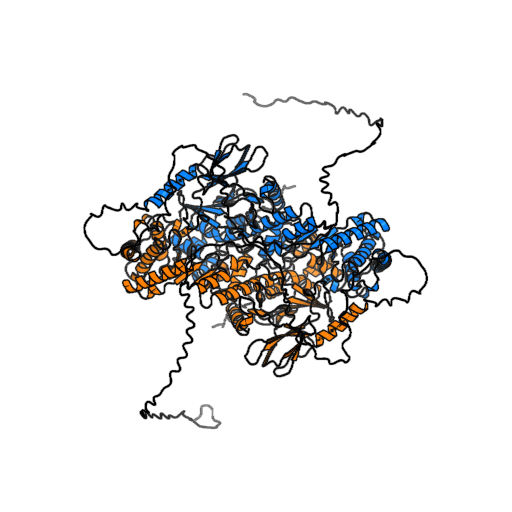1 68 ? -16.219 -2.51 -10.57 1 98.12 68 LEU B O 1
ATOM 5788 N N . GLU B 1 69 ? -16.469 -0.713 -9.234 1 96.31 69 GLU B N 1
ATOM 5789 C CA . GLU B 1 69 ? -16.422 0.222 -10.352 1 96.31 69 GLU B CA 1
ATOM 5790 C C . GLU B 1 69 ? -15.141 0.035 -11.172 1 96.31 69 GLU B C 1
ATOM 5792 O O . GLU B 1 69 ? -15.188 0.008 -12.406 1 96.31 69 GLU B O 1
ATOM 5797 N N . GLU B 1 70 ? -14.023 -0.048 -10.492 1 96.44 70 GLU B N 1
ATOM 5798 C CA . GLU B 1 70 ? -12.742 -0.206 -11.188 1 96.44 70 GLU B CA 1
ATOM 5799 C C . GLU B 1 70 ? -12.688 -1.535 -11.938 1 96.44 70 GLU B C 1
ATOM 5801 O O . GLU B 1 70 ? -12.07 -1.629 -13 1 96.44 70 GLU B O 1
ATOM 5806 N N . CYS B 1 71 ? -13.273 -2.582 -11.391 1 97.94 71 CYS B N 1
ATOM 5807 C CA . CYS B 1 71 ? -13.32 -3.879 -12.055 1 97.94 71 CYS B CA 1
ATOM 5808 C C . CYS B 1 71 ? -14.102 -3.795 -13.359 1 97.94 71 CYS B C 1
ATOM 5810 O O . CYS B 1 71 ? -13.664 -4.305 -14.391 1 97.94 71 CYS B O 1
ATOM 5812 N N . VAL B 1 72 ? -15.242 -3.176 -13.305 1 97.31 72 VAL B N 1
ATOM 5813 C CA . VAL B 1 72 ? -16.109 -3.062 -14.469 1 97.31 72 VAL B CA 1
ATOM 5814 C C . VAL B 1 72 ? -15.438 -2.199 -15.531 1 97.31 72 VAL B C 1
ATOM 5816 O O . VAL B 1 72 ? -15.484 -2.516 -16.719 1 97.31 72 VAL B O 1
ATOM 5819 N N . LYS B 1 73 ? -14.797 -1.126 -15.125 1 95.81 73 LYS B N 1
ATOM 5820 C CA . LYS B 1 73 ? -14.047 -0.281 -16.062 1 95.81 73 LYS B CA 1
ATOM 5821 C C . LYS B 1 73 ? -12.93 -1.064 -16.734 1 95.81 73 LYS B C 1
ATOM 5823 O O . LYS B 1 73 ? -12.672 -0.887 -17.922 1 95.81 73 LYS B O 1
ATOM 5828 N N . PHE B 1 74 ? -12.312 -1.847 -15.953 1 97.19 74 PHE B N 1
ATOM 5829 C CA . PHE B 1 74 ? -11.227 -2.666 -16.484 1 97.19 74 PHE B CA 1
ATOM 5830 C C . PHE B 1 74 ? -11.75 -3.596 -17.578 1 97.19 74 PHE B C 1
ATOM 5832 O O . PHE B 1 74 ? -11.117 -3.734 -18.625 1 97.19 74 PHE B O 1
ATOM 5839 N N . LEU B 1 75 ? -12.867 -4.262 -17.297 1 97.69 75 LEU B N 1
ATOM 5840 C CA . LEU B 1 75 ? -13.469 -5.129 -18.297 1 97.69 75 LEU B CA 1
ATOM 5841 C C . LEU B 1 75 ? -13.82 -4.34 -19.562 1 97.69 75 LEU B C 1
ATOM 5843 O O . LEU B 1 75 ? -13.586 -4.805 -20.672 1 97.69 75 LEU B O 1
ATOM 5847 N N . ASP B 1 76 ? -14.32 -3.215 -19.359 1 95.5 76 ASP B N 1
ATOM 5848 C CA . ASP B 1 76 ? -14.758 -2.367 -20.453 1 95.5 76 ASP B CA 1
ATOM 5849 C C . ASP B 1 76 ? -13.586 -1.984 -21.359 1 95.5 76 ASP B C 1
ATOM 5851 O O . ASP B 1 76 ? -13.734 -1.872 -22.578 1 95.5 76 ASP B O 1
ATOM 5855 N N . LYS B 1 77 ? -12.406 -1.842 -20.797 1 94.69 77 LYS B N 1
ATOM 5856 C CA . LYS B 1 77 ? -11.25 -1.339 -21.531 1 94.69 77 LYS B CA 1
ATOM 5857 C C . LYS B 1 77 ? -10.273 -2.465 -21.844 1 94.69 77 LYS B C 1
ATOM 5859 O O . LYS B 1 77 ? -9.203 -2.223 -22.406 1 94.69 77 LYS B O 1
ATOM 5864 N N . PHE B 1 78 ? -10.594 -3.635 -21.578 1 96.94 78 PHE B N 1
ATOM 5865 C CA . PHE B 1 78 ? -9.656 -4.746 -21.688 1 96.94 78 PHE B CA 1
ATOM 5866 C C . PHE B 1 78 ? -9.297 -5 -23.156 1 96.94 78 PHE B C 1
ATOM 5868 O O . PHE B 1 78 ? -10.148 -5.406 -23.938 1 96.94 78 PHE B O 1
ATOM 5875 N N . SER B 1 79 ? -8.086 -4.754 -23.5 1 96.88 79 SER B N 1
ATOM 5876 C CA . SER B 1 79 ? -7.516 -4.996 -24.828 1 96.88 79 SER B CA 1
ATOM 5877 C C . SER B 1 79 ? -6 -4.82 -24.812 1 96.88 79 SER B C 1
ATOM 5879 O O . SER B 1 79 ? -5.48 -3.949 -24.109 1 96.88 79 SER B O 1
ATOM 5881 N N . TYR B 1 80 ? -5.305 -5.641 -25.547 1 97.75 80 TYR B N 1
ATOM 5882 C CA . TYR B 1 80 ? -3.857 -5.5 -25.656 1 97.75 80 TYR B CA 1
ATOM 5883 C C . TYR B 1 80 ? -3.492 -4.512 -26.766 1 97.75 80 TYR B C 1
ATOM 5885 O O . TYR B 1 80 ? -4.07 -4.551 -27.859 1 97.75 80 TYR B O 1
ATOM 5893 N N . SER B 1 81 ? -2.551 -3.645 -26.5 1 96.31 81 SER B N 1
ATOM 5894 C CA . SER B 1 81 ? -2.021 -2.754 -27.531 1 96.31 81 SER B CA 1
ATOM 5895 C C . SER B 1 81 ? -0.969 -3.457 -28.375 1 96.31 81 SER B C 1
ATOM 5897 O O . SER B 1 81 ? -0.515 -4.551 -28.031 1 96.31 81 SER B O 1
ATOM 5899 N N . LYS B 1 82 ? -0.64 -2.824 -29.516 1 97.38 82 LYS B N 1
ATOM 5900 C CA . LYS B 1 82 ? 0.441 -3.344 -30.344 1 97.38 82 LYS B CA 1
ATOM 5901 C C . LYS B 1 82 ? 1.752 -3.412 -29.562 1 97.38 82 LYS B C 1
ATOM 5903 O O . LYS B 1 82 ? 2.514 -4.371 -29.703 1 97.38 82 LYS B O 1
ATOM 5908 N N . SER B 1 83 ? 1.984 -2.402 -28.75 1 96.88 83 SER B N 1
ATOM 5909 C CA . SER B 1 83 ? 3.191 -2.379 -27.938 1 96.88 83 SER B CA 1
ATOM 5910 C C . SER B 1 83 ? 3.201 -3.523 -26.938 1 96.88 83 SER B C 1
ATOM 5912 O O . SER B 1 83 ? 4.258 -4.074 -26.625 1 96.88 83 SER B O 1
ATOM 5914 N N . ASP B 1 84 ? 2.076 -3.887 -26.438 1 97.44 84 ASP B N 1
ATOM 5915 C CA . ASP B 1 84 ? 1.963 -5.008 -25.5 1 97.44 84 ASP B CA 1
ATOM 5916 C C . ASP B 1 84 ? 2.346 -6.32 -26.188 1 97.44 84 ASP B C 1
ATOM 5918 O O . ASP B 1 84 ? 3.123 -7.105 -25.641 1 97.44 84 ASP B O 1
ATOM 5922 N N . ILE B 1 85 ? 1.812 -6.547 -27.312 1 98.38 85 ILE B N 1
ATOM 5923 C CA . ILE B 1 85 ? 2.051 -7.781 -28.062 1 98.38 85 ILE B CA 1
ATOM 5924 C C . ILE B 1 85 ? 3.525 -7.871 -28.453 1 98.38 85 ILE B C 1
ATOM 5926 O O . ILE B 1 85 ? 4.129 -8.945 -28.359 1 98.38 85 ILE B O 1
ATOM 5930 N N . ASP B 1 86 ? 4.078 -6.758 -28.875 1 98.06 86 ASP B N 1
ATOM 5931 C CA . ASP B 1 86 ? 5.492 -6.73 -29.234 1 98.06 86 ASP B CA 1
ATOM 5932 C C . ASP B 1 86 ? 6.367 -7.098 -28.031 1 98.06 86 ASP B C 1
ATOM 5934 O O . ASP B 1 86 ? 7.336 -7.844 -28.172 1 98.06 86 ASP B O 1
ATOM 5938 N N . TYR B 1 87 ? 6.059 -6.602 -26.938 1 97.81 87 TYR B N 1
ATOM 5939 C CA . TYR B 1 87 ? 6.82 -6.914 -25.734 1 97.81 87 TYR B CA 1
ATOM 5940 C C . TYR B 1 87 ? 6.691 -8.391 -25.375 1 97.81 87 TYR B C 1
ATOM 5942 O O . TYR B 1 87 ? 7.68 -9.039 -25.031 1 97.81 87 TYR B O 1
ATOM 5950 N N . LEU B 1 88 ? 5.48 -8.922 -25.406 1 98.19 88 LEU B N 1
ATOM 5951 C CA . LEU B 1 88 ? 5.262 -10.328 -25.094 1 98.19 88 LEU B CA 1
ATOM 5952 C C . LEU B 1 88 ? 6.062 -11.227 -26.031 1 98.19 88 LEU B C 1
ATOM 5954 O O . LEU B 1 88 ? 6.621 -12.242 -25.609 1 98.19 88 LEU B O 1
ATOM 5958 N N . ARG B 1 89 ? 6.129 -10.859 -27.266 1 97.31 89 ARG B N 1
ATOM 5959 C CA . ARG B 1 89 ? 6.922 -11.586 -28.25 1 97.31 89 ARG B CA 1
ATOM 5960 C C . ARG B 1 89 ? 8.391 -11.625 -27.859 1 97.31 89 ARG B C 1
ATOM 5962 O O . ARG B 1 89 ? 9.078 -12.617 -28.109 1 97.31 89 ARG B O 1
ATOM 5969 N N . GLN B 1 90 ? 8.797 -10.602 -27.219 1 96.62 90 GLN B N 1
ATOM 5970 C CA . GLN B 1 90 ? 10.203 -10.469 -26.844 1 96.62 90 GLN B CA 1
ATOM 5971 C C . GLN B 1 90 ? 10.523 -11.359 -25.641 1 96.62 90 GLN B C 1
ATOM 5973 O O . GLN B 1 90 ? 11.625 -11.914 -25.547 1 96.62 90 GLN B O 1
ATOM 5978 N N . ILE B 1 91 ? 9.641 -11.492 -24.734 1 95.38 91 ILE B N 1
ATOM 5979 C CA . ILE B 1 91 ? 10.008 -12.125 -23.469 1 95.38 91 ILE B CA 1
ATOM 5980 C C . ILE B 1 91 ? 9.594 -13.594 -23.484 1 95.38 91 ILE B C 1
ATOM 5982 O O . ILE B 1 91 ? 10.094 -14.391 -22.688 1 95.38 91 ILE B O 1
ATOM 5986 N N . LEU B 1 92 ? 8.68 -13.984 -24.312 1 96.31 92 LEU B N 1
ATOM 5987 C CA . LEU B 1 92 ? 8.25 -15.375 -24.406 1 96.31 92 LEU B CA 1
ATOM 5988 C C . LEU B 1 92 ? 9.133 -16.172 -25.359 1 96.31 92 LEU B C 1
ATOM 5990 O O . LEU B 1 92 ? 9.812 -15.578 -26.203 1 96.31 92 LEU B O 1
ATOM 5994 N N . PRO B 1 93 ? 9.164 -17.5 -25.203 1 94.25 93 PRO B N 1
ATOM 5995 C CA . PRO B 1 93 ? 10.008 -18.312 -26.078 1 94.25 93 PRO B CA 1
ATOM 5996 C C . PRO B 1 93 ? 9.68 -18.125 -27.547 1 94.25 93 PRO B C 1
ATOM 5998 O O . PRO B 1 93 ? 8.508 -17.984 -27.922 1 94.25 93 PRO B O 1
ATOM 6001 N N . PRO B 1 94 ? 10.672 -18.219 -28.359 1 92.25 94 PRO B N 1
ATOM 6002 C CA . PRO B 1 94 ? 10.461 -18.016 -29.797 1 92.25 94 PRO B CA 1
ATOM 6003 C C . PRO B 1 94 ? 9.648 -19.156 -30.438 1 92.25 94 PRO B C 1
ATOM 6005 O O . PRO B 1 94 ? 9.172 -19.016 -31.562 1 92.25 94 PRO B O 1
ATOM 6008 N N . THR B 1 95 ? 9.516 -20.219 -29.781 1 90.56 95 THR B N 1
ATOM 6009 C CA . THR B 1 95 ? 8.789 -21.359 -30.312 1 90.56 95 THR B CA 1
ATOM 6010 C C . THR B 1 95 ? 7.285 -21.078 -30.328 1 90.56 95 THR B C 1
ATOM 6012 O O . THR B 1 95 ? 6.52 -21.797 -30.953 1 90.56 95 THR B O 1
ATOM 6015 N N . ILE B 1 96 ? 6.852 -20.047 -29.703 1 95.75 96 ILE B N 1
ATOM 6016 C CA . ILE B 1 96 ? 5.43 -19.734 -29.625 1 95.75 96 ILE B CA 1
ATOM 6017 C C . ILE B 1 96 ? 4.91 -19.281 -30.984 1 95.75 96 ILE B C 1
ATOM 6019 O O . ILE B 1 96 ? 5.543 -18.453 -31.641 1 95.75 96 ILE B O 1
ATOM 6023 N N . GLU B 1 97 ? 3.818 -19.812 -31.391 1 96.56 97 GLU B N 1
ATOM 6024 C CA . GLU B 1 97 ? 3.23 -19.578 -32.719 1 96.56 97 GLU B CA 1
ATOM 6025 C C . GLU B 1 97 ? 2.727 -18.141 -32.844 1 96.56 97 GLU B C 1
ATOM 6027 O O . GLU B 1 97 ? 2.172 -17.578 -31.891 1 96.56 97 GLU B O 1
ATOM 6032 N N . GLU B 1 98 ? 2.859 -17.578 -34.031 1 97.56 98 GLU B N 1
ATOM 6033 C CA . GLU B 1 98 ? 2.393 -16.234 -34.312 1 97.56 98 GLU B CA 1
ATOM 6034 C C . GLU B 1 98 ? 0.882 -16.109 -34.125 1 97.56 98 GLU B C 1
ATOM 6036 O O . GLU B 1 98 ? 0.377 -15.062 -33.75 1 97.56 98 GLU B O 1
ATOM 6041 N N . ASP B 1 99 ? 0.177 -17.188 -34.375 1 98 99 ASP B N 1
ATOM 6042 C CA . ASP B 1 99 ? -1.28 -17.203 -34.281 1 98 99 ASP B CA 1
ATOM 6043 C C . ASP B 1 99 ? -1.736 -16.938 -32.844 1 98 99 ASP B C 1
ATOM 6045 O O . ASP B 1 99 ? -2.828 -16.422 -32.625 1 98 99 ASP B O 1
ATOM 6049 N N . PHE B 1 100 ? -0.937 -17.297 -31.969 1 98.06 100 PHE B N 1
ATOM 6050 C CA . PHE B 1 100 ? -1.274 -17 -30.578 1 98.06 100 PHE B CA 1
ATOM 6051 C C . PHE B 1 100 ? -1.249 -15.5 -30.312 1 98.06 100 PHE B C 1
ATOM 6053 O O . PHE B 1 100 ? -2.123 -14.977 -29.625 1 98.06 100 PHE B O 1
ATOM 6060 N N . TYR B 1 101 ? -0.255 -14.828 -30.812 1 98.44 101 TYR B N 1
ATOM 6061 C CA . TYR B 1 101 ? -0.164 -13.391 -30.641 1 98.44 101 TYR B CA 1
ATOM 6062 C C . TYR B 1 101 ? -1.337 -12.68 -31.297 1 98.44 101 TYR B C 1
ATOM 6064 O O . TYR B 1 101 ? -1.847 -11.68 -30.781 1 98.44 101 TYR B O 1
ATOM 6072 N N . LYS B 1 102 ? -1.739 -13.188 -32.469 1 98.12 102 LYS B N 1
ATOM 6073 C CA . LYS B 1 102 ? -2.936 -12.656 -33.094 1 98.12 102 LYS B CA 1
ATOM 6074 C C . LYS B 1 102 ? -4.172 -12.867 -32.219 1 98.12 102 LYS B C 1
ATOM 6076 O O . LYS B 1 102 ? -5.039 -12 -32.156 1 98.12 102 LYS B O 1
ATOM 6081 N N . TYR B 1 103 ? -4.203 -14.055 -31.688 1 97.81 103 TYR B N 1
ATOM 6082 C CA . TYR B 1 103 ? -5.293 -14.367 -30.781 1 97.81 103 TYR B CA 1
ATOM 6083 C C . TYR B 1 103 ? -5.332 -13.383 -29.609 1 97.81 103 TYR B C 1
ATOM 6085 O O . TYR B 1 103 ? -6.383 -12.82 -29.297 1 97.81 103 TYR B O 1
ATOM 6093 N N . LEU B 1 104 ? -4.191 -13.109 -28.969 1 97.88 104 LEU B N 1
ATOM 6094 C CA . LEU B 1 104 ? -4.102 -12.18 -27.844 1 97.88 104 LEU B CA 1
ATOM 6095 C C . LEU B 1 104 ? -4.516 -10.773 -28.266 1 97.88 104 LEU B C 1
ATOM 6097 O O . LEU B 1 104 ? -5.199 -10.078 -27.516 1 97.88 104 LEU B O 1
ATOM 6101 N N . ALA B 1 105 ? -4.07 -10.359 -29.406 1 97.88 105 ALA B N 1
ATOM 6102 C CA . ALA B 1 105 ? -4.316 -9.008 -29.891 1 97.88 105 ALA B CA 1
ATOM 6103 C C . ALA B 1 105 ? -5.812 -8.758 -30.094 1 97.88 105 ALA B C 1
ATOM 6105 O O . ALA B 1 105 ? -6.27 -7.609 -30.031 1 97.88 105 ALA B O 1
ATOM 6106 N N . ASN B 1 106 ? -6.559 -9.797 -30.25 1 97 106 ASN B N 1
ATOM 6107 C CA . ASN B 1 106 ? -7.98 -9.648 -30.547 1 97 106 ASN B CA 1
ATOM 6108 C C . ASN B 1 106 ? -8.844 -9.953 -29.328 1 97 106 ASN B C 1
ATOM 6110 O O . ASN B 1 106 ? -10.07 -9.906 -29.391 1 97 106 ASN B O 1
ATOM 6114 N N . LEU B 1 107 ? -8.258 -10.227 -28.266 1 96.94 107 LEU B N 1
ATOM 6115 C CA . LEU B 1 107 ? -8.992 -10.562 -27.047 1 96.94 107 LEU B CA 1
ATOM 6116 C C . LEU B 1 107 ? -9.695 -9.336 -26.484 1 96.94 107 LEU B C 1
ATOM 6118 O O . LEU B 1 107 ? -9.156 -8.227 -26.531 1 96.94 107 LEU B O 1
ATOM 6122 N N . ASN B 1 108 ? -10.852 -9.508 -26 1 97.19 108 ASN B N 1
ATOM 6123 C CA . ASN B 1 108 ? -11.625 -8.531 -25.234 1 97.19 108 ASN B CA 1
ATOM 6124 C C . ASN B 1 108 ? -12.547 -9.211 -24.234 1 97.19 108 ASN B C 1
ATOM 6126 O O . ASN B 1 108 ? -12.531 -10.438 -24.094 1 97.19 108 ASN B O 1
ATOM 6130 N N . ALA B 1 109 ? -13.289 -8.453 -23.5 1 97.44 109 ALA B N 1
ATOM 6131 C CA . ALA B 1 109 ? -14.086 -9.023 -22.406 1 97.44 109 ALA B CA 1
ATOM 6132 C C . ALA B 1 109 ? -15.562 -9.117 -22.797 1 97.44 109 ALA B C 1
ATOM 6134 O O . ALA B 1 109 ? -16.438 -9.188 -21.938 1 97.44 109 ALA B O 1
ATOM 6135 N N . LYS B 1 110 ? -15.898 -9.102 -24.047 1 97.62 110 LYS B N 1
ATOM 6136 C CA . LYS B 1 110 ? -17.281 -9.109 -24.5 1 97.62 110 LYS B CA 1
ATOM 6137 C C . LYS B 1 110 ? -17.984 -10.406 -24.109 1 97.62 110 LYS B C 1
ATOM 6139 O O . LYS B 1 110 ? -19.188 -10.406 -23.812 1 97.62 110 LYS B O 1
ATOM 6144 N N . GLU B 1 111 ? -17.281 -11.492 -24.109 1 97.62 111 GLU B N 1
ATOM 6145 C CA . GLU B 1 111 ? -17.891 -12.797 -23.828 1 97.62 111 GLU B CA 1
ATOM 6146 C C . GLU B 1 111 ? -17.844 -13.117 -22.344 1 97.62 111 GLU B C 1
ATOM 6148 O O . GLU B 1 111 ? -18.234 -14.211 -21.922 1 97.62 111 GLU B O 1
ATOM 6153 N N . VAL B 1 112 ? -17.359 -12.211 -21.547 1 98.44 112 VAL B N 1
ATOM 6154 C CA . VAL B 1 112 ? -17.281 -12.391 -20.094 1 98.44 112 VAL B CA 1
ATOM 6155 C C . VAL B 1 112 ? -18.578 -11.914 -19.453 1 98.44 112 VAL B C 1
ATOM 6157 O O . VAL B 1 112 ? -19.188 -10.945 -19.891 1 98.44 112 VAL B O 1
ATOM 6160 N N . THR B 1 113 ? -19.062 -12.617 -18.5 1 98.75 113 THR B N 1
ATOM 6161 C CA . THR B 1 113 ? -20.156 -12.211 -17.625 1 98.75 113 THR B CA 1
ATOM 6162 C C . THR B 1 113 ? -19.656 -12.047 -16.188 1 98.75 113 THR B C 1
ATOM 6164 O O . THR B 1 113 ? -18.984 -12.922 -15.648 1 98.75 113 THR B O 1
ATOM 6167 N N . LEU B 1 114 ? -19.984 -10.922 -15.578 1 98.81 114 LEU B N 1
ATOM 6168 C CA . LEU B 1 114 ? -19.531 -10.641 -14.219 1 98.81 114 LEU B CA 1
ATOM 6169 C C . LEU B 1 114 ? -20.719 -10.391 -13.297 1 98.81 114 LEU B C 1
ATOM 6171 O O . LEU B 1 114 ? -21.531 -9.492 -13.539 1 98.81 114 LEU B O 1
ATOM 6175 N N . TYR B 1 115 ? -20.859 -11.234 -12.32 1 98.69 115 TYR B N 1
ATOM 6176 C CA . TYR B 1 115 ? -21.75 -11.023 -11.188 1 98.69 115 TYR B CA 1
ATOM 6177 C C . TYR B 1 115 ? -20.984 -10.508 -9.977 1 98.69 115 TYR B C 1
ATOM 6179 O O . TYR B 1 115 ? -19.844 -10.914 -9.742 1 98.69 115 TYR B O 1
ATOM 6187 N N . ALA B 1 116 ? -21.578 -9.594 -9.234 1 98.69 116 ALA B N 1
ATOM 6188 C CA . ALA B 1 116 ? -20.891 -9.062 -8.055 1 98.69 116 ALA B CA 1
ATOM 6189 C C . ALA B 1 116 ? -21.891 -8.711 -6.961 1 98.69 116 ALA B C 1
ATOM 6191 O O . ALA B 1 116 ? -23.062 -8.469 -7.238 1 98.69 116 ALA B O 1
ATOM 6192 N N . VAL B 1 117 ? -21.406 -8.766 -5.785 1 98.06 117 VAL B N 1
ATOM 6193 C CA . VAL B 1 117 ? -22.109 -8.156 -4.664 1 98.06 117 VAL B CA 1
ATOM 6194 C C . VAL B 1 117 ? -22.141 -6.637 -4.828 1 98.06 117 VAL B C 1
ATOM 6196 O O . VAL B 1 117 ? -21.203 -6.051 -5.383 1 98.06 117 VAL B O 1
ATOM 6199 N N . LYS B 1 118 ? -23.219 -6.062 -4.312 1 97.75 118 LYS B N 1
ATOM 6200 C CA . LYS B 1 118 ? -23.297 -4.605 -4.371 1 97.75 118 LYS B CA 1
ATOM 6201 C C . LYS B 1 118 ? -22.156 -3.957 -3.6 1 97.75 118 LYS B C 1
ATOM 6203 O O . LYS B 1 118 ? -21.859 -4.348 -2.467 1 97.75 118 LYS B O 1
ATOM 6208 N N . GLU B 1 119 ? -21.5 -2.998 -4.258 1 98.38 119 GLU B N 1
ATOM 6209 C CA . GLU B 1 119 ? -20.406 -2.314 -3.568 1 98.38 119 GLU B CA 1
ATOM 6210 C C . GLU B 1 119 ? -20.891 -1.642 -2.291 1 98.38 119 GLU B C 1
ATOM 6212 O O . GLU B 1 119 ? -21.969 -1.047 -2.27 1 98.38 119 GLU B O 1
ATOM 6217 N N . GLY B 1 120 ? -20.141 -1.764 -1.238 1 98.56 120 GLY B N 1
ATOM 6218 C CA . GLY B 1 120 ? -20.531 -1.234 0.061 1 98.56 120 GLY B CA 1
ATOM 6219 C C . GLY B 1 120 ? -21.203 -2.26 0.947 1 98.56 120 GLY B C 1
ATOM 6220 O O . GLY B 1 120 ? -21.453 -2 2.125 1 98.56 120 GLY B O 1
ATOM 6221 N N . THR B 1 121 ? -21.438 -3.451 0.469 1 98.5 121 THR B N 1
ATOM 6222 C CA . THR B 1 121 ? -22.125 -4.504 1.206 1 98.5 121 THR B CA 1
ATOM 6223 C C . THR B 1 121 ? -21.156 -5.273 2.092 1 98.5 121 THR B C 1
ATOM 6225 O O . THR B 1 121 ? -20.031 -5.566 1.682 1 98.5 121 THR B O 1
ATOM 6228 N N . VAL B 1 122 ? -21.578 -5.582 3.33 1 98.5 122 VAL B N 1
ATOM 6229 C CA . VAL B 1 122 ? -20.797 -6.453 4.203 1 98.5 122 VAL B CA 1
ATOM 6230 C C . VAL B 1 122 ? -20.828 -7.879 3.66 1 98.5 122 VAL B C 1
ATOM 6232 O O . VAL B 1 122 ? -21.875 -8.375 3.236 1 98.5 122 VAL B O 1
ATOM 6235 N N . ILE B 1 123 ? -19.703 -8.43 3.596 1 98.5 123 ILE B N 1
ATOM 6236 C CA . ILE B 1 123 ? -19.547 -9.773 3.041 1 98.5 123 ILE B CA 1
ATOM 6237 C C . ILE B 1 123 ? -18.719 -10.625 3.99 1 98.5 123 ILE B C 1
ATOM 6239 O O . ILE B 1 123 ? -18.031 -10.102 4.879 1 98.5 123 ILE B O 1
ATOM 6243 N N . PHE B 1 124 ? -18.797 -11.945 3.828 1 98.12 124 PHE B N 1
ATOM 6244 C CA . PHE B 1 124 ? -18.203 -12.867 4.789 1 98.12 124 PHE B CA 1
ATOM 6245 C C . PHE B 1 124 ? -17.359 -13.922 4.074 1 98.12 124 PHE B C 1
ATOM 6247 O O . PHE B 1 124 ? -17.453 -14.086 2.857 1 98.12 124 PHE B O 1
ATOM 6254 N N . PRO B 1 125 ? -16.453 -14.555 4.812 1 96.75 125 PRO B N 1
ATOM 6255 C CA . PRO B 1 125 ? -15.539 -15.531 4.211 1 96.75 125 PRO B CA 1
ATOM 6256 C C . PRO B 1 125 ? -16.266 -16.578 3.373 1 96.75 125 PRO B C 1
ATOM 6258 O O . PRO B 1 125 ? -17.297 -17.094 3.791 1 96.75 125 PRO B O 1
ATOM 6261 N N . ARG B 1 126 ? -15.695 -16.859 2.135 1 95.06 126 ARG B N 1
ATOM 6262 C CA . ARG B 1 126 ? -16.125 -17.922 1.245 1 95.06 126 ARG B CA 1
ATOM 6263 C C . ARG B 1 126 ? -17.281 -17.469 0.363 1 95.06 126 ARG B C 1
ATOM 6265 O O . ARG B 1 126 ? -17.594 -18.109 -0.646 1 95.06 126 ARG B O 1
ATOM 6272 N N . ILE B 1 127 ? -17.969 -16.469 0.752 1 97.56 127 ILE B N 1
ATOM 6273 C CA . ILE B 1 127 ? -18.969 -15.898 -0.145 1 97.56 127 ILE B CA 1
ATOM 6274 C C . ILE B 1 127 ? -18.281 -15.18 -1.301 1 97.56 127 ILE B C 1
ATOM 6276 O O . ILE B 1 127 ? -17.469 -14.273 -1.081 1 97.56 127 ILE B O 1
ATOM 6280 N N . PRO B 1 128 ? -18.578 -15.523 -2.531 1 98.06 128 PRO B N 1
ATOM 6281 C CA . PRO B 1 128 ? -17.953 -14.828 -3.656 1 98.06 128 PRO B CA 1
ATOM 6282 C C . PRO B 1 128 ? -18.312 -13.344 -3.711 1 98.06 128 PRO B C 1
ATOM 6284 O O . PRO B 1 128 ? -19.5 -13 -3.719 1 98.06 128 PRO B O 1
ATOM 6287 N N . MET B 1 129 ? -17.312 -12.523 -3.74 1 98.62 129 MET B N 1
ATOM 6288 C CA . MET B 1 129 ? -17.516 -11.102 -4 1 98.62 129 MET B CA 1
ATOM 6289 C C . MET B 1 129 ? -17.797 -10.852 -5.48 1 98.62 129 MET B C 1
ATOM 6291 O O . MET B 1 129 ? -18.594 -9.984 -5.828 1 98.62 129 MET B O 1
ATOM 6295 N N . LEU B 1 130 ? -17.062 -11.578 -6.289 1 98.81 130 LEU B N 1
ATOM 6296 C CA . LEU B 1 130 ? -17.234 -11.617 -7.734 1 98.81 130 LEU B CA 1
ATOM 6297 C C . LEU B 1 130 ? -17.344 -13.055 -8.234 1 98.81 130 LEU B C 1
ATOM 6299 O O . LEU B 1 130 ? -16.641 -13.938 -7.754 1 98.81 130 LEU B O 1
ATOM 6303 N N . ARG B 1 131 ? -18.25 -13.289 -9.086 1 98.69 131 ARG B N 1
ATOM 6304 C CA . ARG B 1 131 ? -18.266 -14.484 -9.93 1 98.69 131 ARG B CA 1
ATOM 6305 C C . ARG B 1 131 ? -18.109 -14.109 -11.398 1 98.69 131 ARG B C 1
ATOM 6307 O O . ARG B 1 131 ? -18.906 -13.344 -11.945 1 98.69 131 ARG B O 1
ATOM 6314 N N . VAL B 1 132 ? -17.094 -14.578 -11.977 1 98.81 132 VAL B N 1
ATOM 6315 C CA . VAL B 1 132 ? -16.75 -14.25 -13.359 1 98.81 132 VAL B CA 1
ATOM 6316 C C . VAL B 1 132 ? -16.844 -15.508 -14.227 1 98.81 132 VAL B C 1
ATOM 6318 O O . VAL B 1 132 ? -16.266 -16.547 -13.891 1 98.81 132 VAL B O 1
ATOM 6321 N N . GLU B 1 133 ? -17.531 -15.453 -15.305 1 98.31 133 GLU B N 1
ATOM 6322 C CA . GLU B 1 133 ? -17.688 -16.609 -16.188 1 98.31 133 GLU B CA 1
ATOM 6323 C C . GLU B 1 133 ? -17.469 -16.219 -17.641 1 98.31 133 GLU B C 1
ATOM 6325 O O . GLU B 1 133 ? -17.672 -15.062 -18.031 1 98.31 133 GLU B O 1
ATOM 6330 N N . GLY B 1 134 ? -17.031 -17.109 -18.422 1 98.44 134 GLY B N 1
ATOM 6331 C CA . GLY B 1 134 ? -16.734 -16.906 -19.828 1 98.44 134 GLY B CA 1
ATOM 6332 C C . GLY B 1 134 ? -15.656 -17.828 -20.359 1 98.44 134 GLY B C 1
ATOM 6333 O O . GLY B 1 134 ? -15.375 -18.875 -19.75 1 98.44 134 GLY B O 1
ATOM 6334 N N . PRO B 1 135 ? -15.141 -17.531 -21.562 1 98.19 135 PRO B N 1
ATOM 6335 C CA . PRO B 1 135 ? -14.047 -18.344 -22.078 1 98.19 135 PRO B CA 1
ATOM 6336 C C . PRO B 1 135 ? -12.883 -18.453 -21.078 1 98.19 135 PRO B C 1
ATOM 6338 O O . PRO B 1 135 ? -12.438 -17.453 -20.531 1 98.19 135 PRO B O 1
ATOM 6341 N N . LEU B 1 136 ? -12.414 -19.641 -20.891 1 97.81 136 LEU B N 1
ATOM 6342 C CA . LEU B 1 136 ? -11.438 -19.984 -19.859 1 97.81 136 LEU B CA 1
ATOM 6343 C C . LEU B 1 136 ? -10.227 -19.062 -19.938 1 97.81 136 LEU B C 1
ATOM 6345 O O . LEU B 1 136 ? -9.82 -18.484 -18.906 1 97.81 136 LEU B O 1
ATOM 6349 N N . ILE B 1 137 ? -9.672 -18.844 -21.094 1 98.12 137 ILE B N 1
ATOM 6350 C CA . ILE B 1 137 ? -8.43 -18.109 -21.25 1 98.12 137 ILE B CA 1
ATOM 6351 C C . ILE B 1 137 ? -8.641 -16.656 -20.828 1 98.12 137 ILE B C 1
ATOM 6353 O O . ILE B 1 137 ? -7.824 -16.094 -20.094 1 98.12 137 ILE B O 1
ATOM 6357 N N . ILE B 1 138 ? -9.742 -16.047 -21.219 1 98.06 138 ILE B N 1
ATOM 6358 C CA . ILE B 1 138 ? -10 -14.648 -20.906 1 98.06 138 ILE B CA 1
ATOM 6359 C C . ILE B 1 138 ? -10.211 -14.477 -19.406 1 98.06 138 ILE B C 1
ATOM 6361 O O . ILE B 1 138 ? -9.633 -13.586 -18.797 1 98.06 138 ILE B O 1
ATOM 6365 N N . VAL B 1 139 ? -11.047 -15.289 -18.812 1 98.25 139 VAL B N 1
ATOM 6366 C CA . VAL B 1 139 ? -11.375 -15.172 -17.406 1 98.25 139 VAL B CA 1
ATOM 6367 C C . VAL B 1 139 ? -10.109 -15.375 -16.562 1 98.25 139 VAL B C 1
ATOM 6369 O O . VAL B 1 139 ? -9.906 -14.68 -15.562 1 98.25 139 VAL B O 1
ATOM 6372 N N . GLN B 1 140 ? -9.312 -16.297 -16.984 1 97.25 140 GLN B N 1
ATOM 6373 C CA . GLN B 1 140 ? -8.055 -16.547 -16.297 1 97.25 140 GLN B CA 1
ATOM 6374 C C . GLN B 1 140 ? -7.141 -15.32 -16.344 1 97.25 140 GLN B C 1
ATOM 6376 O O . GLN B 1 140 ? -6.48 -14.992 -15.352 1 97.25 140 GLN B O 1
ATOM 6381 N N . LEU B 1 141 ? -7.066 -14.672 -17.453 1 98.31 141 LEU B N 1
ATOM 6382 C CA . LEU B 1 141 ? -6.207 -13.508 -17.656 1 98.31 141 LEU B CA 1
ATOM 6383 C C . LEU B 1 141 ? -6.641 -12.344 -16.766 1 98.31 141 LEU B C 1
ATOM 6385 O O . LEU B 1 141 ? -5.848 -11.438 -16.5 1 98.31 141 LEU B O 1
ATOM 6389 N N . LEU B 1 142 ? -7.867 -12.367 -16.266 1 98.5 142 LEU B N 1
ATOM 6390 C CA . LEU B 1 142 ? -8.414 -11.266 -15.484 1 98.5 142 LEU B CA 1
ATOM 6391 C C . LEU B 1 142 ? -8.039 -11.414 -14.008 1 98.5 142 LEU B C 1
ATOM 6393 O O . LEU B 1 142 ? -8.18 -10.469 -13.234 1 98.5 142 LEU B O 1
ATOM 6397 N N . GLU B 1 143 ? -7.531 -12.492 -13.555 1 98.31 143 GLU B N 1
ATOM 6398 C CA . GLU B 1 143 ? -7.363 -12.883 -12.156 1 98.31 143 GLU B CA 1
ATOM 6399 C C . GLU B 1 143 ? -6.555 -11.836 -11.391 1 98.31 143 GLU B C 1
ATOM 6401 O O . GLU B 1 143 ? -7.039 -11.266 -10.406 1 98.31 143 GLU B O 1
ATOM 6406 N N . THR B 1 144 ? -5.348 -11.594 -11.836 1 98.44 144 THR B N 1
ATOM 6407 C CA . THR B 1 144 ? -4.395 -10.789 -11.078 1 98.44 144 THR B CA 1
ATOM 6408 C C . THR B 1 144 ? -4.918 -9.367 -10.898 1 98.44 144 THR B C 1
ATOM 6410 O O . THR B 1 144 ? -4.883 -8.828 -9.789 1 98.44 144 THR B O 1
ATOM 6413 N N . THR B 1 145 ? -5.418 -8.773 -11.977 1 98.5 145 THR B N 1
ATOM 6414 C CA . THR B 1 145 ? -5.867 -7.387 -11.93 1 98.5 145 THR B CA 1
ATOM 6415 C C . THR B 1 145 ? -7.109 -7.246 -11.055 1 98.5 145 THR B C 1
ATOM 6417 O O . THR B 1 145 ? -7.207 -6.312 -10.25 1 98.5 145 THR B O 1
ATOM 6420 N N . LEU B 1 146 ? -8.062 -8.18 -11.211 1 98.75 146 LEU B N 1
ATOM 6421 C CA . LEU B 1 146 ? -9.266 -8.125 -10.391 1 98.75 146 LEU B CA 1
ATOM 6422 C C . LEU B 1 146 ? -8.93 -8.258 -8.914 1 98.75 146 LEU B C 1
ATOM 6424 O O . LEU B 1 146 ? -9.492 -7.551 -8.078 1 98.75 146 LEU B O 1
ATOM 6428 N N . LEU B 1 147 ? -8.039 -9.156 -8.625 1 98.81 147 LEU B N 1
ATOM 6429 C CA . LEU B 1 147 ? -7.621 -9.328 -7.234 1 98.81 147 LEU B CA 1
ATOM 6430 C C . LEU B 1 147 ? -6.969 -8.062 -6.703 1 98.81 147 LEU B C 1
ATOM 6432 O O . LEU B 1 147 ? -7.25 -7.637 -5.578 1 98.81 147 LEU B O 1
ATOM 6436 N N . ASN B 1 148 ? -6.074 -7.445 -7.445 1 98.56 148 ASN B N 1
ATOM 6437 C CA . ASN B 1 148 ? -5.402 -6.219 -7.023 1 98.56 148 ASN B CA 1
ATOM 6438 C C . ASN B 1 148 ? -6.398 -5.098 -6.754 1 98.56 148 ASN B C 1
ATOM 6440 O O . ASN B 1 148 ? -6.25 -4.344 -5.789 1 98.56 148 ASN B O 1
ATOM 6444 N N . LEU B 1 149 ? -7.43 -4.988 -7.598 1 98.38 149 LEU B N 1
ATOM 6445 C CA . LEU B 1 149 ? -8.398 -3.9 -7.527 1 98.38 149 LEU B CA 1
ATOM 6446 C C . LEU B 1 149 ? -9.352 -4.098 -6.352 1 98.38 149 LEU B C 1
ATOM 6448 O O . LEU B 1 149 ? -9.859 -3.123 -5.793 1 98.38 149 LEU B O 1
ATOM 6452 N N . VAL B 1 150 ? -9.578 -5.316 -5.891 1 98.69 150 VAL B N 1
ATOM 6453 C CA . VAL B 1 150 ? -10.594 -5.609 -4.891 1 98.69 150 VAL B CA 1
ATOM 6454 C C . VAL B 1 150 ? -9.945 -5.723 -3.51 1 98.69 150 VAL B C 1
ATOM 6456 O O . VAL B 1 150 ? -10.516 -5.273 -2.514 1 98.69 150 VAL B O 1
ATOM 6459 N N . ASN B 1 151 ? -8.75 -6.305 -3.414 1 98.81 151 ASN B N 1
ATOM 6460 C CA . ASN B 1 151 ? -8.141 -6.645 -2.133 1 98.81 151 ASN B CA 1
ATOM 6461 C C . ASN B 1 151 ? -7.945 -5.406 -1.262 1 98.81 151 ASN B C 1
ATOM 6463 O O . ASN B 1 151 ? -8.461 -5.34 -0.144 1 98.81 151 ASN B O 1
ATOM 6467 N N . TYR B 1 152 ? -7.23 -4.43 -1.772 1 98.69 152 TYR B N 1
ATOM 6468 C CA . TYR B 1 152 ? -6.938 -3.256 -0.958 1 98.69 152 TYR B CA 1
ATOM 6469 C C . TYR B 1 152 ? -8.188 -2.414 -0.747 1 98.69 152 TYR B C 1
ATOM 6471 O O . TYR B 1 152 ? -8.414 -1.886 0.344 1 98.69 152 TYR B O 1
ATOM 6479 N N . ALA B 1 153 ? -9 -2.242 -1.805 1 98.75 153 ALA B N 1
ATOM 6480 C CA . ALA B 1 153 ? -10.227 -1.454 -1.718 1 98.75 153 ALA B CA 1
ATOM 6481 C C . ALA B 1 153 ? -11.125 -1.964 -0.597 1 98.75 153 ALA B C 1
ATOM 6483 O O . ALA B 1 153 ? -11.594 -1.184 0.237 1 98.75 153 ALA B O 1
ATOM 6484 N N . SER B 1 154 ? -11.352 -3.268 -0.558 1 98.94 154 SER B N 1
ATOM 6485 C CA . SER B 1 154 ? -12.203 -3.865 0.467 1 98.94 154 SER B CA 1
ATOM 6486 C C . SER B 1 154 ? -11.555 -3.773 1.845 1 98.94 154 SER B C 1
ATOM 6488 O O . SER B 1 154 ? -12.234 -3.539 2.844 1 98.94 154 SER B O 1
ATOM 6490 N N . LEU B 1 155 ? -10.25 -3.941 1.885 1 98.81 155 LEU B N 1
ATOM 6491 C CA . LEU B 1 155 ? -9.516 -3.895 3.143 1 98.81 155 LEU B CA 1
ATOM 6492 C C . LEU B 1 155 ? -9.633 -2.52 3.791 1 98.81 155 LEU B C 1
ATOM 6494 O O . LEU B 1 155 ? -9.977 -2.41 4.973 1 98.81 155 LEU B O 1
ATOM 6498 N N . ILE B 1 156 ? -9.336 -1.465 3.041 1 98.69 156 ILE B N 1
ATOM 6499 C CA . ILE B 1 156 ? -9.312 -0.113 3.588 1 98.69 156 ILE B CA 1
ATOM 6500 C C . ILE B 1 156 ? -10.734 0.335 3.918 1 98.69 156 ILE B C 1
ATOM 6502 O O . ILE B 1 156 ? -10.953 1.086 4.871 1 98.69 156 ILE B O 1
ATOM 6506 N N . ALA B 1 157 ? -11.719 -0.027 3.082 1 98.88 157 ALA B N 1
ATOM 6507 C CA . ALA B 1 157 ? -13.109 0.284 3.404 1 98.88 157 ALA B CA 1
ATOM 6508 C C . ALA B 1 157 ? -13.523 -0.355 4.727 1 98.88 157 ALA B C 1
ATOM 6510 O O . ALA B 1 157 ? -14.219 0.267 5.535 1 98.88 157 ALA B O 1
ATOM 6511 N N . THR B 1 158 ? -13.148 -1.595 4.926 1 98.75 158 THR B N 1
ATOM 6512 C CA . THR B 1 158 ? -13.43 -2.295 6.172 1 98.75 158 THR B CA 1
ATOM 6513 C C . THR B 1 158 ? -12.742 -1.608 7.348 1 98.75 158 THR B C 1
ATOM 6515 O O . THR B 1 158 ? -13.359 -1.388 8.391 1 98.75 158 THR B O 1
ATOM 6518 N N . ASN B 1 159 ? -11.469 -1.307 7.152 1 98.56 159 ASN B N 1
ATOM 6519 C CA . ASN B 1 159 ? -10.711 -0.605 8.188 1 98.56 159 ASN B CA 1
ATOM 6520 C C . ASN B 1 159 ? -11.375 0.716 8.562 1 98.56 159 ASN B C 1
ATOM 6522 O O . ASN B 1 159 ? -11.531 1.021 9.75 1 98.56 159 ASN B O 1
ATOM 6526 N N . ALA B 1 160 ? -11.742 1.458 7.582 1 98.69 160 ALA B N 1
ATOM 6527 C CA . ALA B 1 160 ? -12.391 2.752 7.785 1 98.69 160 ALA B CA 1
ATOM 6528 C C . ALA B 1 160 ? -13.719 2.59 8.523 1 98.69 160 ALA B C 1
ATOM 6530 O O . ALA B 1 160 ? -14.062 3.408 9.375 1 98.69 160 ALA B O 1
ATOM 6531 N N . SER B 1 161 ? -14.461 1.601 8.172 1 98.44 161 SER B N 1
ATOM 6532 C CA . SER B 1 161 ? -15.742 1.345 8.836 1 98.44 161 SER B CA 1
ATOM 6533 C C . SER B 1 161 ? -15.547 1.044 10.312 1 98.44 161 SER B C 1
ATOM 6535 O O . SER B 1 161 ? -16.359 1.439 11.148 1 98.44 161 SER B O 1
ATOM 6537 N N . ARG B 1 162 ? -14.547 0.333 10.617 1 97.56 162 ARG B N 1
ATOM 6538 C CA . ARG B 1 162 ? -14.242 0.037 12.008 1 97.56 162 ARG B CA 1
ATOM 6539 C C . ARG B 1 162 ? -13.898 1.309 12.773 1 97.56 162 ARG B C 1
ATOM 6541 O O . ARG B 1 162 ? -14.328 1.493 13.914 1 97.56 162 ARG B O 1
ATOM 6548 N N . TYR B 1 163 ? -13.109 2.17 12.164 1 98.19 163 TYR B N 1
ATOM 6549 C CA . TYR B 1 163 ? -12.797 3.461 12.773 1 98.19 163 TYR B CA 1
ATOM 6550 C C . TYR B 1 163 ? -14.07 4.27 13.008 1 98.19 163 TYR B C 1
ATOM 6552 O O . TYR B 1 163 ? -14.219 4.906 14.055 1 98.19 163 TYR B O 1
ATOM 6560 N N . ARG B 1 164 ? -14.953 4.281 12.031 1 98.06 164 ARG B N 1
ATOM 6561 C CA . ARG B 1 164 ? -16.219 4.996 12.133 1 98.06 164 ARG B CA 1
ATOM 6562 C C . ARG B 1 164 ? -17.047 4.48 13.305 1 98.06 164 ARG B C 1
ATOM 6564 O O . ARG B 1 164 ? -17.609 5.266 14.07 1 98.06 164 ARG B O 1
ATOM 6571 N N . MET B 1 165 ? -17.109 3.227 13.461 1 96.44 165 MET B N 1
ATOM 6572 C CA . MET B 1 165 ? -17.859 2.635 14.562 1 96.44 165 MET B CA 1
ATOM 6573 C C . MET B 1 165 ? -17.25 3.021 15.906 1 96.44 165 MET B C 1
ATOM 6575 O O . MET B 1 165 ? -17.969 3.316 16.859 1 96.44 165 MET B O 1
ATOM 6579 N N . ALA B 1 166 ? -15.961 3.039 15.953 1 96.31 166 ALA B N 1
ATOM 6580 C CA . ALA B 1 166 ? -15.258 3.402 17.188 1 96.31 166 ALA B CA 1
ATOM 6581 C C . ALA B 1 166 ? -15.461 4.879 17.516 1 96.31 166 ALA B C 1
ATOM 6583 O O . ALA B 1 166 ? -15.617 5.242 18.688 1 96.31 166 ALA B O 1
ATOM 6584 N N . ALA B 1 167 ? -15.5 5.723 16.5 1 97.19 167 ALA B N 1
ATOM 6585 C CA . ALA B 1 167 ? -15.523 7.168 16.688 1 97.19 167 ALA B CA 1
ATOM 6586 C C . ALA B 1 167 ? -16.938 7.668 16.938 1 97.19 167 ALA B C 1
ATOM 6588 O O . ALA B 1 167 ? -17.141 8.781 17.422 1 97.19 167 ALA B O 1
ATOM 6589 N N . GLY B 1 168 ? -17.922 6.848 16.547 1 94.94 168 GLY B N 1
ATOM 6590 C CA . GLY B 1 168 ? -19.297 7.293 16.672 1 94.94 168 GLY B CA 1
ATOM 6591 C C . GLY B 1 168 ? -19.641 8.477 15.781 1 94.94 168 GLY B C 1
ATOM 6592 O O . GLY B 1 168 ? -19.422 8.422 14.57 1 94.94 168 GLY B O 1
ATOM 6593 N N . LYS B 1 169 ? -20.078 9.586 16.391 1 94.38 169 LYS B N 1
ATOM 6594 C CA . LYS B 1 169 ? -20.578 10.719 15.625 1 94.38 169 LYS B CA 1
ATOM 6595 C C . LYS B 1 169 ? -19.469 11.742 15.375 1 94.38 169 LYS B C 1
ATOM 6597 O O . LYS B 1 169 ? -19.672 12.719 14.656 1 94.38 169 LYS B O 1
ATOM 6602 N N . LEU B 1 170 ? -18.344 11.547 15.93 1 97.44 170 LEU B N 1
ATOM 6603 C CA . LEU B 1 170 ? -17.25 12.477 15.711 1 97.44 170 LEU B CA 1
ATOM 6604 C C . LEU B 1 170 ? -16.844 12.516 14.242 1 97.44 170 LEU B C 1
ATOM 6606 O O . LEU B 1 170 ? -16.953 11.508 13.539 1 97.44 170 LEU B O 1
ATOM 6610 N N . LYS B 1 171 ? -16.375 13.617 13.805 1 98.06 171 LYS B N 1
ATOM 6611 C CA . LYS B 1 171 ? -15.922 13.734 12.422 1 98.06 171 LYS B CA 1
ATOM 6612 C C . LYS B 1 171 ? -14.594 13.008 12.219 1 98.06 171 LYS B C 1
ATOM 6614 O O . LYS B 1 171 ? -13.727 13.039 13.086 1 98.06 171 LYS B O 1
ATOM 6619 N N . LEU B 1 172 ? -14.484 12.336 11.094 1 98.44 172 LEU B N 1
ATOM 6620 C CA . LEU B 1 172 ? -13.281 11.609 10.711 1 98.44 172 LEU B CA 1
ATOM 6621 C C . LEU B 1 172 ? -12.742 12.102 9.375 1 98.44 172 LEU B C 1
ATOM 6623 O O . LEU B 1 172 ? -13.477 12.156 8.391 1 98.44 172 LEU B O 1
ATOM 6627 N N . TYR B 1 173 ? -11.484 12.438 9.32 1 98.44 173 TYR B N 1
ATOM 6628 C CA . TYR B 1 173 ? -10.836 12.867 8.086 1 98.44 173 TYR B CA 1
ATOM 6629 C C . TYR B 1 173 ? -9.609 12.016 7.789 1 98.44 173 TYR B C 1
ATOM 6631 O O . TYR B 1 173 ? -8.836 11.688 8.695 1 98.44 173 TYR B O 1
ATOM 6639 N N . GLU B 1 174 ? -9.422 11.562 6.535 1 98.38 174 GLU B N 1
ATOM 6640 C CA . GLU B 1 174 ? -8.258 10.805 6.09 1 98.38 174 GLU B CA 1
ATOM 6641 C C . GLU B 1 174 ? -7.086 11.727 5.773 1 98.38 174 GLU B C 1
ATOM 6643 O O . GLU B 1 174 ? -7.184 12.57 4.875 1 98.38 174 GLU B O 1
ATOM 6648 N N . PHE B 1 175 ? -5.949 11.586 6.461 1 97.56 175 PHE B N 1
ATOM 6649 C CA . PHE B 1 175 ? -4.77 12.438 6.34 1 97.56 175 PHE B CA 1
ATOM 6650 C C . PHE B 1 175 ? -3.535 11.609 6.008 1 97.56 175 PHE B C 1
ATOM 6652 O O . PHE B 1 175 ? -2.416 11.977 6.367 1 97.56 175 PHE B O 1
ATOM 6659 N N . GLY B 1 176 ? -3.67 10.477 5.277 1 97.44 176 GLY B N 1
ATOM 6660 C CA . GLY B 1 176 ? -2.58 9.516 5.242 1 97.44 176 GLY B CA 1
ATOM 6661 C C . GLY B 1 176 ? -1.846 9.5 3.914 1 97.44 176 GLY B C 1
ATOM 6662 O O . GLY B 1 176 ? -1.018 8.617 3.67 1 97.44 176 GLY B O 1
ATOM 6663 N N . LEU B 1 177 ? -1.961 10.453 2.996 1 98.06 177 LEU B N 1
ATOM 6664 C CA . LEU B 1 177 ? -1.435 10.414 1.637 1 98.06 177 LEU B CA 1
ATOM 6665 C C . LEU B 1 177 ? 0.082 10.258 1.646 1 98.06 177 LEU B C 1
ATOM 6667 O O . LEU B 1 177 ? 0.635 9.469 0.879 1 98.06 177 LEU B O 1
ATOM 6671 N N . ARG B 1 178 ? 0.796 10.898 2.492 1 97.12 178 ARG B N 1
ATOM 6672 C CA . ARG B 1 178 ? 2.252 11.008 2.494 1 97.12 178 ARG B CA 1
ATOM 6673 C C . ARG B 1 178 ? 2.906 9.648 2.711 1 97.12 178 ARG B C 1
ATOM 6675 O O . ARG B 1 178 ? 4.008 9.398 2.219 1 97.12 178 ARG B O 1
ATOM 6682 N N . ARG B 1 179 ? 2.266 8.805 3.438 1 96.38 179 ARG B N 1
ATOM 6683 C CA . ARG B 1 179 ? 2.926 7.555 3.812 1 96.38 179 ARG B CA 1
ATOM 6684 C C . ARG B 1 179 ? 2.178 6.352 3.254 1 96.38 179 ARG B C 1
ATOM 6686 O O . ARG B 1 179 ? 2.475 5.207 3.611 1 96.38 179 ARG B O 1
ATOM 6693 N N . ALA B 1 180 ? 1.184 6.613 2.383 1 98.38 180 ALA B N 1
ATOM 6694 C CA . ALA B 1 180 ? 0.519 5.531 1.66 1 98.38 180 ALA B CA 1
ATOM 6695 C C . ALA B 1 180 ? 1.507 4.77 0.783 1 98.38 180 ALA B C 1
ATOM 6697 O O . ALA B 1 180 ? 2.596 5.266 0.488 1 98.38 180 ALA B O 1
ATOM 6698 N N . GLN B 1 181 ? 1.193 3.525 0.453 1 98.12 181 GLN B N 1
ATOM 6699 C CA . GLN B 1 181 ? 2.092 2.727 -0.376 1 98.12 181 GLN B CA 1
ATOM 6700 C C . GLN B 1 181 ? 1.912 3.055 -1.855 1 98.12 181 GLN B C 1
ATOM 6702 O O . GLN B 1 181 ? 1.266 2.307 -2.59 1 98.12 181 GLN B O 1
ATOM 6707 N N . GLY B 1 182 ? 2.512 4.211 -2.246 1 96.31 182 GLY B N 1
ATOM 6708 C CA . GLY B 1 182 ? 2.486 4.672 -3.625 1 96.31 182 GLY B CA 1
ATOM 6709 C C . GLY B 1 182 ? 1.359 5.648 -3.906 1 96.31 182 GLY B C 1
ATOM 6710 O O . GLY B 1 182 ? 0.441 5.797 -3.098 1 96.31 182 GLY B O 1
ATOM 6711 N N . PRO B 1 183 ? 1.412 6.285 -5.066 1 97 183 PRO B N 1
ATOM 6712 C CA . PRO B 1 183 ? 0.424 7.301 -5.434 1 97 183 PRO B CA 1
ATOM 6713 C C . PRO B 1 183 ? -0.994 6.742 -5.523 1 97 183 PRO B C 1
ATOM 6715 O O . PRO B 1 183 ? -1.937 7.355 -5.02 1 97 183 PRO B O 1
ATOM 6718 N N . ASP B 1 184 ? -1.139 5.555 -6.121 1 97.06 184 ASP B N 1
ATOM 6719 C CA . ASP B 1 184 ? -2.477 4.98 -6.215 1 97.06 184 ASP B CA 1
ATOM 6720 C C . ASP B 1 184 ? -2.941 4.449 -4.859 1 97.06 184 ASP B C 1
ATOM 6722 O O . ASP B 1 184 ? -4.137 4.461 -4.559 1 97.06 184 ASP B O 1
ATOM 6726 N N . GLY B 1 185 ? -1.974 3.938 -4.098 1 97.06 185 GLY B N 1
ATOM 6727 C CA . GLY B 1 185 ? -2.342 3.568 -2.74 1 97.06 185 GLY B CA 1
ATOM 6728 C C . GLY B 1 185 ? -2.953 4.715 -1.955 1 97.06 185 GLY B C 1
ATOM 6729 O O . GLY B 1 185 ? -3.924 4.52 -1.22 1 97.06 185 GLY B O 1
ATOM 6730 N N . GLY B 1 186 ? -2.381 5.902 -2.156 1 97.81 186 GLY B N 1
ATOM 6731 C CA . GLY B 1 186 ? -2.914 7.094 -1.511 1 97.81 186 GLY B CA 1
ATOM 6732 C C . GLY B 1 186 ? -4.277 7.496 -2.037 1 97.81 186 GLY B C 1
ATOM 6733 O O . GLY B 1 186 ? -5.176 7.828 -1.259 1 97.81 186 GLY B O 1
ATOM 6734 N N . LEU B 1 187 ? -4.477 7.457 -3.33 1 96.94 187 LEU B N 1
ATOM 6735 C CA . LEU B 1 187 ? -5.742 7.816 -3.961 1 96.94 187 LEU B CA 1
ATOM 6736 C C . LEU B 1 187 ? -6.84 6.832 -3.576 1 96.94 187 LEU B C 1
ATOM 6738 O O . LEU B 1 187 ? -7.957 7.238 -3.256 1 96.94 187 LEU B O 1
ATOM 6742 N N . SER B 1 188 ? -6.504 5.531 -3.613 1 97.31 188 SER B N 1
ATOM 6743 C CA . SER B 1 188 ? -7.457 4.496 -3.234 1 97.31 188 SER B CA 1
ATOM 6744 C C . SER B 1 188 ? -7.844 4.609 -1.765 1 97.31 188 SER B C 1
ATOM 6746 O O . SER B 1 188 ? -9.008 4.402 -1.405 1 97.31 188 SER B O 1
ATOM 6748 N N . ALA B 1 189 ? -6.859 4.926 -0.961 1 98.31 189 ALA B N 1
ATOM 6749 C CA . ALA B 1 189 ? -7.148 5.082 0.462 1 98.31 189 ALA B CA 1
ATOM 6750 C C . ALA B 1 189 ? -8.172 6.188 0.694 1 98.31 189 ALA B C 1
ATOM 6752 O O . ALA B 1 189 ? -9.094 6.031 1.502 1 98.31 189 ALA B O 1
ATOM 6753 N N . SER B 1 190 ? -8 7.305 0.023 1 98.38 190 SER B N 1
ATOM 6754 C CA . SER B 1 190 ? -8.945 8.414 0.152 1 98.38 190 SER B CA 1
ATOM 6755 C C . SER B 1 190 ? -10.336 8.016 -0.319 1 98.38 190 SER B C 1
ATOM 6757 O O . SER B 1 190 ? -11.328 8.273 0.365 1 98.38 190 SER B O 1
ATOM 6759 N N . ARG B 1 191 ? -10.391 7.352 -1.436 1 98 191 ARG B N 1
ATOM 6760 C CA . ARG B 1 191 ? -11.648 6.945 -2.049 1 98 191 ARG B CA 1
ATOM 6761 C C . ARG B 1 191 ? -12.414 5.984 -1.146 1 98 191 ARG B C 1
ATOM 6763 O O . ARG B 1 191 ? -13.586 6.203 -0.846 1 98 191 ARG B O 1
ATOM 6770 N N . TYR B 1 192 ? -11.758 5.012 -0.681 1 98.69 192 TYR B N 1
ATOM 6771 C CA . TYR B 1 192 ? -12.469 3.906 -0.047 1 98.69 192 TYR B CA 1
ATOM 6772 C C . TYR B 1 192 ? -12.617 4.141 1.451 1 98.69 192 TYR B C 1
ATOM 6774 O O . TYR B 1 192 ? -13.492 3.549 2.096 1 98.69 192 TYR B O 1
ATOM 6782 N N . SER B 1 193 ? -11.781 5 2.07 1 98.75 193 SER B N 1
ATOM 6783 C CA . SER B 1 193 ? -12.078 5.41 3.439 1 98.75 193 SER B CA 1
ATOM 6784 C C . SER B 1 193 ? -13.352 6.238 3.506 1 98.75 193 SER B C 1
ATOM 6786 O O . SER B 1 193 ? -14.102 6.164 4.484 1 98.75 193 SER B O 1
ATOM 6788 N N . TYR B 1 194 ? -13.602 7.051 2.473 1 98.75 194 TYR B N 1
ATOM 6789 C CA . TYR B 1 194 ? -14.828 7.836 2.418 1 98.75 194 TYR B CA 1
ATOM 6790 C C . TYR B 1 194 ? -16.047 6.934 2.428 1 98.75 194 TYR B C 1
ATOM 6792 O O . TYR B 1 194 ? -17 7.164 3.191 1 98.75 194 TYR B O 1
ATOM 6800 N N . ILE B 1 195 ? -16.078 5.922 1.612 1 98.31 195 ILE B N 1
ATOM 6801 C CA . ILE B 1 195 ? -17.25 5.055 1.569 1 98.31 195 ILE B CA 1
ATOM 6802 C C . ILE B 1 195 ? -17.359 4.258 2.867 1 98.31 195 ILE B C 1
ATOM 6804 O O . ILE B 1 195 ? -18.438 3.83 3.258 1 98.31 195 ILE B O 1
ATOM 6808 N N . GLY B 1 196 ? -16.172 4.059 3.535 1 98.44 196 GLY B N 1
ATOM 6809 C CA . GLY B 1 196 ? -16.156 3.34 4.801 1 98.44 196 GLY B CA 1
ATOM 6810 C C . GLY B 1 196 ? -16.641 4.176 5.965 1 98.44 196 GLY B C 1
ATOM 6811 O O . GLY B 1 196 ? -16.734 3.688 7.094 1 98.44 196 GLY B O 1
ATOM 6812 N N . GLY B 1 197 ? -16.906 5.473 5.703 1 98.38 197 GLY B N 1
ATOM 6813 C CA . GLY B 1 197 ? -17.547 6.246 6.75 1 98.38 197 GLY B CA 1
ATOM 6814 C C . GLY B 1 197 ? -16.812 7.531 7.078 1 98.38 197 GLY B C 1
ATOM 6815 O O . GLY B 1 197 ? -17.297 8.336 7.883 1 98.38 197 GLY B O 1
ATOM 6816 N N . PHE B 1 198 ? -15.703 7.797 6.508 1 98.62 198 PHE B N 1
ATOM 6817 C CA . PHE B 1 198 ? -14.984 9.039 6.762 1 98.62 198 PHE B CA 1
ATOM 6818 C C . PHE B 1 198 ? -15.703 10.227 6.121 1 98.62 198 PHE B C 1
ATOM 6820 O O . PHE B 1 198 ? -16.422 10.055 5.137 1 98.62 198 PHE B O 1
ATOM 6827 N N . ASP B 1 199 ? -15.5 11.406 6.688 1 98.38 199 ASP B N 1
ATOM 6828 C CA . ASP B 1 199 ? -16.266 12.578 6.289 1 98.38 199 ASP B CA 1
ATOM 6829 C C . ASP B 1 199 ? -15.523 13.375 5.211 1 98.38 199 ASP B C 1
ATOM 6831 O O . ASP B 1 199 ? -16.125 14.227 4.543 1 98.38 199 ASP B O 1
ATOM 6835 N N . GLY B 1 200 ? -14.312 13.133 5.055 1 98.12 200 GLY B N 1
ATOM 6836 C CA . GLY B 1 200 ? -13.516 13.844 4.062 1 98.12 200 GLY B CA 1
ATOM 6837 C C . GLY B 1 200 ? -12.062 13.398 4.035 1 98.12 200 GLY B C 1
ATOM 6838 O O . GLY B 1 200 ? -11.688 12.453 4.727 1 98.12 200 GLY B O 1
ATOM 6839 N N . THR B 1 201 ? -11.266 14.047 3.188 1 98.44 201 THR B N 1
ATOM 6840 C CA . THR B 1 201 ? -9.852 13.734 3.008 1 98.44 201 THR B CA 1
ATOM 6841 C C . THR B 1 201 ? -9.031 15.016 2.861 1 98.44 201 THR B C 1
ATOM 6843 O O . THR B 1 201 ? -9.578 16.078 2.574 1 98.44 201 THR B O 1
ATOM 6846 N N . SER B 1 202 ? -7.723 14.906 3.133 1 98.12 202 SER B N 1
ATOM 6847 C CA . SER B 1 202 ? -6.824 16.016 2.832 1 98.12 202 SER B CA 1
ATOM 6848 C C . SER B 1 202 ? -6.344 15.969 1.385 1 98.12 202 SER B C 1
ATOM 6850 O O . SER B 1 202 ? -5.789 16.938 0.874 1 98.12 202 SER B O 1
ATOM 6852 N N . ASN B 1 203 ? -6.527 14.883 0.687 1 98.5 203 ASN B N 1
ATOM 6853 C CA . ASN B 1 203 ? -6.035 14.625 -0.664 1 98.5 203 ASN B CA 1
ATOM 6854 C C . ASN B 1 203 ? -6.82 15.422 -1.704 1 98.5 203 ASN B C 1
ATOM 6856 O O . ASN B 1 203 ? -7.949 15.055 -2.049 1 98.5 203 ASN B O 1
ATOM 6860 N N . VAL B 1 204 ? -6.18 16.406 -2.316 1 98.56 204 VAL B N 1
ATOM 6861 C CA . VAL B 1 204 ? -6.855 17.344 -3.211 1 98.56 204 VAL B CA 1
ATOM 6862 C C . VAL B 1 204 ? -7.227 16.625 -4.512 1 98.56 204 VAL B C 1
ATOM 6864 O O . VAL B 1 204 ? -8.312 16.844 -5.059 1 98.56 204 VAL B O 1
ATOM 6867 N N . LEU B 1 205 ? -6.363 15.766 -4.996 1 97.75 205 LEU B N 1
ATOM 6868 C CA . LEU B 1 205 ? -6.652 15.039 -6.227 1 97.75 205 LEU B CA 1
ATOM 6869 C C . LEU B 1 205 ? -7.859 14.125 -6.051 1 97.75 205 LEU B C 1
ATOM 6871 O O . LEU B 1 205 ? -8.68 13.992 -6.961 1 97.75 205 LEU B O 1
ATOM 6875 N N . ALA B 1 206 ? -7.953 13.453 -4.934 1 97.56 206 ALA B N 1
ATOM 6876 C CA . ALA B 1 206 ? -9.102 12.594 -4.648 1 97.56 206 ALA B CA 1
ATOM 6877 C C . ALA B 1 206 ? -10.398 13.398 -4.637 1 97.56 206 ALA B C 1
ATOM 6879 O O . ALA B 1 206 ? -11.438 12.914 -5.09 1 97.56 206 ALA B O 1
ATOM 6880 N N . GLY B 1 207 ? -10.328 14.625 -4.039 1 97.75 207 GLY B N 1
ATOM 6881 C CA . GLY B 1 207 ? -11.492 15.484 -4.098 1 97.75 207 GLY B CA 1
ATOM 6882 C C . GLY B 1 207 ? -11.953 15.781 -5.516 1 97.75 207 GLY B C 1
ATOM 6883 O O . GLY B 1 207 ? -13.141 15.695 -5.82 1 97.75 207 GLY B O 1
ATOM 6884 N N . LYS B 1 208 ? -11.031 16.062 -6.363 1 96.75 208 LYS B N 1
ATOM 6885 C CA . LYS B 1 208 ? -11.32 16.406 -7.75 1 96.75 208 LYS B CA 1
ATOM 6886 C C . LYS B 1 208 ? -11.898 15.219 -8.508 1 96.75 208 LYS B C 1
ATOM 6888 O O . LYS B 1 208 ? -12.898 15.352 -9.219 1 96.75 208 LYS B O 1
ATOM 6893 N N . LEU B 1 209 ? -11.281 14.055 -8.328 1 94.88 209 LEU B N 1
ATOM 6894 C CA . LEU B 1 209 ? -11.609 12.891 -9.148 1 94.88 209 LEU B CA 1
ATOM 6895 C C . LEU B 1 209 ? -12.875 12.211 -8.641 1 94.88 209 LEU B C 1
ATOM 6897 O O . LEU B 1 209 ? -13.648 11.656 -9.43 1 94.88 209 LEU B O 1
ATOM 6901 N N . PHE B 1 210 ? -13.125 12.266 -7.293 1 95.44 210 PHE B N 1
ATOM 6902 C CA . PHE B 1 210 ? -14.18 11.43 -6.734 1 95.44 210 PHE B CA 1
ATOM 6903 C C . PHE B 1 210 ? -15.234 12.289 -6.031 1 95.44 210 PHE B C 1
ATOM 6905 O O . PHE B 1 210 ? -16.172 11.758 -5.43 1 95.44 210 PHE B O 1
ATOM 6912 N N . ASN B 1 211 ? -15.062 13.562 -6.004 1 95 211 ASN B N 1
ATOM 6913 C CA . ASN B 1 211 ? -16 14.492 -5.375 1 95 211 ASN B CA 1
ATOM 6914 C C . ASN B 1 211 ? -16.125 14.227 -3.877 1 95 211 ASN B C 1
ATOM 6916 O O . ASN B 1 211 ? -17.234 14.125 -3.352 1 95 211 ASN B O 1
ATOM 6920 N N . ILE B 1 212 ? -15.039 13.984 -3.275 1 96.75 212 ILE B N 1
ATOM 6921 C CA . ILE B 1 212 ? -14.938 13.812 -1.831 1 96.75 212 ILE B CA 1
ATOM 6922 C C . ILE B 1 212 ? -14.602 15.148 -1.175 1 96.75 212 ILE B C 1
ATOM 6924 O O . ILE B 1 212 ? -13.742 15.891 -1.663 1 96.75 212 ILE B O 1
ATOM 6928 N N . PRO B 1 213 ? -15.305 15.523 -0.107 1 97.56 213 PRO B N 1
ATOM 6929 C CA . PRO B 1 213 ? -14.945 16.766 0.581 1 97.56 213 PRO B CA 1
ATOM 6930 C C . PRO B 1 213 ? -13.484 16.797 1.015 1 97.56 213 PRO B C 1
ATOM 6932 O O . PRO B 1 213 ? -12.984 15.82 1.576 1 97.56 213 PRO B O 1
ATOM 6935 N N . VAL B 1 214 ? -12.875 17.906 0.731 1 97.75 214 VAL B N 1
ATOM 6936 C CA . VAL B 1 214 ? -11.469 18.062 1.089 1 97.75 214 VAL B CA 1
ATOM 6937 C C . VAL B 1 214 ? -11.344 18.984 2.303 1 97.75 214 VAL B C 1
ATOM 6939 O O . VAL B 1 214 ? -12.047 19.984 2.406 1 97.75 214 VAL B O 1
ATOM 6942 N N . LYS B 1 215 ? -10.477 18.562 3.25 1 94.94 215 LYS B N 1
ATOM 6943 C CA . LYS B 1 215 ? -10.266 19.297 4.492 1 94.94 215 LYS B CA 1
ATOM 6944 C C . LYS B 1 215 ? -8.773 19.422 4.805 1 94.94 215 LYS B C 1
ATOM 6946 O O . LYS B 1 215 ? -7.973 18.594 4.383 1 94.94 215 LYS B O 1
ATOM 6951 N N . GLY B 1 216 ? -8.469 20.484 5.441 1 88.31 216 GLY B N 1
ATOM 6952 C CA . GLY B 1 216 ? -7.086 20.703 5.836 1 88.31 216 GLY B CA 1
ATOM 6953 C C . GLY B 1 216 ? -6.91 21.891 6.77 1 88.31 216 GLY B C 1
ATOM 6954 O O . GLY B 1 216 ? -7.801 22.734 6.879 1 88.31 216 GLY B O 1
ATOM 6955 N N . THR B 1 217 ? -5.844 21.859 7.422 1 87.69 217 THR B N 1
ATOM 6956 C CA . THR B 1 217 ? -5.465 22.938 8.336 1 87.69 217 THR B CA 1
ATOM 6957 C C . THR B 1 217 ? -4.188 23.625 7.859 1 87.69 217 THR B C 1
ATOM 6959 O O . THR B 1 217 ? -4.137 24.141 6.746 1 87.69 217 THR B O 1
ATOM 6962 N N . HIS B 1 218 ? -3.283 23.938 8.633 1 92.19 218 HIS B N 1
ATOM 6963 C CA . HIS B 1 218 ? -1.913 24.297 8.297 1 92.19 218 HIS B CA 1
ATOM 6964 C C . HIS B 1 218 ? -0.909 23.453 9.07 1 92.19 218 HIS B C 1
ATOM 6966 O O . HIS B 1 218 ? -1.285 22.734 9.992 1 92.19 218 HIS B O 1
ATOM 6972 N N . ALA B 1 219 ? 0.306 23.484 8.617 1 92.75 219 ALA B N 1
ATOM 6973 C CA . ALA B 1 219 ? 1.358 22.656 9.203 1 92.75 219 ALA B CA 1
ATOM 6974 C C . ALA B 1 219 ? 2.258 23.484 10.117 1 92.75 219 ALA B C 1
ATOM 6976 O O . ALA B 1 219 ? 2.115 24.719 10.203 1 92.75 219 ALA B O 1
ATOM 6977 N N . HIS B 1 220 ? 3.111 22.797 10.828 1 91.25 220 HIS B N 1
ATOM 6978 C CA . HIS B 1 220 ? 4.09 23.453 11.695 1 91.25 220 HIS B CA 1
ATOM 6979 C C . HIS B 1 220 ? 5.023 24.359 10.898 1 91.25 220 HIS B C 1
ATOM 6981 O O . HIS B 1 220 ? 5.504 25.359 11.422 1 91.25 220 HIS B O 1
ATOM 6987 N N . SER B 1 221 ? 5.281 23.984 9.711 1 92.19 221 SER B N 1
ATOM 6988 C CA . SER B 1 221 ? 6.164 24.797 8.875 1 92.19 221 SER B CA 1
ATOM 6989 C C . SER B 1 221 ? 5.609 26.203 8.68 1 92.19 221 SER B C 1
ATOM 6991 O O . SER B 1 221 ? 6.367 27.156 8.562 1 92.19 221 SER B O 1
ATOM 6993 N N . TYR B 1 222 ? 4.301 26.344 8.641 1 96 222 TYR B N 1
ATOM 6994 C CA . TYR B 1 222 ? 3.715 27.672 8.531 1 96 222 TYR B CA 1
ATOM 6995 C C . TYR B 1 222 ? 4.039 28.516 9.766 1 96 222 TYR B C 1
ATOM 6997 O O . TYR B 1 222 ? 4.43 29.672 9.648 1 96 222 TYR B O 1
ATOM 7005 N N . VAL B 1 223 ? 3.879 27.922 10.891 1 94.62 223 VAL B N 1
ATOM 7006 C CA . VAL B 1 223 ? 4.113 28.625 12.156 1 94.62 223 VAL B CA 1
ATOM 7007 C C . VAL B 1 223 ? 5.59 28.984 12.273 1 94.62 223 VAL B C 1
ATOM 7009 O O . VAL B 1 223 ? 5.93 30.125 12.617 1 94.62 223 VAL B O 1
ATOM 7012 N N . THR B 1 224 ? 6.414 28.094 11.922 1 91.06 224 THR B N 1
ATOM 7013 C CA . THR B 1 224 ? 7.844 28.297 12.109 1 91.06 224 THR B CA 1
ATOM 7014 C C . THR B 1 224 ? 8.398 29.234 11.047 1 91.06 224 THR B C 1
ATOM 7016 O O . THR B 1 224 ? 9.539 29.688 11.148 1 91.06 224 THR B O 1
ATOM 7019 N N . SER B 1 225 ? 7.641 29.578 10.094 1 93.19 225 SER 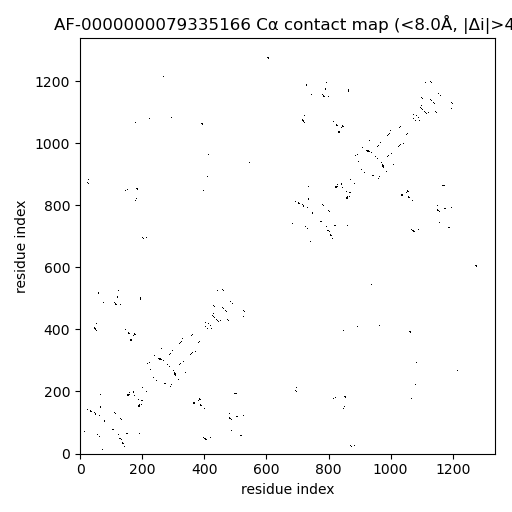B N 1
ATOM 7020 C CA . SER B 1 225 ? 8.086 30.5 9.062 1 93.19 225 SER B CA 1
ATOM 7021 C C . SER B 1 225 ? 8.016 31.953 9.547 1 93.19 225 SER B C 1
ATOM 7023 O O . SER B 1 225 ? 8.508 32.844 8.883 1 93.19 225 SER B O 1
ATOM 7025 N N . PHE B 1 226 ? 7.445 32.219 10.695 1 93.25 226 PHE B N 1
ATOM 7026 C CA . PHE B 1 226 ? 7.371 33.531 11.305 1 93.25 226 PHE B CA 1
ATOM 7027 C C . PHE B 1 226 ? 8.219 33.594 12.57 1 93.25 226 PHE B C 1
ATOM 7029 O O . PHE B 1 226 ? 8.242 32.625 13.352 1 93.25 226 PHE B O 1
ATOM 7036 N N . ASN B 1 227 ? 8.867 34.75 12.742 1 88.44 227 ASN B N 1
ATOM 7037 C CA . ASN B 1 227 ? 9.711 34.906 13.922 1 88.44 227 ASN B CA 1
ATOM 7038 C C . ASN B 1 227 ? 9.148 36 14.859 1 88.44 227 ASN B C 1
ATOM 7040 O O . ASN B 1 227 ? 9.422 35.969 16.062 1 88.44 227 ASN B O 1
ATOM 7044 N N . SER B 1 228 ? 8.578 36.938 14.266 1 91.69 228 SER B N 1
ATOM 7045 C CA . SER B 1 228 ? 8.055 38.031 15.055 1 91.69 228 SER B CA 1
ATOM 7046 C C . SER B 1 228 ? 6.926 38.75 14.328 1 91.69 228 SER B C 1
ATOM 7048 O O . SER B 1 228 ? 6.672 38.5 13.148 1 91.69 228 SER B O 1
ATOM 7050 N N . LEU B 1 229 ? 6.301 39.656 15.016 1 94.94 229 LEU B N 1
ATOM 7051 C CA . LEU B 1 229 ? 5.172 40.406 14.484 1 94.94 229 LEU B CA 1
ATOM 7052 C C . LEU B 1 229 ? 5.633 41.375 13.383 1 94.94 229 LEU B C 1
ATOM 7054 O O . LEU B 1 229 ? 4.844 41.75 12.523 1 94.94 229 LEU B O 1
ATOM 7058 N N . ASP B 1 230 ? 6.914 41.719 13.438 1 92.69 230 ASP B N 1
ATOM 7059 C CA . ASP B 1 230 ? 7.465 42.656 12.484 1 92.69 230 ASP B CA 1
ATOM 7060 C C . ASP B 1 230 ? 7.457 42.094 11.062 1 92.69 230 ASP B C 1
ATOM 7062 O O . ASP B 1 230 ? 7.559 42.844 10.086 1 92.69 230 ASP B O 1
ATOM 7066 N N . GLU B 1 231 ? 7.234 40.844 10.953 1 91.06 231 GLU B N 1
ATOM 7067 C CA . GLU B 1 231 ? 7.262 40.188 9.656 1 91.06 231 GLU B CA 1
ATOM 7068 C C . GLU B 1 231 ? 5.906 40.281 8.961 1 91.06 231 GLU B C 1
ATOM 7070 O O . GLU B 1 231 ? 5.785 39.938 7.781 1 91.06 231 GLU B O 1
ATOM 7075 N N . LEU B 1 232 ? 4.918 40.719 9.695 1 94.88 232 LEU B N 1
ATOM 7076 C CA . LEU B 1 232 ? 3.58 40.844 9.117 1 94.88 232 LEU B CA 1
ATOM 7077 C C . LEU B 1 232 ? 3.496 42.031 8.164 1 94.88 232 LEU B C 1
ATOM 7079 O O . LEU B 1 232 ? 3.637 43.188 8.586 1 94.88 232 LEU B O 1
ATOM 7083 N N . THR B 1 233 ? 3.299 41.781 6.918 1 92.62 233 THR B N 1
ATOM 7084 C CA . THR B 1 233 ? 3.188 42.844 5.918 1 92.62 233 THR B CA 1
ATOM 7085 C C . THR B 1 233 ? 1.732 43.25 5.738 1 92.62 233 THR B C 1
ATOM 7087 O O . THR B 1 233 ? 1.454 44.406 5.363 1 92.62 233 THR B O 1
ATOM 7090 N N . VAL B 1 234 ? 0.832 42.375 5.949 1 94.5 234 VAL B N 1
ATOM 7091 C CA . VAL B 1 234 ? -0.599 42.656 5.957 1 94.5 234 VAL B CA 1
ATOM 7092 C C . VAL B 1 234 ? -1.107 42.719 7.395 1 94.5 234 VAL B C 1
ATOM 7094 O O . VAL B 1 234 ? -1.041 41.719 8.125 1 94.5 234 VAL B O 1
ATOM 7097 N N . ARG B 1 235 ? -1.65 43.812 7.762 1 95.75 235 ARG B N 1
ATOM 7098 C CA . ARG B 1 235 ? -1.965 44.031 9.172 1 95.75 235 ARG B CA 1
ATOM 7099 C C . ARG B 1 235 ? -3.457 44.281 9.367 1 95.75 235 ARG B C 1
ATOM 7101 O O . ARG B 1 235 ? -3.961 44.188 10.492 1 95.75 235 ARG B O 1
ATOM 7108 N N . ASN B 1 236 ? -4.16 44.594 8.219 1 96.56 236 ASN B N 1
ATOM 7109 C CA . ASN B 1 236 ? -5.547 45.031 8.328 1 96.56 236 ASN B CA 1
ATOM 7110 C C . ASN B 1 236 ? -6.52 43.969 7.805 1 96.56 236 ASN B C 1
ATOM 7112 O O . ASN B 1 236 ? -6.16 43.156 6.953 1 96.56 236 ASN B O 1
ATOM 7116 N N . LEU B 1 237 ? -7.676 43.969 8.344 1 96.75 237 LEU B N 1
ATOM 7117 C CA . LEU B 1 237 ? -8.789 43.125 7.902 1 96.75 237 LEU B CA 1
ATOM 7118 C C . LEU B 1 237 ? -10.109 43.875 8.023 1 96.75 237 LEU B C 1
ATOM 7120 O O . LEU B 1 237 ? -10.383 44.5 9.055 1 96.75 237 LEU B O 1
ATOM 7124 N N . ALA B 1 238 ? -10.836 43.906 6.949 1 96.12 238 ALA B N 1
ATOM 7125 C CA . ALA B 1 238 ? -12.148 44.531 6.984 1 96.12 238 ALA B CA 1
ATOM 7126 C C . ALA B 1 238 ? -13.156 43.656 7.73 1 96.12 238 ALA B C 1
ATOM 7128 O O . ALA B 1 238 ? -13.133 42.438 7.617 1 96.12 238 ALA B O 1
ATOM 7129 N N . PRO B 1 239 ? -14.039 44.312 8.453 1 96.75 239 PRO B N 1
ATOM 7130 C CA . PRO B 1 239 ? -15.102 43.531 9.094 1 96.75 239 PRO B CA 1
ATOM 7131 C C . PRO B 1 239 ? -15.961 42.781 8.094 1 96.75 239 PRO B C 1
ATOM 7133 O O . PRO B 1 239 ? -16.125 43.219 6.949 1 96.75 239 PRO B O 1
ATOM 7136 N N . LYS B 1 240 ? -16.531 41.625 8.57 1 94.88 240 LYS B N 1
ATOM 7137 C CA . LYS B 1 240 ? -17.328 40.75 7.715 1 94.88 240 LYS B CA 1
ATOM 7138 C C . LYS B 1 240 ? -18.516 41.5 7.117 1 94.88 240 LYS B C 1
ATOM 7140 O O . LYS B 1 240 ? -18.891 41.281 5.961 1 94.88 240 LYS B O 1
ATOM 7145 N N . GLY B 1 241 ? -19.203 42.406 7.836 1 91 241 GLY B N 1
ATOM 7146 C CA . GLY B 1 241 ? -20.375 43.156 7.406 1 91 241 GLY B CA 1
ATOM 7147 C C . GLY B 1 241 ? -20.047 44.375 6.559 1 91 241 GLY B C 1
ATOM 7148 O O . GLY B 1 241 ? -20.938 45.094 6.133 1 91 241 GLY B O 1
ATOM 7149 N N . GLY B 1 242 ? -18.844 44.625 6.332 1 89.38 242 GLY B N 1
ATOM 7150 C CA . GLY B 1 242 ? -18.453 45.812 5.566 1 89.38 242 GLY B CA 1
ATOM 7151 C C . GLY B 1 242 ? -17.906 46.938 6.434 1 89.38 242 GLY B C 1
ATOM 7152 O O . GLY B 1 242 ? -18.062 46.906 7.656 1 89.38 242 GLY B O 1
ATOM 7153 N N . GLY B 1 243 ? -17.219 47.875 5.828 1 91 243 GLY B N 1
ATOM 7154 C CA . GLY B 1 243 ? -16.641 49 6.543 1 91 243 GLY B CA 1
ATOM 7155 C C . GLY B 1 243 ? -15.156 49.156 6.309 1 91 243 GLY B C 1
ATOM 7156 O O . GLY B 1 243 ? -14.578 48.469 5.465 1 91 243 GLY B O 1
ATOM 7157 N N . LYS B 1 244 ? -14.664 50.062 7.137 1 94.25 244 LYS B N 1
ATOM 7158 C CA . LYS B 1 244 ? -13.234 50.344 6.984 1 94.25 244 LYS B CA 1
ATOM 7159 C C . LYS B 1 244 ? -12.383 49.25 7.602 1 94.25 244 LYS B C 1
ATOM 7161 O O . LYS B 1 244 ? -12.695 48.719 8.68 1 94.25 244 LYS B O 1
ATOM 7166 N N . ALA B 1 245 ? -11.359 48.906 6.879 1 95.75 245 ALA B N 1
ATOM 7167 C CA . ALA B 1 245 ? -10.422 47.906 7.398 1 95.75 245 ALA B CA 1
ATOM 7168 C C . ALA B 1 245 ? -9.82 48.375 8.727 1 95.75 245 ALA B C 1
ATOM 7170 O O . ALA B 1 245 ? -9.523 49.531 8.906 1 95.75 245 ALA B O 1
ATOM 7171 N N . MET B 1 246 ? -9.734 47.438 9.609 1 97.06 246 MET B N 1
ATOM 7172 C CA . MET B 1 246 ? -9.18 47.719 10.93 1 97.06 246 MET B CA 1
ATOM 7173 C C . MET B 1 246 ? -7.805 47.094 11.086 1 97.06 246 MET B C 1
ATOM 7175 O O . MET B 1 246 ? -7.484 46.094 10.414 1 97.06 246 MET B O 1
ATOM 7179 N N . ASP B 1 247 ? -7.039 47.625 12.023 1 97.75 247 ASP B N 1
ATOM 7180 C CA . ASP B 1 247 ? -5.73 47.062 12.32 1 97.75 247 ASP B CA 1
ATOM 7181 C C . ASP B 1 247 ? -5.863 45.781 13.148 1 97.75 247 ASP B C 1
ATOM 7183 O O . ASP B 1 247 ? -5.91 45.844 14.383 1 97.75 247 ASP B O 1
ATOM 7187 N N . PHE B 1 248 ? -5.809 44.781 12.453 1 98.25 248 PHE B N 1
ATOM 7188 C CA . PHE B 1 248 ? -6.02 43.469 13.07 1 98.25 248 PHE B CA 1
ATOM 7189 C C . PHE B 1 248 ? -4.93 43.156 14.094 1 98.25 248 PHE B C 1
ATOM 7191 O O . PHE B 1 248 ? -5.199 42.562 15.141 1 98.25 248 PHE B O 1
ATOM 7198 N N . VAL B 1 249 ? -3.666 43.5 13.812 1 98.12 249 VAL B N 1
ATOM 7199 C CA . VAL B 1 249 ? -2.518 43.219 14.664 1 98.12 249 VAL B CA 1
ATOM 7200 C C . VAL B 1 249 ? -2.678 43.938 16 1 98.12 249 VAL B C 1
ATOM 7202 O O . VAL B 1 249 ? -2.453 43.344 17.062 1 98.12 249 VAL B O 1
ATOM 7205 N N . ASP B 1 250 ? -3.076 45.125 15.914 1 97.94 250 ASP B N 1
ATOM 7206 C CA . ASP B 1 250 ? -3.268 45.938 17.125 1 97.94 250 ASP B CA 1
ATOM 7207 C C . ASP B 1 250 ? -4.395 45.344 17.984 1 97.94 250 ASP B C 1
ATOM 7209 O O . ASP B 1 250 ? -4.254 45.219 19.203 1 97.94 250 ASP B O 1
ATOM 7213 N N . LEU B 1 251 ? -5.484 45.062 17.359 1 98.19 251 LEU B N 1
ATOM 7214 C CA . LEU B 1 251 ? -6.621 44.5 18.078 1 98.19 251 LEU B CA 1
ATOM 7215 C C . LEU B 1 251 ? -6.242 43.156 18.734 1 98.19 251 LEU B C 1
ATOM 7217 O O . LEU B 1 251 ? -6.574 42.938 19.906 1 98.19 251 LEU B O 1
ATOM 7221 N N . ALA B 1 252 ? -5.566 42.344 18.047 1 98.62 252 ALA B N 1
ATOM 7222 C CA . ALA B 1 252 ? -5.164 41.031 18.562 1 98.62 252 ALA B CA 1
ATOM 7223 C C . ALA B 1 252 ? -4.176 41.156 19.703 1 98.62 252 ALA B C 1
ATOM 7225 O O . ALA B 1 252 ? -4.219 40.375 20.672 1 98.62 252 ALA B O 1
ATOM 7226 N N . THR B 1 253 ? -3.264 42.094 19.547 1 98.06 253 THR B N 1
ATOM 7227 C CA . THR B 1 253 ? -2.275 42.312 20.594 1 98.06 253 THR B CA 1
ATOM 7228 C C . THR B 1 253 ? -2.951 42.75 21.891 1 98.06 253 THR B C 1
ATOM 7230 O O . THR B 1 253 ? -2.555 42.344 22.969 1 98.06 253 THR B O 1
ATOM 7233 N N . LYS B 1 254 ? -3.926 43.594 21.812 1 97.81 254 LYS B N 1
ATOM 7234 C CA . LYS B 1 254 ? -4.684 44 22.984 1 97.81 254 LYS B CA 1
ATOM 7235 C C . LYS B 1 254 ? -5.387 42.844 23.656 1 97.81 254 LYS B C 1
ATOM 7237 O O . LYS B 1 254 ? -5.402 42.719 24.875 1 97.81 254 LYS B O 1
ATOM 7242 N N . TRP B 1 255 ? -5.949 42.031 22.828 1 98.12 255 TRP B N 1
ATOM 7243 C CA . TRP B 1 255 ? -6.598 40.844 23.359 1 98.12 255 TRP B CA 1
ATOM 7244 C C . TRP B 1 255 ? -5.582 39.938 24.047 1 98.12 255 TRP B C 1
ATOM 7246 O O . TRP B 1 255 ? -5.871 39.344 25.109 1 98.12 255 TRP B O 1
ATOM 7256 N N . ARG B 1 256 ? -4.457 39.688 23.375 1 97.81 256 ARG B N 1
ATOM 7257 C CA . ARG B 1 256 ? -3.426 38.812 23.953 1 97.81 256 ARG B CA 1
ATOM 7258 C C . ARG B 1 256 ? -3.021 39.312 25.344 1 97.81 256 ARG B C 1
ATOM 7260 O O . ARG B 1 256 ? -2.824 38.5 26.25 1 97.81 256 ARG B O 1
ATOM 7267 N N . GLU B 1 257 ? -2.926 40.594 25.531 1 96.44 257 GLU B N 1
ATOM 7268 C CA . GLU B 1 257 ? -2.566 41.188 26.812 1 96.44 257 GLU B CA 1
ATOM 7269 C C . GLU B 1 257 ? -3.656 40.969 27.859 1 96.44 257 GLU B C 1
ATOM 7271 O O . GLU B 1 257 ? -3.359 40.719 29.031 1 96.44 257 GLU B O 1
ATOM 7276 N N . ARG B 1 258 ? -4.812 41.031 27.469 1 95.5 258 ARG B N 1
ATOM 7277 C CA . ARG B 1 258 ? -5.941 40.844 28.375 1 95.5 258 ARG B CA 1
ATOM 7278 C C . ARG B 1 258 ? -6.066 39.375 28.797 1 95.5 258 ARG B C 1
ATOM 7280 O O . ARG B 1 258 ? -6.445 39.062 29.922 1 95.5 258 ARG B O 1
ATOM 7287 N N . LEU B 1 259 ? -5.727 38.531 27.922 1 96.75 259 LEU B N 1
ATOM 7288 C CA . LEU B 1 259 ? -5.984 37.125 28.109 1 96.75 259 LEU B CA 1
ATOM 7289 C C . LEU B 1 259 ? -4.902 36.469 28.984 1 96.75 259 LEU B C 1
ATOM 7291 O O . LEU B 1 259 ? -5.082 35.375 29.484 1 96.75 259 LEU B O 1
ATOM 7295 N N . VAL B 1 260 ? -3.805 37.094 29.141 1 93.81 260 VAL B N 1
ATOM 7296 C CA . VAL B 1 260 ? -2.725 36.562 29.953 1 93.81 260 VAL B CA 1
ATOM 7297 C C . VAL B 1 260 ? -3.248 36.25 31.359 1 93.81 260 VAL B C 1
ATOM 7299 O O . VAL B 1 260 ? -2.83 35.25 31.969 1 93.81 260 VAL B O 1
ATOM 7302 N N . ALA B 1 261 ? -4.152 37.031 31.812 1 90 261 ALA B N 1
ATOM 7303 C CA . ALA B 1 261 ? -4.734 36.844 33.156 1 90 261 ALA B CA 1
ATOM 7304 C C . ALA B 1 261 ? -5.609 35.594 33.188 1 90 261 ALA B C 1
ATOM 7306 O O . ALA B 1 261 ? -5.664 34.875 34.188 1 90 261 ALA B O 1
ATOM 7307 N N . VAL B 1 262 ? -6.254 35.375 32.125 1 90.62 262 VAL B N 1
ATOM 7308 C CA . VAL B 1 262 ? -7.133 34.188 32.031 1 90.62 262 VAL B CA 1
ATOM 7309 C C . VAL B 1 262 ? -6.297 32.906 32.062 1 90.62 262 VAL B C 1
ATOM 7311 O O . VAL B 1 262 ? -6.695 31.922 32.656 1 90.62 262 VAL B O 1
ATOM 7314 N N . PHE B 1 263 ? -5.195 32.906 31.422 1 92.69 263 PHE B N 1
ATOM 7315 C CA . PHE B 1 263 ? -4.34 31.734 31.266 1 92.69 263 PHE B CA 1
ATOM 7316 C C . PHE B 1 263 ? -3.348 31.625 32.406 1 92.69 263 PHE B C 1
ATOM 7318 O O . PHE B 1 263 ? -2.721 30.594 32.625 1 92.69 263 PHE B O 1
ATOM 7325 N N . SER B 1 264 ? -3.221 32.625 33.25 1 90.19 264 SER B N 1
ATOM 7326 C CA . SER B 1 264 ? -2.256 32.688 34.344 1 90.19 264 SER B CA 1
ATOM 7327 C C . SER B 1 264 ? -0.838 32.438 33.844 1 90.19 264 SER B C 1
ATOM 7329 O O . SER B 1 264 ? -0.122 31.609 34.406 1 90.19 264 SER B O 1
ATOM 7331 N N . VAL B 1 265 ? -0.482 33.031 32.719 1 89.94 265 VAL B N 1
ATOM 7332 C CA . VAL B 1 265 ? 0.853 32.906 32.125 1 89.94 265 VAL B CA 1
ATOM 7333 C C . VAL B 1 265 ? 1.458 34.312 31.953 1 89.94 265 VAL B C 1
ATOM 7335 O O . VAL B 1 265 ? 0.75 35.312 32 1 89.94 265 VAL B O 1
ATOM 7338 N N . MET B 1 266 ? 2.797 34.344 31.797 1 89.25 266 MET B N 1
ATOM 7339 C CA . MET B 1 266 ? 3.473 35.594 31.453 1 89.25 266 MET B CA 1
ATOM 7340 C C . MET B 1 266 ? 3.564 35.719 29.938 1 89.25 266 MET B C 1
ATOM 7342 O O . MET B 1 266 ? 3.793 34.75 29.219 1 89.25 266 MET B O 1
ATOM 7346 N N . LEU B 1 267 ? 3.375 36.906 29.547 1 89.31 267 LEU B N 1
ATOM 7347 C CA . LEU B 1 267 ? 3.418 37.188 28.109 1 89.31 267 LEU B CA 1
ATOM 7348 C C . LEU B 1 267 ? 4.754 36.75 27.516 1 89.31 267 LEU B C 1
ATOM 7350 O O . LEU B 1 267 ? 4.812 36.344 26.359 1 89.31 267 LEU B O 1
ATOM 7354 N N . SER B 1 268 ? 5.727 36.75 28.344 1 87.75 268 SER B N 1
ATOM 7355 C CA . SER B 1 268 ? 7.062 36.406 27.891 1 87.75 268 SER B CA 1
ATOM 7356 C C . SER B 1 268 ? 7.172 34.938 27.578 1 87.75 268 SER B C 1
ATOM 7358 O O . SER B 1 268 ? 8.086 34.5 26.875 1 87.75 268 SER B O 1
ATOM 7360 N N . GLU B 1 269 ? 6.234 34.188 27.969 1 89.75 269 GLU B N 1
ATOM 7361 C CA . GLU B 1 269 ? 6.238 32.75 27.75 1 89.75 269 GLU B CA 1
ATOM 7362 C C . GLU B 1 269 ? 5.574 32.406 26.422 1 89.75 269 GLU B C 1
ATOM 7364 O O . GLU B 1 269 ? 5.719 31.266 25.922 1 89.75 269 GLU B O 1
ATOM 7369 N N . ALA B 1 270 ? 4.902 33.312 25.938 1 92.75 270 ALA B N 1
ATOM 7370 C CA . ALA B 1 270 ? 4.203 33.094 24.688 1 92.75 270 ALA B CA 1
ATOM 7371 C C . ALA B 1 270 ? 5.102 33.406 23.5 1 92.75 270 ALA B C 1
ATOM 7373 O O . ALA B 1 270 ? 5.883 34.375 23.547 1 92.75 270 ALA B O 1
ATOM 7374 N N . ASN B 1 271 ? 5 32.656 22.469 1 93.62 271 ASN B N 1
ATOM 7375 C CA . ASN B 1 271 ? 5.852 32.812 21.297 1 93.62 271 ASN B CA 1
ATOM 7376 C C . ASN B 1 271 ? 5.281 33.844 20.328 1 93.62 271 ASN B C 1
ATOM 7378 O O . ASN B 1 271 ? 4.176 33.656 19.812 1 93.62 271 ASN B O 1
ATOM 7382 N N . ASP B 1 272 ? 6.035 34.844 19.969 1 95.88 272 ASP B N 1
ATOM 7383 C CA . ASP B 1 272 ? 5.598 35.938 19.094 1 95.88 272 ASP B CA 1
ATOM 7384 C C . ASP B 1 272 ? 5.508 35.469 17.656 1 95.88 272 ASP B C 1
ATOM 7386 O O . ASP B 1 272 ? 4.676 35.969 16.891 1 95.88 272 ASP B O 1
ATOM 7390 N N . GLY B 1 273 ? 6.43 34.562 17.281 1 94.12 273 GLY B N 1
ATOM 7391 C CA . GLY B 1 273 ? 6.355 34.031 15.938 1 94.12 273 GLY B CA 1
ATOM 7392 C C . GLY B 1 273 ? 5.07 33.25 15.688 1 94.12 273 GLY B C 1
ATOM 7393 O O . GLY B 1 273 ? 4.48 33.344 14.609 1 94.12 273 GLY B O 1
ATOM 7394 N N . GLU B 1 274 ? 4.715 32.469 16.672 1 96 274 GLU B N 1
ATOM 7395 C CA . GLU B 1 274 ? 3.457 31.75 16.594 1 96 274 GLU B CA 1
ATOM 7396 C C . GLU B 1 274 ? 2.268 32.688 16.484 1 96 274 GLU B C 1
ATOM 7398 O O . GLU B 1 274 ? 1.354 32.469 15.688 1 96 274 GLU B O 1
ATOM 7403 N N . PHE B 1 275 ? 2.305 33.75 17.266 1 98 275 PHE B N 1
ATOM 7404 C CA . PHE B 1 275 ? 1.266 34.75 17.234 1 98 275 PHE B CA 1
ATOM 7405 C C . PHE B 1 275 ? 1.174 35.406 15.867 1 98 275 PHE B C 1
ATOM 7407 O O . PHE B 1 275 ? 0.08 35.562 15.32 1 98 275 PHE B O 1
ATOM 7414 N N . ALA B 1 276 ? 2.301 35.75 15.32 1 97.75 276 ALA B N 1
ATOM 7415 C CA . ALA B 1 276 ? 2.359 36.344 13.992 1 97.75 276 ALA B CA 1
ATOM 7416 C C . ALA B 1 276 ? 1.784 35.406 12.938 1 97.75 276 ALA B C 1
ATOM 7418 O O . ALA B 1 276 ? 1.041 35.844 12.047 1 97.75 276 ALA B O 1
ATOM 7419 N N . ALA B 1 277 ? 2.15 34.156 13.039 1 97.19 277 ALA B N 1
ATOM 7420 C CA . ALA B 1 277 ? 1.663 33.156 12.094 1 97.19 277 ALA B CA 1
ATOM 7421 C C . ALA B 1 277 ? 0.144 33.031 12.164 1 97.19 277 ALA B C 1
ATOM 7423 O O . ALA B 1 277 ? -0.525 32.938 11.133 1 97.19 277 ALA B O 1
ATOM 7424 N N . PHE B 1 278 ? -0.413 32.969 13.367 1 98.38 278 PHE B N 1
ATOM 7425 C CA . PHE B 1 278 ? -1.852 32.844 13.555 1 98.38 278 PHE B CA 1
ATOM 7426 C C . PHE B 1 278 ? -2.59 34.062 13 1 98.38 278 PHE B C 1
ATOM 7428 O O . PHE B 1 278 ? -3.631 33.906 12.359 1 98.38 278 PHE B O 1
ATOM 7435 N N . ILE B 1 279 ? -2.043 35.281 13.25 1 98.5 279 ILE B N 1
ATOM 7436 C CA . ILE B 1 279 ? -2.645 36.5 12.734 1 98.5 279 ILE B CA 1
ATOM 7437 C C . ILE B 1 279 ? -2.662 36.469 11.211 1 98.5 279 ILE B C 1
ATOM 7439 O O . ILE B 1 279 ? -3.695 36.719 10.586 1 98.5 279 ILE B O 1
ATOM 7443 N N . SER B 1 280 ? -1.522 36.125 10.672 1 97.75 280 SER B N 1
ATOM 7444 C CA . SER B 1 280 ? -1.396 36.062 9.219 1 97.75 280 SER B CA 1
ATOM 7445 C C . SER B 1 280 ? -2.391 35.094 8.617 1 97.75 280 SER B C 1
ATOM 7447 O O . SER B 1 280 ? -3.041 35.406 7.613 1 97.75 280 SER B O 1
ATOM 7449 N N . PHE B 1 281 ? -2.514 33.938 9.211 1 97.94 281 PHE B N 1
ATOM 7450 C CA . PHE B 1 281 ? -3.416 32.906 8.703 1 97.94 281 PHE B CA 1
ATOM 7451 C C . PHE B 1 281 ? -4.871 33.312 8.859 1 97.94 281 PHE B C 1
ATOM 7453 O O . PHE B 1 281 ? -5.699 33.062 7.984 1 97.94 281 PHE B O 1
ATOM 7460 N N . ALA B 1 282 ? -5.23 33.969 9.906 1 98 282 ALA B N 1
ATOM 7461 C CA . ALA B 1 282 ? -6.582 34.469 10.164 1 98 282 ALA B CA 1
ATOM 7462 C C . ALA B 1 282 ? -6.984 35.5 9.141 1 98 282 ALA B C 1
ATOM 7464 O O . ALA B 1 282 ? -8.133 35.562 8.695 1 98 282 ALA B O 1
ATOM 7465 N N . ILE B 1 283 ? -6.059 36.375 8.852 1 97.19 283 ILE B N 1
ATOM 7466 C CA . ILE B 1 283 ? -6.336 37.438 7.871 1 97.19 283 ILE B CA 1
ATOM 7467 C C . ILE B 1 283 ? -6.586 36.812 6.5 1 97.19 283 ILE B C 1
ATOM 7469 O O . ILE B 1 283 ? -7.465 37.25 5.758 1 97.19 283 ILE B O 1
ATOM 7473 N N . ALA B 1 284 ? -5.852 35.781 6.23 1 96.44 284 ALA B N 1
ATOM 7474 C CA . ALA B 1 284 ? -6.016 35.062 4.957 1 96.44 284 ALA B CA 1
ATOM 7475 C C . ALA B 1 284 ? -7.328 34.281 4.922 1 96.44 284 ALA B C 1
ATOM 7477 O O . ALA B 1 284 ? -7.992 34.25 3.883 1 96.44 284 ALA B O 1
ATOM 7478 N N . PHE B 1 285 ? -7.668 33.656 6.035 1 96.44 285 PHE B N 1
ATOM 7479 C CA . PHE B 1 285 ? -8.867 32.844 6.125 1 96.44 285 PHE B CA 1
ATOM 7480 C C . PHE B 1 285 ? -9.711 33.219 7.332 1 96.44 285 PHE B C 1
ATOM 7482 O O . PHE B 1 285 ? -9.883 32.438 8.258 1 96.44 285 PHE B O 1
ATOM 7489 N N . PRO B 1 286 ? -10.375 34.281 7.242 1 95.94 286 PRO B N 1
ATOM 7490 C CA . PRO B 1 286 ? -11.086 34.781 8.422 1 95.94 286 PRO B CA 1
ATOM 7491 C C . PRO B 1 286 ? -12.25 33.875 8.82 1 95.94 286 PRO B C 1
ATOM 7493 O O . PRO B 1 286 ? -12.57 33.75 10.008 1 95.94 286 PRO B O 1
ATOM 7496 N N . ASN B 1 287 ? -12.906 33.188 7.867 1 93.25 287 ASN B N 1
ATOM 7497 C CA . ASN B 1 287 ? -13.984 32.281 8.188 1 93.25 287 ASN B CA 1
ATOM 7498 C C . ASN B 1 287 ? -13.492 30.828 8.273 1 93.25 287 ASN B C 1
ATOM 7500 O O . ASN B 1 287 ? -14.273 29.906 8.547 1 93.25 287 ASN B O 1
ATOM 7504 N N . GLY B 1 288 ? -12.297 30.656 8.055 1 93.31 288 GLY B N 1
ATOM 7505 C CA . GLY B 1 288 ? -11.719 29.328 8.023 1 93.31 288 GLY B CA 1
ATOM 7506 C C . GLY B 1 288 ? -10.5 29.172 8.914 1 93.31 288 GLY B C 1
ATOM 7507 O O . GLY B 1 288 ? -9.641 28.328 8.664 1 93.31 288 GLY B O 1
ATOM 7508 N N . PHE B 1 289 ? -10.523 29.969 9.969 1 97.12 289 PHE B N 1
ATOM 7509 C CA . PHE B 1 289 ? -9.344 30.016 10.82 1 97.12 289 PHE B CA 1
ATOM 7510 C C . PHE B 1 289 ? -9.297 28.797 11.75 1 97.12 289 PHE B C 1
ATOM 7512 O O . PHE B 1 289 ? -10.125 28.688 12.664 1 97.12 289 PHE B O 1
ATOM 7519 N N . LEU B 1 290 ? -8.484 27.844 11.477 1 97.38 290 LEU B N 1
ATOM 7520 C CA . LEU B 1 290 ? -8.133 26.656 12.25 1 97.38 290 LEU B CA 1
ATOM 7521 C C . LEU B 1 290 ? -6.625 26.562 12.453 1 97.38 290 LEU B C 1
ATOM 7523 O O . LEU B 1 290 ? -5.867 26.516 11.484 1 97.38 290 LEU B O 1
ATOM 7527 N N . SER B 1 291 ? -6.172 26.484 13.719 1 97.44 291 SER B N 1
ATOM 7528 C CA . SER B 1 291 ? -4.738 26.641 13.93 1 97.44 291 SER B CA 1
ATOM 7529 C C . SER B 1 291 ? -4.156 25.438 14.672 1 97.44 291 SER B C 1
ATOM 7531 O O . SER B 1 291 ? -4.801 24.891 15.562 1 97.44 291 SER B O 1
ATOM 7533 N N . LEU B 1 292 ? -2.98 25.109 14.289 1 95.81 292 LEU B N 1
ATOM 7534 C CA . LEU B 1 292 ? -2.166 24.141 15.008 1 95.81 292 LEU B CA 1
ATOM 7535 C C . LEU B 1 292 ? -1.501 24.781 16.219 1 95.81 292 LEU B C 1
ATOM 7537 O O . LEU B 1 292 ? -0.611 25.609 16.078 1 95.81 292 LEU B O 1
ATOM 7541 N N . VAL B 1 293 ? -1.796 24.297 17.484 1 95.88 293 VAL B N 1
ATOM 7542 C CA . VAL B 1 293 ? -1.46 25.078 18.656 1 95.88 293 VAL B CA 1
ATOM 7543 C C . VAL B 1 293 ? -0.339 24.391 19.438 1 95.88 293 VAL B C 1
ATOM 7545 O O . VAL B 1 293 ? 0.03 24.844 20.531 1 95.88 293 VAL B O 1
ATOM 7548 N N . ASP B 1 294 ? 0.246 23.344 18.859 1 92.44 294 ASP B N 1
ATOM 7549 C CA . ASP B 1 294 ? 1.222 22.578 19.641 1 92.44 294 ASP B CA 1
ATOM 7550 C C . ASP B 1 294 ? 2.623 22.719 19.047 1 92.44 294 ASP B C 1
ATOM 7552 O O . ASP B 1 294 ? 3.469 21.844 19.234 1 92.44 294 ASP B O 1
ATOM 7556 N N . THR B 1 295 ? 2.893 23.703 18.266 1 90.5 295 THR B N 1
ATOM 7557 C CA . THR B 1 295 ? 4.215 23.906 17.672 1 90.5 295 THR B CA 1
ATOM 7558 C C . THR B 1 295 ? 5.258 24.141 18.766 1 90.5 295 THR B C 1
ATOM 7560 O O . THR B 1 295 ? 6.379 23.641 18.672 1 90.5 295 THR B O 1
ATOM 7563 N N . TYR B 1 296 ? 4.887 24.953 19.812 1 89.38 296 TYR B N 1
ATOM 7564 C CA . TYR B 1 296 ? 5.816 25.266 20.906 1 89.38 296 TYR B CA 1
ATOM 7565 C C . TYR B 1 296 ? 5.289 24.75 22.234 1 89.38 296 TYR B C 1
ATOM 7567 O O . TYR B 1 296 ? 5.859 23.812 22.812 1 89.38 296 TYR B O 1
ATOM 7575 N N . ASP B 1 297 ? 4.234 25.328 22.672 1 90.81 297 ASP B N 1
ATOM 7576 C CA . ASP B 1 297 ? 3.547 24.906 23.891 1 90.81 297 ASP B CA 1
ATOM 7577 C C . ASP B 1 297 ? 2.043 25.141 23.781 1 90.81 297 ASP B C 1
ATOM 7579 O O . ASP B 1 297 ? 1.604 26.266 23.516 1 90.81 297 ASP B O 1
ATOM 7583 N N . VAL B 1 298 ? 1.331 24.094 24.156 1 94.06 298 VAL B N 1
ATOM 7584 C CA . VAL B 1 298 ? -0.111 24.188 23.953 1 94.06 298 VAL B CA 1
ATOM 7585 C C . VAL B 1 298 ? -0.718 25.172 24.938 1 94.06 298 VAL B C 1
ATOM 7587 O O . VAL B 1 298 ? -1.475 26.062 24.562 1 94.06 298 VAL B O 1
ATOM 7590 N N . LYS B 1 299 ? -0.421 25.125 26.203 1 92.81 299 LYS B N 1
ATOM 7591 C CA . LYS B 1 299 ? -1.073 25.859 27.281 1 92.81 299 LYS B CA 1
ATOM 7592 C C . LYS B 1 299 ? -0.515 27.281 27.391 1 92.81 299 LYS B C 1
ATOM 7594 O O . LYS B 1 299 ? -1.273 28.25 27.469 1 92.81 299 LYS B O 1
ATOM 7599 N N . LYS B 1 300 ? 0.768 27.406 27.25 1 92.75 300 LYS B N 1
ATOM 7600 C CA . LYS B 1 300 ? 1.425 28.672 27.562 1 92.75 300 LYS B CA 1
ATOM 7601 C C . LYS B 1 300 ? 1.467 29.578 26.344 1 92.75 300 LYS B C 1
ATOM 7603 O O . LYS B 1 300 ? 1.59 30.797 26.469 1 92.75 300 LYS B O 1
ATOM 7608 N N . SER B 1 301 ? 1.383 29.016 25.203 1 95.06 301 SER B N 1
ATOM 7609 C CA . SER B 1 301 ? 1.565 29.828 24.016 1 95.06 301 SER B CA 1
ATOM 7610 C C . SER B 1 301 ? 0.44 29.594 23 1 95.06 301 SER B C 1
ATOM 7612 O O . SER B 1 301 ? -0.298 30.531 22.672 1 95.06 301 SER B O 1
ATOM 7614 N N . GLY B 1 302 ? 0.231 28.391 22.625 1 96.44 302 GLY B N 1
ATOM 7615 C CA . GLY B 1 302 ? -0.685 28.062 21.547 1 96.44 302 GLY B CA 1
ATOM 7616 C C . GLY B 1 302 ? -2.111 28.5 21.812 1 96.44 302 GLY B C 1
ATOM 7617 O O . GLY B 1 302 ? -2.711 29.219 21.016 1 96.44 302 GLY B O 1
ATOM 7618 N N . LEU B 1 303 ? -2.67 28.109 22.891 1 98 303 LEU B N 1
ATOM 7619 C CA . LEU B 1 303 ? -4.059 28.406 23.219 1 98 303 LEU B CA 1
ATOM 7620 C C . LEU B 1 303 ? -4.238 29.906 23.469 1 98 303 LEU B C 1
ATOM 7622 O O . LEU B 1 303 ? -5.266 30.469 23.109 1 98 303 LEU B O 1
ATOM 7626 N N . LEU B 1 304 ? -3.254 30.531 24.109 1 97.94 304 LEU B N 1
ATOM 7627 C CA . LEU B 1 304 ? -3.305 31.969 24.344 1 97.94 304 LEU B CA 1
ATOM 7628 C C . LEU B 1 304 ? -3.338 32.75 23.031 1 97.94 304 LEU B C 1
ATOM 7630 O O . LEU B 1 304 ? -4.215 33.594 22.828 1 97.94 304 LEU B O 1
ATOM 7634 N N . ASN B 1 305 ? -2.383 32.438 22.172 1 98.38 305 ASN B N 1
ATOM 7635 C CA . ASN B 1 305 ? -2.273 33.125 20.891 1 98.38 305 ASN B CA 1
ATOM 7636 C C . ASN B 1 305 ? -3.502 32.875 20.031 1 98.38 305 ASN B C 1
ATOM 7638 O O . ASN B 1 305 ? -4.008 33.812 19.391 1 98.38 305 ASN B O 1
ATOM 7642 N N . PHE B 1 306 ? -3.971 31.672 20.016 1 98.56 306 PHE B N 1
ATOM 7643 C CA . PHE B 1 306 ? -5.168 31.344 19.25 1 98.56 306 PHE B CA 1
ATOM 7644 C C . PHE B 1 306 ? -6.363 32.156 19.75 1 98.56 306 PHE B C 1
ATOM 7646 O O . PHE B 1 306 ? -7.109 32.719 18.938 1 98.56 306 PHE B O 1
ATOM 7653 N N . SER B 1 307 ? -6.562 32.156 21.016 1 98.69 307 SER B N 1
ATOM 7654 C CA . SER B 1 307 ? -7.723 32.812 21.625 1 98.69 307 SER B CA 1
ATOM 7655 C C . SER B 1 307 ? -7.727 34.312 21.328 1 98.69 307 SER B C 1
ATOM 7657 O O . SER B 1 307 ? -8.781 34.906 21.062 1 98.69 307 SER B O 1
ATOM 7659 N N . ALA B 1 308 ? -6.57 34.906 21.406 1 98.62 308 ALA B N 1
ATOM 7660 C CA . ALA B 1 308 ? -6.465 36.344 21.094 1 98.62 308 ALA B CA 1
ATOM 7661 C C . ALA B 1 308 ? -6.887 36.625 19.672 1 98.62 308 ALA B C 1
ATOM 7663 O O . ALA B 1 308 ? -7.66 37.562 19.406 1 98.62 308 ALA B O 1
ATOM 7664 N N . VAL B 1 309 ? -6.395 35.812 18.781 1 98.75 309 VAL B N 1
ATOM 7665 C CA . VAL B 1 309 ? -6.691 35.969 17.359 1 98.75 309 VAL B CA 1
ATOM 7666 C C . VAL B 1 309 ? -8.164 35.656 17.109 1 98.75 309 VAL B C 1
ATOM 7668 O O . VAL B 1 309 ? -8.828 36.375 16.344 1 98.75 309 VAL B O 1
ATOM 7671 N N . ALA B 1 310 ? -8.656 34.625 17.719 1 98.62 310 ALA B N 1
ATOM 7672 C CA . ALA B 1 310 ? -10.047 34.219 17.547 1 98.62 310 ALA B CA 1
ATOM 7673 C C . ALA B 1 310 ? -11.008 35.281 18.031 1 98.62 310 ALA B C 1
ATOM 7675 O O . ALA B 1 310 ? -12.008 35.594 17.391 1 98.62 310 ALA B O 1
ATOM 7676 N N . LEU B 1 311 ? -10.734 35.875 19.203 1 98.5 311 LEU B N 1
ATOM 7677 C CA . LEU B 1 311 ? -11.578 36.938 19.734 1 98.5 311 LEU B CA 1
ATOM 7678 C C . LEU B 1 311 ? -11.562 38.156 18.812 1 98.5 311 LEU B C 1
ATOM 7680 O O . LEU B 1 311 ? -12.578 38.844 18.672 1 98.5 311 LEU B O 1
ATOM 7684 N N . THR B 1 312 ? -10.383 38.438 18.281 1 98.56 312 THR B N 1
ATOM 7685 C CA . THR B 1 312 ? -10.289 39.531 17.328 1 98.56 312 THR B CA 1
ATOM 7686 C C . THR B 1 312 ? -11.18 39.281 16.125 1 98.56 312 THR B C 1
ATOM 7688 O O . THR B 1 312 ? -11.852 40.219 15.641 1 98.56 312 THR B O 1
ATOM 7691 N N . LEU B 1 313 ? -11.188 38.062 15.578 1 98.19 313 LEU B N 1
ATOM 7692 C CA . LEU B 1 313 ? -12.078 37.719 14.484 1 98.19 313 LEU B CA 1
ATOM 7693 C C . LEU B 1 313 ? -13.539 37.906 14.883 1 98.19 313 LEU B C 1
ATOM 7695 O O . LEU B 1 313 ? -14.336 38.438 14.094 1 98.19 313 LEU B O 1
ATOM 7699 N N . TYR B 1 314 ? -13.898 37.531 16.094 1 96.81 314 TYR B N 1
ATOM 7700 C CA . TYR B 1 314 ? -15.25 37.719 16.594 1 96.81 314 TYR B CA 1
ATOM 7701 C C . TYR B 1 314 ? -15.609 39.219 16.594 1 96.81 314 TYR B C 1
ATOM 7703 O O . TYR B 1 314 ? -16.734 39.594 16.234 1 96.81 314 TYR B O 1
ATOM 7711 N N . ASP B 1 315 ? -14.664 40.031 17.016 1 96.75 315 ASP B N 1
ATOM 7712 C CA . ASP B 1 315 ? -14.891 41.469 17.047 1 96.75 315 ASP B CA 1
ATOM 7713 C C . ASP B 1 315 ? -15.234 42 15.664 1 96.75 315 ASP B C 1
ATOM 7715 O O . ASP B 1 315 ? -15.992 42.969 15.539 1 96.75 315 ASP B O 1
ATOM 7719 N N . LEU B 1 316 ? -14.672 41.375 14.727 1 97.38 316 LEU B N 1
ATOM 7720 C CA . LEU B 1 316 ? -14.859 41.875 13.359 1 97.38 316 LEU B CA 1
ATOM 7721 C C . LEU B 1 316 ? -16 41.125 12.672 1 97.38 316 LEU B C 1
ATOM 7723 O O . LEU B 1 316 ? -16.219 41.281 11.469 1 97.38 316 LEU B O 1
ATOM 7727 N N . GLY B 1 317 ? -16.703 40.25 13.359 1 95.81 317 GLY B N 1
ATOM 7728 C CA . GLY B 1 317 ? -17.906 39.594 12.875 1 95.81 317 GLY B CA 1
ATOM 7729 C C . GLY B 1 317 ? -17.656 38.25 12.211 1 95.81 317 GLY B C 1
ATOM 7730 O O . GLY B 1 317 ? -18.562 37.656 11.664 1 95.81 317 GLY B O 1
ATOM 7731 N N . TYR B 1 318 ? -16.422 37.812 12.234 1 96.56 318 TYR B N 1
ATOM 7732 C CA . TYR B 1 318 ? -16.078 36.531 11.656 1 96.56 318 TYR B CA 1
ATOM 7733 C C . TYR B 1 318 ? -16.25 35.406 12.688 1 96.56 318 TYR B C 1
ATOM 7735 O O . TYR B 1 318 ? -16.438 35.688 13.875 1 96.56 318 TYR B O 1
ATOM 7743 N N . GLU B 1 319 ? -16.266 34.188 12.211 1 94.75 319 GLU B N 1
ATOM 7744 C CA . GLU B 1 319 ? -16.375 33 13.078 1 94.75 319 GLU B CA 1
ATOM 7745 C C . GLU B 1 319 ? -15.211 32.062 12.852 1 94.75 319 GLU B C 1
ATOM 7747 O O . GLU B 1 319 ? -15.234 31.25 11.922 1 94.75 319 GLU B O 1
ATOM 7752 N N . PRO B 1 320 ? -14.281 32.062 13.812 1 96.69 320 PRO B N 1
ATOM 7753 C CA . PRO B 1 320 ? -13.188 31.109 13.703 1 96.69 320 PRO B CA 1
ATOM 7754 C C . PRO B 1 320 ? -13.672 29.656 13.828 1 96.69 320 PRO B C 1
ATOM 7756 O O . PRO B 1 320 ? -14.734 29.406 14.406 1 96.69 320 PRO B O 1
ATOM 7759 N N . LEU B 1 321 ? -12.922 28.719 13.336 1 96.81 321 LEU B N 1
ATOM 7760 C CA . LEU B 1 321 ? -13.32 27.312 13.336 1 96.81 321 LEU B CA 1
ATOM 7761 C C . LEU B 1 321 ? -12.867 26.609 14.617 1 96.81 321 LEU B C 1
ATOM 7763 O O . LEU B 1 321 ? -13.633 25.859 15.219 1 96.81 321 LEU B O 1
ATOM 7767 N N . GLY B 1 322 ? -11.57 26.75 14.906 1 98.06 322 GLY B N 1
ATOM 7768 C CA . GLY B 1 322 ? -11.078 26.062 16.094 1 98.06 322 GLY B CA 1
ATOM 7769 C C . GLY B 1 322 ? -9.594 25.75 16.031 1 98.06 322 GLY B C 1
ATOM 7770 O O . GLY B 1 322 ? -8.812 26.531 15.477 1 98.06 322 GLY B O 1
ATOM 7771 N N . ILE B 1 323 ? -9.203 24.625 16.766 1 98.44 323 ILE B N 1
ATOM 7772 C CA . ILE B 1 323 ? -7.781 24.312 16.891 1 98.44 323 ILE B CA 1
ATOM 7773 C C . ILE B 1 323 ? -7.539 22.844 16.5 1 98.44 323 ILE B C 1
ATOM 7775 O O . ILE B 1 323 ? -8.477 22.062 16.422 1 98.44 323 ILE B O 1
ATOM 7779 N N . ARG B 1 324 ? -6.285 22.562 16.203 1 97.62 324 ARG B N 1
ATOM 7780 C CA . ARG B 1 324 ? -5.82 21.188 16 1 97.62 324 ARG B CA 1
ATOM 7781 C C . ARG B 1 324 ? -4.691 20.859 16.969 1 97.62 324 ARG B C 1
ATOM 7783 O O . ARG B 1 324 ? -3.803 21.672 17.203 1 97.62 324 ARG B O 1
ATOM 7790 N N . LEU B 1 325 ? -4.805 19.703 17.578 1 96.19 325 LEU B N 1
ATOM 7791 C CA . LEU B 1 325 ? -3.777 19.109 18.438 1 96.19 325 LEU B CA 1
ATOM 7792 C C . LEU B 1 325 ? -3.092 17.953 17.719 1 96.19 325 LEU B C 1
ATOM 7794 O O . LEU B 1 325 ? -3.756 17.016 17.25 1 96.19 325 LEU B O 1
ATOM 7798 N N . ASP B 1 326 ? -1.738 17.938 17.625 1 92.44 326 ASP B N 1
ATOM 7799 C CA . ASP B 1 326 ? -1.012 16.906 16.891 1 92.44 326 ASP B CA 1
ATOM 7800 C C . ASP B 1 326 ? 0.05 16.25 17.766 1 92.44 326 ASP B C 1
ATOM 7802 O O . ASP B 1 326 ? 0.91 15.516 17.266 1 92.44 326 ASP B O 1
ATOM 7806 N N . SER B 1 327 ? 0.117 16.578 19.031 1 88.5 327 SER B N 1
ATOM 7807 C CA . SER B 1 327 ? 1.117 15.984 19.922 1 88.5 327 SER B CA 1
ATOM 7808 C C . SER B 1 327 ? 0.657 16.016 21.375 1 88.5 327 SER B C 1
ATOM 7810 O O . SER B 1 327 ? -0.334 16.672 21.703 1 88.5 327 SER B O 1
ATOM 7812 N N . GLY B 1 328 ? 1.323 15.25 22.172 1 88.25 328 GLY B N 1
ATOM 7813 C CA . GLY B 1 328 ? 1.045 15.234 23.594 1 88.25 328 GLY B CA 1
ATOM 7814 C C . GLY B 1 328 ? -0.13 14.352 23.969 1 88.25 328 GLY B C 1
ATOM 7815 O O . GLY B 1 328 ? -0.535 13.484 23.172 1 88.25 328 GLY B O 1
ATOM 7816 N N . ASP B 1 329 ? -0.525 14.5 25.219 1 93.62 329 ASP B N 1
ATOM 7817 C CA . ASP B 1 329 ? -1.697 13.781 25.703 1 93.62 329 ASP B CA 1
ATOM 7818 C C . ASP B 1 329 ? -2.986 14.391 25.156 1 93.62 329 ASP B C 1
ATOM 7820 O O . ASP B 1 329 ? -3.568 15.281 25.781 1 93.62 329 ASP B O 1
ATOM 7824 N N . LEU B 1 330 ? -3.477 13.805 24.156 1 96.12 330 LEU B N 1
ATOM 7825 C CA . LEU B 1 330 ? -4.57 14.391 23.375 1 96.12 330 LEU B CA 1
ATOM 7826 C C . LEU B 1 330 ? -5.824 14.531 24.234 1 96.12 330 LEU B C 1
ATOM 7828 O O . LEU B 1 330 ? -6.555 15.516 24.125 1 96.12 330 LEU B O 1
ATOM 7832 N N . ALA B 1 331 ? -6.148 13.516 25.016 1 97.19 331 ALA B N 1
ATOM 7833 C CA . ALA B 1 331 ? -7.324 13.586 25.875 1 97.19 331 ALA B CA 1
ATOM 7834 C C . ALA B 1 331 ? -7.211 14.742 26.875 1 97.19 331 ALA B C 1
ATOM 7836 O O . ALA B 1 331 ? -8.109 15.57 26.969 1 97.19 331 ALA B O 1
ATOM 7837 N N . TYR B 1 332 ? -6.102 14.82 27.562 1 97.38 332 TYR B N 1
ATOM 7838 C CA . TYR B 1 332 ? -5.852 15.852 28.562 1 97.38 332 TYR B CA 1
ATOM 7839 C C . TYR B 1 332 ? -5.879 17.234 27.938 1 97.38 332 TYR B C 1
ATOM 7841 O O . TYR B 1 332 ? -6.555 18.141 28.438 1 97.38 332 TYR B O 1
ATOM 7849 N N . LEU B 1 333 ? -5.18 17.391 26.859 1 97.19 333 LEU B N 1
ATOM 7850 C CA . LEU B 1 333 ? -5.055 18.688 26.234 1 97.19 333 LEU B CA 1
ATOM 7851 C C . LEU B 1 333 ? -6.391 19.141 25.656 1 97.19 333 LEU B C 1
ATOM 7853 O O . LEU B 1 333 ? -6.695 20.344 25.641 1 97.19 333 LEU B O 1
ATOM 7857 N N . SER B 1 334 ? -7.191 18.219 25.141 1 98.38 334 SER B N 1
ATOM 7858 C CA . SER B 1 334 ? -8.5 18.578 24.609 1 98.38 334 SER B CA 1
ATOM 7859 C C . SER B 1 334 ? -9.422 19.109 25.703 1 98.38 334 SER B C 1
ATOM 7861 O O . SER B 1 334 ? -10.188 20.047 25.484 1 98.38 334 SER B O 1
ATOM 7863 N N . VAL B 1 335 ? -9.359 18.531 26.859 1 98.31 335 VAL B N 1
ATOM 7864 C CA . VAL B 1 335 ? -10.172 18.984 27.984 1 98.31 335 VAL B CA 1
ATOM 7865 C C . VAL B 1 335 ? -9.719 20.359 28.438 1 98.31 335 VAL B C 1
ATOM 7867 O O . VAL B 1 335 ? -10.547 21.234 28.734 1 98.31 335 VAL B O 1
ATOM 7870 N N . ILE B 1 336 ? -8.406 20.547 28.516 1 97.56 336 ILE B N 1
ATOM 7871 C CA . ILE B 1 336 ? -7.875 21.859 28.891 1 97.56 336 ILE B CA 1
ATOM 7872 C C . ILE B 1 336 ? -8.367 22.906 27.906 1 97.56 336 ILE B C 1
ATOM 7874 O O . ILE B 1 336 ? -8.812 23.984 28.312 1 97.56 336 ILE B O 1
ATOM 7878 N N . ALA B 1 337 ? -8.297 22.609 26.672 1 98.44 337 ALA B N 1
ATOM 7879 C CA . ALA B 1 337 ? -8.727 23.547 25.641 1 98.44 337 ALA B CA 1
ATOM 7880 C C . ALA B 1 337 ? -10.211 23.891 25.781 1 98.44 337 ALA B C 1
ATOM 7882 O O . ALA B 1 337 ? -10.602 25.047 25.734 1 98.44 337 ALA B O 1
ATOM 7883 N N . ARG B 1 338 ? -11.031 22.859 25.953 1 98.56 338 ARG B N 1
ATOM 7884 C CA . ARG B 1 338 ? -12.469 23.047 26.094 1 98.56 338 ARG B CA 1
ATOM 7885 C C . ARG B 1 338 ? -12.789 23.922 27.312 1 98.56 338 ARG B C 1
ATOM 7887 O O . ARG B 1 338 ? -13.656 24.781 27.234 1 98.56 338 ARG B O 1
ATOM 7894 N N . ASN B 1 339 ? -12.133 23.672 28.375 1 97.81 339 ASN B N 1
ATOM 7895 C CA . ASN B 1 339 ? -12.344 24.453 29.578 1 97.81 339 ASN B CA 1
ATOM 7896 C C . ASN B 1 339 ? -11.977 25.922 29.375 1 97.81 339 ASN B C 1
ATOM 7898 O O . ASN B 1 339 ? -12.695 26.812 29.844 1 97.81 339 ASN B O 1
ATOM 7902 N N . VAL B 1 340 ? -10.883 26.125 28.766 1 97.5 340 VAL B N 1
ATOM 7903 C CA . VAL B 1 340 ? -10.438 27.484 28.5 1 97.5 340 VAL B CA 1
ATOM 7904 C C . VAL B 1 340 ? -11.438 28.188 27.594 1 97.5 340 VAL B C 1
ATOM 7906 O O . VAL B 1 340 ? -11.773 29.359 27.812 1 97.5 340 VAL B O 1
ATOM 7909 N N . PHE B 1 341 ? -11.914 27.516 26.594 1 98.38 341 PHE B N 1
ATOM 7910 C CA . PHE B 1 341 ? -12.898 28.078 25.672 1 98.38 341 PHE B CA 1
ATOM 7911 C C . PHE B 1 341 ? -14.172 28.453 26.422 1 98.38 341 PHE B C 1
ATOM 7913 O O . PHE B 1 341 ? -14.75 29.516 26.172 1 98.38 341 PHE B O 1
ATOM 7920 N N . ALA B 1 342 ? -14.578 27.578 27.281 1 98 342 ALA B N 1
ATOM 7921 C CA . ALA B 1 342 ? -15.781 27.844 28.078 1 98 342 ALA B CA 1
ATOM 7922 C C . ALA B 1 342 ? -15.586 29.047 28.984 1 98 342 ALA B C 1
ATOM 7924 O O . ALA B 1 342 ? -16.484 29.875 29.125 1 98 342 ALA B O 1
ATOM 7925 N N . LYS B 1 343 ? -14.453 29.125 29.578 1 97.44 343 LYS B N 1
ATOM 7926 C CA . LYS B 1 343 ? -14.133 30.25 30.453 1 97.44 343 LYS B CA 1
ATOM 7927 C C . LYS B 1 343 ? -14.148 31.562 29.688 1 97.44 343 LYS B C 1
ATOM 7929 O O . LYS B 1 343 ? -14.719 32.562 30.141 1 97.44 343 LYS B O 1
ATOM 7934 N N . ILE B 1 344 ? -13.516 31.562 28.562 1 97.81 344 ILE B N 1
ATOM 7935 C CA . ILE B 1 344 ? -13.445 32.75 27.719 1 97.81 344 ILE B CA 1
ATOM 7936 C C . ILE B 1 344 ? -14.852 33.125 27.266 1 97.81 344 ILE B C 1
ATOM 7938 O O . ILE B 1 344 ? -15.203 34.312 27.25 1 97.81 344 ILE B O 1
ATOM 7942 N N . SER B 1 345 ? -15.586 32.156 26.859 1 97.75 345 SER B N 1
ATOM 7943 C CA . SER B 1 345 ? -16.969 32.375 26.438 1 97.75 345 SER B CA 1
ATOM 7944 C C . SER B 1 345 ? -17.766 33.094 27.5 1 97.75 345 SER B C 1
ATOM 7946 O O . SER B 1 345 ? -18.484 34.062 27.188 1 97.75 345 SER B O 1
ATOM 7948 N N . ARG B 1 346 ? -17.609 32.75 28.719 1 96.62 346 ARG B N 1
ATOM 7949 C CA . ARG B 1 346 ? -18.344 33.344 29.828 1 96.62 346 ARG B CA 1
ATOM 7950 C C . ARG B 1 346 ? -17.797 34.719 30.188 1 96.62 346 ARG B C 1
ATOM 7952 O O . ARG B 1 346 ? -18.562 35.688 30.328 1 96.62 346 ARG B O 1
ATOM 7959 N N . GLU B 1 347 ? -16.547 34.812 30.266 1 96.44 347 GLU B N 1
ATOM 7960 C CA . GLU B 1 347 ? -15.891 36.031 30.75 1 96.44 347 GLU B CA 1
ATOM 7961 C C . GLU B 1 347 ? -16.078 37.156 29.766 1 96.44 347 GLU B C 1
ATOM 7963 O O . GLU B 1 347 ? -16.219 38.312 30.172 1 96.44 347 GLU B O 1
ATOM 7968 N N . PHE B 1 348 ? -16.016 36.812 28.531 1 96.62 348 PHE B N 1
ATOM 7969 C CA . PHE B 1 348 ? -16.031 37.875 27.547 1 96.62 348 PHE B CA 1
ATOM 7970 C C . PHE B 1 348 ? -17.328 37.844 26.75 1 96.62 348 PHE B C 1
ATOM 7972 O O . PHE B 1 348 ? -17.438 38.5 25.703 1 96.62 348 PHE B O 1
ATOM 7979 N N . LYS B 1 349 ? -18.312 37.094 27.141 1 95.19 349 LYS B N 1
ATOM 7980 C CA . LYS B 1 349 ? -19.672 37.031 26.625 1 95.19 349 LYS B CA 1
ATOM 7981 C C . LYS B 1 349 ? -19.656 36.719 25.125 1 95.19 349 LYS B C 1
ATOM 7983 O O . LYS B 1 349 ? -20.266 37.438 24.328 1 95.19 349 LYS B O 1
ATOM 7988 N N . ARG B 1 350 ? -18.984 35.719 24.734 1 95.62 350 ARG B N 1
ATOM 7989 C CA . ARG B 1 350 ? -18.938 35.188 23.391 1 95.62 350 ARG B CA 1
ATOM 7990 C C . ARG B 1 350 ? -19.375 33.719 23.359 1 95.62 350 ARG B C 1
ATOM 7992 O O . ARG B 1 350 ? -18.547 32.812 23.312 1 95.62 350 ARG B O 1
ATOM 7999 N N . PRO B 1 351 ? -20.641 33.438 23.312 1 93.5 351 PRO B N 1
ATOM 8000 C CA . PRO B 1 351 ? -21.141 32.062 23.469 1 93.5 351 PRO B CA 1
ATOM 8001 C C . PRO B 1 351 ? -20.594 31.109 22.406 1 93.5 351 PRO B C 1
ATOM 8003 O O . PRO B 1 351 ? -20.359 29.938 22.703 1 93.5 351 PRO B O 1
ATOM 8006 N N . GLY B 1 352 ? -20.375 31.562 21.234 1 95.06 352 GLY B N 1
ATOM 8007 C CA . GLY B 1 352 ? -19.859 30.703 20.188 1 95.06 352 GLY B CA 1
ATOM 8008 C C . GLY B 1 352 ? -18.453 30.188 20.469 1 95.06 352 GLY B C 1
ATOM 8009 O O . GLY B 1 352 ? -18.062 29.141 19.938 1 95.06 352 GLY B O 1
ATOM 8010 N N . PHE B 1 353 ? -17.734 30.828 21.359 1 97.31 353 PHE B N 1
ATOM 8011 C CA . PHE B 1 353 ? -16.344 30.484 21.656 1 97.31 353 PHE B CA 1
ATOM 8012 C C . PHE B 1 353 ? -16.266 29.141 22.375 1 97.31 353 PHE B C 1
ATOM 8014 O O . PHE B 1 353 ? -15.273 28.422 22.234 1 97.31 353 PHE B O 1
ATOM 8021 N N . ALA B 1 354 ? -17.297 28.75 23.094 1 97.12 354 ALA B N 1
ATOM 8022 C CA . ALA B 1 354 ? -17.312 27.516 23.891 1 97.12 354 ALA B CA 1
ATOM 8023 C C . ALA B 1 354 ? -17.391 26.281 22.984 1 97.12 354 ALA B C 1
ATOM 8025 O O . ALA B 1 354 ? -17 25.188 23.391 1 97.12 354 ALA B O 1
ATOM 8026 N N . ASN B 1 355 ? -17.844 26.484 21.75 1 96.31 355 ASN B N 1
ATOM 8027 C CA . ASN B 1 355 ? -18.109 25.344 20.875 1 96.31 355 ASN B CA 1
ATOM 8028 C C . ASN B 1 355 ? -17.109 25.266 19.734 1 96.31 355 ASN B C 1
ATOM 8030 O O . ASN B 1 355 ? -17.344 24.578 18.75 1 96.31 355 ASN B O 1
ATOM 8034 N N . LEU B 1 356 ? -16.016 25.969 19.906 1 98.19 356 LEU B N 1
ATOM 8035 C CA . LEU B 1 356 ? -14.984 25.906 18.891 1 98.19 356 LEU B CA 1
ATOM 8036 C C . LEU B 1 356 ? -14.508 24.484 18.672 1 98.19 356 LEU B C 1
ATOM 8038 O O . LEU B 1 356 ? -14.406 23.703 19.625 1 98.19 356 LEU B O 1
ATOM 8042 N N . LEU B 1 357 ? -14.211 24.188 17.484 1 98.12 357 LEU B N 1
ATOM 8043 C CA . LEU B 1 357 ? -13.797 22.844 17.062 1 98.12 357 LEU B CA 1
ATOM 8044 C C . LEU B 1 357 ? -12.445 22.484 17.656 1 98.12 357 LEU B C 1
ATOM 8046 O O . LEU B 1 357 ? -11.523 23.297 17.672 1 98.12 357 LEU B O 1
ATOM 8050 N N . ILE B 1 358 ? -12.32 21.312 18.203 1 98.56 358 ILE B N 1
ATOM 8051 C CA . ILE B 1 358 ? -11.047 20.734 18.625 1 98.56 358 ILE B CA 1
ATOM 8052 C C . ILE B 1 358 ? -10.766 19.484 17.797 1 98.56 358 ILE B C 1
ATOM 8054 O O . ILE B 1 358 ? -11.391 18.438 18 1 98.56 358 ILE B O 1
ATOM 8058 N N . MET B 1 359 ? -9.805 19.594 16.922 1 98 359 MET B N 1
ATOM 8059 C CA . MET B 1 359 ? -9.367 18.484 16.094 1 98 359 MET B CA 1
ATOM 8060 C C . MET B 1 359 ? -8.094 17.859 16.641 1 98 359 MET B C 1
ATOM 8062 O O . MET B 1 359 ? -7.211 18.562 17.141 1 98 359 MET B O 1
ATOM 8066 N N . ALA B 1 360 ? -8.016 16.531 16.531 1 97.38 360 ALA B N 1
ATOM 8067 C CA . ALA B 1 360 ? -6.824 15.82 16.984 1 97.38 360 ALA B CA 1
ATOM 8068 C C . ALA B 1 360 ? -6.262 14.93 15.875 1 97.38 360 ALA B C 1
ATOM 8070 O O . ALA B 1 360 ? -7.02 14.32 15.117 1 97.38 360 ALA B O 1
ATOM 8071 N N . SER B 1 361 ? -5 14.906 15.797 1 94.81 361 SER B N 1
ATOM 8072 C CA . SER B 1 361 ? -4.262 14.031 14.898 1 94.81 361 SER B CA 1
ATOM 8073 C C . SER B 1 361 ? -2.963 13.547 15.531 1 94.81 361 SER B C 1
ATOM 8075 O O . SER B 1 361 ? -2.432 14.195 16.438 1 94.81 361 SER B O 1
ATOM 8077 N N . ASN B 1 362 ? -2.5 12.328 15.344 1 88.88 362 ASN B N 1
ATOM 8078 C CA . ASN B 1 362 ? -1.23 11.758 15.781 1 88.88 362 ASN B CA 1
ATOM 8079 C C . ASN B 1 362 ? -1.342 10.25 16 1 88.88 362 ASN B C 1
ATOM 8081 O O . ASN B 1 362 ? -1.703 9.805 17.094 1 88.88 362 ASN B O 1
ATOM 8085 N N . ASP B 1 363 ? -0.969 9.562 14.984 1 86.5 363 ASP B N 1
ATOM 8086 C CA . ASP B 1 363 ? -0.846 8.109 15.047 1 86.5 363 ASP B CA 1
ATOM 8087 C C . ASP B 1 363 ? -2.086 7.48 15.68 1 86.5 363 ASP B C 1
ATOM 8089 O O . ASP B 1 363 ? -1.979 6.656 16.594 1 86.5 363 ASP B O 1
ATOM 8093 N N . ILE B 1 364 ? -3.195 7.953 15.328 1 94.62 364 ILE B N 1
ATOM 8094 C CA . ILE B 1 364 ? -4.473 7.469 15.844 1 94.62 364 ILE B CA 1
ATOM 8095 C C . ILE B 1 364 ? -4.875 6.191 15.109 1 94.62 364 ILE B C 1
ATOM 8097 O O . ILE B 1 364 ? -4.812 6.129 13.875 1 94.62 364 ILE B O 1
ATOM 8101 N N . ASN B 1 365 ? -5.176 5.156 15.852 1 95.19 365 ASN B N 1
ATOM 8102 C CA . ASN B 1 365 ? -5.773 3.932 15.328 1 95.19 365 ASN B CA 1
ATOM 8103 C C . ASN B 1 365 ? -7.055 3.57 16.078 1 95.19 365 ASN B C 1
ATOM 8105 O O . ASN B 1 365 ? -7.555 4.359 16.875 1 95.19 365 ASN B O 1
ATOM 8109 N N . GLU B 1 366 ? -7.656 2.455 15.75 1 95.56 366 GLU B N 1
ATOM 8110 C CA . GLU B 1 366 ? -8.922 2.039 16.328 1 95.56 366 GLU B CA 1
ATOM 8111 C C . GLU B 1 366 ? -8.828 1.962 17.859 1 95.56 366 GLU B C 1
ATOM 8113 O O . GLU B 1 366 ? -9.688 2.494 18.562 1 95.56 366 GLU B O 1
ATOM 8118 N N . GLU B 1 367 ? -7.812 1.341 18.375 1 95.19 367 GLU B N 1
ATOM 8119 C CA . GLU B 1 367 ? -7.613 1.167 19.812 1 95.19 367 GLU B CA 1
ATOM 8120 C C . GLU B 1 367 ? -7.41 2.51 20.5 1 95.19 367 GLU B C 1
ATOM 8122 O O . GLU B 1 367 ? -7.895 2.717 21.625 1 95.19 367 GLU B O 1
ATOM 8127 N N . THR B 1 368 ? -6.703 3.381 19.859 1 95.75 368 THR B N 1
ATOM 8128 C CA . THR B 1 368 ? -6.469 4.707 20.422 1 95.75 368 THR B CA 1
ATOM 8129 C C . THR B 1 368 ? -7.777 5.473 20.562 1 95.75 368 THR B C 1
ATOM 8131 O O . THR B 1 368 ? -7.988 6.176 21.562 1 95.75 368 THR B O 1
ATOM 8134 N N . ILE B 1 369 ? -8.633 5.383 19.562 1 97.06 369 ILE B N 1
ATOM 8135 C CA . ILE B 1 369 ? -9.914 6.07 19.609 1 97.06 369 ILE B CA 1
ATOM 8136 C C . ILE B 1 369 ? -10.734 5.551 20.797 1 97.06 369 ILE B C 1
ATOM 8138 O O . ILE B 1 369 ? -11.312 6.336 21.547 1 97.06 369 ILE B O 1
ATOM 8142 N N . LEU B 1 370 ? -10.805 4.262 20.953 1 95.69 370 LEU B N 1
ATOM 8143 C CA . LEU B 1 370 ? -11.547 3.656 22.062 1 95.69 370 LEU B CA 1
ATOM 8144 C C . LEU B 1 370 ? -10.984 4.102 23.406 1 95.69 370 LEU B C 1
ATOM 8146 O O . LEU B 1 370 ? -11.742 4.418 24.328 1 95.69 370 LEU B O 1
ATOM 8150 N N . SER B 1 371 ? -9.695 4.16 23.484 1 96.06 371 SER B N 1
ATOM 8151 C CA . SER B 1 371 ? -9.039 4.602 24.703 1 96.06 371 SER B CA 1
ATOM 8152 C C . SER B 1 371 ? -9.352 6.059 25.016 1 96.06 371 SER B C 1
ATOM 8154 O O . SER B 1 371 ? -9.602 6.414 26.172 1 96.06 371 SER B O 1
ATOM 8156 N N . LEU B 1 372 ? -9.289 6.855 23.984 1 96.94 372 LEU B N 1
ATOM 8157 C CA . LEU B 1 372 ? -9.609 8.273 24.156 1 96.94 372 LEU B CA 1
ATOM 8158 C C . LEU B 1 372 ? -11.047 8.453 24.609 1 96.94 372 LEU B C 1
ATOM 8160 O O . LEU B 1 372 ? -11.336 9.297 25.469 1 96.94 372 LEU B O 1
ATOM 8164 N N . ASN B 1 373 ? -11.922 7.695 24.078 1 95.81 373 ASN B N 1
ATOM 8165 C CA . ASN B 1 373 ? -13.32 7.738 24.5 1 95.81 373 ASN B CA 1
ATOM 8166 C C . ASN B 1 373 ? -13.461 7.402 25.984 1 95.81 373 ASN B C 1
ATOM 8168 O O . ASN B 1 373 ? -14.219 8.062 26.703 1 95.81 373 ASN B O 1
ATOM 8172 N N . GLU B 1 374 ? -12.789 6.434 26.438 1 95.5 374 GLU B N 1
ATOM 8173 C CA . GLU B 1 374 ? -12.852 5.992 27.828 1 95.5 374 GLU B CA 1
ATOM 8174 C C . GLU B 1 374 ? -12.297 7.055 28.781 1 95.5 374 GLU B C 1
ATOM 8176 O O . GLU B 1 374 ? -12.734 7.172 29.922 1 95.5 374 GLU B O 1
ATOM 8181 N N . GLN B 1 375 ? -11.383 7.809 28.25 1 95.25 375 GLN B N 1
ATOM 8182 C CA . GLN B 1 375 ? -10.727 8.836 29.062 1 95.25 375 GLN B CA 1
ATOM 8183 C C . GLN B 1 375 ? -11.586 10.094 29.156 1 95.25 375 GLN B C 1
ATOM 8185 O O . GLN B 1 375 ? -11.336 10.961 30 1 95.25 375 GLN B O 1
ATOM 8190 N N . GLY B 1 376 ? -12.57 10.188 28.391 1 95.12 376 GLY B N 1
ATOM 8191 C CA . GLY B 1 376 ? -13.422 11.367 28.422 1 95.12 376 GLY B CA 1
ATOM 8192 C C . GLY B 1 376 ? -12.797 12.57 27.75 1 95.12 376 GLY B C 1
ATOM 8193 O O . GLY B 1 376 ? -12.719 13.648 28.344 1 95.12 376 GLY B O 1
ATOM 8194 N N . HIS B 1 377 ? -12.461 12.5 26.578 1 97.38 377 HIS B N 1
ATOM 8195 C CA . HIS B 1 377 ? -11.836 13.586 25.828 1 97.38 377 HIS B CA 1
ATOM 8196 C C . HIS B 1 377 ? -12.883 14.562 25.297 1 97.38 377 HIS B C 1
ATOM 8198 O O . HIS B 1 377 ? -14.086 14.297 25.391 1 97.38 377 HIS B O 1
ATOM 8204 N N . GLU B 1 378 ? -12.438 15.75 24.812 1 98.38 378 GLU B N 1
ATOM 8205 C CA . GLU B 1 378 ? -13.312 16.781 24.25 1 98.38 378 GLU B CA 1
ATOM 8206 C C . GLU B 1 378 ? -13.016 17.016 22.781 1 98.38 378 GLU B C 1
ATOM 8208 O O . GLU B 1 378 ? -13.195 18.125 22.281 1 98.38 378 GLU B O 1
ATOM 8213 N N . ILE B 1 379 ? -12.523 16.016 22.141 1 98.31 379 ILE B N 1
ATOM 8214 C CA . ILE B 1 379 ? -12.195 16.094 20.719 1 98.31 379 ILE B CA 1
ATOM 8215 C C . ILE B 1 379 ? -13.469 16.031 19.891 1 98.31 379 ILE B C 1
ATOM 8217 O O . ILE B 1 379 ? -14.383 15.266 20.188 1 98.31 379 ILE B O 1
ATOM 8221 N N . ASP B 1 380 ? -13.484 16.891 18.797 1 98.19 380 ASP B N 1
ATOM 8222 C CA . ASP B 1 380 ? -14.664 16.953 17.938 1 98.19 380 ASP B CA 1
ATOM 8223 C C . ASP B 1 380 ? -14.422 16.234 16.625 1 98.19 380 ASP B C 1
ATOM 8225 O O . ASP B 1 380 ? -15.367 15.844 15.93 1 98.19 380 ASP B O 1
ATOM 8229 N N . ALA B 1 381 ? -13.164 16.141 16.25 1 98.06 381 ALA B N 1
ATOM 8230 C CA . ALA B 1 381 ? -12.812 15.562 14.969 1 98.06 381 ALA B CA 1
ATOM 8231 C C . ALA B 1 381 ? -11.43 14.914 15.023 1 98.06 381 ALA B C 1
ATOM 8233 O O . ALA B 1 381 ? -10.523 15.422 15.688 1 98.06 381 ALA B O 1
ATOM 8234 N N . PHE B 1 382 ? -11.25 13.805 14.305 1 98.06 382 PHE B N 1
ATOM 8235 C CA . PHE B 1 382 ? -9.961 13.133 14.188 1 98.06 382 PHE B CA 1
ATOM 8236 C C . PHE B 1 382 ? -9.422 13.227 12.766 1 98.06 382 PHE B C 1
ATOM 8238 O O . PHE B 1 382 ? -10.172 13.047 11.805 1 98.06 382 PHE B O 1
ATOM 8245 N N . GLY B 1 383 ? -8.18 13.664 12.586 1 97.56 383 GLY B N 1
ATOM 8246 C CA . GLY B 1 383 ? -7.406 13.422 11.383 1 97.56 383 GLY B CA 1
ATOM 8247 C C . GLY B 1 383 ? -6.531 12.188 11.469 1 97.56 383 GLY B C 1
ATOM 8248 O O . GLY B 1 383 ? -5.555 12.164 12.227 1 97.56 383 GLY B O 1
ATOM 8249 N N . ILE B 1 384 ? -6.852 11.156 10.727 1 97.94 384 ILE B N 1
ATOM 8250 C CA . ILE B 1 384 ? -6.172 9.875 10.844 1 97.94 384 ILE B CA 1
ATOM 8251 C C . ILE B 1 384 ? -5.391 9.586 9.57 1 97.94 384 ILE B C 1
ATOM 8253 O O . ILE B 1 384 ? -5.938 9.672 8.469 1 97.94 384 ILE B O 1
ATOM 8257 N N . GLY B 1 385 ? -4.121 9.188 9.719 1 96.88 385 GLY B N 1
ATOM 8258 C CA . GLY B 1 385 ? -3.264 9.086 8.547 1 96.88 385 GLY B CA 1
ATOM 8259 C C . GLY B 1 385 ? -2.697 7.691 8.352 1 96.88 385 GLY B C 1
ATOM 8260 O O . GLY B 1 385 ? -3.393 6.797 7.867 1 96.88 385 GLY B O 1
ATOM 8261 N N . THR B 1 386 ? -1.482 7.391 8.797 1 96.94 386 THR B N 1
ATOM 8262 C CA . THR B 1 386 ? -0.634 6.246 8.484 1 96.94 386 THR B CA 1
ATOM 8263 C C . THR B 1 386 ? -1.333 4.938 8.836 1 96.94 386 THR B C 1
ATOM 8265 O O . THR B 1 386 ? -1.37 4.008 8.031 1 96.94 386 THR B O 1
ATOM 8268 N N . HIS B 1 387 ? -1.912 4.824 9.992 1 96.75 387 HIS B N 1
ATOM 8269 C CA . HIS B 1 387 ? -2.488 3.578 10.477 1 96.75 387 HIS B CA 1
ATOM 8270 C C . HIS B 1 387 ? -3.729 3.193 9.672 1 96.75 387 HIS B C 1
ATOM 8272 O O . HIS B 1 387 ? -4.012 2.008 9.492 1 96.75 387 HIS B O 1
ATOM 8278 N N . LEU B 1 388 ? -4.398 4.191 9.203 1 98.31 388 LEU B N 1
ATOM 8279 C CA . LEU B 1 388 ? -5.578 3.943 8.383 1 98.31 388 LEU B CA 1
ATOM 8280 C C . LEU B 1 388 ? -5.18 3.494 6.98 1 98.31 388 LEU B C 1
ATOM 8282 O O . LEU B 1 388 ? -5.582 2.42 6.531 1 98.31 388 LEU B O 1
ATOM 8286 N N . VAL B 1 389 ? -4.305 4.238 6.312 1 98.38 389 VAL B N 1
ATOM 8287 C CA . VAL B 1 389 ? -4.121 4.098 4.871 1 98.38 389 VAL B CA 1
ATOM 8288 C C . VAL B 1 389 ? -3.24 2.887 4.578 1 98.38 389 VAL B C 1
ATOM 8290 O O . VAL B 1 389 ? -3.311 2.307 3.49 1 98.38 389 VAL B O 1
ATOM 8293 N N . THR B 1 390 ? -2.377 2.436 5.5 1 98.19 390 THR B N 1
ATOM 8294 C CA . THR B 1 390 ? -1.529 1.268 5.293 1 98.19 390 THR B CA 1
ATOM 8295 C C . THR B 1 390 ? -2.156 0.025 5.918 1 98.19 390 THR B C 1
ATOM 8297 O O . THR B 1 390 ? -1.615 -1.076 5.801 1 98.19 390 THR B O 1
ATOM 8300 N N . CYS B 1 391 ? -3.305 0.234 6.574 1 98.12 391 CYS B N 1
ATOM 8301 C CA . CYS B 1 391 ? -3.908 -0.864 7.32 1 98.12 391 CYS B CA 1
ATOM 8302 C C . CYS B 1 391 ? -2.873 -1.56 8.195 1 98.12 391 CYS B C 1
ATOM 8304 O O . CYS B 1 391 ? -2.705 -2.777 8.117 1 98.12 391 CYS B O 1
ATOM 8306 N N . GLN B 1 392 ? -2.309 -0.797 9.062 1 95.31 392 GLN B N 1
ATOM 8307 C CA . GLN B 1 392 ? -1.13 -1.185 9.828 1 95.31 392 GLN B CA 1
ATOM 8308 C C . GLN B 1 392 ? -1.354 -2.512 10.547 1 95.31 392 GLN B C 1
ATOM 8310 O O . GLN B 1 392 ? -0.441 -3.336 10.641 1 95.31 392 GLN B O 1
ATOM 8315 N N . LYS B 1 393 ? -2.52 -2.791 11.062 1 94.81 393 LYS B N 1
ATOM 8316 C CA . LYS B 1 393 ? -2.822 -4.004 11.812 1 94.81 393 LYS B CA 1
ATOM 8317 C C . LYS B 1 393 ? -2.727 -5.242 10.922 1 94.81 393 LYS B C 1
ATOM 8319 O O . LYS B 1 393 ? -2.371 -6.324 11.398 1 94.81 393 LYS B O 1
ATOM 8324 N N . GLN B 1 394 ? -3.143 -5.074 9.727 1 97.31 394 GLN B N 1
ATOM 8325 C CA . GLN B 1 394 ? -3.148 -6.121 8.711 1 97.31 394 GLN B CA 1
ATOM 8326 C C . GLN B 1 394 ? -3.154 -5.527 7.305 1 97.31 394 GLN B C 1
ATOM 8328 O O . GLN B 1 394 ? -4.219 -5.246 6.75 1 97.31 394 GLN B O 1
ATOM 8333 N N . PRO B 1 395 ? -2.047 -5.523 6.699 1 97.75 395 PRO B N 1
ATOM 8334 C CA . PRO B 1 395 ? -1.916 -4.711 5.484 1 97.75 395 PRO B CA 1
ATOM 8335 C C . PRO B 1 395 ? -2.41 -5.438 4.234 1 97.75 395 PRO B C 1
ATOM 8337 O O . PRO B 1 395 ? -2.312 -4.902 3.129 1 97.75 395 PRO B O 1
ATOM 8340 N N . ALA B 1 396 ? -3.008 -6.695 4.355 1 97.62 396 ALA B N 1
ATOM 8341 C CA . ALA B 1 396 ? -3.545 -7.414 3.205 1 97.62 396 ALA B CA 1
ATOM 8342 C C . ALA B 1 396 ? -4.793 -8.203 3.59 1 97.62 396 ALA B C 1
ATOM 8344 O O . ALA B 1 396 ? -4.887 -8.734 4.703 1 97.62 396 ALA B O 1
ATOM 8345 N N . LEU B 1 397 ? -5.758 -8.328 2.693 1 97.69 397 LEU B N 1
ATOM 8346 C CA . LEU B 1 397 ? -6.996 -9.055 2.934 1 97.69 397 LEU B CA 1
ATOM 8347 C C . LEU B 1 397 ? -6.812 -10.547 2.656 1 97.69 397 LEU B C 1
ATOM 8349 O O . LEU B 1 397 ? -7.414 -11.383 3.328 1 97.69 397 LEU B O 1
ATOM 8353 N N . GLY B 1 398 ? -6.117 -10.906 1.674 1 95.94 398 GLY B N 1
ATOM 8354 C CA . GLY B 1 398 ? -5.906 -12.297 1.312 1 95.94 398 GLY B CA 1
ATOM 8355 C C . GLY B 1 398 ? -6.961 -12.836 0.363 1 95.94 398 GLY B C 1
ATOM 8356 O O . GLY B 1 398 ? -7.363 -14 0.466 1 95.94 398 GLY B O 1
ATOM 8357 N N . GLY B 1 399 ? -7.43 -12.047 -0.51 1 97.19 399 GLY B N 1
ATOM 8358 C CA . GLY B 1 399 ? -8.375 -12.477 -1.527 1 97.19 399 GLY B CA 1
ATOM 8359 C C . GLY B 1 399 ? -7.789 -13.492 -2.49 1 97.19 399 GLY B C 1
ATOM 8360 O O . GLY B 1 399 ? -6.602 -13.438 -2.814 1 97.19 399 GLY B O 1
ATOM 8361 N N . VAL B 1 400 ? -8.633 -14.438 -2.943 1 96.56 400 VAL B N 1
ATOM 8362 C CA . VAL B 1 400 ? -8.219 -15.484 -3.877 1 96.56 400 VAL B CA 1
ATOM 8363 C C . VAL B 1 400 ? -9.18 -15.539 -5.055 1 96.56 400 VAL B C 1
ATOM 8365 O O . VAL B 1 400 ? -10.305 -15.031 -4.977 1 96.56 400 VAL B O 1
ATOM 8368 N N . PHE B 1 401 ? -8.766 -16.031 -6.125 1 97.19 401 PHE B N 1
ATOM 8369 C CA . PHE B 1 401 ? -9.492 -16.25 -7.367 1 97.19 401 PHE B CA 1
ATOM 8370 C C . PHE B 1 401 ? -9.398 -17.703 -7.801 1 97.19 401 PHE B C 1
ATOM 8372 O O . PHE B 1 401 ? -8.336 -18.172 -8.219 1 97.19 401 PHE B O 1
ATOM 8379 N N . LYS B 1 402 ? -10.547 -18.438 -7.75 1 95.69 402 LYS B N 1
ATOM 8380 C CA . LYS B 1 402 ? -10.484 -19.891 -7.922 1 95.69 402 LYS B CA 1
ATOM 8381 C C . LYS B 1 402 ? -11.492 -20.359 -8.961 1 95.69 402 LYS B C 1
ATOM 8383 O O . LYS B 1 402 ? -12.648 -19.938 -8.953 1 95.69 402 LYS B O 1
ATOM 8388 N N . MET B 1 403 ? -11.031 -21.234 -9.836 1 95.5 403 MET B N 1
ATOM 8389 C CA . MET B 1 403 ? -11.93 -21.875 -10.789 1 95.5 403 MET B CA 1
ATOM 8390 C C . MET B 1 403 ? -12.844 -22.859 -10.078 1 95.5 403 MET B C 1
ATOM 8392 O O . MET B 1 403 ? -12.375 -23.75 -9.367 1 95.5 403 MET B O 1
ATOM 8396 N N . VAL B 1 404 ? -14.117 -22.75 -10.297 1 95 404 VAL B N 1
ATOM 8397 C CA . VAL B 1 404 ? -15.055 -23.609 -9.57 1 95 404 VAL B CA 1
ATOM 8398 C C . VAL B 1 404 ? -15.82 -24.484 -10.547 1 95 404 VAL B C 1
ATOM 8400 O O . VAL B 1 404 ? -16.484 -25.453 -10.148 1 95 404 VAL B O 1
ATOM 8403 N N . GLU B 1 405 ? -15.758 -24.141 -11.773 1 94.94 405 GLU B N 1
ATOM 8404 C CA . GLU B 1 405 ? -16.469 -24.906 -12.805 1 94.94 405 GLU B CA 1
ATOM 8405 C C . GLU B 1 405 ? -15.812 -24.719 -14.172 1 94.94 405 GLU B C 1
ATOM 8407 O O . GLU B 1 405 ? -15.336 -23.625 -14.492 1 94.94 405 GLU B O 1
ATOM 8412 N N . ILE B 1 406 ? -15.766 -25.766 -15 1 94.62 406 ILE B N 1
ATOM 8413 C CA . ILE B 1 406 ? -15.328 -25.688 -16.391 1 94.62 406 ILE B CA 1
ATOM 8414 C C . ILE B 1 406 ? -16.219 -26.562 -17.266 1 94.62 406 ILE B C 1
ATOM 8416 O O . ILE B 1 406 ? -16.453 -27.734 -16.953 1 94.62 406 ILE B O 1
ATOM 8420 N N . ASN B 1 407 ? -16.719 -26 -18.328 1 94.62 407 ASN B N 1
ATOM 8421 C CA . ASN B 1 407 ? -17.609 -26.688 -19.25 1 94.62 407 ASN B CA 1
ATOM 8422 C C . ASN B 1 407 ? -18.766 -27.391 -18.516 1 94.62 407 ASN B C 1
ATOM 8424 O O . ASN B 1 407 ? -19.062 -28.547 -18.797 1 94.62 407 ASN B O 1
ATOM 8428 N N . GLY B 1 408 ? -19.25 -26.75 -17.516 1 91.81 408 GLY B N 1
ATOM 8429 C CA . GLY B 1 408 ? -20.438 -27.234 -16.797 1 91.81 408 GLY B CA 1
ATOM 8430 C C . GLY B 1 408 ? -20.109 -28.25 -15.734 1 91.81 408 GLY B C 1
ATOM 8431 O O . GLY B 1 408 ? -21 -28.734 -15.023 1 91.81 408 GLY B O 1
ATOM 8432 N N . ARG B 1 409 ? -18.891 -28.547 -15.57 1 90.38 409 ARG B N 1
ATOM 8433 C CA . ARG B 1 409 ? -18.469 -29.531 -14.57 1 90.38 409 ARG B CA 1
ATOM 8434 C C . ARG B 1 409 ? -17.781 -28.859 -13.391 1 90.38 409 ARG B C 1
ATOM 8436 O O . ARG B 1 409 ? -16.844 -28.078 -13.586 1 90.38 409 ARG B O 1
ATOM 8443 N N . ALA B 1 410 ? -18.188 -29.25 -12.219 1 90.25 410 ALA B N 1
ATOM 8444 C CA . ALA B 1 410 ? -17.625 -28.672 -10.992 1 90.25 410 ALA B CA 1
ATOM 8445 C C . ALA B 1 410 ? -16.172 -29.078 -10.812 1 90.25 410 ALA B C 1
ATOM 8447 O O . ALA B 1 410 ? -15.789 -30.203 -11.148 1 90.25 410 ALA B O 1
ATOM 8448 N N . ARG B 1 411 ? -15.383 -28.141 -10.352 1 84.44 411 ARG B N 1
ATOM 8449 C CA . ARG B 1 411 ? -13.977 -28.391 -10.055 1 84.44 411 ARG B CA 1
ATOM 8450 C C . ARG B 1 411 ? -13.648 -28.062 -8.602 1 84.44 411 ARG B C 1
ATOM 8452 O O . ARG B 1 411 ? -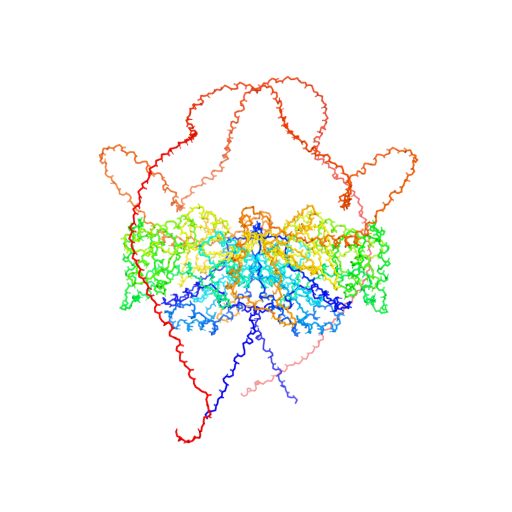14.219 -27.125 -8.031 1 84.44 411 ARG B O 1
ATOM 8459 N N . ILE B 1 412 ? -12.766 -28.891 -7.953 1 77.12 412 ILE B N 1
ATOM 8460 C CA . ILE B 1 412 ? -12.391 -28.641 -6.562 1 77.12 412 ILE B CA 1
ATOM 8461 C C . ILE B 1 412 ? -10.883 -28.781 -6.402 1 77.12 412 ILE B C 1
ATOM 8463 O O . ILE B 1 412 ? -10.258 -29.641 -7.051 1 77.12 412 ILE B O 1
ATOM 8467 N N . LYS B 1 413 ? -10.266 -27.859 -5.773 1 68.94 413 LYS B N 1
ATOM 8468 C CA . LYS B 1 413 ? -8.891 -28.031 -5.324 1 68.94 413 LYS B CA 1
ATOM 8469 C C . LYS B 1 413 ? -8.844 -28.719 -3.963 1 68.94 413 LYS B C 1
ATOM 8471 O O . LYS B 1 413 ? -9.523 -28.297 -3.025 1 68.94 413 LYS B O 1
ATOM 8476 N N . LEU B 1 414 ? -8.125 -29.859 -3.982 1 63.16 414 LEU B N 1
ATOM 8477 C CA . LEU B 1 414 ? -7.918 -30.547 -2.707 1 63.16 414 LEU B CA 1
ATOM 8478 C C . LEU B 1 414 ? -6.648 -30.047 -2.023 1 63.16 414 LEU B C 1
ATOM 8480 O O . LEU B 1 414 ? -5.672 -29.703 -2.693 1 63.16 414 LEU B O 1
ATOM 8484 N N . SER B 1 415 ? -6.75 -29.516 -0.815 1 62.47 415 SER B N 1
ATOM 8485 C CA . SER B 1 415 ? -5.57 -29.047 -0.087 1 62.47 415 SER B CA 1
ATOM 8486 C C . SER B 1 415 ? -5.359 -29.859 1.187 1 62.47 415 SER B C 1
ATOM 8488 O O . SER B 1 415 ? -6.309 -30.422 1.74 1 62.47 415 SER B O 1
ATOM 8490 N N . HIS B 1 416 ? -4.047 -29.984 1.426 1 62.22 416 HIS B N 1
ATOM 8491 C CA . HIS B 1 416 ? -3.713 -30.547 2.727 1 62.22 416 HIS B CA 1
ATOM 8492 C C . HIS B 1 416 ? -4.266 -29.688 3.861 1 62.22 416 HIS B C 1
ATOM 8494 O O . HIS B 1 416 ? -4.492 -30.188 4.969 1 62.22 416 HIS B O 1
ATOM 8500 N N . ASP B 1 417 ? -4.426 -28.484 3.506 1 62.91 417 ASP B N 1
ATOM 8501 C CA . ASP B 1 417 ? -5.035 -27.547 4.445 1 62.91 417 ASP B CA 1
ATOM 8502 C C . ASP B 1 417 ? -6.535 -27.422 4.195 1 62.91 417 ASP B C 1
ATOM 8504 O O . ASP B 1 417 ? -6.953 -26.797 3.219 1 62.91 417 ASP B O 1
ATOM 8508 N N . VAL B 1 418 ? -7.281 -27.969 5.078 1 64.38 418 VAL B N 1
ATOM 8509 C CA . VAL B 1 418 ? -8.734 -28.016 4.945 1 64.38 418 VAL B CA 1
ATOM 8510 C C . VAL B 1 418 ? -9.273 -26.594 4.77 1 64.38 418 VAL B C 1
ATOM 8512 O O . VAL B 1 418 ? -10.25 -26.375 4.047 1 64.38 418 VAL B O 1
ATOM 8515 N N . ALA B 1 419 ? -8.531 -25.719 5.359 1 67.56 419 ALA B N 1
ATOM 8516 C CA . ALA B 1 419 ? -8.984 -24.328 5.301 1 67.56 419 ALA B CA 1
ATOM 8517 C C . ALA B 1 419 ? -8.875 -23.766 3.879 1 67.56 419 ALA B C 1
ATOM 8519 O O . ALA B 1 419 ? -9.539 -22.797 3.535 1 67.56 419 ALA B O 1
ATOM 8520 N N . LYS B 1 420 ? -8.258 -24.438 3.029 1 71.19 420 LYS B N 1
ATOM 8521 C CA . LYS B 1 420 ? -8.008 -23.938 1.682 1 71.19 420 LYS B CA 1
ATOM 8522 C C . LYS B 1 420 ? -8.859 -24.672 0.654 1 71.19 420 LYS B C 1
ATOM 8524 O O . LYS B 1 420 ? -8.828 -24.359 -0.536 1 71.19 420 LYS B O 1
ATOM 8529 N N . VAL B 1 421 ? -9.703 -25.469 1.178 1 75.06 421 VAL B N 1
ATOM 8530 C CA . VAL B 1 421 ? -10.578 -26.203 0.271 1 75.06 421 VAL B CA 1
ATOM 8531 C C . VAL B 1 421 ? -11.625 -25.25 -0.317 1 75.06 421 VAL B C 1
ATOM 8533 O O . VAL B 1 421 ? -12.141 -24.375 0.38 1 75.06 421 VAL B O 1
ATOM 8536 N N . THR B 1 422 ? -11.875 -25.453 -1.544 1 82.5 422 THR B N 1
ATOM 8537 C CA . THR B 1 422 ? -12.828 -24.594 -2.221 1 82.5 422 THR B CA 1
ATOM 8538 C C . THR B 1 422 ? -14.195 -25.266 -2.316 1 82.5 422 THR B C 1
ATOM 8540 O O . THR B 1 422 ? -14.289 -26.5 -2.314 1 82.5 422 THR B O 1
ATOM 8543 N N . ILE B 1 423 ? -15.234 -24.484 -2.383 1 85.25 423 ILE B N 1
ATOM 8544 C CA . ILE B 1 423 ? -16.578 -24.969 -2.646 1 85.25 423 ILE B CA 1
ATOM 8545 C C . ILE B 1 423 ? -16.812 -25.047 -4.152 1 85.25 423 ILE B C 1
ATOM 8547 O O . ILE B 1 423 ? -16.797 -24.031 -4.844 1 85.25 423 ILE B O 1
ATOM 8551 N N . PRO B 1 424 ? -17.031 -26.172 -4.68 1 89.25 424 PRO B N 1
ATOM 8552 C CA . PRO B 1 424 ? -17.062 -26.375 -6.133 1 89.25 424 PRO B CA 1
ATOM 8553 C C . PRO B 1 424 ? -18.359 -25.891 -6.762 1 89.25 424 PRO B C 1
ATOM 8555 O O . PRO B 1 424 ? -19.359 -25.688 -6.062 1 89.25 424 PRO B O 1
ATOM 8558 N N . GLY B 1 425 ? -18.312 -25.656 -8.086 1 92.12 425 GLY B N 1
ATOM 8559 C CA . GLY B 1 425 ? -19.5 -25.406 -8.891 1 92.12 425 GLY B CA 1
ATOM 8560 C C . GLY B 1 425 ? -19.891 -23.938 -8.922 1 92.12 425 GLY B C 1
ATOM 8561 O O . GLY B 1 425 ? -19.406 -23.141 -8.109 1 92.12 425 GLY B O 1
ATOM 8562 N N . LYS B 1 426 ? -20.703 -23.703 -9.914 1 95.62 426 LYS B N 1
ATOM 8563 C CA . LYS B 1 426 ? -21.312 -22.375 -10.008 1 95.62 426 LYS B CA 1
ATOM 8564 C C . LYS B 1 426 ? -22.359 -22.172 -8.914 1 95.62 426 LYS B C 1
ATOM 8566 O O . LYS B 1 426 ? -23.297 -22.969 -8.789 1 95.62 426 LYS B O 1
ATOM 8571 N N . LYS B 1 427 ? -22.141 -21.125 -8.156 1 95.38 427 LYS B N 1
ATOM 8572 C CA . LYS B 1 427 ? -23 -20.953 -6.98 1 95.38 427 LYS B CA 1
ATOM 8573 C C . LYS B 1 427 ? -23.734 -19.609 -7.02 1 95.38 427 LYS B C 1
ATOM 8575 O O . LYS B 1 427 ? -23.25 -18.656 -7.641 1 95.38 427 LYS B O 1
ATOM 8580 N N . GLU B 1 428 ? -24.859 -19.656 -6.398 1 97 428 GLU B N 1
ATOM 8581 C CA . GLU B 1 428 ? -25.547 -18.438 -5.992 1 97 428 GLU B CA 1
ATOM 8582 C C . GLU B 1 428 ? -25.422 -18.203 -4.488 1 97 428 GLU B C 1
ATOM 8584 O O . GLU B 1 428 ? -25.219 -19.156 -3.727 1 97 428 GLU B O 1
ATOM 8589 N N . ALA B 1 429 ? -25.484 -16.984 -4.133 1 97.94 429 ALA B N 1
ATOM 8590 C CA . ALA B 1 429 ? -25.391 -16.625 -2.719 1 97.94 429 ALA B CA 1
ATOM 8591 C C . ALA B 1 429 ? -26.625 -15.844 -2.27 1 97.94 429 ALA B C 1
ATOM 8593 O O . ALA B 1 429 ? -27.047 -14.914 -2.951 1 97.94 429 ALA B O 1
ATOM 8594 N N . TYR B 1 430 ? -27.234 -16.25 -1.153 1 98.12 430 TYR B N 1
ATOM 8595 C CA . TYR B 1 430 ? -28.406 -15.602 -0.587 1 98.12 430 TYR B CA 1
ATOM 8596 C C . TYR B 1 430 ? -28.172 -15.227 0.872 1 98.12 430 TYR B C 1
ATOM 8598 O O . TYR B 1 430 ? -27.562 -15.992 1.625 1 98.12 430 TYR B O 1
ATOM 8606 N N . ARG B 1 431 ? -28.578 -14.086 1.269 1 98.12 431 ARG B N 1
ATOM 8607 C CA . ARG B 1 431 ? -28.609 -13.695 2.676 1 98.12 431 ARG B CA 1
ATOM 8608 C C . ARG B 1 431 ? -30.016 -13.852 3.248 1 98.12 431 ARG B C 1
ATOM 8610 O O . ARG B 1 431 ? -30.969 -13.297 2.711 1 98.12 431 ARG B O 1
ATOM 8617 N N . LEU B 1 432 ? -30.141 -14.625 4.281 1 97.88 432 LEU B N 1
ATOM 8618 C CA . LEU B 1 432 ? -31.406 -14.875 4.957 1 97.88 432 LEU B CA 1
ATOM 8619 C C . LEU B 1 432 ? -31.547 -14.008 6.199 1 97.88 432 LEU B C 1
ATOM 8621 O O . LEU B 1 432 ? -30.609 -13.906 6.996 1 97.88 432 LEU B O 1
ATOM 8625 N N . TYR B 1 433 ? -32.688 -13.406 6.32 1 97.25 433 TYR B N 1
ATOM 8626 C CA . TYR B 1 433 ? -32.938 -12.492 7.43 1 97.25 433 TYR B CA 1
ATOM 8627 C C . TYR B 1 433 ? -33.969 -13.078 8.406 1 97.25 433 TYR B C 1
ATOM 8629 O O . TYR B 1 433 ? -34.781 -13.906 8.023 1 97.25 433 TYR B O 1
ATOM 8637 N N . GLY B 1 434 ? -33.812 -12.625 9.586 1 94.31 434 GLY B N 1
ATOM 8638 C CA . GLY B 1 434 ? -34.781 -12.969 10.602 1 94.31 434 GLY B CA 1
ATOM 8639 C C . GLY B 1 434 ? -35.938 -11.969 10.688 1 94.31 434 GLY B C 1
ATOM 8640 O O . GLY B 1 434 ? -35.938 -10.977 9.961 1 94.31 434 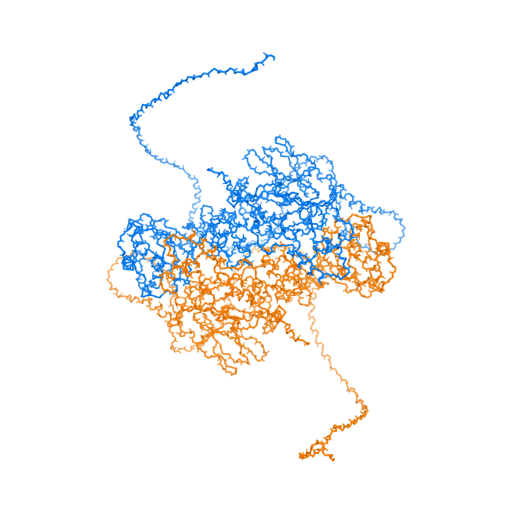GLY B O 1
ATOM 8641 N N . GLU B 1 435 ? -36.844 -12.266 11.633 1 92.75 435 GLU B N 1
ATOM 8642 C CA . GLU B 1 435 ? -38.031 -11.445 11.805 1 92.75 435 GLU B CA 1
ATOM 8643 C C . GLU B 1 435 ? -37.656 -10.047 12.305 1 92.75 435 GLU B C 1
ATOM 8645 O O . GLU B 1 435 ? -38.344 -9.07 11.984 1 92.75 435 GLU B O 1
ATOM 8650 N N . ASN B 1 436 ? -36.594 -10.008 12.953 1 92.94 436 ASN B N 1
ATOM 8651 C CA . ASN B 1 436 ? -36.188 -8.727 13.523 1 92.94 436 ASN B CA 1
ATOM 8652 C C . ASN B 1 436 ? -35.438 -7.883 12.516 1 92.94 436 ASN B C 1
ATOM 8654 O O . ASN B 1 436 ? -34.969 -6.793 12.844 1 92.94 436 ASN B O 1
ATOM 8658 N N . GLY B 1 437 ? -35.219 -8.414 11.359 1 92.94 437 GLY B N 1
ATOM 8659 C CA . GLY B 1 437 ? -34.562 -7.645 10.32 1 92.94 437 GLY B CA 1
ATOM 8660 C C . GLY B 1 437 ? -33.062 -7.871 10.281 1 92.94 437 GLY B C 1
ATOM 8661 O O . GLY B 1 437 ? -32.375 -7.34 9.406 1 92.94 437 GLY B O 1
ATOM 8662 N N . ASN B 1 438 ? -32.594 -8.68 11.188 1 95.5 438 ASN B N 1
ATOM 8663 C CA . ASN B 1 438 ? -31.156 -8.977 11.219 1 95.5 438 ASN B CA 1
ATOM 8664 C C . ASN B 1 438 ? -30.781 -10.086 10.234 1 95.5 438 ASN B C 1
ATOM 8666 O O . ASN B 1 438 ? -31.578 -11 10.008 1 95.5 438 ASN B O 1
ATOM 8670 N N . ALA B 1 439 ? -29.641 -9.898 9.641 1 97 439 ALA B N 1
ATOM 8671 C CA . ALA B 1 439 ? -29.109 -10.992 8.836 1 97 439 ALA B CA 1
ATOM 8672 C C . ALA B 1 439 ? -28.75 -12.195 9.711 1 97 439 ALA B C 1
ATOM 8674 O O . ALA B 1 439 ? -28.125 -12.039 10.758 1 97 439 ALA B O 1
ATOM 8675 N N . LEU B 1 440 ? -29.172 -13.32 9.289 1 95.44 440 LEU B N 1
ATOM 8676 C CA . LEU B 1 440 ? -28.984 -14.516 10.102 1 95.44 440 LEU B CA 1
ATOM 8677 C C . LEU B 1 440 ? -27.859 -15.375 9.539 1 95.44 440 LEU B C 1
ATOM 8679 O O . LEU B 1 440 ? -27.016 -15.859 10.297 1 95.44 440 LEU B O 1
ATOM 8683 N N . ILE B 1 441 ? -27.938 -15.562 8.289 1 96.31 441 ILE B N 1
ATOM 8684 C CA . ILE B 1 441 ? -27.031 -16.531 7.668 1 96.31 441 ILE B CA 1
ATOM 8685 C C . ILE B 1 441 ? -26.938 -16.266 6.168 1 96.31 441 ILE B C 1
ATOM 8687 O O . ILE B 1 441 ? -27.891 -15.789 5.551 1 96.31 441 ILE B O 1
ATOM 8691 N N . ASP B 1 442 ? -25.766 -16.422 5.625 1 97.88 442 ASP B N 1
ATOM 8692 C CA . ASP B 1 442 ? -25.578 -16.469 4.176 1 97.88 442 ASP B CA 1
ATOM 8693 C C . ASP B 1 442 ? -25.547 -17.906 3.668 1 97.88 442 ASP B C 1
ATOM 8695 O O . ASP B 1 442 ? -24.891 -18.766 4.254 1 97.88 442 ASP B O 1
ATOM 8699 N N . LEU B 1 443 ? -26.266 -18.125 2.6 1 97 443 LEU B N 1
ATOM 8700 C CA . LEU B 1 443 ? -26.422 -19.469 2.057 1 97 443 LEU B CA 1
ATOM 8701 C C . LEU B 1 443 ? -25.891 -19.547 0.632 1 97 443 LEU B C 1
ATOM 8703 O O . LEU B 1 443 ? -26.297 -18.766 -0.234 1 97 443 LEU B O 1
ATOM 8707 N N . LEU B 1 444 ? -24.953 -20.438 0.467 1 97 444 LEU B N 1
ATOM 8708 C CA . LEU B 1 444 ? -24.484 -20.766 -0.873 1 97 444 LEU B CA 1
ATOM 8709 C C . LEU B 1 444 ? -25.266 -21.938 -1.453 1 97 444 LEU B C 1
ATOM 8711 O O . LEU B 1 444 ? -25.438 -22.953 -0.784 1 97 444 LEU B O 1
ATOM 8715 N N . GLN B 1 445 ? -25.734 -21.734 -2.668 1 95.06 445 GLN B N 1
ATOM 8716 C CA . GLN B 1 445 ? -26.469 -22.781 -3.383 1 95.06 445 GLN B CA 1
ATOM 8717 C C . GLN B 1 445 ? -25.922 -22.969 -4.793 1 95.06 445 GLN B C 1
ATOM 8719 O O . GLN B 1 445 ? -25.406 -22.016 -5.398 1 95.06 445 GLN B O 1
ATOM 8724 N N . ILE B 1 446 ? -26.031 -24.203 -5.215 1 92.69 446 ILE B N 1
ATOM 8725 C CA . ILE B 1 446 ? -25.719 -24.422 -6.621 1 92.69 446 ILE B CA 1
ATOM 8726 C C . ILE B 1 446 ? -26.672 -23.641 -7.504 1 92.69 446 ILE B C 1
ATOM 8728 O O . ILE B 1 446 ? -27.859 -23.531 -7.199 1 92.69 446 ILE B O 1
ATOM 8732 N N . SER B 1 447 ? -26.172 -23.156 -8.57 1 92 447 SER B N 1
ATOM 8733 C CA . SER B 1 447 ? -26.906 -22.203 -9.391 1 92 447 SER B CA 1
ATOM 8734 C C . SER B 1 447 ? -28.188 -22.812 -9.953 1 92 447 SER B C 1
ATOM 8736 O O . SER B 1 447 ? -29.141 -22.109 -10.25 1 92 447 SER B O 1
ATOM 8738 N N . SER B 1 448 ? -28.266 -24.094 -10.078 1 90.56 448 SER B N 1
ATOM 8739 C CA . SER B 1 448 ? -29.422 -24.766 -10.648 1 90.56 448 SER B CA 1
ATOM 8740 C C . SER B 1 448 ? -30.531 -24.922 -9.609 1 90.56 448 SER B C 1
ATOM 8742 O O . SER B 1 448 ? -31.672 -25.219 -9.961 1 90.56 448 SER B O 1
ATOM 8744 N N . GLU B 1 449 ? -30.234 -24.703 -8.383 1 92.12 449 GLU B N 1
ATOM 8745 C CA . GLU B 1 449 ? -31.219 -24.844 -7.316 1 92.12 449 GLU B CA 1
ATOM 8746 C C . GLU B 1 449 ? -32.156 -23.656 -7.285 1 92.12 449 GLU B C 1
ATOM 8748 O O . GLU B 1 449 ? -31.781 -22.531 -7.645 1 92.12 449 GLU B O 1
ATOM 8753 N N . ALA B 1 450 ? -33.344 -23.969 -6.844 1 93.88 450 ALA B N 1
ATOM 8754 C CA . ALA B 1 450 ? -34.312 -22.875 -6.656 1 93.88 450 ALA B CA 1
ATOM 8755 C C . ALA B 1 450 ? -33.906 -22 -5.473 1 93.88 450 ALA B C 1
ATOM 8757 O O . ALA B 1 450 ? -33.406 -22.5 -4.457 1 93.88 450 ALA B O 1
ATOM 8758 N N . ALA B 1 451 ? -34.188 -20.766 -5.605 1 95.88 451 ALA B N 1
ATOM 8759 C CA . ALA B 1 451 ? -33.875 -19.812 -4.527 1 95.88 451 ALA B CA 1
ATOM 8760 C C . ALA B 1 451 ? -34.688 -20.141 -3.279 1 95.88 451 ALA B C 1
ATOM 8762 O O . ALA B 1 451 ? -35.812 -20.625 -3.375 1 95.88 451 ALA B O 1
ATOM 8763 N N . PRO B 1 452 ? -34.094 -19.891 -2.113 1 95.94 452 PRO B N 1
ATOM 8764 C CA . PRO B 1 452 ? -34.906 -20.031 -0.903 1 95.94 452 PRO B CA 1
ATOM 8765 C C . PRO B 1 452 ? -36.094 -19.094 -0.891 1 95.94 452 PRO B C 1
ATOM 8767 O O . PRO B 1 452 ? -36.062 -18 -1.465 1 95.94 452 PRO B O 1
ATOM 8770 N N . GLU B 1 453 ? -37.125 -19.547 -0.219 1 96.69 453 GLU B N 1
ATOM 8771 C CA . GLU B 1 453 ? -38.344 -18.766 -0.178 1 96.69 453 GLU B CA 1
ATOM 8772 C C . GLU B 1 453 ? -38.656 -18.266 1.231 1 96.69 453 GLU B C 1
ATOM 8774 O O . GLU B 1 453 ? -38.406 -18.969 2.213 1 96.69 453 GLU B O 1
ATOM 8779 N N . VAL B 1 454 ? -39.219 -17.109 1.259 1 96.75 454 VAL B N 1
ATOM 8780 C CA . VAL B 1 454 ? -39.625 -16.516 2.529 1 96.75 454 VAL B CA 1
ATOM 8781 C C . VAL B 1 454 ? -40.656 -17.422 3.203 1 96.75 454 VAL B C 1
ATOM 8783 O O . VAL B 1 454 ? -41.562 -17.922 2.547 1 96.75 454 VAL B O 1
ATOM 8786 N N . GLY B 1 455 ? -40.469 -17.672 4.445 1 95.5 455 GLY B N 1
ATOM 8787 C CA . GLY B 1 455 ? -41.438 -18.422 5.227 1 95.5 455 GLY B CA 1
ATOM 8788 C C . GLY B 1 455 ? -41.281 -19.922 5.109 1 95.5 455 GLY B C 1
ATOM 8789 O O . GLY B 1 455 ? -41.938 -20.688 5.801 1 95.5 455 GLY B O 1
ATOM 8790 N N . LYS B 1 456 ? -40.406 -20.375 4.293 1 95.81 456 LYS B N 1
ATOM 8791 C CA . LYS B 1 456 ? -40.188 -21.812 4.113 1 95.81 456 LYS B CA 1
ATOM 8792 C C . LYS B 1 456 ? -38.906 -22.25 4.801 1 95.81 456 LYS B C 1
ATOM 8794 O O . LYS B 1 456 ? -37.906 -21.547 4.773 1 95.81 456 LYS B O 1
ATOM 8799 N N . LYS B 1 457 ? -39.031 -23.375 5.352 1 94.75 457 LYS B N 1
ATOM 8800 C CA . LYS B 1 457 ? -37.906 -23.938 6.066 1 94.75 457 LYS B CA 1
ATOM 8801 C C . LYS B 1 457 ? -36.75 -24.266 5.109 1 94.75 457 LYS B C 1
ATOM 8803 O O . LYS B 1 457 ? -36.969 -24.906 4.082 1 94.75 457 LYS B O 1
ATOM 8808 N N . VAL B 1 458 ? -35.562 -23.828 5.488 1 94.31 458 VAL B N 1
ATOM 8809 C CA . VAL B 1 458 ? -34.375 -24.031 4.676 1 94.31 458 VAL B CA 1
ATOM 8810 C C . VAL B 1 458 ? -33.281 -24.734 5.504 1 94.31 458 VAL B C 1
ATOM 8812 O O . VAL B 1 458 ? -32.938 -24.281 6.59 1 94.31 458 VAL B O 1
ATOM 8815 N N . LEU B 1 459 ? -32.812 -25.812 5.027 1 93.06 459 LEU B N 1
ATOM 8816 C CA . LEU B 1 459 ? -31.734 -26.516 5.699 1 93.06 459 LEU B CA 1
ATOM 8817 C C . LEU B 1 459 ? -30.391 -25.891 5.359 1 93.06 459 LEU B C 1
ATOM 8819 O O . LEU B 1 459 ? -30.016 -25.812 4.184 1 93.06 459 LEU B O 1
ATOM 8823 N N . CYS B 1 460 ? -29.688 -25.438 6.359 1 93.81 460 CYS B N 1
ATOM 8824 C CA . CYS B 1 460 ? -28.391 -24.797 6.219 1 93.81 460 CYS B CA 1
ATOM 8825 C C . CYS B 1 460 ? -27.297 -25.641 6.875 1 93.81 460 CYS B C 1
ATOM 8827 O O . CYS B 1 460 ? -27.344 -25.891 8.078 1 93.81 460 CYS B O 1
ATOM 8829 N N . ARG B 1 461 ? -26.281 -25.922 6.059 1 92.25 461 ARG B N 1
ATOM 8830 C CA . ARG B 1 461 ? -25.203 -26.766 6.559 1 92.25 461 ARG B CA 1
ATOM 8831 C C . ARG B 1 461 ? -23.859 -26.031 6.535 1 92.25 461 ARG B C 1
ATOM 8833 O O . ARG B 1 461 ? -23.594 -25.266 5.609 1 92.25 461 ARG B O 1
ATOM 8840 N N . HIS B 1 462 ? -23.094 -26.297 7.582 1 89.56 462 HIS B N 1
ATOM 8841 C CA . HIS B 1 462 ? -21.734 -25.766 7.535 1 89.56 462 HIS B CA 1
ATOM 8842 C C . HIS B 1 462 ? -20.953 -26.359 6.367 1 89.56 462 HIS B C 1
ATOM 8844 O O . HIS B 1 462 ? -21.062 -27.562 6.086 1 89.56 462 HIS B O 1
ATOM 8850 N N . PRO B 1 463 ? -20.156 -25.594 5.75 1 85.31 463 PRO B N 1
ATOM 8851 C CA . PRO B 1 463 ? -19.5 -26.078 4.535 1 85.31 463 PRO B CA 1
ATOM 8852 C C . PRO B 1 463 ? -18.484 -27.188 4.812 1 85.31 463 PRO B C 1
ATOM 8854 O O . PRO B 1 463 ? -18.234 -28.031 3.947 1 85.31 463 PRO B O 1
ATOM 8857 N N . PHE B 1 464 ? -17.891 -27.25 5.984 1 81.81 464 PHE B N 1
ATOM 8858 C CA . PHE B 1 464 ? -16.766 -28.156 6.195 1 81.81 464 PHE B CA 1
ATOM 8859 C C . PHE B 1 464 ? -17.016 -29.031 7.414 1 81.81 464 PHE B C 1
ATOM 8861 O O . PHE B 1 464 ? -16.25 -29.969 7.68 1 81.81 464 PHE B O 1
ATOM 8868 N N . GLN B 1 465 ? -18.078 -28.672 8.141 1 82.88 465 GLN B N 1
ATOM 8869 C CA . GLN B 1 465 ? -18.438 -29.469 9.305 1 82.88 465 GLN B CA 1
ATOM 8870 C C . GLN B 1 465 ? -19.844 -30.062 9.141 1 82.88 465 GLN B C 1
ATOM 8872 O O . GLN B 1 465 ? -20.828 -29.438 9.516 1 82.88 465 GLN B O 1
ATOM 8877 N N . GLU B 1 466 ? -19.906 -31.25 8.836 1 76.19 466 GLU B N 1
ATOM 8878 C CA . GLU B 1 466 ? -21.156 -31.922 8.477 1 76.19 466 GLU B CA 1
ATOM 8879 C C . GLU B 1 466 ? -22.141 -31.922 9.648 1 76.19 466 GLU B C 1
ATOM 8881 O O . GLU B 1 466 ? -23.344 -31.844 9.445 1 76.19 466 GLU B O 1
ATOM 8886 N N . ALA B 1 467 ? -21.578 -31.984 10.797 1 78.75 467 ALA B N 1
ATOM 8887 C CA . ALA B 1 467 ? -22.422 -32.125 11.977 1 78.75 467 ALA B CA 1
ATOM 8888 C C . ALA B 1 467 ? -23.094 -30.781 12.32 1 78.75 467 ALA B C 1
ATOM 8890 O O . ALA B 1 467 ? -24.109 -30.75 13.008 1 78.75 467 ALA B O 1
ATOM 8891 N N . LYS B 1 468 ? -22.609 -29.797 11.797 1 86.94 468 LYS B N 1
ATOM 8892 C CA . LYS B 1 468 ? -23.141 -28.469 12.094 1 86.94 468 LYS B CA 1
ATOM 8893 C C . LYS B 1 468 ? -24.188 -28.062 11.055 1 86.94 468 LYS B C 1
ATOM 8895 O O . LYS B 1 468 ? -23.828 -27.672 9.938 1 86.94 468 LYS B O 1
ATOM 8900 N N . ARG B 1 469 ? -25.453 -28.25 11.406 1 88.38 469 ARG B N 1
ATOM 8901 C CA . ARG B 1 469 ? -26.562 -27.891 10.516 1 88.38 469 ARG B CA 1
ATOM 8902 C C . ARG B 1 469 ? -27.703 -27.219 11.289 1 88.38 469 ARG B C 1
ATOM 8904 O O . ARG B 1 469 ? -27.781 -27.359 12.516 1 88.38 469 ARG B O 1
ATOM 8911 N N . ALA B 1 470 ? -28.422 -26.406 10.625 1 90.5 470 ALA B N 1
ATOM 8912 C CA . ALA B 1 470 ? -29.547 -25.719 11.234 1 90.5 470 ALA B CA 1
ATOM 8913 C C . ALA B 1 470 ? -30.641 -25.453 10.203 1 90.5 470 ALA B C 1
ATOM 8915 O O . ALA B 1 470 ? -30.375 -25.359 9.008 1 90.5 470 ALA B O 1
ATOM 8916 N N . PHE B 1 471 ? -31.859 -25.438 10.688 1 93.88 471 PHE B N 1
ATOM 8917 C CA . PHE B 1 471 ? -32.969 -24.984 9.875 1 93.88 471 PHE B CA 1
ATOM 8918 C C . PHE B 1 471 ? -33.281 -23.516 10.117 1 93.88 471 PHE B C 1
ATOM 8920 O O . PHE B 1 471 ? -33.281 -23.062 11.266 1 93.88 471 PHE B O 1
ATOM 8927 N N . VAL B 1 472 ? -33.469 -22.812 8.992 1 94.44 472 VAL B N 1
ATOM 8928 C CA . VAL B 1 472 ? -33.781 -21.391 9.086 1 94.44 472 VAL B CA 1
ATOM 8929 C C . VAL B 1 472 ? -35.062 -21.094 8.328 1 94.44 472 VAL B C 1
ATOM 8931 O O . VAL B 1 472 ? -35.312 -21.641 7.242 1 94.44 472 VAL B O 1
ATOM 8934 N N . ILE B 1 473 ? -35.969 -20.328 8.922 1 96.38 473 ILE B N 1
ATOM 8935 C CA . ILE B 1 473 ? -37.156 -19.797 8.25 1 96.38 473 ILE B CA 1
ATOM 8936 C C . ILE B 1 473 ? -37 -18.297 8.039 1 96.38 473 ILE B C 1
ATOM 8938 O O . ILE B 1 473 ? -37.312 -17.5 8.922 1 96.38 473 ILE B O 1
ATOM 8942 N N . PRO B 1 474 ? -36.562 -17.969 6.84 1 96.94 474 PRO B N 1
ATOM 8943 C CA . PRO B 1 474 ? -36.25 -16.562 6.625 1 96.94 474 PRO B CA 1
ATOM 8944 C C . PRO B 1 474 ? -37.5 -15.68 6.484 1 96.94 474 PRO B C 1
ATOM 8946 O O . PRO B 1 474 ? -38.469 -16.094 5.883 1 96.94 474 PRO B O 1
ATOM 8949 N N . SER B 1 475 ? -37.438 -14.492 6.988 1 97.31 475 SER B N 1
ATOM 8950 C CA . SER B 1 475 ? -38.438 -13.461 6.793 1 97.31 475 SER B CA 1
ATOM 8951 C C . SER B 1 475 ? -38.156 -12.648 5.535 1 97.31 475 SER B C 1
ATOM 8953 O O . SER B 1 475 ? -39.062 -11.961 5.023 1 97.31 475 SER B O 1
ATOM 8955 N N . LYS B 1 476 ? -37 -12.688 5.086 1 97.31 476 LYS B N 1
ATOM 8956 C CA . LYS B 1 476 ? -36.531 -12.031 3.865 1 97.31 476 LYS B CA 1
ATOM 8957 C C . LYS B 1 476 ? -35.375 -12.781 3.25 1 97.31 476 LYS B C 1
ATOM 8959 O O . LYS B 1 476 ? -34.5 -13.312 3.969 1 97.31 476 LYS B O 1
ATOM 8964 N N . VAL B 1 477 ? -35.375 -12.906 1.971 1 97.88 477 VAL B N 1
ATOM 8965 C CA . VAL B 1 477 ? -34.312 -13.539 1.227 1 97.88 477 VAL B CA 1
ATOM 8966 C C . VAL B 1 477 ? -33.719 -12.539 0.227 1 97.88 477 VAL B C 1
ATOM 8968 O O . VAL B 1 477 ? -34.438 -11.984 -0.604 1 97.88 477 VAL B O 1
ATOM 8971 N N . GLU B 1 478 ? -32.438 -12.281 0.352 1 97.88 478 GLU B N 1
ATOM 8972 C CA . GLU B 1 478 ? -31.781 -11.328 -0.539 1 97.88 478 GLU B CA 1
ATOM 8973 C C . GLU B 1 478 ? -30.688 -12.008 -1.372 1 97.88 478 GLU B C 1
ATOM 8975 O O . GLU B 1 478 ? -29.703 -12.508 -0.829 1 97.88 478 GLU B O 1
ATOM 8980 N N . PRO B 1 479 ? -30.906 -12.062 -2.732 1 98 479 PRO B N 1
ATOM 8981 C CA . PRO B 1 479 ? -29.781 -12.5 -3.564 1 98 479 PRO B CA 1
ATOM 8982 C C . PRO B 1 479 ? -28.594 -11.539 -3.51 1 98 479 PRO B C 1
ATOM 8984 O O . PRO B 1 479 ? -28.766 -10.328 -3.68 1 98 479 PRO B O 1
ATOM 8987 N N . LEU B 1 480 ? -27.438 -12.039 -3.279 1 98.31 480 LEU B N 1
ATOM 8988 C CA . LEU B 1 480 ? -26.266 -11.188 -3.074 1 98.31 480 LEU B CA 1
ATOM 8989 C C . LEU B 1 480 ? -25.578 -10.883 -4.402 1 98.31 480 LEU B C 1
ATOM 8991 O O . LEU B 1 480 ? -25.078 -9.766 -4.605 1 98.31 480 LEU B O 1
ATOM 8995 N N . LEU B 1 481 ? -25.484 -11.82 -5.316 1 98.25 481 LEU B N 1
ATOM 8996 C CA . LEU B 1 481 ? -24.797 -11.633 -6.594 1 98.25 481 LEU B CA 1
ATOM 8997 C C . LEU B 1 481 ? -25.734 -11.016 -7.621 1 98.25 481 LEU B C 1
ATOM 8999 O O . LEU B 1 481 ? -26.812 -11.547 -7.883 1 98.25 481 LEU B O 1
ATOM 9003 N N . GLN B 1 482 ? -25.328 -9.93 -8.156 1 97.88 482 GLN B N 1
ATOM 9004 C CA . GLN B 1 482 ? -26.078 -9.227 -9.188 1 97.88 482 GLN B CA 1
ATOM 9005 C C . GLN B 1 482 ? -25.266 -9.109 -10.477 1 97.88 482 GLN B C 1
ATOM 9007 O O . GLN B 1 482 ? -24.031 -9.016 -10.43 1 97.88 482 GLN B O 1
ATOM 9012 N N . LEU B 1 483 ? -25.969 -9.07 -11.594 1 98.19 483 LEU B N 1
ATOM 9013 C CA . LEU B 1 483 ? -25.328 -8.992 -12.898 1 98.19 483 LEU B CA 1
ATOM 9014 C C . LEU B 1 483 ? -24.859 -7.57 -13.188 1 98.19 483 LEU B C 1
ATOM 9016 O O . LEU B 1 483 ? -25.672 -6.641 -13.219 1 98.19 483 LEU B O 1
ATOM 9020 N N . TYR B 1 484 ? -23.562 -7.371 -13.453 1 98.38 484 TYR B N 1
ATOM 9021 C CA . TYR B 1 484 ? -23.047 -6.031 -13.688 1 98.38 484 TYR B CA 1
ATOM 9022 C C . TYR B 1 484 ? -22.438 -5.914 -15.086 1 98.38 484 TYR B C 1
ATOM 9024 O O . TYR B 1 484 ? -22.375 -4.82 -15.648 1 98.38 484 TYR B O 1
ATOM 9032 N N . TRP B 1 485 ? -21.922 -6.961 -15.703 1 98.5 485 TRP B N 1
ATOM 9033 C CA . TRP B 1 485 ? -21.297 -6.941 -17.016 1 98.5 485 TRP B CA 1
ATOM 9034 C C . TRP B 1 485 ? -21.703 -8.164 -17.844 1 98.5 485 TRP B C 1
ATOM 9036 O O . TRP B 1 485 ? -21.625 -9.297 -17.359 1 98.5 485 TRP B O 1
ATOM 9046 N N . LYS B 1 486 ? -22.156 -8.008 -19.016 1 98.31 486 LYS B N 1
ATOM 9047 C CA . LYS B 1 486 ? -22.516 -9.055 -19.953 1 98.31 486 LYS B CA 1
ATOM 9048 C C . LYS B 1 486 ? -22.516 -8.539 -21.391 1 98.31 486 LYS B C 1
ATOM 9050 O O . LYS B 1 486 ? -22.875 -7.387 -21.641 1 98.31 486 LYS B O 1
ATOM 9055 N N . ASP B 1 487 ? -22.062 -9.305 -22.266 1 97.12 487 ASP B N 1
ATOM 9056 C CA . ASP B 1 487 ? -22.109 -9.016 -23.703 1 97.12 487 ASP B CA 1
ATOM 9057 C C . ASP B 1 487 ? -21.406 -7.688 -24 1 97.12 487 ASP B C 1
ATOM 9059 O O . ASP B 1 487 ? -21.906 -6.902 -24.812 1 97.12 487 ASP B O 1
ATOM 9063 N N . GLY B 1 488 ? -20.438 -7.363 -23.234 1 96.12 488 GLY B N 1
ATOM 9064 C CA . GLY B 1 488 ? -19.594 -6.211 -23.516 1 96.12 488 GLY B CA 1
ATOM 9065 C C . GLY B 1 488 ? -20.188 -4.91 -23 1 96.12 488 GLY B C 1
ATOM 9066 O O . GLY B 1 488 ? -19.75 -3.826 -23.391 1 96.12 488 GLY B O 1
ATOM 9067 N N . GLU B 1 489 ? -21.125 -5.086 -22.094 1 96.19 489 GLU B N 1
ATOM 9068 C CA . GLU B 1 489 ? -21.781 -3.875 -21.625 1 96.19 489 GLU B CA 1
ATOM 9069 C C . GLU B 1 489 ? -22.031 -3.938 -20.109 1 96.19 489 GLU B C 1
ATOM 9071 O O . GLU B 1 489 ? -22.188 -5.023 -19.547 1 96.19 489 GLU B O 1
ATOM 9076 N N . ILE B 1 490 ? -22.094 -2.748 -19.531 1 95.62 490 ILE B N 1
ATOM 9077 C CA . ILE B 1 490 ? -22.516 -2.615 -18.141 1 95.62 490 ILE B CA 1
ATOM 9078 C C . ILE B 1 490 ? -24.016 -2.793 -18.031 1 95.62 490 ILE B C 1
ATOM 9080 O O . ILE B 1 490 ? -24.781 -2.061 -18.656 1 95.62 490 ILE B O 1
ATOM 9084 N N . CYS B 1 491 ? -24.469 -3.682 -17.234 1 96.31 491 CYS B N 1
ATOM 9085 C CA . CYS B 1 491 ? -25.859 -4.121 -17.234 1 96.31 491 CYS B CA 1
ATOM 9086 C C . CYS B 1 491 ? -26.688 -3.334 -16.219 1 96.31 491 CYS B C 1
ATOM 9088 O O . CYS B 1 491 ? -27.922 -3.322 -16.297 1 96.31 491 CYS B O 1
ATOM 9090 N N . GLN B 1 492 ? -26.125 -2.742 -15.273 1 93 492 GLN B N 1
ATOM 9091 C CA . GLN B 1 492 ? -26.828 -1.887 -14.32 1 93 492 GLN B CA 1
ATOM 9092 C C . GLN B 1 492 ? -25.984 -0.677 -13.938 1 93 492 GLN B C 1
ATOM 9094 O O . GLN B 1 492 ? -24.75 -0.744 -13.953 1 93 492 GLN B O 1
ATOM 9099 N N . PRO B 1 493 ? -26.75 0.408 -13.594 1 92.62 493 PRO B N 1
ATOM 9100 C CA . PRO B 1 493 ? -26 1.608 -13.219 1 92.62 493 PRO B CA 1
ATOM 9101 C C . PRO B 1 493 ? -25.109 1.391 -12 1 92.62 493 PRO B C 1
ATOM 9103 O O . PRO B 1 493 ? -25.516 0.708 -11.047 1 92.62 493 PRO B O 1
ATOM 9106 N N . LEU B 1 494 ? -23.969 1.975 -12.062 1 94.5 494 LEU B N 1
ATOM 9107 C CA . LEU B 1 494 ? -23.031 1.908 -10.93 1 94.5 494 LEU B CA 1
ATOM 9108 C C . LEU B 1 494 ? -23.344 3.004 -9.914 1 94.5 494 LEU B C 1
ATOM 9110 O O . LEU B 1 494 ? -23.672 4.133 -10.289 1 94.5 494 LEU B O 1
ATOM 9114 N N . PRO B 1 495 ? -23.297 2.656 -8.688 1 94.75 495 PRO B N 1
ATOM 9115 C CA . PRO B 1 495 ? -23.594 3.656 -7.66 1 94.75 495 PRO B CA 1
ATOM 9116 C C . PRO B 1 495 ? -22.5 4.723 -7.555 1 94.75 495 PRO B C 1
ATOM 9118 O O . PRO B 1 495 ? -21.328 4.457 -7.867 1 94.75 495 PRO B O 1
ATOM 9121 N N . ASN B 1 496 ? -22.922 5.891 -7.148 1 94.25 496 ASN B N 1
ATOM 9122 C CA . ASN B 1 496 ? -21.938 6.93 -6.859 1 94.25 496 ASN B CA 1
ATOM 9123 C C . ASN B 1 496 ? -21.375 6.789 -5.445 1 94.25 496 ASN B C 1
ATOM 9125 O O . ASN B 1 496 ? -21.797 5.906 -4.691 1 94.25 496 ASN B O 1
ATOM 9129 N N . MET B 1 497 ? -20.5 7.633 -5.059 1 95.81 497 MET B N 1
ATOM 9130 C CA . MET B 1 497 ? -19.75 7.516 -3.807 1 95.81 497 MET B CA 1
ATOM 9131 C C . MET B 1 497 ? -20.688 7.605 -2.607 1 95.81 497 MET B C 1
ATOM 9133 O O . MET B 1 497 ? -20.562 6.844 -1.648 1 95.81 497 MET B O 1
ATOM 9137 N N . GLN B 1 498 ? -21.578 8.516 -2.6 1 96.19 498 GLN B N 1
ATOM 9138 C CA . GLN B 1 498 ? -22.516 8.711 -1.494 1 96.19 498 GLN B CA 1
ATOM 9139 C C . GLN B 1 498 ? -23.438 7.512 -1.335 1 96.19 498 GLN B C 1
ATOM 9141 O O . GLN B 1 498 ? -23.75 7.098 -0.213 1 96.19 498 GLN B O 1
ATOM 9146 N N . GLU B 1 499 ? -23.891 6.996 -2.469 1 97.12 499 GLU B N 1
ATOM 9147 C CA . GLU B 1 499 ? -24.75 5.816 -2.441 1 97.12 499 GLU B CA 1
ATOM 9148 C C . GLU B 1 499 ? -24.016 4.617 -1.839 1 97.12 499 GLU B C 1
ATOM 9150 O O . GLU B 1 499 ? -24.609 3.848 -1.075 1 97.12 499 GLU B O 1
ATOM 9155 N N . ILE B 1 500 ? -22.797 4.434 -2.211 1 98.38 500 ILE B N 1
ATOM 9156 C CA . ILE B 1 500 ? -22.016 3.328 -1.677 1 98.38 500 ILE B CA 1
ATOM 9157 C C . ILE B 1 500 ? -21.812 3.514 -0.174 1 98.38 500 ILE B C 1
ATOM 9159 O O . ILE B 1 500 ? -21.922 2.557 0.596 1 98.38 500 ILE B O 1
ATOM 9163 N N . LYS B 1 501 ? -21.469 4.723 0.231 1 98.25 501 LYS B N 1
ATOM 9164 C CA . LYS B 1 501 ? -21.297 5.035 1.646 1 98.25 501 LYS B CA 1
ATOM 9165 C C . LYS B 1 501 ? -22.562 4.699 2.441 1 98.25 501 LYS B C 1
ATOM 9167 O O . LYS B 1 501 ? -22.484 4.113 3.523 1 98.25 501 LYS B O 1
ATOM 9172 N N . GLU B 1 502 ? -23.703 5.078 1.948 1 97.94 502 GLU B N 1
ATOM 9173 C CA . GLU B 1 502 ? -24.984 4.766 2.586 1 97.94 502 GLU B CA 1
ATOM 9174 C C . GLU B 1 502 ? -25.219 3.258 2.641 1 97.94 502 GLU B C 1
ATOM 9176 O O . GLU B 1 502 ? -25.766 2.744 3.619 1 97.94 502 GLU B O 1
ATOM 9181 N N . GLN B 1 503 ? -24.828 2.609 1.569 1 98.06 503 GLN B N 1
ATOM 9182 C CA . GLN B 1 503 ? -24.953 1.155 1.541 1 98.06 503 GLN B CA 1
ATOM 9183 C C . GLN B 1 503 ? -24.109 0.512 2.646 1 98.06 503 GLN B C 1
ATOM 9185 O O . GLN B 1 503 ? -24.531 -0.487 3.24 1 98.06 503 GLN B O 1
ATOM 9190 N N . VAL B 1 504 ? -22.891 1.015 2.898 1 98.56 504 VAL B N 1
ATOM 9191 C CA . VAL B 1 504 ? -22.047 0.498 3.971 1 98.56 504 VAL B CA 1
ATOM 9192 C C . VAL B 1 504 ? -22.766 0.633 5.309 1 98.56 504 VAL B C 1
ATOM 9194 O O . VAL B 1 504 ? -22.828 -0.32 6.09 1 98.56 504 VAL B O 1
ATOM 9197 N N . VAL B 1 505 ? -23.359 1.79 5.559 1 97.44 505 VAL B N 1
ATOM 9198 C CA . VAL B 1 505 ? -24.062 2.059 6.809 1 97.44 505 VAL B CA 1
ATOM 9199 C C . VAL B 1 505 ? -25.25 1.098 6.957 1 97.44 505 VAL B C 1
ATOM 9201 O O . VAL B 1 505 ? -25.422 0.474 8.008 1 97.44 505 VAL B O 1
ATOM 9204 N N . ASN B 1 506 ? -26 0.976 5.906 1 97 506 ASN B N 1
ATOM 9205 C CA . ASN B 1 506 ? -27.188 0.115 5.93 1 97 506 ASN B CA 1
ATOM 9206 C C . ASN B 1 506 ? -26.797 -1.352 6.117 1 97 506 ASN B C 1
ATOM 9208 O O . ASN B 1 506 ? -27.484 -2.09 6.828 1 97 506 ASN B O 1
ATOM 9212 N N . SER B 1 507 ? -25.734 -1.707 5.465 1 97.25 507 SER B N 1
ATOM 9213 C CA . SER B 1 507 ? -25.297 -3.1 5.512 1 97.25 507 SER B CA 1
ATOM 9214 C C . SER B 1 507 ? -24.766 -3.463 6.891 1 97.25 507 SER B C 1
ATOM 9216 O O . SER B 1 507 ? -24.891 -4.609 7.328 1 97.25 507 SER B O 1
ATOM 9218 N N . LEU B 1 508 ? -24.156 -2.562 7.574 1 97.25 508 LEU B N 1
ATOM 9219 C CA . LEU B 1 508 ? -23.625 -2.811 8.906 1 97.25 508 LEU B CA 1
ATOM 9220 C C . LEU B 1 508 ? -24.75 -2.838 9.945 1 97.25 508 LEU B C 1
ATOM 9222 O O . LEU B 1 508 ? -24.672 -3.564 10.938 1 97.25 508 LEU B O 1
ATOM 9226 N N . LYS B 1 509 ? -25.797 -2.107 9.719 1 95.5 509 LYS B N 1
ATOM 9227 C CA . LYS B 1 509 ? -26.922 -1.992 10.648 1 95.5 509 LYS B CA 1
ATOM 9228 C C . LYS B 1 509 ? -27.672 -3.316 10.773 1 95.5 509 LYS B C 1
ATOM 9230 O O . LYS B 1 509 ? -28.297 -3.588 11.797 1 95.5 509 LYS B O 1
ATOM 9235 N N . ILE B 1 510 ? -27.625 -4.09 9.758 1 95.62 510 ILE B N 1
ATOM 9236 C CA . ILE B 1 510 ? -28.406 -5.32 9.75 1 95.62 510 ILE B CA 1
ATOM 9237 C C . ILE B 1 510 ? -27.672 -6.414 10.516 1 95.62 510 ILE B C 1
ATOM 9239 O O . ILE B 1 510 ? -28.234 -7.48 10.781 1 95.62 510 ILE B O 1
ATOM 9243 N N . LEU B 1 511 ? -26.422 -6.223 10.875 1 96.88 511 LEU B N 1
ATOM 9244 C CA . LEU B 1 511 ? -25.656 -7.199 11.641 1 96.88 511 LEU B CA 1
ATOM 9245 C C . LEU B 1 511 ? -25.922 -7.055 13.133 1 96.88 511 LEU B C 1
ATOM 9247 O O . LEU B 1 511 ? -26.062 -5.938 13.641 1 96.88 511 LEU B O 1
ATOM 9251 N N . ARG B 1 512 ? -26.016 -8.109 13.773 1 95 512 ARG B N 1
ATOM 9252 C CA . ARG B 1 512 ? -26.109 -8.078 15.227 1 95 512 ARG B CA 1
ATOM 9253 C C . ARG B 1 512 ? -24.891 -7.398 15.844 1 95 512 ARG B C 1
ATOM 9255 O O . ARG B 1 512 ? -23.766 -7.562 15.359 1 95 512 ARG B O 1
ATOM 9262 N N . PRO B 1 513 ? -25.047 -6.754 16.953 1 93.69 513 PRO B N 1
ATOM 9263 C CA . PRO B 1 513 ? -23.953 -6.02 17.594 1 93.69 513 PRO B CA 1
ATOM 9264 C C . PRO B 1 513 ? -22.797 -6.922 18 1 93.69 513 PRO B C 1
ATOM 9266 O O . PRO B 1 513 ? -21.641 -6.484 18 1 93.69 513 PRO B O 1
ATOM 9269 N N . ASP B 1 514 ? -23.062 -8.156 18.328 1 94.75 514 ASP B N 1
ATOM 9270 C CA . ASP B 1 514 ? -22 -9.047 18.781 1 94.75 514 ASP B CA 1
ATOM 9271 C C . ASP B 1 514 ? -21.078 -9.438 17.625 1 94.75 514 ASP B C 1
ATOM 9273 O O . ASP B 1 514 ? -19.953 -9.883 17.844 1 94.75 514 ASP B O 1
ATOM 9277 N N . ILE B 1 515 ? -21.547 -9.258 16.422 1 96.06 515 ILE B N 1
ATOM 9278 C CA . ILE B 1 515 ? -20.75 -9.547 15.242 1 96.06 515 ILE B CA 1
ATOM 9279 C C . ILE B 1 515 ? -19.844 -8.359 14.93 1 96.06 515 ILE B C 1
ATOM 9281 O O . ILE B 1 515 ? -18.719 -8.531 14.453 1 96.06 515 ILE B O 1
ATOM 9285 N N . ARG B 1 516 ? -20.281 -7.18 15.289 1 94.88 516 ARG B N 1
ATOM 9286 C CA . ARG B 1 516 ? -19.609 -5.941 14.906 1 94.88 516 ARG B CA 1
ATOM 9287 C C . ARG B 1 516 ? -18.641 -5.488 15.992 1 94.88 516 ARG B C 1
ATOM 9289 O O . ARG B 1 516 ? -17.812 -4.609 15.766 1 94.88 516 ARG B O 1
ATOM 9296 N N . ARG B 1 517 ? -18.703 -6.121 17.094 1 91.94 517 ARG B N 1
ATOM 9297 C CA . ARG B 1 517 ? -17.922 -5.605 18.203 1 91.94 517 ARG B CA 1
ATOM 9298 C C . ARG B 1 517 ? -16.422 -5.828 17.984 1 91.94 517 ARG B C 1
ATOM 9300 O O . ARG B 1 517 ? -16.031 -6.703 17.219 1 91.94 517 ARG B O 1
ATOM 9307 N N . THR B 1 518 ? -15.594 -5.035 18.656 1 87.94 518 THR B N 1
ATOM 9308 C CA . THR B 1 518 ? -14.148 -5.016 18.453 1 87.94 518 THR B CA 1
ATOM 9309 C C . THR B 1 518 ? -13.477 -6.184 19.172 1 87.94 518 THR B C 1
ATOM 9311 O O . THR B 1 518 ? -12.531 -6.777 18.641 1 87.94 518 THR B O 1
ATOM 9314 N N . LEU B 1 519 ? -14 -6.461 20.297 1 88.31 519 LEU B N 1
ATOM 9315 C CA . LEU B 1 519 ? -13.367 -7.484 21.109 1 88.31 519 LEU B CA 1
ATOM 9316 C C . LEU B 1 519 ? -14.125 -8.805 21.016 1 88.31 519 LEU B C 1
ATOM 9318 O O . LEU B 1 519 ? -15.305 -8.867 21.359 1 88.31 519 LEU B O 1
ATOM 9322 N N . ASN B 1 520 ? -13.57 -9.836 20.578 1 90.69 520 ASN B N 1
ATOM 9323 C CA . ASN B 1 520 ? -14.094 -11.195 20.484 1 90.69 520 ASN B CA 1
ATOM 9324 C C . ASN B 1 520 ? -15.453 -11.219 19.781 1 90.69 520 ASN B C 1
ATOM 9326 O O . ASN B 1 520 ? -16.422 -11.734 20.344 1 90.69 520 ASN B O 1
ATOM 9330 N N . PRO B 1 521 ? -15.43 -10.734 18.656 1 94.69 521 PRO B N 1
ATOM 9331 C CA . PRO B 1 521 ? -16.703 -10.75 17.938 1 94.69 521 PRO B CA 1
ATOM 9332 C C . PRO B 1 521 ? -17.172 -12.164 17.594 1 94.69 521 PRO B C 1
ATOM 9334 O O . PRO B 1 521 ? -16.359 -13.078 17.469 1 94.69 521 PRO B O 1
ATOM 9337 N N . THR B 1 522 ? -18.5 -12.297 17.484 1 95.38 522 THR B N 1
ATOM 9338 C CA . THR B 1 522 ? -19.094 -13.586 17.141 1 95.38 522 THR B CA 1
ATOM 9339 C C . THR B 1 522 ? -19.016 -13.828 15.633 1 95.38 522 THR B C 1
ATOM 9341 O O . THR B 1 522 ? -19.391 -12.961 14.836 1 95.38 522 THR B O 1
ATOM 9344 N N . PRO B 1 523 ? -18.578 -14.945 15.242 1 94.38 523 PRO B N 1
ATOM 9345 C CA . PRO B 1 523 ? -18.5 -15.25 13.812 1 94.38 523 PRO B CA 1
ATOM 9346 C C . PRO B 1 523 ? -19.875 -15.32 13.156 1 94.38 523 PRO B C 1
ATOM 9348 O O . PRO B 1 523 ? -20.828 -15.844 13.742 1 94.38 523 PRO B O 1
ATOM 9351 N N . TYR B 1 524 ? -19.969 -14.703 12.039 1 95.56 524 TYR B N 1
ATOM 9352 C CA . TYR B 1 524 ? -21.172 -14.797 11.227 1 95.56 524 TYR B CA 1
ATOM 9353 C C . TYR B 1 524 ? -21.281 -16.156 10.555 1 95.56 524 TYR B C 1
ATOM 9355 O O . TYR B 1 524 ? -20.25 -16.781 10.227 1 95.56 524 TYR B O 1
ATOM 9363 N N . LYS B 1 525 ? -22.469 -16.656 10.297 1 93.69 525 LYS B N 1
ATOM 9364 C CA . LYS B 1 525 ? -22.656 -18 9.773 1 93.69 525 LYS B CA 1
ATOM 9365 C C . LYS B 1 525 ? -22.766 -17.984 8.25 1 93.69 525 LYS B C 1
ATOM 9367 O O . LYS B 1 525 ? -23.562 -17.25 7.68 1 93.69 525 LYS B O 1
ATOM 9372 N N . VAL B 1 526 ? -21.938 -18.766 7.688 1 95.56 526 VAL B N 1
ATOM 9373 C CA . VAL B 1 526 ? -22 -19.062 6.258 1 95.56 526 VAL B CA 1
ATOM 9374 C C . VAL B 1 526 ? -22.266 -20.547 6.047 1 95.56 526 VAL B C 1
ATOM 9376 O O . VAL B 1 526 ? -21.578 -21.391 6.625 1 95.56 526 VAL B O 1
ATOM 9379 N N . SER B 1 527 ? -23.281 -20.828 5.207 1 95.31 527 SER B N 1
ATOM 9380 C CA . SER B 1 527 ? -23.703 -22.219 5.039 1 95.31 527 SER B CA 1
ATOM 9381 C C . SER B 1 527 ? -23.875 -22.562 3.566 1 95.31 527 SER B C 1
ATOM 9383 O O . SER B 1 527 ? -23.797 -21.688 2.701 1 95.31 527 SER B O 1
ATOM 9385 N N . VAL B 1 528 ? -23.984 -23.844 3.338 1 94.12 528 VAL B N 1
ATOM 9386 C CA . VAL B 1 528 ? -24.266 -24.359 2.006 1 94.12 528 VAL B CA 1
ATOM 9387 C C . VAL B 1 528 ? -25.594 -25.141 2.02 1 94.12 528 VAL B C 1
ATOM 9389 O O . VAL B 1 528 ? -26.062 -25.562 3.078 1 94.12 528 VAL B O 1
ATOM 9392 N N . SER B 1 529 ? -26.172 -25.203 0.862 1 92 529 SER B N 1
ATOM 9393 C CA . SER B 1 529 ? -27.422 -25.969 0.754 1 92 529 SER B CA 1
ATOM 9394 C C . SER B 1 529 ? -27.156 -27.469 0.898 1 92 529 SER B C 1
ATOM 9396 O O . SER B 1 529 ? -26 -27.906 0.902 1 92 529 SER B O 1
ATOM 9398 N N . ASP B 1 530 ? -28.234 -28.234 1.026 1 82.31 530 ASP B N 1
ATOM 9399 C CA . ASP B 1 530 ? -28.156 -29.672 1.237 1 82.31 530 ASP B CA 1
ATOM 9400 C C . ASP B 1 530 ? -27.625 -30.391 -0.004 1 82.31 530 ASP B C 1
ATOM 9402 O O . ASP B 1 530 ? -27.109 -31.5 0.088 1 82.31 530 ASP B O 1
ATOM 9406 N N . ASN B 1 531 ? -27.672 -29.781 -1.09 1 78.25 531 ASN B N 1
ATOM 9407 C CA . ASN B 1 531 ? -27.297 -30.422 -2.346 1 78.25 531 ASN B CA 1
ATOM 9408 C C . ASN B 1 531 ? -25.781 -30.438 -2.527 1 78.25 531 ASN B C 1
ATOM 9410 O O . ASN B 1 531 ? -25.266 -31.125 -3.412 1 78.25 531 ASN B O 1
ATOM 9414 N N . PHE B 1 532 ? -25.016 -29.719 -1.763 1 75.5 532 PHE B N 1
ATOM 9415 C CA . PHE B 1 532 ? -23.562 -29.719 -1.882 1 75.5 532 PHE B CA 1
ATOM 9416 C C . PHE B 1 532 ? -22.984 -31.016 -1.335 1 75.5 532 PHE B C 1
ATOM 9418 O O . PHE B 1 532 ? -21.891 -31.438 -1.736 1 75.5 532 PHE B O 1
ATOM 9425 N N . GLU B 1 533 ? -23.641 -31.641 -0.362 1 58.22 533 GLU B N 1
ATOM 9426 C CA . GLU B 1 533 ? -23.172 -32.906 0.192 1 58.22 533 GLU B CA 1
ATOM 9427 C C . GLU B 1 533 ? -23.172 -34 -0.862 1 58.22 533 GLU B C 1
ATOM 9429 O O . GLU B 1 533 ? -22.25 -34.812 -0.933 1 58.22 533 GLU B O 1
ATOM 9434 N N . ASP B 1 534 ? -24.234 -34 -1.641 1 52.06 534 ASP B N 1
ATOM 9435 C CA . ASP B 1 534 ? -24.328 -35.031 -2.65 1 52.06 534 ASP B CA 1
ATOM 9436 C C . ASP B 1 534 ? -23.281 -34.844 -3.74 1 52.06 534 ASP B C 1
ATOM 9438 O O . ASP B 1 534 ? -22.719 -35.844 -4.246 1 52.06 534 ASP B O 1
ATOM 9442 N N . GLU B 1 535 ? -22.953 -33.719 -3.936 1 52.25 535 GLU B N 1
ATOM 9443 C CA . GLU B 1 535 ? -21.969 -33.406 -4.98 1 52.25 535 GLU B CA 1
ATOM 9444 C C . GLU B 1 535 ? -20.547 -33.688 -4.5 1 52.25 535 GLU B C 1
ATOM 9446 O O . GLU B 1 535 ? -19.703 -34.156 -5.266 1 52.25 535 GLU B O 1
ATOM 9451 N N . ASP B 1 536 ? -20.297 -33.406 -3.273 1 51.72 536 ASP B N 1
ATOM 9452 C CA . ASP B 1 536 ? -18.969 -33.656 -2.697 1 51.72 536 ASP B CA 1
ATOM 9453 C C . ASP B 1 536 ? -18.688 -35.156 -2.625 1 51.72 536 ASP B C 1
ATOM 9455 O O . ASP B 1 536 ? -17.562 -35.594 -2.887 1 51.72 536 ASP B O 1
ATOM 9459 N N . GLU B 1 537 ? -19.75 -35.938 -2.295 1 44.5 537 GLU B N 1
ATOM 9460 C CA . GLU B 1 537 ? -19.594 -37.375 -2.24 1 44.5 537 GLU B CA 1
ATOM 9461 C C . GLU B 1 537 ? -19.328 -37.969 -3.627 1 44.5 537 GLU B C 1
ATOM 9463 O O . GLU B 1 537 ? -18.484 -38.844 -3.791 1 44.5 537 GLU B O 1
ATOM 9468 N N . ASP B 1 538 ? -20.031 -37.469 -4.512 1 41.94 538 ASP B N 1
ATOM 9469 C CA . ASP B 1 538 ? -19.828 -37.969 -5.867 1 41.94 538 ASP B CA 1
ATOM 9470 C C . ASP B 1 538 ? -18.438 -37.562 -6.395 1 41.94 538 ASP B C 1
ATOM 9472 O O . ASP B 1 538 ? -17.766 -38.375 -7.027 1 41.94 538 ASP B O 1
ATOM 9476 N N . HIS B 1 539 ? -18.062 -36.438 -6.02 1 47.69 539 HIS B N 1
ATOM 9477 C CA . HIS B 1 539 ? -16.766 -35.969 -6.508 1 47.69 539 HIS B CA 1
ATOM 9478 C C . HIS B 1 539 ? -15.633 -36.531 -5.648 1 47.69 539 HIS B C 1
ATOM 9480 O O . HIS B 1 539 ? -14.555 -36.812 -6.164 1 47.69 539 HIS B O 1
ATOM 9486 N N . ALA B 1 540 ? -15.867 -36.688 -4.344 1 43.16 540 ALA B N 1
ATOM 9487 C CA . ALA B 1 540 ? -14.914 -37.375 -3.469 1 43.16 540 ALA B CA 1
ATOM 9488 C C . ALA B 1 540 ? -14.797 -38.844 -3.84 1 43.16 540 ALA B C 1
ATOM 9490 O O . ALA B 1 540 ? -13.703 -39.406 -3.818 1 43.16 540 ALA B O 1
ATOM 9491 N N . ASP B 1 541 ? -15.961 -39.469 -4.094 1 39.47 541 ASP B N 1
ATOM 9492 C CA . ASP B 1 541 ? -15.961 -40.844 -4.543 1 39.47 541 ASP B CA 1
ATOM 9493 C C . ASP B 1 541 ? -15.234 -41 -5.875 1 39.47 541 ASP B C 1
ATOM 9495 O O . ASP B 1 541 ? -14.5 -41.969 -6.086 1 39.47 541 ASP B O 1
ATOM 9499 N N . GLU B 1 542 ? -15.531 -40.094 -6.688 1 37.03 542 GLU B N 1
ATOM 9500 C CA . GLU B 1 542 ? -14.766 -40.188 -7.926 1 37.03 542 GLU B CA 1
ATOM 9501 C C . GLU B 1 542 ? -13.273 -40 -7.668 1 37.03 542 GLU B C 1
ATOM 9503 O O . GLU B 1 542 ? -12.438 -40.656 -8.297 1 37.03 542 GLU B O 1
ATOM 9508 N N . GLN B 1 543 ? -13.031 -39.125 -6.719 1 35.78 543 GLN B N 1
ATOM 9509 C CA . GLN B 1 543 ? -11.633 -38.938 -6.352 1 35.78 543 GLN B CA 1
ATOM 9510 C C . GLN B 1 543 ? -11.188 -39.969 -5.316 1 35.78 543 GLN B C 1
ATOM 9512 O O . GLN B 1 543 ? -10.047 -40.438 -5.34 1 35.78 543 GLN B O 1
ATOM 9517 N N . THR B 1 544 ? -12.055 -40.375 -4.328 1 32.5 544 THR B N 1
ATOM 9518 C CA . THR B 1 544 ? -11.719 -41.406 -3.371 1 32.5 544 THR B CA 1
ATOM 9519 C C . THR B 1 544 ? -11.781 -42.781 -4.035 1 32.5 544 THR B C 1
ATOM 9521 O O . THR B 1 544 ? -11.383 -43.781 -3.438 1 32.5 544 THR B O 1
ATOM 9524 N N . GLY B 1 545 ? -12.562 -42.969 -5.129 1 29.62 545 GLY B N 1
ATOM 9525 C CA . GLY B 1 545 ? -12.445 -44.281 -5.703 1 29.62 545 GLY B CA 1
ATOM 9526 C C . GLY B 1 545 ? -11.016 -44.781 -5.824 1 29.62 545 GLY B C 1
ATOM 9527 O O . GLY B 1 545 ? -10.766 -45.938 -6.172 1 29.62 545 GLY B O 1
ATOM 9528 N N . LEU B 1 546 ? -10.109 -43.844 -5.984 1 28.34 546 LEU B N 1
ATOM 9529 C CA . LEU B 1 546 ? -8.75 -44.344 -6.137 1 28.34 546 LEU B CA 1
ATOM 9530 C C . LEU B 1 546 ? -8.18 -44.781 -4.793 1 28.34 546 LEU B C 1
ATOM 9532 O O . LEU B 1 546 ? -7.016 -45.188 -4.703 1 28.34 546 LEU B O 1
ATOM 9536 N N . LEU B 1 547 ? -8.758 -44.469 -3.637 1 26.67 547 LEU B N 1
ATOM 9537 C CA . LEU B 1 547 ? -8.133 -45.062 -2.455 1 26.67 547 LEU B CA 1
ATOM 9538 C C . LEU B 1 547 ? -8.539 -46.531 -2.281 1 26.67 547 LEU B C 1
ATOM 9540 O O . LEU B 1 547 ? -9.703 -46.812 -2.014 1 26.67 547 LEU B O 1
ATOM 9544 N N . GLY B 1 548 ? -8.086 -47.5 -3.156 1 22.19 548 GLY B N 1
ATOM 9545 C CA . GLY B 1 548 ? -8.211 -48.969 -3.047 1 22.19 548 GLY B CA 1
ATOM 9546 C C . GLY B 1 548 ? -7.949 -49.469 -1.645 1 22.19 548 GLY B C 1
ATOM 9547 O O . GLY B 1 548 ? -6.98 -49.062 -1 1 22.19 548 GLY B O 1
ATOM 9548 N N . CYS B 1 549 ? -8.875 -49.938 -0.933 1 21.66 549 CYS B N 1
ATOM 9549 C CA . CYS B 1 549 ? -8.859 -50.781 0.262 1 21.66 549 CYS B CA 1
ATOM 9550 C C . CYS B 1 549 ? -8.016 -52.031 0.043 1 21.66 549 CYS B C 1
ATOM 9552 O O . CYS B 1 549 ? -8.391 -52.938 -0.729 1 21.66 549 CYS B O 1
ATOM 9554 N N . SER B 1 550 ? -6.684 -52.094 -0.131 1 20.61 550 SER B N 1
ATOM 9555 C CA . SER B 1 550 ? -5.906 -53.312 -0.151 1 20.61 550 SER B CA 1
ATOM 9556 C C . SER B 1 550 ? -6.273 -54.219 1.017 1 20.61 550 SER B C 1
ATOM 9558 O O . SER B 1 550 ? -6.27 -53.812 2.172 1 20.61 550 SER B O 1
ATOM 9560 N N . SER B 1 551 ? -7.051 -55.312 0.801 1 19.67 551 SER B N 1
ATOM 9561 C CA . SER B 1 551 ? -7.375 -56.5 1.577 1 19.67 551 SER B CA 1
ATOM 9562 C C . SER B 1 551 ? -6.113 -57.219 2.047 1 19.67 551 SER B C 1
ATOM 9564 O O . SER B 1 551 ? -5.25 -57.562 1.235 1 19.67 551 SER B O 1
ATOM 9566 N N . TYR B 1 552 ? -5.523 -56.969 3.271 1 19.72 552 TYR B N 1
ATOM 9567 C CA . TYR B 1 552 ? -4.527 -57.781 3.967 1 19.72 552 TYR B CA 1
ATOM 9568 C C . TYR B 1 552 ? -4.887 -59.25 3.918 1 19.72 552 TYR B C 1
ATOM 9570 O O . TYR B 1 552 ? -5.961 -59.656 4.379 1 19.72 552 TYR B O 1
ATOM 9578 N N . ALA B 1 553 ? -4.453 -60 2.908 1 19.03 553 ALA B N 1
ATOM 9579 C CA . ALA B 1 553 ? -4.426 -61.469 2.834 1 19.03 553 ALA B CA 1
ATOM 9580 C C . ALA B 1 553 ? -3.812 -62.062 4.094 1 19.03 553 ALA B C 1
ATOM 9582 O O . ALA B 1 553 ? -2.939 -61.469 4.719 1 19.03 553 ALA B O 1
ATOM 9583 N N . GLY B 1 554 ? -4.352 -63.125 4.676 1 19.16 554 GLY B N 1
ATOM 9584 C CA . GLY B 1 554 ? -4.234 -64.062 5.777 1 19.16 554 GLY B CA 1
ATOM 9585 C C . GLY B 1 554 ? -2.896 -64.812 5.805 1 19.16 554 GLY B C 1
ATOM 9586 O O . GLY B 1 554 ? -2.654 -65.688 5.012 1 19.16 554 GLY B O 1
ATOM 9587 N N . VAL B 1 555 ? -1.68 -64.062 5.996 1 19.31 555 VAL B N 1
ATOM 9588 C CA . VAL B 1 555 ? -0.444 -64.812 6.152 1 19.31 555 VAL B CA 1
ATOM 9589 C C . VAL B 1 555 ? -0.615 -65.875 7.258 1 19.31 555 VAL B C 1
ATOM 9591 O O . VAL B 1 555 ? -1.23 -65.625 8.289 1 19.31 555 VAL B O 1
ATOM 9594 N N . SER B 1 556 ? -0.433 -67.125 6.898 1 18.98 556 SER B N 1
ATOM 9595 C CA . SER B 1 556 ? -0.326 -68.438 7.562 1 18.98 556 SER B CA 1
ATOM 9596 C C . SER B 1 556 ? 0.652 -68.375 8.734 1 18.98 556 SER B C 1
ATOM 9598 O O . SER B 1 556 ? 1.519 -67.5 8.781 1 18.98 556 SER B O 1
ATOM 9600 N N . ASP B 1 557 ? 0.601 -69.188 9.789 1 19.41 557 ASP B N 1
ATOM 9601 C CA . ASP B 1 557 ? 0.935 -69.438 11.188 1 19.41 557 ASP B CA 1
ATOM 9602 C C . ASP B 1 557 ? 2.428 -69.75 11.344 1 19.41 557 ASP B C 1
ATOM 9604 O O . ASP B 1 557 ? 2.889 -70.062 12.445 1 19.41 557 ASP B O 1
ATOM 9608 N N . ASP B 1 558 ? 3.199 -70.062 10.359 1 18.47 558 ASP B N 1
ATOM 9609 C CA . ASP B 1 558 ? 4.176 -71 10.883 1 18.47 558 ASP B CA 1
ATOM 9610 C C . ASP B 1 558 ? 5.094 -70.312 11.906 1 18.47 558 ASP B C 1
ATOM 9612 O O . ASP B 1 558 ? 5.25 -70.812 13.023 1 18.47 558 ASP B O 1
ATOM 9616 N N . ALA B 1 559 ? 6.461 -70.312 11.656 1 19.94 559 ALA B N 1
ATOM 9617 C CA . ALA B 1 559 ? 7.578 -70.875 12.438 1 19.94 559 ALA B CA 1
ATOM 9618 C C . ALA B 1 559 ? 8.055 -69.812 13.461 1 19.94 559 ALA B C 1
ATOM 9620 O O . ALA B 1 559 ? 7.719 -68.625 13.367 1 19.94 559 ALA B O 1
ATOM 9621 N N . ASP B 1 560 ? 9.289 -69.75 13.922 1 19.5 560 ASP B N 1
ATOM 9622 C CA . ASP B 1 560 ? 10.062 -69.75 15.164 1 19.5 560 ASP B CA 1
ATOM 9623 C C . ASP B 1 560 ? 10.359 -68.312 15.648 1 19.5 560 ASP B C 1
ATOM 9625 O O . ASP B 1 560 ? 10.133 -68 16.812 1 19.5 560 ASP B O 1
ATOM 9629 N N . GLY B 1 561 ? 11.484 -67.688 15.188 1 20.28 561 GLY B N 1
ATOM 9630 C CA . GLY B 1 561 ? 12.445 -67.062 16.109 1 20.28 561 GLY B CA 1
ATOM 9631 C C . GLY B 1 561 ? 12.031 -65.688 16.594 1 20.28 561 GLY B C 1
ATOM 9632 O O . GLY B 1 561 ? 11.125 -65.062 16.047 1 20.28 561 GLY B O 1
ATOM 9633 N N . GLU B 1 562 ? 12.75 -64.938 17.625 1 19.03 562 GLU B N 1
ATOM 9634 C CA . GLU B 1 562 ? 12.664 -64 18.781 1 19.03 562 GLU B CA 1
ATOM 9635 C C . GLU B 1 562 ? 12.539 -62.562 18.328 1 19.03 562 GLU B C 1
ATOM 9637 O O . GLU B 1 562 ? 12.062 -61.719 19.094 1 19.03 562 GLU B O 1
ATOM 9642 N N . THR B 1 563 ? 13.281 -62.062 17.328 1 20.73 563 THR B N 1
ATOM 9643 C CA . THR B 1 563 ? 13.867 -60.719 17.453 1 20.73 563 THR B CA 1
ATOM 9644 C C . THR B 1 563 ? 12.789 -59.656 17.375 1 20.73 563 THR B C 1
ATOM 9646 O O . THR B 1 563 ? 11.875 -59.719 16.531 1 20.73 563 THR B O 1
ATOM 9649 N N . GLY B 1 564 ? 12.555 -58.688 18.391 1 18.44 564 GLY B N 1
ATOM 9650 C CA . GLY B 1 564 ? 11.578 -57.719 18.875 1 18.44 564 GLY B CA 1
ATOM 9651 C C . GLY B 1 564 ? 11.398 -56.531 17.969 1 18.44 564 GLY B C 1
ATOM 9652 O O . GLY B 1 564 ? 12.305 -55.719 17.828 1 18.44 564 GLY B O 1
ATOM 9653 N N . CYS B 1 565 ? 10.57 -56.531 16.766 1 17.77 565 CYS B N 1
ATOM 9654 C CA . CYS B 1 565 ? 10.258 -55.531 15.742 1 17.77 565 CYS B CA 1
ATOM 9655 C C . CYS B 1 565 ? 9.445 -54.375 16.328 1 17.77 565 CYS B C 1
ATOM 9657 O O . CYS B 1 565 ? 8.281 -54.562 16.688 1 17.77 565 CYS B O 1
ATOM 9659 N N . GLN B 1 566 ? 9.945 -53.375 17.172 1 17.53 566 GLN B N 1
ATOM 9660 C CA . GLN B 1 566 ? 9.195 -52.281 17.781 1 17.53 566 GLN B CA 1
ATOM 9661 C C . GLN B 1 566 ? 8.586 -51.375 16.719 1 17.53 566 GLN B C 1
ATOM 9663 O O . GLN B 1 566 ? 9.141 -50.312 16.406 1 17.53 566 GLN B O 1
ATOM 9668 N N . ALA B 1 567 ? 8.102 -51.719 15.516 1 19.16 567 ALA B N 1
ATOM 9669 C CA . ALA B 1 567 ? 7.684 -50.906 14.375 1 19.16 567 ALA B CA 1
ATOM 9670 C C . ALA B 1 567 ? 6.344 -50.219 14.648 1 19.16 567 ALA B C 1
ATOM 9672 O O . ALA B 1 567 ? 5.285 -50.812 14.391 1 19.16 567 ALA B O 1
ATOM 9673 N N . GLY B 1 568 ? 6.004 -49.625 15.922 1 18.81 568 GLY B N 1
ATOM 9674 C CA . GLY B 1 568 ? 4.645 -49.25 16.25 1 18.81 568 GLY B CA 1
ATOM 9675 C C . GLY B 1 568 ? 4.035 -48.281 15.25 1 18.81 568 GLY B C 1
ATOM 9676 O O . GLY B 1 568 ? 3.234 -48.688 14.406 1 18.81 568 GLY B O 1
ATOM 9677 N N . GLU B 1 569 ? 3.463 -46.938 15.719 1 19.73 569 GLU B N 1
ATOM 9678 C CA . GLU B 1 569 ? 2.227 -46.188 15.711 1 19.73 569 GLU B CA 1
ATOM 9679 C C . GLU B 1 569 ? 2.186 -45.219 14.523 1 19.73 569 GLU B C 1
ATOM 9681 O O . GLU B 1 569 ? 2.445 -44.031 14.672 1 19.73 569 GLU B O 1
ATOM 9686 N N . THR B 1 570 ? 2.693 -45.438 13.422 1 19.98 570 THR B N 1
ATOM 9687 C CA . THR B 1 570 ? 2.871 -44.344 12.453 1 19.98 570 THR B CA 1
ATOM 9688 C C . THR B 1 570 ? 1.521 -43.781 12.016 1 19.98 570 THR B C 1
ATOM 9690 O O . THR B 1 570 ? 1.333 -42.562 11.992 1 19.98 570 THR B O 1
ATOM 9693 N N . TYR B 1 571 ? 0.677 -44.375 10.977 1 19.3 571 TYR B N 1
ATOM 9694 C CA . TYR B 1 571 ? 0.115 -43.812 9.758 1 19.3 571 TYR B CA 1
ATOM 9695 C C . TYR B 1 571 ? -1.359 -43.469 9.945 1 19.3 571 TYR B C 1
ATOM 9697 O O . TYR B 1 571 ? -2.078 -43.25 8.969 1 19.3 571 TYR B O 1
ATOM 9705 N N . ARG B 1 572 ? -2.127 -43.562 11.031 1 19.89 572 ARG B N 1
ATOM 9706 C CA . ARG B 1 572 ? -3.576 -43.719 10.945 1 19.89 572 ARG B CA 1
ATOM 9707 C C . ARG B 1 572 ? -4.242 -42.406 10.508 1 19.89 572 ARG B C 1
ATOM 9709 O O . ARG B 1 572 ? -5.465 -42.281 10.586 1 19.89 572 ARG B O 1
ATOM 9716 N N . LYS B 1 573 ? -3.754 -41.281 10.461 1 23.62 573 LYS B N 1
ATOM 9717 C CA . LYS B 1 573 ? -4.699 -40.156 10.5 1 23.62 573 LYS B CA 1
ATOM 9718 C C . LYS B 1 573 ? -5.59 -40.156 9.266 1 23.62 573 LYS B C 1
ATOM 9720 O O . LYS B 1 573 ? -6.199 -39.156 8.938 1 23.62 573 LYS B O 1
ATOM 9725 N N . THR B 1 574 ? -5.57 -41.219 8.344 1 19.59 574 THR B N 1
ATOM 9726 C CA . THR B 1 574 ? -6.152 -40.812 7.066 1 19.59 574 THR B CA 1
ATOM 9727 C C . THR B 1 574 ? -7.664 -40.656 7.191 1 19.59 574 THR B C 1
ATOM 9729 O O . THR B 1 574 ? -8.211 -39.625 6.816 1 19.59 574 THR B O 1
ATOM 9732 N N . CYS B 1 575 ? -8.688 -41.5 6.387 1 19.88 575 CYS B N 1
ATOM 9733 C CA . CYS B 1 575 ? -9.883 -41.438 5.559 1 19.88 575 CYS B CA 1
ATOM 9734 C C . CYS B 1 575 ? -11.125 -41.812 6.355 1 19.88 575 CYS B C 1
ATOM 9736 O O . CYS B 1 575 ? -11.672 -42.906 6.188 1 19.88 575 CYS B O 1
ATOM 9738 N N . THR B 1 576 ? -11.406 -41.656 7.633 1 20.7 576 THR B N 1
ATOM 9739 C CA . THR B 1 576 ? -12.469 -42.344 8.359 1 20.7 576 THR B CA 1
ATOM 9740 C C . THR B 1 576 ? -13.836 -41.812 7.902 1 20.7 576 THR B C 1
ATOM 9742 O O . THR B 1 576 ? -14.867 -42.25 8.438 1 20.7 576 THR B O 1
ATOM 9745 N N . GLN B 1 577 ? -14.141 -40.781 7.172 1 20.11 577 GLN B N 1
ATOM 9746 C CA . GLN B 1 577 ? -15.516 -40.312 7.34 1 20.11 577 GLN B CA 1
ATOM 9747 C C . GLN B 1 577 ? -16.516 -41.281 6.711 1 20.11 577 GLN B C 1
ATOM 9749 O O . GLN B 1 577 ? -16.812 -41.156 5.523 1 20.11 577 GLN B O 1
ATOM 9754 N N . ILE B 1 578 ? -16.547 -42.656 7.027 1 18.41 578 ILE B N 1
ATOM 9755 C CA . ILE B 1 578 ? -17.312 -43.906 6.926 1 18.41 578 ILE B CA 1
ATOM 9756 C C . ILE B 1 578 ? -18.703 -43.719 7.512 1 18.41 578 ILE B C 1
ATOM 9758 O O . ILE B 1 578 ? -18.906 -42.844 8.352 1 18.41 578 ILE B O 1
ATOM 9762 N N . ALA B 1 579 ? -19.391 -44.656 8.32 1 17.8 579 ALA B N 1
ATOM 9763 C CA . ALA B 1 579 ? -20.625 -45.469 8.32 1 17.8 579 ALA B CA 1
ATOM 9764 C C . ALA B 1 579 ? -21.719 -44.75 9.109 1 17.8 579 ALA B C 1
ATOM 9766 O O . ALA B 1 579 ? -21.531 -44.406 10.273 1 17.8 579 ALA B O 1
ATOM 9767 N N . THR B 1 580 ? -22.844 -44.281 8.578 1 19.2 580 THR B N 1
ATOM 9768 C CA . THR B 1 580 ? -23.984 -43.562 9.156 1 19.2 580 THR B CA 1
ATOM 9769 C C . THR B 1 580 ? -24.734 -44.469 10.125 1 19.2 580 THR B C 1
ATOM 9771 O O . THR B 1 580 ? -25.312 -44 11.109 1 19.2 580 THR B O 1
ATOM 9774 N N . SER B 1 581 ? -25.375 -45.688 9.773 1 17.44 581 SER B N 1
ATOM 9775 C CA . SER B 1 581 ? -26.781 -45.938 10.055 1 17.44 581 SER B CA 1
ATOM 9776 C C . SER B 1 581 ? -26.984 -46.375 11.508 1 17.44 581 SER B C 1
ATOM 9778 O O . SER B 1 581 ? -28.062 -46.156 12.07 1 17.44 581 SER B O 1
ATOM 9780 N N . SER B 1 582 ? -26.578 -47.531 12.062 1 17.81 582 SER B N 1
ATOM 9781 C CA . SER B 1 582 ? -27.453 -48.344 12.906 1 17.81 582 SER B CA 1
ATOM 9782 C C . SER B 1 582 ? -27.734 -47.656 14.234 1 17.81 582 SER B C 1
ATOM 9784 O O . SER B 1 582 ? -27.094 -46.656 14.57 1 17.81 582 SER B O 1
ATOM 9786 N N . GLY B 1 583 ? -27.797 -48.438 15.469 1 17.16 583 GLY B N 1
ATOM 9787 C CA . GLY B 1 583 ? -28.688 -48.656 16.594 1 17.16 583 GLY B CA 1
ATOM 9788 C C . GLY B 1 583 ? -28.531 -47.625 17.688 1 17.16 583 GLY B C 1
ATOM 9789 O O . GLY B 1 583 ? -29.516 -47 18.125 1 17.16 583 GLY B O 1
ATOM 9790 N N . ILE B 1 584 ? -27.516 -47.812 18.734 1 17.48 584 ILE B N 1
ATOM 9791 C CA . ILE B 1 584 ? -27.75 -47.969 20.172 1 17.48 584 ILE B CA 1
ATOM 9792 C C . ILE B 1 584 ? -27.812 -46.594 20.844 1 17.48 584 ILE B C 1
ATOM 9794 O O . ILE B 1 584 ? -27.094 -45.688 20.453 1 17.48 584 ILE B O 1
ATOM 9798 N N . TYR B 1 585 ? -28.672 -46.406 21.984 1 17.88 585 TYR B N 1
ATOM 9799 C CA . TYR B 1 585 ? -29.359 -45.469 22.891 1 17.88 585 TYR B CA 1
ATOM 9800 C C . TYR B 1 585 ? -28.375 -44.719 23.766 1 17.88 585 TYR B C 1
ATOM 9802 O O . TYR B 1 585 ? -28.5 -43.531 23.953 1 17.88 585 TYR B O 1
ATOM 9810 N N . ARG B 1 586 ? -27.391 -45.438 24.562 1 18.2 586 ARG B N 1
ATOM 9811 C CA . ARG B 1 586 ? -27.406 -45.156 26 1 18.2 586 ARG B CA 1
ATOM 9812 C C . ARG B 1 586 ? -26.891 -43.75 26.297 1 18.2 586 ARG B C 1
ATOM 9814 O O . ARG B 1 586 ? -25.906 -43.312 25.703 1 18.2 586 ARG B O 1
ATOM 9821 N N . CYS B 1 587 ? -27.672 -42.844 26.969 1 17.64 587 CYS B N 1
ATOM 9822 C CA . CYS B 1 587 ? -27.734 -41.469 27.469 1 17.64 587 CYS B CA 1
ATOM 9823 C C . CYS B 1 587 ? -26.516 -41.156 28.312 1 17.64 587 CYS B C 1
ATOM 9825 O O . CYS B 1 587 ? -26.234 -39.969 28.578 1 17.64 587 CYS B O 1
ATOM 9827 N N . PHE B 1 588 ? -25.672 -42.156 28.828 1 17.88 588 PHE B N 1
ATOM 9828 C CA . PHE B 1 588 ? -25.312 -41.938 30.234 1 17.88 588 PHE B CA 1
ATOM 9829 C C . PHE B 1 588 ? -24.312 -40.781 30.344 1 17.88 588 PHE B C 1
ATOM 9831 O O . PHE B 1 588 ? -23.109 -41.031 30.5 1 17.88 588 PHE B O 1
ATOM 9838 N N . VAL B 1 589 ? -24.172 -39.844 29.547 1 17.7 589 VAL B N 1
ATOM 9839 C CA . VAL B 1 589 ? -22.953 -39.094 29.875 1 17.7 589 VAL B CA 1
ATOM 9840 C C . VAL B 1 589 ? -23.016 -38.625 31.328 1 17.7 589 VAL B C 1
ATOM 9842 O O . VAL B 1 589 ? -23.828 -37.75 31.656 1 17.7 589 VAL B O 1
ATOM 9845 N N . GLU B 1 590 ? -22.922 -39.531 32.375 1 17.12 590 GLU B N 1
ATOM 9846 C CA . GLU B 1 590 ? -22.797 -39.188 33.781 1 17.12 590 GLU B CA 1
ATOM 9847 C C . GLU B 1 590 ? -21.797 -38.062 34 1 17.12 590 GLU B C 1
ATOM 9849 O O . GLU B 1 590 ? -20.984 -37.781 33.125 1 17.12 590 GLU B O 1
ATOM 9854 N N . GLU B 1 591 ? -21.688 -37.594 35.312 1 18.48 591 GLU B N 1
ATOM 9855 C CA . GLU B 1 591 ? -21.359 -36.531 36.281 1 18.48 591 GLU B CA 1
ATOM 9856 C C . GLU B 1 591 ? -19.859 -36.344 36.406 1 18.48 591 GLU B C 1
ATOM 9858 O O . GLU B 1 591 ? -19.406 -35.406 37.031 1 18.48 591 GLU B O 1
ATOM 9863 N N . LEU B 1 592 ? -18.938 -37.062 35.688 1 17.09 592 LEU B N 1
ATOM 9864 C CA . LEU B 1 592 ? -17.75 -37.344 36.5 1 17.09 592 LEU B CA 1
ATOM 9865 C C . LEU B 1 592 ? -17.094 -36.031 36.938 1 17.09 592 LEU B C 1
ATOM 9867 O O . LEU B 1 592 ? -16.734 -35.188 36.094 1 17.09 592 LEU B O 1
ATOM 9871 N N . MET B 1 593 ? -17.312 -35.562 38.281 1 17.75 593 MET B N 1
ATOM 9872 C CA . MET B 1 593 ? -16.828 -34.594 39.281 1 17.75 593 MET B CA 1
ATOM 9873 C C . MET B 1 593 ? -15.312 -34.594 39.375 1 17.75 593 MET B C 1
ATOM 9875 O O . MET B 1 593 ? -14.727 -33.844 40.125 1 17.75 593 MET B O 1
ATOM 9879 N N . ILE B 1 594 ? -14.531 -35.094 38.5 1 17.28 594 ILE B N 1
ATOM 9880 C CA . ILE B 1 594 ? -13.281 -35.594 39.062 1 17.28 594 ILE B CA 1
ATOM 9881 C C . ILE B 1 594 ? -12.57 -34.469 39.781 1 17.28 594 ILE B C 1
ATOM 9883 O O . ILE B 1 594 ? -12.211 -33.438 39.188 1 17.28 594 ILE B O 1
ATOM 9887 N N . TRP B 1 595 ? -12.906 -34.281 41.156 1 17.52 595 TRP B N 1
ATOM 9888 C CA . TRP B 1 595 ? -12.336 -33.469 42.219 1 17.52 595 TRP B CA 1
ATOM 9889 C C . TRP B 1 595 ? -10.836 -33.688 42.344 1 17.52 595 TRP B C 1
ATOM 9891 O O . TRP B 1 595 ? -10.383 -34.781 42.656 1 17.52 595 TRP B O 1
ATOM 9901 N N . PHE B 1 596 ? -10.109 -33.594 41.312 1 17.45 596 PHE B N 1
ATOM 9902 C CA . PHE B 1 596 ? -8.766 -34.094 41.625 1 17.45 596 PHE B CA 1
ATOM 9903 C C . PHE B 1 596 ? -8.203 -33.312 42.844 1 17.45 596 PHE B C 1
ATOM 9905 O O . PHE B 1 596 ? -8.18 -32.094 42.844 1 17.45 596 PHE B O 1
ATOM 9912 N N . ASP B 1 597 ? -8.406 -33.906 44.062 1 17.86 597 ASP B N 1
ATOM 9913 C CA . ASP B 1 597 ? -7.902 -33.625 45.406 1 17.86 597 ASP B CA 1
ATOM 9914 C C . ASP B 1 597 ? -6.379 -33.531 45.406 1 17.86 597 ASP B C 1
ATOM 9916 O O . ASP B 1 597 ? -5.691 -34.562 45.281 1 17.86 597 ASP B O 1
ATOM 9920 N N . PHE B 1 598 ? -5.688 -33.062 44.469 1 17.7 598 PHE B N 1
ATOM 9921 C CA . PHE B 1 598 ? -4.281 -33.406 44.688 1 17.7 598 PHE B CA 1
ATOM 9922 C C . PHE B 1 598 ? -3.812 -32.875 46.031 1 17.7 598 PHE B C 1
ATOM 9924 O O . PHE B 1 598 ? -3.736 -31.656 46.219 1 17.7 598 PHE B O 1
ATOM 9931 N N . ARG B 1 599 ? -4.301 -33.531 47.125 1 18.97 599 ARG B N 1
ATOM 9932 C CA . ARG B 1 599 ? -3.797 -33.312 48.469 1 18.97 599 ARG B CA 1
ATOM 9933 C C . ARG B 1 599 ? -2.293 -33.562 48.531 1 18.97 599 ARG B C 1
ATOM 9935 O O . ARG B 1 599 ? -1.846 -34.719 48.5 1 18.97 599 ARG B O 1
ATOM 9942 N N . VAL B 1 600 ? -1.442 -32.938 47.719 1 17.42 600 VAL B N 1
ATOM 9943 C CA . VAL B 1 600 ? -0.063 -33.312 48 1 17.42 600 VAL B CA 1
ATOM 9944 C C . VAL B 1 600 ? 0.206 -33.156 49.5 1 17.42 600 VAL B C 1
ATOM 9946 O O . VAL B 1 600 ? -0.158 -32.125 50.094 1 17.42 600 VAL B O 1
ATOM 9949 N N . GLY B 1 601 ? 0.285 -34.25 50.25 1 17.16 601 GLY B N 1
ATOM 9950 C CA . GLY B 1 601 ? 0.673 -34.562 51.594 1 17.16 601 GLY B CA 1
ATOM 9951 C C . GLY B 1 601 ? 1.993 -33.969 52.031 1 17.16 601 GLY B C 1
ATOM 9952 O O . GLY B 1 601 ? 2.576 -34.344 53.031 1 17.16 601 GLY B O 1
ATOM 9953 N N . LEU B 1 602 ? 2.547 -32.969 51.312 1 17.86 602 LEU B N 1
ATOM 9954 C CA . LEU B 1 602 ? 3.885 -32.844 51.875 1 17.86 602 LEU B CA 1
ATOM 9955 C C . LEU B 1 602 ? 3.818 -32.656 53.375 1 17.86 602 LEU B C 1
ATOM 9957 O O . LEU B 1 602 ? 2.906 -32 53.875 1 17.86 602 LEU B O 1
ATOM 9961 N N . SER B 1 603 ? 4.488 -33.562 54.062 1 16.2 603 SER B N 1
ATOM 9962 C CA . SER B 1 603 ? 4.879 -33.906 55.438 1 16.2 603 SER B CA 1
ATOM 9963 C C . SER B 1 603 ? 5.23 -32.656 56.219 1 16.2 603 SER B C 1
ATOM 9965 O O . SER B 1 603 ? 5.398 -31.562 55.656 1 16.2 603 SER B O 1
ATOM 9967 N N . LYS B 1 604 ? 6.145 -32.906 57.125 1 16.77 604 LYS B N 1
ATOM 9968 C CA . LYS B 1 604 ? 6.305 -32.719 58.562 1 16.77 604 LYS B CA 1
ATOM 9969 C C . LYS B 1 604 ? 6.727 -31.281 58.875 1 16.77 604 LYS B C 1
ATOM 9971 O O . LYS B 1 604 ? 6.105 -30.609 59.688 1 16.77 604 LYS B O 1
ATOM 9976 N N . HIS B 1 605 ? 8.016 -30.953 58.875 1 16.33 605 HIS B N 1
ATOM 9977 C CA . HIS B 1 605 ? 8.656 -30.484 60.094 1 16.33 605 HIS B CA 1
ATOM 9978 C C . HIS B 1 605 ? 8.688 -28.969 60.156 1 16.33 605 HIS B C 1
ATOM 9980 O O . HIS B 1 605 ? 8.68 -28.391 61.25 1 16.33 605 HIS B O 1
ATOM 9986 N N . VAL B 1 606 ? 9.016 -28.188 59.094 1 17.09 606 VAL B N 1
ATOM 9987 C CA . VAL B 1 606 ? 9.977 -27.25 59.656 1 17.09 606 VAL B CA 1
ATOM 9988 C C . VAL B 1 606 ? 9.289 -26.359 60.656 1 17.09 606 VAL B C 1
ATOM 9990 O O . VAL B 1 606 ? 8.086 -26.094 60.562 1 17.09 606 VAL B O 1
ATOM 9993 N N . THR B 1 607 ? 10.117 -25.812 61.562 1 16.67 607 THR B N 1
ATOM 9994 C CA . THR B 1 607 ? 10.273 -25.203 62.906 1 16.67 607 THR B CA 1
ATOM 9995 C C . THR B 1 607 ? 9.547 -23.875 62.969 1 16.67 607 THR B C 1
ATOM 9997 O O . THR B 1 607 ? 9.203 -23.281 61.938 1 16.67 607 THR B O 1
ATOM 10000 N N . ASN B 1 608 ? 9.734 -23.219 64 1 16.62 608 ASN B N 1
ATOM 10001 C CA . ASN B 1 608 ? 9.141 -22.422 65.062 1 16.62 608 ASN B CA 1
ATOM 10002 C C . ASN B 1 608 ? 9.125 -20.938 64.688 1 16.62 608 ASN B C 1
ATOM 10004 O O . ASN B 1 608 ? 8.75 -20.094 65.562 1 16.62 608 ASN B O 1
ATOM 10008 N N . LEU B 1 609 ? 9.672 -20.5 63.469 1 18.36 609 LEU B N 1
ATOM 10009 C CA . LEU B 1 609 ? 10.18 -19.188 63.906 1 18.36 609 LEU B CA 1
ATOM 10010 C C . LEU B 1 609 ? 9.039 -18.297 64.375 1 18.36 609 LEU B C 1
ATOM 10012 O O . LEU B 1 609 ? 7.949 -18.312 63.781 1 18.36 609 LEU B O 1
ATOM 10016 N N . SER B 1 610 ? 9.18 -17.547 65.438 1 16.36 610 SER B N 1
ATOM 10017 C CA . SER B 1 610 ? 8.547 -16.781 66.5 1 16.36 610 SER B CA 1
ATOM 10018 C C . SER B 1 610 ? 7.809 -15.562 65.938 1 16.36 610 SER B C 1
ATOM 10020 O O . SER B 1 610 ? 6.633 -15.352 66.25 1 16.36 610 SER B O 1
ATOM 10022 N N . GLY B 1 611 ? 8.539 -14.5 65.625 1 16.91 611 GLY B N 1
ATOM 10023 C CA . GLY B 1 611 ? 8.227 -13.359 66.438 1 16.91 611 GLY B CA 1
ATOM 10024 C C . GLY B 1 611 ? 6.965 -12.633 66 1 16.91 611 GLY B C 1
ATOM 10025 O O . GLY B 1 611 ? 5.887 -12.883 66.562 1 16.91 611 GLY B O 1
ATOM 10026 N N . SER B 1 612 ? 7.207 -11.336 65.625 1 17.41 612 SER B N 1
ATOM 10027 C CA . SER B 1 612 ? 6.73 -10.125 66.25 1 17.41 612 SER B CA 1
ATOM 10028 C C . SER B 1 612 ? 5.402 -9.664 65.688 1 17.41 612 SER B C 1
ATOM 10030 O O . SER B 1 612 ? 5.023 -10.078 64.562 1 17.41 612 SER B O 1
ATOM 10032 N N . ARG B 1 613 ? 5.047 -8.406 66 1 18.12 613 ARG B N 1
ATOM 10033 C CA . ARG B 1 613 ? 3.865 -7.73 66.5 1 18.12 613 ARG B CA 1
ATOM 10034 C C . ARG B 1 613 ? 3.008 -7.168 65.375 1 18.12 613 ARG B C 1
ATOM 10036 O O . ARG B 1 613 ? 2.793 -5.957 65.312 1 18.12 613 ARG B O 1
ATOM 10043 N N . TRP B 1 614 ? 3.119 -7.68 64.125 1 18.11 614 TRP B N 1
ATOM 10044 C CA . TRP B 1 614 ? 2.631 -6.648 63.219 1 18.11 614 TRP B CA 1
ATOM 10045 C C . TRP B 1 614 ? 1.181 -6.293 63.5 1 18.11 614 TRP B C 1
ATOM 10047 O O . TRP B 1 614 ? 0.336 -7.18 63.656 1 18.11 614 TRP B O 1
ATOM 10057 N N . PRO B 1 615 ? 0.968 -5.074 63.938 1 18.27 615 PRO B N 1
ATOM 10058 C CA . PRO B 1 615 ? -0.285 -4.543 64.5 1 18.27 615 PRO B CA 1
ATOM 10059 C C . PRO B 1 615 ? -1.462 -4.715 63.5 1 18.27 615 PRO B C 1
ATOM 10061 O O . PRO B 1 615 ? -1.26 -4.934 62.312 1 18.27 615 PRO B O 1
ATOM 10064 N N . PHE B 1 616 ? -2.543 -4.555 64.125 1 17.78 616 PHE B N 1
ATOM 10065 C CA . PHE B 1 616 ? -3.904 -5.078 64.062 1 17.78 616 PHE B CA 1
ATOM 10066 C C . PHE B 1 616 ? -4.602 -4.613 62.812 1 17.78 616 PHE B C 1
ATOM 10068 O O . PHE B 1 616 ? -4.984 -5.43 61.969 1 17.78 616 PHE B O 1
ATOM 10075 N N . PRO B 1 617 ? -5.414 -3.578 62.906 1 18.36 617 PRO B N 1
ATOM 10076 C CA . PRO B 1 617 ? -6.852 -3.844 62.938 1 18.36 617 PRO B CA 1
ATOM 10077 C C . PRO B 1 617 ? -7.555 -3.463 61.656 1 18.36 617 PRO B C 1
ATOM 10079 O O . PRO B 1 617 ? -8.711 -3.84 61.438 1 18.36 617 PRO B O 1
ATOM 10082 N N . GLY B 1 618 ? -6.766 -2.609 60.781 1 19.33 618 GLY B N 1
ATOM 10083 C CA . GLY B 1 618 ? -7.656 -1.555 60.312 1 19.33 618 GLY B CA 1
ATOM 10084 C C . GLY B 1 618 ? -8.789 -2.064 59.438 1 19.33 618 GLY B C 1
ATOM 10085 O O . GLY B 1 618 ? -8.695 -3.154 58.875 1 19.33 618 GLY B O 1
ATOM 10086 N N . LYS B 1 619 ? -9.891 -1.385 59.5 1 18.84 619 LYS B N 1
ATOM 10087 C CA . LYS B 1 619 ? -11.328 -1.55 59.344 1 18.84 619 LYS B CA 1
ATOM 10088 C C . LYS B 1 619 ? -11.719 -1.696 57.875 1 18.84 619 LYS B C 1
ATOM 10090 O O . LYS B 1 619 ? -11.547 -0.763 57.062 1 18.84 619 LYS B O 1
ATOM 10095 N N . MET B 1 620 ? -11.141 -2.686 57.188 1 17.89 620 MET B N 1
ATOM 10096 C CA . MET B 1 620 ? -11.508 -2.76 55.781 1 17.89 620 MET B CA 1
ATOM 10097 C C . MET B 1 620 ? -13.023 -2.807 55.625 1 17.89 620 MET B C 1
ATOM 10099 O O . MET B 1 620 ? -13.656 -3.818 55.938 1 17.89 620 MET B O 1
ATOM 10103 N N . TRP B 1 621 ? -13.68 -1.815 56.156 1 16.95 621 TRP B N 1
ATOM 10104 C CA . TRP B 1 621 ? -15.125 -2.01 56.188 1 16.95 621 TRP B CA 1
ATOM 10105 C C . TRP B 1 621 ? -15.656 -2.33 54.781 1 16.95 621 TRP B C 1
ATOM 10107 O O . TRP B 1 621 ? -15.352 -1.62 53.812 1 16.95 621 TRP B O 1
ATOM 10117 N N . VAL B 1 622 ? -15.523 -3.516 54.406 1 18.92 622 VAL B N 1
ATOM 10118 C CA . VAL B 1 622 ? -16.141 -4.039 53.219 1 18.92 622 VAL B CA 1
ATOM 10119 C C . VAL B 1 622 ? -17.625 -3.652 53.188 1 18.92 622 VAL B C 1
ATOM 10121 O O . VAL B 1 622 ? -18.422 -4.148 53.969 1 18.92 622 VAL B O 1
ATOM 10124 N N . PHE B 1 623 ? -17.906 -2.385 53.281 1 17.66 623 PHE B N 1
ATOM 10125 C CA . PHE B 1 623 ? -19.312 -2.09 53.5 1 17.66 623 PHE B CA 1
ATOM 10126 C C . PHE B 1 623 ? -20.172 -2.818 52.5 1 17.66 623 PHE B C 1
ATOM 10128 O O . PHE B 1 623 ? -19.922 -2.75 51.281 1 17.66 623 PHE B O 1
ATOM 10135 N N . PHE B 1 624 ? -20.719 -3.986 52.938 1 18.81 624 PHE B N 1
ATOM 10136 C CA . PHE B 1 624 ? -21.75 -4.895 52.438 1 18.81 624 PHE B CA 1
ATOM 10137 C C . PHE B 1 624 ? -23.016 -4.129 52.062 1 18.81 624 PHE B C 1
ATOM 10139 O O . PHE B 1 624 ? -24.016 -4.73 51.688 1 18.81 624 PHE B O 1
ATOM 10146 N N . GLY B 1 625 ? -22.984 -2.779 52.125 1 17.22 625 GLY B N 1
ATOM 10147 C CA . GLY B 1 625 ? -24.328 -2.307 52.438 1 17.22 625 GLY B CA 1
ATOM 10148 C C . GLY B 1 625 ? -25.391 -2.875 51.5 1 17.22 625 GLY B C 1
ATOM 10149 O O . GLY B 1 625 ? -25.25 -2.801 50.281 1 17.22 625 GLY B O 1
ATOM 10150 N N . ILE B 1 626 ? -26.188 -3.906 52.031 1 18.11 626 ILE B N 1
ATOM 10151 C CA . ILE B 1 626 ? -27.422 -4.609 51.688 1 18.11 626 ILE B CA 1
ATOM 10152 C C . ILE B 1 626 ? -28.516 -3.596 51.344 1 18.11 626 ILE B C 1
ATOM 10154 O O . ILE B 1 626 ? -29.594 -3.969 50.875 1 18.11 626 ILE B O 1
ATOM 10158 N N . LEU B 1 627 ? -28.266 -2.281 51.406 1 16.38 627 LEU B N 1
ATOM 10159 C CA . LEU B 1 627 ? -29.484 -1.59 51.781 1 16.38 627 LEU B CA 1
ATOM 10160 C C . LEU B 1 627 ? -30.656 -2.021 50.906 1 16.38 627 LEU B C 1
ATOM 10162 O O . LEU B 1 627 ? -30.578 -1.973 49.688 1 16.38 627 LEU B O 1
ATOM 10166 N N . LEU B 1 628 ? -31.656 -2.756 51.594 1 17.06 628 LEU B N 1
ATOM 10167 C CA . LEU B 1 628 ? -33 -3.299 51.438 1 17.06 628 LEU B CA 1
ATOM 10168 C C . LEU B 1 628 ? -33.969 -2.232 50.938 1 17.06 628 LEU B C 1
ATOM 10170 O O . LEU B 1 628 ? -35.062 -2.551 50.469 1 17.06 628 LEU B O 1
ATOM 10174 N N . GLU B 1 629 ? -33.781 -0.906 51.219 1 16.17 629 GLU B N 1
ATOM 10175 C CA . GLU B 1 629 ? -35 -0.218 51.625 1 16.17 629 GLU B CA 1
ATOM 10176 C C . GLU B 1 629 ? -36.094 -0.378 50.562 1 16.17 629 GLU B C 1
ATOM 10178 O O . GLU B 1 629 ? -35.812 -0.231 49.344 1 16.17 629 GLU B O 1
ATOM 10183 N N . ASN B 1 630 ? -37.312 -0.872 51.031 1 16.55 630 ASN B N 1
ATOM 10184 C CA . ASN B 1 630 ? -38.688 -1.189 50.75 1 16.55 630 ASN B CA 1
ATOM 10185 C C . ASN B 1 630 ? -39.438 0.011 50.156 1 16.55 630 ASN B C 1
ATOM 10187 O O . ASN B 1 630 ? -40.625 -0.069 49.844 1 16.55 630 ASN B O 1
ATOM 10191 N N . ARG B 1 631 ? -39.031 1.277 50.281 1 15.95 631 ARG B N 1
ATOM 10192 C CA . ARG B 1 631 ? -40.094 2.225 50.594 1 15.95 631 ARG B CA 1
ATOM 10193 C C . ARG B 1 631 ? -41.281 2.057 49.625 1 15.95 631 ARG B C 1
ATOM 10195 O O . ARG B 1 631 ? -41.062 1.893 48.406 1 15.95 631 ARG B O 1
ATOM 10202 N N . PHE B 1 632 ? -42.594 2.082 50.188 1 16.02 632 PHE B N 1
ATOM 10203 C CA . PHE B 1 632 ? -44.031 1.888 50.062 1 16.02 632 PHE B CA 1
ATOM 10204 C C . PHE B 1 632 ? -44.625 2.82 49.031 1 16.02 632 PHE B C 1
ATOM 10206 O O . PHE B 1 632 ? -45.344 2.371 48.125 1 16.02 632 PHE B O 1
ATOM 10213 N N . VAL B 1 633 ? -45.188 4.086 49.5 1 14.96 633 VAL B N 1
ATOM 10214 C CA . VAL B 1 633 ? -46.594 4.449 49.625 1 14.96 633 VAL B CA 1
ATOM 10215 C C . VAL B 1 633 ? -47.156 4.941 48.312 1 14.96 633 VAL B C 1
ATOM 10217 O O . VAL B 1 633 ? -46.375 5.262 47.375 1 14.96 633 VAL B O 1
ATOM 10220 N N . LEU B 1 634 ? -48.094 6.195 48.375 1 15.34 634 LEU B N 1
ATOM 10221 C CA . LEU B 1 634 ? -49.5 6.492 48.344 1 15.34 634 LEU B CA 1
ATOM 10222 C C . LEU B 1 634 ? -49.906 7.082 47 1 15.34 634 LEU B C 1
ATOM 10224 O O . LEU B 1 634 ? -50.844 6.59 46.344 1 15.34 634 LEU B O 1
ATOM 10228 N N . GLY B 1 635 ? -50.094 8.562 46.875 1 15.18 635 GLY B N 1
ATOM 10229 C CA . GLY B 1 635 ? -51.375 9.281 46.781 1 15.18 635 GLY B CA 1
ATOM 10230 C C . GLY B 1 635 ? -51.812 9.516 45.344 1 15.18 635 GLY B C 1
ATOM 10231 O O . GLY B 1 635 ? -51 9.453 44.438 1 15.18 635 GLY B O 1
ATOM 10232 N N . SER B 1 636 ? -53.25 9.805 45.062 1 14.83 636 SER B N 1
ATOM 10233 C CA . SER B 1 636 ? -54.375 9.844 44.156 1 14.83 636 SER B CA 1
ATOM 10234 C C . SER B 1 636 ? -54.281 11.031 43.219 1 14.83 636 SER B C 1
ATOM 10236 O O . SER B 1 636 ? -55.125 11.172 42.312 1 14.83 636 SER B O 1
ATOM 10238 N N . ARG B 1 637 ? -53.469 11.992 43.219 1 15.22 637 ARG B N 1
ATOM 10239 C CA . ARG B 1 637 ? -54.188 13.25 43 1 15.22 637 ARG B CA 1
ATOM 10240 C C . ARG B 1 637 ? -54.969 13.219 41.719 1 15.22 637 ARG B C 1
ATOM 10242 O O . ARG B 1 637 ? -54.656 12.445 40.812 1 15.22 637 ARG B O 1
ATOM 10249 N N . GLY B 1 638 ? -55.812 14.344 41.406 1 15.12 638 GLY B N 1
ATOM 10250 C CA . GLY B 1 638 ? -57.062 14.906 40.938 1 15.12 638 GLY B CA 1
ATOM 10251 C C . GLY B 1 638 ? -57.156 15 39.438 1 15.12 638 GLY B C 1
ATOM 10252 O O . GLY B 1 638 ? -56.125 14.938 38.75 1 15.12 638 GLY B O 1
ATOM 10253 N N . ALA B 1 639 ? -58.438 15.156 38.781 1 15.16 639 ALA B N 1
ATOM 10254 C CA . ALA B 1 639 ? -59.406 15.086 37.688 1 15.16 639 ALA B CA 1
ATOM 10255 C C . ALA B 1 639 ? -59.188 16.219 36.688 1 15.16 639 ALA B C 1
ATOM 10257 O O . ALA B 1 639 ? -59.75 16.188 35.594 1 15.16 639 ALA B O 1
ATOM 10258 N N . ASN B 1 640 ? -58.5 17.328 36.812 1 15.05 640 ASN B N 1
ATOM 10259 C CA . ASN B 1 640 ? -59.375 18.422 36.375 1 15.05 640 ASN B CA 1
ATOM 10260 C C . ASN B 1 640 ? -59.75 18.266 34.906 1 15.05 640 ASN B C 1
ATOM 10262 O O . ASN B 1 640 ? -58.969 17.734 34.094 1 15.05 640 ASN B O 1
ATOM 10266 N N . PRO B 1 641 ? -60.969 18.844 34.312 1 15.54 641 PRO B N 1
ATOM 10267 C CA . PRO B 1 641 ? -62.094 18.891 33.344 1 15.54 641 PRO B CA 1
ATOM 10268 C C . PRO B 1 641 ? -61.688 19.5 32 1 15.54 641 PRO B C 1
ATOM 10270 O O . PRO B 1 641 ? -62.25 19.156 30.969 1 15.54 641 PRO B O 1
ATOM 10273 N N . ILE B 1 642 ? -60.812 20.547 31.828 1 15.59 642 ILE B N 1
ATOM 10274 C CA . ILE B 1 642 ? -61.438 21.688 31.141 1 15.59 642 ILE B CA 1
ATOM 10275 C C . ILE B 1 642 ? -61.75 21.297 29.703 1 15.59 642 ILE B C 1
ATOM 10277 O O . ILE B 1 642 ? -61.125 20.391 29.141 1 15.59 642 ILE B O 1
ATOM 10281 N N . ASP B 1 643 ? -62.062 22.391 2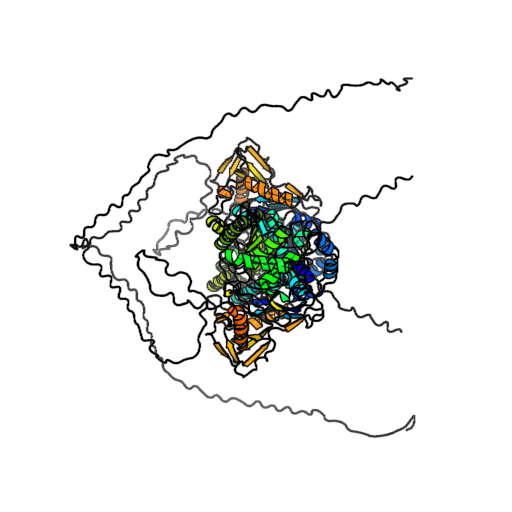8.672 1 15.67 643 ASP B N 1
ATOM 10282 C CA . ASP B 1 643 ? -63.156 22.969 27.859 1 15.67 643 ASP B CA 1
ATOM 10283 C C . ASP B 1 643 ? -63.031 22.531 26.406 1 15.67 643 ASP B C 1
ATOM 10285 O O . ASP B 1 643 ? -61.969 22.094 25.969 1 15.67 643 ASP B O 1
ATOM 10289 N N . SER B 1 644 ? -63.969 23.094 25.375 1 15.34 644 SER B N 1
ATOM 10290 C CA . SER B 1 644 ? -64.875 22.828 24.281 1 15.34 644 SER B CA 1
ATOM 10291 C C . SER B 1 644 ? -64.188 23 22.922 1 15.34 644 SER B C 1
ATOM 10293 O O . SER B 1 644 ? -64.625 22.406 21.938 1 15.34 644 SER B O 1
ATOM 10295 N N . VAL B 1 645 ? -63.094 23.781 22.641 1 16.2 645 VAL B N 1
ATOM 10296 C CA . VAL B 1 645 ? -63.406 24.688 21.531 1 16.2 645 VAL B CA 1
ATOM 10297 C C . VAL B 1 645 ? -63.531 23.891 20.234 1 16.2 645 VAL B C 1
ATOM 10299 O O . VAL B 1 645 ? -62.688 23.047 19.938 1 16.2 645 VAL B O 1
ATOM 10302 N N . LEU B 1 646 ? -64.625 23.984 19.344 1 14.96 646 LEU B N 1
ATOM 10303 C CA . LEU B 1 646 ? -65.562 23.422 18.328 1 14.96 646 LEU B CA 1
ATOM 10304 C C . LEU B 1 646 ? -64.875 23.406 16.953 1 14.96 646 LEU B C 1
ATOM 10306 O O . LEU B 1 646 ? -64.938 22.391 16.25 1 14.96 646 LEU B O 1
ATOM 10310 N N . PRO B 1 647 ? -64.25 24.531 16.156 1 16.06 647 PRO B N 1
ATOM 10311 C CA . PRO B 1 647 ? -65.125 24.875 15.016 1 16.06 647 PRO B CA 1
ATOM 10312 C C . PRO B 1 647 ? -64.938 23.938 13.828 1 16.06 647 PRO B C 1
ATOM 10314 O O . PRO B 1 647 ? -63.906 23.297 13.703 1 16.06 647 PRO B O 1
ATOM 10317 N N . LEU B 1 648 ? -66 23.766 12.773 1 15.35 648 LEU B N 1
ATOM 10318 C CA . LEU B 1 648 ? -66.75 23.016 11.781 1 15.35 648 LEU B CA 1
ATOM 10319 C C . LEU B 1 648 ? -66.125 23.203 10.383 1 15.35 648 LEU B C 1
ATOM 10321 O O . LEU B 1 648 ? -66.438 22.438 9.469 1 15.35 648 LEU B O 1
ATOM 10325 N N . ALA B 1 649 ? -65.188 24.172 9.867 1 16.34 649 ALA B N 1
ATOM 10326 C CA . ALA B 1 649 ? -65.625 24.812 8.625 1 16.34 649 ALA B CA 1
ATOM 10327 C C . ALA B 1 649 ? -65.625 23.812 7.465 1 16.34 649 ALA B C 1
ATOM 10329 O O . ALA B 1 649 ? -64.688 23.016 7.332 1 16.34 649 ALA B O 1
ATOM 10330 N N . TYR B 1 650 ? -66.75 23.688 6.457 1 15.27 650 TYR B N 1
ATOM 10331 C CA . TYR B 1 650 ? -67.562 22.969 5.516 1 15.27 650 TYR B CA 1
ATOM 10332 C C . TYR B 1 650 ? -66.938 22.906 4.137 1 15.27 650 TYR B C 1
ATOM 10334 O O . TYR B 1 650 ? -66.875 21.859 3.496 1 15.27 650 TYR B O 1
ATOM 10342 N N . ASP B 1 651 ? -66.375 24.094 3.443 1 15.47 651 ASP B N 1
ATOM 10343 C CA . ASP B 1 651 ? -67.062 24.406 2.195 1 15.47 651 ASP B CA 1
ATOM 10344 C C . ASP B 1 651 ? -66.75 23.391 1.107 1 15.47 651 ASP B C 1
ATOM 10346 O O . ASP B 1 651 ? -65.75 22.688 1.202 1 15.47 651 ASP B O 1
ATOM 10350 N N . GLN B 1 652 ? -67.25 23.719 -0.311 1 14.95 652 GLN B N 1
ATOM 10351 C CA . GLN B 1 652 ? -68.062 23.297 -1.464 1 14.95 652 GLN B CA 1
ATOM 10352 C C . GLN B 1 652 ? -67.125 22.938 -2.643 1 14.95 652 GLN B C 1
ATOM 10354 O O . GLN B 1 652 ? -66.375 23.766 -3.129 1 14.95 652 GLN B O 1
ATOM 10359 N N . CYS B 1 653 ? -66.375 21.938 -2.832 1 16.53 653 CYS B N 1
ATOM 10360 C CA . CYS B 1 653 ? -65.688 21.656 -4.051 1 16.53 653 CYS B CA 1
ATOM 10361 C C . CYS B 1 653 ? -66.562 21.594 -5.262 1 16.53 653 CYS B C 1
ATOM 10363 O O . CYS B 1 653 ? -67.5 20.75 -5.324 1 16.53 653 CYS B O 1
ATOM 10365 N N . ASN B 1 654 ? -66.812 22.844 -5.93 1 14.7 654 ASN B N 1
ATOM 10366 C CA . ASN B 1 654 ? -67.812 23.078 -6.996 1 14.7 654 ASN B CA 1
ATOM 10367 C C . ASN B 1 654 ? -67.625 22.062 -8.125 1 14.7 654 ASN B C 1
ATOM 10369 O O . ASN B 1 654 ? -66.5 21.734 -8.516 1 14.7 654 ASN B O 1
ATOM 10373 N N . ALA B 1 655 ? -68.812 21.375 -8.648 1 16.34 655 ALA B N 1
ATOM 10374 C CA . ALA B 1 655 ? -69.312 20.297 -9.492 1 16.34 655 ALA B CA 1
ATOM 10375 C C . ALA B 1 655 ? -69.312 20.719 -10.969 1 16.34 655 ALA B C 1
ATOM 10377 O O . ALA B 1 655 ? -69.438 19.875 -11.852 1 16.34 655 ALA B O 1
ATOM 10378 N N . HIS B 1 656 ? -69.125 22.125 -11.281 1 14.75 656 HIS B N 1
ATOM 10379 C CA . HIS B 1 656 ? -70.188 22.484 -12.203 1 14.75 656 HIS B CA 1
ATOM 10380 C C . HIS B 1 656 ? -70.125 21.625 -13.453 1 14.75 656 HIS B C 1
ATOM 10382 O O . HIS B 1 656 ? -69.188 20.891 -13.688 1 14.75 656 HIS B O 1
ATOM 10388 N N . GLY B 1 657 ? -70.188 22.406 -14.672 1 15.14 657 GLY B N 1
ATOM 10389 C CA . GLY B 1 657 ? -71.25 22.562 -15.672 1 15.14 657 GLY B CA 1
ATOM 10390 C C . GLY B 1 657 ? -71.188 21.516 -16.766 1 15.14 657 GLY B C 1
ATOM 10391 O O . GLY B 1 657 ? -70.188 20.844 -16.938 1 15.14 657 GLY B O 1
ATOM 10392 N N . SER B 1 658 ? -72.25 21.531 -17.641 1 15.69 658 SER B N 1
ATOM 10393 C CA . SER B 1 658 ? -73.25 20.859 -18.391 1 15.69 658 SER B CA 1
ATOM 10394 C C . SER B 1 658 ? -72.75 20.406 -19.766 1 15.69 658 SER B C 1
ATOM 10396 O O . SER B 1 658 ? -72.875 19.234 -20.109 1 15.69 658 SER B O 1
ATOM 10398 N N . GLY B 1 659 ? -73.062 21.297 -20.719 1 15.36 659 GLY B N 1
ATOM 10399 C CA . GLY B 1 659 ? -74.062 21.109 -21.734 1 15.36 659 GLY B CA 1
ATOM 10400 C C . GLY B 1 659 ? -73.562 20.375 -22.953 1 15.36 659 GLY B C 1
ATOM 10401 O O . GLY B 1 659 ? -72.375 20.094 -23.078 1 15.36 659 GLY B O 1
ATOM 10402 N N . ASP B 1 660 ? -73.938 20.844 -24.172 1 16.27 660 ASP B N 1
ATOM 10403 C CA . ASP B 1 660 ? -74.75 20.594 -25.391 1 16.27 660 ASP B CA 1
ATOM 10404 C C . ASP B 1 660 ? -73.812 20.109 -26.516 1 16.27 660 ASP B C 1
ATOM 10406 O O . ASP B 1 660 ? -72.625 20.359 -26.516 1 16.27 660 ASP B O 1
ATOM 10410 N N . LEU B 1 661 ? -74.438 19.438 -27.562 1 17.81 661 LEU B N 1
ATOM 10411 C CA . LEU B 1 661 ? -74.688 18.281 -28.438 1 17.81 661 LEU B CA 1
ATOM 10412 C C . LEU B 1 661 ? -73.75 18.344 -29.641 1 17.81 661 LEU B C 1
ATOM 10414 O O . LEU B 1 661 ? -73.062 17.375 -29.938 1 17.81 661 LEU B O 1
ATOM 10418 N N . ALA B 1 662 ? -74.188 19.25 -30.562 1 16.53 662 ALA B N 1
ATOM 10419 C CA . ALA B 1 662 ? -74.75 19.391 -31.891 1 16.53 662 ALA B CA 1
ATOM 10420 C C . ALA B 1 662 ? -73.688 19.812 -32.906 1 16.53 662 ALA B C 1
ATOM 10422 O O . ALA B 1 662 ? -72.625 20.391 -32.531 1 16.53 662 ALA B O 1
ATOM 10423 N N . ARG B 1 663 ? -74.125 20.094 -34.125 1 17.23 663 ARG B N 1
ATOM 10424 C CA . ARG B 1 663 ? -74 20.031 -35.594 1 17.23 663 ARG B CA 1
ATOM 10425 C C . ARG B 1 663 ? -73.125 21.156 -36.125 1 17.23 663 ARG B C 1
ATOM 10427 O O . ARG B 1 663 ? -72.312 20.938 -36.969 1 17.23 663 ARG B O 1
ATOM 10434 N N . GLN B 1 664 ? -73.562 22.609 -35.75 1 17.78 664 GLN B N 1
ATOM 10435 C CA . GLN B 1 664 ? -73.875 23.359 -36.969 1 17.78 664 GLN B CA 1
ATOM 10436 C C . GLN B 1 664 ? -72.625 23.797 -37.719 1 17.78 664 GLN B C 1
ATOM 10438 O O . GLN B 1 664 ? -71.5 23.781 -37.156 1 17.78 664 GLN B O 1
ATOM 10443 N N . GLN B 1 665 ? -72.812 24.859 -38.406 1 18.34 665 GLN B N 1
ATOM 10444 C CA . GLN B 1 665 ? -72.875 25.641 -39.625 1 18.34 665 GLN B CA 1
ATOM 10445 C C . GLN B 1 665 ? -71.625 26.531 -39.719 1 18.34 665 GLN B C 1
ATOM 10447 O O . GLN B 1 665 ? -71 26.859 -38.719 1 18.34 665 GLN B O 1
ATOM 10452 N N . PRO B 1 666 ? -71.25 27.016 -40.969 1 21.05 666 PRO B N 1
ATOM 10453 C CA . PRO B 1 666 ? -70.312 27.828 -41.75 1 21.05 666 PRO B CA 1
ATOM 10454 C C . PRO B 1 666 ? -70.062 29.203 -41.156 1 21.05 666 PRO B C 1
ATOM 10456 O O . PRO B 1 666 ? -68.938 29.578 -40.875 1 21.05 666 PRO B O 1
ATOM 10459 N N . ARG B 1 667 ? -69.875 30.5 -41.781 1 16.2 667 ARG B N 1
ATOM 10460 C CA . ARG B 1 667 ? -70.5 31.844 -41.656 1 16.2 667 ARG B CA 1
ATOM 10461 C C . ARG B 1 667 ? -71.938 31.781 -41.156 1 16.2 667 ARG B C 1
ATOM 10463 O O . ARG B 1 667 ? -72.562 32.812 -41 1 16.2 667 ARG B O 1
ATOM 10470 N N . PRO B 1 668 ? -72.938 30.828 -40.812 1 17.31 668 PRO B N 1
ATOM 10471 C CA . PRO B 1 668 ? -74.25 31.547 -40.688 1 17.31 668 PRO B CA 1
ATOM 10472 C C . PRO B 1 668 ? -74.312 32.312 -39.375 1 17.31 668 PRO B C 1
ATOM 10474 O O . PRO B 1 668 ? -74.5 33.531 -39.375 1 17.31 668 PRO B O 1
ATOM 10477 N N . ASP B 1 669 ? -75.375 32.281 -38.469 1 14.96 669 ASP B N 1
ATOM 10478 C CA . ASP B 1 669 ? -76.438 32.781 -37.562 1 14.96 669 ASP B CA 1
ATOM 10479 C C . ASP B 1 669 ? -76 32.594 -36.094 1 14.96 669 ASP B C 1
ATOM 10481 O O . ASP B 1 669 ? -76.625 31.781 -35.375 1 14.96 669 ASP B O 1
#

pLDDT: mean 78.29, std 31.71, range [14.32, 98.94]

Sequence (1338 aa):
MSRVTNGSVSPEKRLGQNCIVQPLLTDLYQITMAYAYWKSGKTESHAVFDLFFRKNPFQGEFTVFAGLEECVKFLDKFSYSKSDIDYLRQILPPTIEEDFYKYLANLNAKEVTLYAVKEGTVIFPRIPMLRVEGPLIIVQLLETTLLNLVNYASLIATNASRYRMAAGKLKLYEFGLRRAQGPDGGLSASRYSYIGGFDGTSNVLAGKLFNIPVKGTHAHSYVTSFNSLDELTVRNLAPKGGGKAMDFVDLATKWRERLVAVFSVMLSEANDGEFAAFISFAIAFPNGFLSLVDTYDVKKSGLLNFSAVALTLYDLGYEPLGIRLDSGDLAYLSVIARNVFAKISREFKRPGFANLLIMASNDINEETILSLNEQGHEIDAFGIGTHLVTCQKQPALGGVFKMVEINGRARIKLSHDVAKVTIPGKKEAYRLYGENGNALIDLLQISSEAAPEVGKKVLCRHPFQEAKRAFVIPSKVEPLLQLYWKDGEICQPLPNMQEIKEQVVNSLKILRPDIRRTLNPTPYKVSVSDNFEDEDEDHADEQTGLLGCSSYAGVSDDADGETGCQAGETYRKTCTQIATSSGIYRCFVEELMIWFDFRVGLSKHVTNLSGSRWPFPGKMWVFFGILLENRFVLGSRGANPIDSVLPLAYDQCNAHGSGDLARQQPRPDMSRVTNGSVSPEKRLGQNCIVQPLLTDLYQITMAYAYWKSGKTESHAVFDLFFRKNPFQGEFTVFAGLEECVKFLDKFSYSKSDIDYLRQILPPTIEEDFYKYLANLNAKEVTLYAVKEGTVIFPRIPMLRVEGPLIIVQLLETTLLNLVNYASLIATNASRYRMAAGKLKLYEFGLRRAQGPDGGLSASRYSYIGGFDGTSNVLAGKLFNIPVKGTHAHSYVTSFNSLDELTVRNLAPKGGGKAMDFVDLATKWRERLVAVFSVMLSEANDGEFAAFISFAIAFPNGFLSLVDTYDVKKSGLLNFSAVALTLYDLGYEPLGIRLDSGDLAYLSVIARNVFAKISREFKRPGFANLLIMASNDINEETILSLNEQGHEIDAFGIGTHLVTCQKQPALGGVFKMVEINGRARIKLSHDVAKVTIPGKKEAYRLYGENGNALIDLLQISSEAAPEVGKKVLCRHPFQEAKRAFVIPSKVEPLLQLYWKDGEICQPLPNMQEIKEQVVNSLKILRPDIRRTLNPTPYKVSVSDNFEDEDEDHADEQTGLLGCSSYAGVSDDADGETGCQAGETYRKTCTQIATSSGIYRCFVEELMIWFDFRVGLSKHVTNLSGSRWPFPGKMWVFFGILLENRFVLGSRGANPIDSVLPLAYDQCNAHGSGDLARQQPRPD